Protein AF-A0A067KU99-F1 (afdb_monomer_lite)

Organism: Jatropha curcas (NCBI:txid180498)

Structure (mmCIF, N/CA/C/O backbone):
data_AF-A0A067KU99-F1
#
_entry.id   AF-A0A067KU99-F1
#
loop_
_atom_site.group_PDB
_atom_site.id
_atom_site.type_symbol
_atom_site.label_atom_id
_atom_site.label_alt_id
_atom_site.label_comp_id
_atom_site.label_asym_id
_atom_site.label_entity_id
_atom_site.label_seq_id
_atom_site.pdbx_PDB_ins_code
_atom_site.Cartn_x
_atom_site.Cartn_y
_atom_site.Cartn_z
_atom_site.occupancy
_atom_site.B_iso_or_equiv
_atom_site.auth_seq_id
_atom_site.auth_comp_id
_atom_site.auth_asym_id
_atom_site.auth_atom_id
_atom_site.pdbx_PDB_model_num
ATOM 1 N N . MET A 1 1 ? -14.019 39.727 14.936 1.00 37.59 1 MET A N 1
ATOM 2 C CA . MET A 1 1 ? -12.999 40.799 14.826 1.00 37.59 1 MET A CA 1
ATOM 3 C C . MET A 1 1 ? -11.986 40.506 13.723 1.00 37.59 1 MET A C 1
ATOM 5 O O . MET A 1 1 ? -11.650 41.447 13.025 1.00 37.59 1 MET A O 1
ATOM 9 N N . ALA A 1 2 ? -11.639 39.234 13.491 1.00 37.50 2 ALA A N 1
ATOM 10 C CA . ALA A 1 2 ? -10.774 38.729 12.417 1.00 37.50 2 ALA A CA 1
ATOM 11 C C . ALA A 1 2 ? -10.932 39.348 11.027 1.00 37.50 2 ALA A C 1
ATOM 13 O O . ALA A 1 2 ? -10.098 40.110 10.541 1.00 37.50 2 ALA A O 1
ATOM 14 N N . LEU A 1 3 ? -12.098 39.089 10.439 1.00 48.38 3 LEU A N 1
ATOM 15 C CA . LEU A 1 3 ? -12.489 39.644 9.155 1.00 48.38 3 LEU A CA 1
ATOM 16 C C . LEU A 1 3 ? -12.404 41.169 9.153 1.00 48.38 3 LEU A C 1
ATOM 18 O O . LEU A 1 3 ? -12.126 41.726 8.115 1.00 48.38 3 LEU A O 1
ATOM 22 N N . ARG A 1 4 ? -12.553 41.865 10.293 1.00 53.72 4 ARG A N 1
ATOM 23 C CA . ARG A 1 4 ? -12.485 43.334 10.332 1.00 53.72 4 ARG A CA 1
ATOM 24 C C . ARG A 1 4 ? -11.062 43.888 10.230 1.00 53.72 4 ARG A C 1
ATOM 26 O O . ARG A 1 4 ? -10.947 45.004 9.748 1.00 53.72 4 ARG A O 1
ATOM 33 N N . LYS A 1 5 ? -10.005 43.189 10.681 1.00 61.31 5 LYS A N 1
ATOM 34 C CA . LYS A 1 5 ? -8.609 43.667 10.532 1.00 61.31 5 LYS A CA 1
ATOM 35 C C . LYS A 1 5 ? -8.127 43.452 9.099 1.00 61.31 5 LYS A C 1
ATOM 37 O O . LYS A 1 5 ? -7.652 44.404 8.489 1.00 61.31 5 LYS A O 1
ATOM 42 N N . LEU A 1 6 ? -8.338 42.252 8.555 1.00 66.38 6 LEU A N 1
ATOM 43 C CA . LEU A 1 6 ? -8.047 41.925 7.155 1.00 66.38 6 LEU A CA 1
ATOM 44 C C . LEU A 1 6 ? -8.903 42.756 6.189 1.00 66.38 6 LEU A C 1
ATOM 46 O O . LEU A 1 6 ? -8.349 43.332 5.266 1.00 66.38 6 LEU A O 1
ATOM 50 N N . GLU A 1 7 ? -10.208 42.933 6.440 1.00 69.50 7 GLU A N 1
ATOM 51 C CA . GLU A 1 7 ? -11.054 43.849 5.648 1.00 69.50 7 GLU A CA 1
ATOM 52 C C . GLU A 1 7 ? -10.626 45.307 5.797 1.00 69.50 7 GLU A C 1
ATOM 54 O O . GLU A 1 7 ? -10.743 46.079 4.852 1.00 69.50 7 GLU A O 1
ATOM 59 N N . ARG A 1 8 ? -10.109 45.719 6.962 1.00 75.00 8 ARG A N 1
ATOM 60 C CA . ARG A 1 8 ? -9.574 47.074 7.132 1.00 75.00 8 ARG A CA 1
ATOM 61 C C . ARG A 1 8 ? -8.285 47.260 6.342 1.00 75.00 8 ARG A C 1
ATOM 63 O O . ARG A 1 8 ? -8.208 48.230 5.610 1.00 75.00 8 ARG A O 1
ATOM 70 N N . GLN A 1 9 ? -7.336 46.326 6.415 1.00 78.94 9 GLN A N 1
ATOM 71 C CA . GLN A 1 9 ? -6.122 46.359 5.592 1.00 78.94 9 GLN A CA 1
ATOM 72 C C . GLN A 1 9 ? -6.451 46.294 4.099 1.00 78.94 9 GLN A C 1
ATOM 74 O O . GLN A 1 9 ? -5.946 47.103 3.334 1.00 78.94 9 GLN A O 1
ATOM 79 N N . LYS A 1 10 ? -7.352 45.399 3.686 1.00 83.56 10 LYS A N 1
ATOM 80 C CA . LYS A 1 10 ? -7.888 45.329 2.322 1.00 83.56 10 LYS A CA 1
ATOM 81 C C . LYS A 1 10 ? -8.491 46.668 1.905 1.00 83.56 10 LYS A C 1
ATOM 83 O O . LYS A 1 10 ? -8.169 47.167 0.834 1.00 83.56 10 LYS A O 1
ATOM 88 N N . LYS A 1 11 ? -9.314 47.290 2.754 1.00 83.62 11 LYS A N 1
ATOM 89 C CA . LYS A 1 11 ? -9.891 48.615 2.505 1.00 83.62 11 LYS A CA 1
ATOM 90 C C . LYS A 1 11 ? -8.816 49.696 2.402 1.00 83.62 11 LYS A C 1
ATOM 92 O O . LYS A 1 11 ? -8.895 50.504 1.489 1.00 83.62 11 LYS A O 1
ATOM 97 N N . ASP A 1 12 ? -7.821 49.699 3.282 1.00 82.94 12 ASP A N 1
ATOM 98 C CA . ASP A 1 12 ? -6.718 50.662 3.266 1.00 82.94 12 ASP A CA 1
ATOM 99 C C . ASP A 1 12 ? -5.884 50.510 1.980 1.00 82.94 12 ASP A C 1
ATOM 101 O O . ASP A 1 12 ? -5.575 51.505 1.327 1.00 82.94 12 ASP A O 1
ATOM 105 N N . ILE A 1 13 ? -5.609 49.273 1.549 1.00 85.50 13 ILE A N 1
ATOM 106 C CA . ILE A 1 13 ? -4.936 48.972 0.278 1.00 85.50 13 ILE A CA 1
ATOM 107 C C . ILE A 1 13 ? -5.799 49.403 -0.916 1.00 85.50 13 ILE A C 1
ATOM 109 O O . ILE A 1 13 ? -5.286 50.003 -1.856 1.00 85.50 13 ILE A O 1
ATOM 113 N N . LEU A 1 14 ? -7.113 49.158 -0.885 1.00 83.88 14 LEU A N 1
ATOM 114 C CA . LEU A 1 14 ? -8.044 49.599 -1.930 1.00 83.88 14 LEU A CA 1
ATOM 115 C C . LEU A 1 14 ? -8.158 51.130 -2.001 1.00 83.88 14 LEU A C 1
ATOM 117 O O . LEU A 1 14 ? -8.254 51.676 -3.095 1.00 83.88 14 LEU A O 1
ATOM 121 N N . GLU A 1 15 ? -8.139 51.836 -0.868 1.00 83.81 15 GLU A N 1
ATOM 122 C CA . GLU A 1 15 ? -8.086 53.304 -0.832 1.00 83.81 15 GLU A CA 1
ATOM 123 C C . GLU A 1 15 ? -6.749 53.827 -1.372 1.00 83.81 15 GLU A C 1
ATOM 125 O O . GLU A 1 15 ? -6.722 54.799 -2.127 1.00 83.81 15 GLU A O 1
ATOM 130 N N . GLU A 1 16 ? -5.638 53.153 -1.072 1.00 83.31 16 GLU A N 1
ATOM 131 C CA . GLU A 1 16 ? -4.333 53.473 -1.650 1.00 83.31 16 GLU A CA 1
ATOM 132 C C . GLU A 1 16 ? -4.329 53.265 -3.173 1.00 83.31 16 GLU A C 1
ATOM 134 O O . GLU A 1 16 ? -3.886 54.136 -3.925 1.00 83.31 16 GLU A O 1
ATOM 139 N N . LEU A 1 17 ? -4.942 52.177 -3.652 1.00 81.06 17 LEU A N 1
ATOM 140 C CA . LEU A 1 17 ? -5.175 51.923 -5.074 1.00 81.06 17 LEU A CA 1
ATOM 141 C C . LEU A 1 17 ? -6.095 52.960 -5.733 1.00 81.06 17 LEU A C 1
ATOM 143 O O . LEU A 1 17 ? -6.085 53.042 -6.953 1.00 81.06 17 LEU A O 1
ATOM 147 N N . LYS A 1 18 ? -6.839 53.800 -5.007 1.00 79.62 18 LYS A N 1
ATOM 148 C CA . LYS A 1 18 ? -7.606 54.907 -5.614 1.00 79.62 18 LYS A CA 1
ATOM 149 C C . LYS A 1 18 ? -6.786 56.185 -5.802 1.00 79.62 18 LYS A C 1
ATOM 151 O O . LYS A 1 18 ? -7.180 57.036 -6.593 1.00 79.62 18 LYS A O 1
ATOM 156 N N . LYS A 1 19 ? -5.654 56.344 -5.107 1.00 79.81 19 LYS A N 1
ATOM 157 C CA . LYS A 1 19 ? -4.825 57.556 -5.205 1.00 79.81 19 LYS A CA 1
ATOM 158 C C . LYS A 1 19 ? -4.101 57.622 -6.552 1.00 79.81 19 LYS A C 1
ATOM 160 O O . LYS A 1 19 ? -3.527 56.627 -6.996 1.00 79.81 19 LYS A O 1
ATOM 165 N N . GLU A 1 20 ? -4.063 58.804 -7.167 1.00 66.12 20 GLU A N 1
ATOM 166 C CA . GLU A 1 20 ? -3.407 59.027 -8.470 1.00 66.12 20 GLU A CA 1
ATOM 167 C C . GLU A 1 20 ? -1.884 58.795 -8.424 1.00 66.12 20 GLU A C 1
ATOM 169 O O . GLU A 1 20 ? -1.313 58.281 -9.378 1.00 66.12 20 GLU A O 1
ATOM 174 N N . ASN A 1 21 ? -1.230 59.075 -7.290 1.00 65.19 21 ASN A N 1
ATOM 175 C CA . ASN A 1 21 ? 0.227 58.935 -7.140 1.00 65.19 21 ASN A CA 1
ATOM 176 C C . ASN A 1 21 ? 0.691 57.517 -6.746 1.00 65.19 21 ASN A C 1
ATOM 178 O O . ASN A 1 21 ? 1.894 57.258 -6.712 1.00 65.19 21 ASN A O 1
ATOM 182 N N . SER A 1 22 ? -0.228 56.600 -6.413 1.00 63.28 22 SER A N 1
ATOM 183 C CA . SER A 1 22 ? 0.131 55.242 -5.982 1.00 63.28 22 SER A CA 1
ATOM 184 C C . SER A 1 22 ? 0.160 54.284 -7.173 1.00 63.28 22 SER A C 1
ATOM 186 O O . SER A 1 22 ? -0.878 53.776 -7.608 1.00 63.28 22 SER A O 1
ATOM 188 N N . ILE A 1 23 ? 1.365 54.077 -7.708 1.00 72.44 23 ILE A N 1
ATOM 189 C CA . ILE A 1 23 ? 1.638 53.228 -8.881 1.00 72.44 23 ILE A CA 1
ATOM 190 C C . ILE A 1 23 ? 2.008 51.796 -8.454 1.00 72.44 23 ILE A C 1
ATOM 192 O O . ILE A 1 23 ? 1.768 50.842 -9.193 1.00 72.44 23 ILE A O 1
ATOM 196 N N . LYS A 1 24 ? 2.571 51.629 -7.250 1.00 85.56 24 LYS A N 1
ATOM 197 C CA . LYS A 1 24 ? 3.152 50.366 -6.785 1.00 85.56 24 LYS A CA 1
ATOM 198 C C . LYS A 1 24 ? 2.831 50.091 -5.317 1.00 85.56 24 LYS A C 1
ATOM 200 O O . LYS A 1 24 ? 3.099 50.926 -4.452 1.00 85.56 24 LYS A O 1
ATOM 205 N N . ILE A 1 25 ? 2.313 48.894 -5.057 1.00 87.38 25 ILE A N 1
ATOM 206 C CA . ILE A 1 25 ? 2.001 48.368 -3.727 1.00 87.38 25 ILE A CA 1
ATOM 207 C C . ILE A 1 25 ? 2.762 47.061 -3.526 1.00 87.38 25 ILE A C 1
ATOM 209 O O . ILE A 1 25 ? 2.746 46.188 -4.392 1.00 87.38 25 ILE A O 1
ATOM 213 N N . ILE A 1 26 ? 3.423 46.916 -2.381 1.00 86.88 26 ILE A N 1
ATOM 214 C CA . ILE A 1 26 ? 4.140 45.693 -2.014 1.00 86.88 26 ILE A CA 1
ATOM 215 C C . ILE A 1 26 ? 3.435 45.058 -0.818 1.00 86.88 26 ILE A C 1
ATOM 217 O O . ILE A 1 26 ? 3.313 45.683 0.230 1.00 86.88 26 ILE A O 1
ATOM 221 N N . LEU A 1 27 ? 2.994 43.813 -0.973 1.00 88.31 27 LEU A N 1
ATOM 222 C CA . LEU A 1 27 ? 2.516 42.947 0.097 1.00 88.31 27 LEU A CA 1
ATOM 223 C C . LEU A 1 27 ? 3.689 42.098 0.582 1.00 88.31 27 LEU A C 1
ATOM 225 O O . LEU A 1 27 ? 4.187 41.220 -0.127 1.00 88.31 27 LEU A O 1
ATOM 229 N N . GLU A 1 28 ? 4.141 42.363 1.795 1.00 87.38 28 GLU A N 1
ATOM 230 C CA . GLU A 1 28 ? 5.355 41.774 2.349 1.00 87.38 28 GLU A CA 1
ATOM 231 C C . GLU A 1 28 ? 5.034 40.988 3.629 1.00 87.38 28 GLU A C 1
ATOM 233 O O . GLU A 1 28 ? 4.138 41.352 4.381 1.00 87.38 28 GLU A O 1
ATOM 238 N N . GLY A 1 29 ? 5.705 39.861 3.866 1.00 80.44 29 GLY A N 1
ATOM 239 C CA . GLY A 1 29 ? 5.442 39.023 5.040 1.00 80.44 29 GLY A CA 1
ATOM 240 C C . GLY A 1 29 ? 6.018 37.615 4.929 1.00 80.44 29 GLY A C 1
ATOM 241 O O . GLY A 1 29 ? 6.509 37.205 3.870 1.00 80.44 29 GLY A O 1
ATOM 242 N N . GLU A 1 30 ? 5.945 36.846 6.014 1.00 76.44 30 GLU A N 1
ATOM 243 C CA . GLU A 1 30 ? 6.471 35.475 6.078 1.00 76.44 30 GLU A CA 1
ATOM 244 C C . GLU A 1 30 ? 5.749 34.512 5.114 1.00 76.44 30 GLU A C 1
ATOM 246 O O . GLU A 1 30 ? 4.691 34.811 4.547 1.00 76.44 30 GLU A O 1
ATOM 251 N N . ALA A 1 31 ? 6.334 33.341 4.859 1.00 77.00 31 ALA A N 1
ATOM 252 C CA . ALA A 1 31 ? 5.671 32.310 4.062 1.00 77.00 31 ALA A CA 1
ATOM 253 C C . ALA A 1 31 ? 4.384 31.835 4.768 1.00 77.00 31 ALA A C 1
ATOM 255 O O . ALA A 1 31 ? 4.364 31.661 5.980 1.00 77.00 31 ALA A O 1
ATOM 256 N N . GLY A 1 32 ? 3.296 31.649 4.015 1.00 74.62 32 GLY A N 1
ATOM 257 C CA . GLY A 1 32 ? 2.033 31.132 4.559 1.00 74.62 32 GLY A CA 1
ATOM 258 C C . GLY A 1 32 ? 1.111 32.146 5.259 1.00 74.62 32 GLY A C 1
ATOM 259 O O . GLY A 1 32 ? -0.002 31.767 5.619 1.00 74.62 32 GLY A O 1
ATOM 260 N N . VAL A 1 33 ? 1.496 33.427 5.389 1.00 82.69 33 VAL A N 1
ATOM 261 C CA . VAL A 1 33 ? 0.680 34.486 6.047 1.00 82.69 33 VAL A CA 1
ATOM 262 C C . VAL A 1 33 ? -0.554 34.946 5.251 1.00 82.69 33 VAL A C 1
ATOM 264 O O . VAL A 1 33 ? -1.358 35.714 5.759 1.00 82.69 33 VAL A O 1
ATOM 267 N N . GLY A 1 34 ? -0.729 34.491 4.004 1.00 78.62 34 GLY A N 1
ATOM 268 C CA . GLY A 1 34 ? -1.909 34.826 3.189 1.00 78.62 34 GLY A CA 1
ATOM 269 C C . GLY A 1 34 ? -1.743 36.002 2.217 1.00 78.62 34 GLY A C 1
ATOM 270 O O . GLY A 1 34 ? -2.737 36.590 1.806 1.00 78.62 34 GLY A O 1
ATOM 271 N N . LYS A 1 35 ? -0.514 36.333 1.795 1.00 85.00 35 LYS A N 1
ATOM 272 C CA . LYS A 1 35 ? -0.255 37.404 0.807 1.00 85.00 35 LYS A CA 1
ATOM 273 C C . LYS A 1 35 ? -0.972 37.184 -0.532 1.00 85.00 35 LYS A C 1
ATOM 275 O O . LYS A 1 35 ? -1.669 38.078 -0.996 1.00 85.00 35 LYS A O 1
ATOM 280 N N . THR A 1 36 ? -0.843 35.988 -1.112 1.00 80.19 36 THR A N 1
ATOM 281 C CA . THR A 1 36 ? -1.530 35.578 -2.350 1.00 80.19 36 THR A CA 1
ATOM 282 C C . THR A 1 36 ? -3.047 35.707 -2.212 1.00 80.19 36 THR A C 1
ATOM 284 O O . THR A 1 36 ? -3.716 36.234 -3.093 1.00 80.19 36 THR A O 1
ATOM 287 N N . TRP A 1 37 ? -3.597 35.293 -1.067 1.00 81.19 37 TRP A N 1
ATOM 288 C CA . TRP A 1 37 ? -5.024 35.442 -0.786 1.00 81.19 37 TRP A CA 1
ATOM 289 C C . TRP A 1 37 ? -5.441 36.921 -0.721 1.00 81.19 37 TRP A C 1
ATOM 291 O O . TRP A 1 37 ? -6.399 37.313 -1.379 1.00 81.19 37 TRP A O 1
ATOM 301 N N . MET A 1 38 ? -4.680 37.763 -0.011 1.00 83.69 38 MET A N 1
ATOM 302 C CA . MET A 1 38 ? -4.938 39.206 0.074 1.00 83.69 38 MET A CA 1
ATOM 303 C C . MET A 1 38 ? -4.895 39.874 -1.308 1.00 83.69 38 MET A C 1
ATOM 305 O O . MET A 1 38 ? -5.779 40.660 -1.637 1.00 83.69 38 MET A O 1
ATOM 309 N N . ALA A 1 39 ? -3.901 39.541 -2.136 1.00 85.06 39 ALA A N 1
ATOM 310 C CA . ALA A 1 39 ? -3.783 40.055 -3.499 1.00 85.06 39 ALA A CA 1
ATOM 311 C C . ALA A 1 39 ? -5.016 39.700 -4.354 1.00 85.06 39 ALA A C 1
ATOM 313 O O . ALA A 1 39 ? -5.545 40.561 -5.059 1.00 85.06 39 ALA A O 1
ATOM 314 N N . ARG A 1 40 ? -5.535 38.473 -4.222 1.00 81.88 40 ARG A N 1
ATOM 315 C CA . ARG A 1 40 ? -6.761 38.023 -4.897 1.00 81.88 40 ARG A CA 1
ATOM 316 C C . ARG A 1 40 ? -7.997 38.790 -4.445 1.00 81.88 40 ARG A C 1
ATOM 318 O O . ARG A 1 40 ? -8.722 39.321 -5.280 1.00 81.88 40 ARG A O 1
ATOM 325 N N . GLU A 1 41 ? -8.188 38.929 -3.140 1.00 82.25 41 GLU A N 1
ATOM 326 C CA . GLU A 1 41 ? -9.305 39.685 -2.563 1.00 82.25 41 GLU A CA 1
ATOM 327 C C . GLU A 1 41 ? -9.308 41.160 -2.978 1.00 82.25 41 GLU A C 1
ATOM 329 O O . GLU A 1 41 ? -10.367 41.738 -3.246 1.00 82.25 41 GLU A O 1
ATOM 334 N N . ILE A 1 42 ? -8.122 41.777 -3.043 1.00 84.38 42 ILE A N 1
ATOM 335 C CA . ILE A 1 42 ? -7.942 43.136 -3.562 1.00 84.38 42 ILE A CA 1
ATOM 336 C C . ILE A 1 42 ? -8.397 43.199 -5.019 1.00 84.38 42 ILE A C 1
ATOM 338 O O . ILE A 1 42 ? -9.117 44.124 -5.384 1.00 84.38 42 ILE A O 1
ATOM 342 N N . CYS A 1 43 ? -8.017 42.221 -5.839 1.00 82.75 43 CYS A N 1
ATOM 343 C CA . CYS A 1 43 ? -8.375 42.178 -7.251 1.00 82.75 43 CYS A CA 1
ATOM 344 C C . CYS A 1 43 ? -9.877 42.026 -7.482 1.00 82.75 43 CYS A C 1
ATOM 346 O O . CYS A 1 43 ? -10.476 42.844 -8.184 1.00 82.75 43 CYS A O 1
ATOM 348 N N . GLU A 1 44 ? -10.495 41.033 -6.844 1.00 81.12 44 GLU A N 1
ATOM 349 C CA . GLU A 1 44 ? -11.937 40.792 -6.939 1.00 81.12 44 GLU A CA 1
ATOM 350 C C . GLU A 1 44 ? -12.723 42.036 -6.485 1.00 81.12 44 GLU A C 1
ATOM 352 O O . GLU A 1 44 ? -13.642 42.484 -7.175 1.00 81.12 44 GLU A O 1
ATOM 357 N N . SER A 1 45 ? -12.287 42.674 -5.391 1.00 83.12 45 SER A N 1
ATOM 358 C CA . SER A 1 45 ? -12.931 43.878 -4.846 1.00 83.12 45 SER A CA 1
ATOM 359 C C . SER A 1 45 ? -12.669 45.145 -5.661 1.00 83.12 45 SER A C 1
ATOM 361 O O . SER A 1 45 ? -13.525 46.029 -5.718 1.00 83.12 45 SER A O 1
ATOM 363 N N . ALA A 1 46 ? -11.504 45.263 -6.300 1.00 84.38 46 ALA A N 1
ATOM 364 C CA . ALA A 1 46 ? -11.187 46.380 -7.182 1.00 84.38 46 ALA A CA 1
ATOM 365 C C . ALA A 1 46 ? -12.012 46.325 -8.474 1.00 84.38 46 ALA A C 1
ATOM 367 O O . ALA A 1 46 ? -12.476 47.373 -8.934 1.00 84.38 46 ALA A O 1
ATOM 368 N N . ILE A 1 47 ? -12.256 45.125 -9.015 1.00 81.50 47 ILE A N 1
ATOM 369 C CA . ILE A 1 47 ? -13.145 44.918 -10.165 1.00 81.50 47 ILE A CA 1
ATOM 370 C C . ILE A 1 47 ? -14.594 45.209 -9.764 1.00 81.50 47 ILE A C 1
ATOM 372 O O . ILE A 1 47 ? -15.252 46.040 -10.394 1.00 81.50 47 ILE A O 1
ATOM 376 N N . SER A 1 48 ? -15.098 44.576 -8.697 1.00 81.50 48 SER A N 1
ATOM 377 C CA . SER A 1 48 ? -16.497 44.737 -8.271 1.00 81.50 48 SER A CA 1
ATOM 378 C C . SER A 1 48 ? -16.810 46.155 -7.784 1.00 81.50 48 SER A C 1
ATOM 380 O O . SER A 1 48 ? -17.916 46.651 -7.977 1.00 81.50 48 SER A O 1
ATOM 382 N N . GLY A 1 49 ? -15.832 46.819 -7.163 1.00 78.44 49 GLY A N 1
ATOM 383 C CA . GLY A 1 49 ? -15.908 48.203 -6.694 1.00 78.44 49 GLY A CA 1
ATOM 384 C C . GLY A 1 49 ? -15.644 49.251 -7.777 1.00 78.44 49 GLY A C 1
ATOM 385 O O . GLY A 1 49 ? -15.670 50.442 -7.475 1.00 78.44 49 GLY A O 1
ATOM 386 N N . GLY A 1 50 ? -15.376 48.833 -9.020 1.00 77.69 50 GLY A N 1
ATOM 387 C CA . GLY A 1 50 ? -15.178 49.725 -10.161 1.00 77.69 50 GLY A CA 1
ATOM 388 C C . GLY A 1 50 ? -13.896 50.564 -10.121 1.00 77.69 50 GLY A C 1
ATOM 389 O O . GLY A 1 50 ? -13.838 51.570 -10.818 1.00 77.69 50 GLY A O 1
ATOM 390 N N . ILE A 1 51 ? -12.887 50.171 -9.336 1.00 82.19 51 ILE A N 1
ATOM 391 C CA . ILE A 1 51 ? -11.569 50.831 -9.248 1.00 82.19 51 ILE A CA 1
ATOM 392 C C . ILE A 1 51 ? -10.734 50.530 -10.499 1.00 82.19 51 ILE A C 1
ATOM 394 O O . ILE A 1 51 ? -10.037 51.404 -11.024 1.00 82.19 51 ILE A O 1
ATOM 398 N N . CYS A 1 52 ? -10.816 49.295 -10.992 1.00 83.75 52 CYS A N 1
ATOM 399 C CA . CYS A 1 52 ? -10.159 48.862 -12.217 1.00 83.75 52 CYS A CA 1
ATOM 400 C C . CYS A 1 52 ? -11.171 48.328 -13.235 1.00 83.75 52 CYS A C 1
ATOM 402 O O . CYS A 1 52 ? -12.282 47.927 -12.887 1.00 83.75 52 CYS A O 1
ATOM 404 N N . TYR A 1 53 ? -10.802 48.361 -14.515 1.00 84.00 53 TYR A N 1
ATOM 405 C CA . TYR A 1 53 ? -11.612 47.766 -15.586 1.00 84.00 53 TYR A CA 1
ATOM 406 C C . TYR A 1 53 ? -11.200 46.321 -15.902 1.00 84.00 53 TYR A C 1
ATOM 408 O O . TYR A 1 53 ? -11.958 45.592 -16.541 1.00 84.00 53 TYR A O 1
ATOM 416 N N . ALA A 1 54 ? -9.995 45.925 -15.486 1.00 84.62 54 ALA A N 1
ATOM 417 C CA . ALA A 1 54 ? -9.446 44.584 -15.607 1.00 84.62 54 ALA A CA 1
ATOM 418 C C . ALA A 1 54 ? -8.313 44.394 -14.587 1.00 84.62 54 ALA A C 1
ATOM 420 O O . ALA A 1 54 ? -7.682 45.365 -14.148 1.00 84.62 54 ALA A O 1
ATOM 421 N N . SER A 1 55 ? -8.022 43.138 -14.263 1.00 87.12 55 SER A N 1
ATOM 422 C CA . SER A 1 55 ? -6.796 42.748 -13.577 1.00 87.12 55 SER A CA 1
ATOM 423 C C . SER A 1 55 ? -6.090 41.617 -14.308 1.00 87.12 55 SER A C 1
ATOM 425 O O . SER A 1 55 ? -6.740 40.803 -14.960 1.00 87.12 55 SER A O 1
ATOM 427 N N . LEU A 1 56 ? -4.766 41.583 -14.189 1.00 86.38 56 LEU A N 1
ATOM 428 C CA . LEU A 1 56 ? -3.899 40.538 -14.723 1.00 86.38 56 LEU A CA 1
ATOM 429 C C . LEU A 1 56 ? -3.049 39.961 -13.594 1.00 86.38 56 LEU A C 1
ATOM 431 O O . LEU A 1 56 ? -2.562 40.718 -12.755 1.00 86.38 56 LEU A O 1
ATOM 435 N N . TRP A 1 57 ? -2.839 38.651 -13.597 1.00 85.56 57 TRP A N 1
ATOM 436 C CA . TRP A 1 57 ? -2.112 37.922 -12.563 1.00 85.56 57 TRP A CA 1
ATOM 437 C C . TRP A 1 57 ? -0.920 37.167 -13.147 1.00 85.56 57 TRP A C 1
ATOM 439 O O . TRP A 1 57 ? -1.064 36.435 -14.119 1.00 85.56 57 TRP A O 1
ATOM 449 N N . LEU A 1 58 ? 0.267 37.294 -12.558 1.00 82.00 58 LEU A N 1
ATOM 450 C CA . LEU A 1 58 ? 1.457 36.544 -12.963 1.00 82.00 58 LEU A CA 1
ATOM 451 C C . LEU A 1 58 ? 2.167 35.966 -11.736 1.00 82.00 58 LEU A C 1
ATOM 453 O O . LEU A 1 58 ? 2.533 36.701 -10.822 1.00 82.00 58 LEU A O 1
ATOM 457 N N . SER A 1 59 ? 2.405 34.652 -11.739 1.00 78.12 59 SER A N 1
ATOM 458 C CA . SER A 1 59 ? 3.181 33.964 -10.697 1.00 78.12 59 SER A CA 1
ATOM 459 C C . SER A 1 59 ? 4.677 34.011 -11.020 1.00 78.12 59 SER A C 1
ATOM 461 O O . SER A 1 59 ? 5.140 33.384 -11.974 1.00 78.12 59 SER A O 1
ATOM 463 N N . LEU A 1 60 ? 5.456 34.747 -10.225 1.00 75.25 60 LEU A N 1
ATOM 464 C CA . LEU A 1 60 ? 6.895 34.962 -10.432 1.00 75.25 60 LEU A CA 1
ATOM 465 C C . LEU A 1 60 ? 7.777 33.789 -9.985 1.00 75.25 60 LEU A C 1
ATOM 467 O O . LEU A 1 60 ? 8.989 33.781 -10.220 1.00 75.25 60 LEU A O 1
ATOM 471 N N . ASN A 1 61 ? 7.166 32.753 -9.414 1.00 65.44 61 ASN A N 1
ATOM 472 C CA . ASN A 1 61 ? 7.819 31.469 -9.183 1.00 65.44 61 ASN A CA 1
ATOM 473 C C . ASN A 1 61 ? 8.065 30.667 -10.473 1.00 65.44 61 ASN A C 1
ATOM 475 O O . ASN A 1 61 ? 8.844 29.708 -10.447 1.00 65.44 61 ASN A O 1
ATOM 479 N N . MET A 1 62 ? 7.439 31.055 -11.590 1.00 62.16 62 MET A N 1
ATOM 480 C CA . MET A 1 62 ? 7.639 30.464 -12.916 1.00 62.16 62 MET A CA 1
ATOM 481 C C . MET A 1 62 ? 8.594 31.311 -13.770 1.00 62.16 62 MET A C 1
ATOM 483 O O . MET A 1 62 ? 8.669 32.531 -13.634 1.00 62.16 62 MET A O 1
ATOM 487 N N . LYS A 1 63 ? 9.330 30.665 -14.682 1.00 66.50 63 LYS A N 1
ATOM 488 C CA . LYS A 1 63 ? 10.179 31.352 -15.668 1.00 66.50 63 LYS A CA 1
ATOM 489 C C . LYS A 1 63 ? 9.359 31.607 -16.936 1.00 66.50 63 LYS A C 1
ATOM 491 O O . LYS A 1 63 ? 8.904 30.653 -17.557 1.00 66.50 63 LYS A O 1
ATOM 496 N N . PHE A 1 64 ? 9.199 32.871 -17.326 1.00 67.44 64 PHE A N 1
ATOM 497 C CA . PHE A 1 64 ? 8.490 33.251 -18.554 1.00 67.44 64 PHE A CA 1
ATOM 498 C C . PHE A 1 64 ? 9.468 33.533 -19.698 1.00 67.44 64 PHE A C 1
ATOM 500 O O . PHE A 1 64 ? 10.390 34.340 -19.545 1.00 67.44 64 PHE A O 1
ATOM 507 N N . ASP A 1 65 ? 9.234 32.919 -20.858 1.00 68.62 65 ASP A N 1
ATOM 508 C CA . ASP A 1 65 ? 9.722 33.450 -22.130 1.00 68.62 65 ASP A CA 1
ATOM 509 C C . ASP A 1 65 ? 8.715 34.456 -22.718 1.00 68.62 65 ASP A C 1
ATOM 511 O O . ASP A 1 65 ? 7.648 34.705 -22.147 1.00 68.62 65 ASP A O 1
ATOM 515 N N . ASP A 1 66 ? 9.078 35.093 -23.835 1.00 71.12 66 ASP A N 1
ATOM 516 C CA . ASP A 1 66 ? 8.241 36.133 -24.436 1.00 71.12 66 ASP A CA 1
ATOM 517 C C . ASP A 1 66 ? 6.861 35.607 -24.835 1.00 71.12 66 ASP A C 1
ATOM 519 O O . ASP A 1 66 ? 5.886 36.332 -24.691 1.00 71.12 66 ASP A O 1
ATOM 523 N N . TRP A 1 67 ? 6.745 34.364 -25.301 1.00 70.81 67 TRP A N 1
ATOM 524 C CA . TRP A 1 67 ? 5.457 33.808 -25.709 1.00 70.81 67 TRP A CA 1
ATOM 525 C C . TRP A 1 67 ? 4.575 33.475 -24.500 1.00 70.81 67 TRP A C 1
ATOM 527 O O . TRP A 1 67 ? 3.444 33.959 -24.426 1.00 70.81 67 TRP A O 1
ATOM 537 N N . LEU A 1 68 ? 5.102 32.716 -23.532 1.00 69.12 68 LEU A N 1
ATOM 538 C CA . LEU A 1 68 ? 4.373 32.275 -22.335 1.00 69.12 68 LEU A CA 1
ATOM 539 C C . LEU A 1 68 ? 3.817 33.455 -21.531 1.00 69.12 68 LEU A C 1
ATOM 541 O O . LEU A 1 68 ? 2.712 33.374 -20.992 1.00 69.12 68 LEU A O 1
ATOM 545 N N . LEU A 1 69 ? 4.559 34.567 -21.485 1.00 78.56 69 LEU A N 1
ATOM 546 C CA . LEU A 1 69 ? 4.116 35.792 -20.824 1.00 78.56 69 LEU A CA 1
ATOM 547 C C . LEU A 1 69 ? 2.826 36.342 -21.449 1.00 78.56 69 LEU A C 1
ATOM 549 O O . LEU A 1 69 ? 1.851 36.603 -20.745 1.00 78.56 69 LEU A O 1
ATOM 553 N N . TYR A 1 70 ? 2.807 36.528 -22.771 1.00 82.75 70 TYR A N 1
ATOM 554 C CA . TYR A 1 70 ? 1.638 37.091 -23.449 1.00 82.75 70 TYR A CA 1
ATOM 555 C C . TYR A 1 70 ? 0.504 36.072 -23.596 1.00 82.75 70 TYR A C 1
ATOM 557 O O . TYR A 1 70 ? -0.657 36.472 -23.595 1.00 82.75 70 TYR A O 1
ATOM 565 N N . GLU A 1 71 ? 0.796 34.772 -23.679 1.00 74.19 71 GLU A N 1
ATOM 566 C CA . GLU A 1 71 ? -0.230 33.724 -23.685 1.00 74.19 71 GLU A CA 1
ATOM 567 C C . GLU A 1 71 ? -0.994 33.667 -22.355 1.00 74.19 71 GLU A C 1
ATOM 569 O O . GLU A 1 71 ? -2.227 33.615 -22.369 1.00 74.19 71 GLU A O 1
ATOM 574 N N . SER A 1 72 ? -0.293 33.746 -21.216 1.00 73.38 72 SER A N 1
ATOM 575 C CA . SER A 1 72 ? -0.920 33.817 -19.886 1.00 73.38 72 SER A CA 1
ATOM 576 C C . SER A 1 72 ? -1.899 34.997 -19.803 1.00 73.38 72 SER A C 1
ATOM 578 O O . SER A 1 72 ? -3.066 34.829 -19.447 1.00 73.38 72 SER A O 1
ATOM 580 N N . ILE A 1 73 ? -1.485 36.167 -20.291 1.00 81.25 73 ILE A N 1
ATOM 581 C CA . ILE A 1 73 ? -2.333 37.366 -20.344 1.00 81.25 73 ILE A CA 1
ATOM 582 C C . ILE A 1 73 ? -3.510 37.195 -21.306 1.00 81.25 73 ILE A C 1
ATOM 584 O O . ILE A 1 73 ? -4.640 37.567 -20.989 1.00 81.25 73 ILE A O 1
ATOM 588 N N . ALA A 1 74 ? -3.274 36.632 -22.491 1.00 76.44 74 ALA A N 1
ATOM 589 C CA . ALA A 1 74 ? -4.323 36.397 -23.476 1.00 76.44 74 ALA A CA 1
ATOM 590 C C . ALA A 1 74 ? -5.414 35.461 -22.934 1.00 76.44 74 ALA A C 1
ATOM 592 O O . ALA A 1 74 ? -6.599 35.718 -23.169 1.00 76.44 74 ALA A O 1
ATOM 593 N N . ARG A 1 75 ? -5.035 34.419 -22.178 1.00 70.12 75 ARG A N 1
ATOM 594 C CA . ARG A 1 75 ? -5.974 33.509 -21.503 1.00 70.12 75 ARG A CA 1
ATOM 595 C C . ARG A 1 75 ? -6.839 34.235 -20.485 1.00 70.12 75 ARG A C 1
ATOM 597 O O . ARG A 1 75 ? -8.060 34.119 -20.562 1.00 70.12 75 ARG A O 1
ATOM 604 N N . GLN A 1 76 ? -6.232 35.018 -19.596 1.00 79.06 76 GLN A N 1
ATOM 605 C CA . GLN A 1 76 ? -6.968 35.783 -18.583 1.00 79.06 76 GLN A CA 1
ATOM 606 C C . GLN A 1 76 ? -7.953 36.770 -19.221 1.00 79.06 76 GLN A C 1
ATOM 608 O O . GLN A 1 76 ? -9.080 36.932 -18.762 1.00 79.06 76 GLN A O 1
ATOM 613 N N . LEU A 1 77 ? -7.580 37.359 -20.359 1.00 79.31 77 LEU A N 1
ATOM 614 C CA . LEU A 1 77 ? -8.444 38.256 -21.131 1.00 79.31 77 LEU A CA 1
ATOM 615 C C . LEU A 1 77 ? -9.452 37.532 -22.038 1.00 79.31 77 LEU A C 1
ATOM 617 O O . LEU A 1 77 ? -10.184 38.188 -22.789 1.00 79.31 77 LEU A O 1
ATOM 621 N N . SER A 1 78 ? -9.500 36.196 -21.997 1.00 74.62 78 SER A N 1
ATOM 622 C CA . SER A 1 78 ? -10.347 35.364 -22.857 1.00 74.62 78 SER A CA 1
ATOM 623 C C . SER A 1 78 ? -10.194 35.704 -24.344 1.00 74.62 78 SER A C 1
ATOM 625 O O . SER A 1 78 ? -11.158 35.691 -25.114 1.00 74.62 78 SER A O 1
ATOM 627 N N . VAL A 1 79 ? -8.977 36.029 -24.776 1.00 74.75 79 VAL A N 1
ATOM 628 C CA . VAL A 1 79 ? -8.643 36.218 -26.188 1.00 74.75 79 VAL A CA 1
ATOM 629 C C . VAL A 1 79 ? -8.524 34.821 -26.804 1.00 74.75 79 VAL A C 1
ATOM 631 O O . VAL A 1 79 ? -7.456 34.220 -26.820 1.00 74.75 79 VAL A O 1
ATOM 634 N N . HIS A 1 80 ? -9.663 34.267 -27.236 1.00 51.72 80 HIS A N 1
ATOM 635 C CA . HIS A 1 80 ? -9.766 32.895 -27.741 1.00 51.72 80 HIS A CA 1
ATOM 636 C C . HIS A 1 80 ? -8.994 32.729 -29.050 1.00 51.72 80 HIS A C 1
ATOM 638 O O . HIS A 1 80 ? -9.157 33.524 -29.974 1.00 51.72 80 HIS A O 1
ATOM 644 N N . PHE A 1 81 ? -8.245 31.640 -29.184 1.00 52.34 81 PHE A N 1
ATOM 645 C CA . PHE A 1 81 ? -8.008 31.058 -30.502 1.00 52.34 81 PHE A CA 1
ATOM 646 C C . PHE A 1 81 ? -9.294 30.308 -30.881 1.00 52.34 81 PHE A C 1
ATOM 648 O O . PHE A 1 81 ? -9.714 29.431 -30.128 1.00 52.34 81 PHE A O 1
ATOM 655 N N . THR A 1 82 ? -9.977 30.678 -31.965 1.00 37.72 82 THR A N 1
ATOM 656 C CA . THR A 1 82 ? -11.163 29.934 -32.423 1.00 37.72 82 THR A CA 1
ATOM 657 C C . THR A 1 82 ? -10.712 28.556 -32.899 1.00 37.72 82 THR A C 1
ATOM 659 O O . THR A 1 82 ? -9.721 28.451 -33.610 1.00 37.72 82 THR A O 1
ATOM 662 N N . SER A 1 83 ? -11.397 27.483 -32.500 1.00 35.84 83 SER A N 1
ATOM 663 C CA . SER A 1 83 ? -11.058 26.108 -32.908 1.00 35.84 83 SER A CA 1
ATOM 664 C C . SER A 1 83 ? -11.136 25.901 -34.427 1.00 35.84 83 SER A C 1
ATOM 666 O O . SER A 1 83 ? -10.393 25.097 -34.973 1.00 35.84 83 SER A O 1
ATOM 668 N N . GLU A 1 84 ? -11.968 26.676 -35.126 1.00 34.31 84 GLU A N 1
ATOM 669 C CA . GLU A 1 84 ? -12.104 26.650 -36.592 1.00 34.31 84 GLU A CA 1
ATOM 670 C C . GLU A 1 84 ? -10.933 27.332 -37.325 1.00 34.31 84 GLU A C 1
ATOM 672 O O . GLU A 1 84 ? -10.664 27.035 -38.486 1.00 34.31 84 GLU A O 1
ATOM 677 N N . GLU A 1 85 ? -10.146 28.172 -36.643 1.00 38.25 85 GLU A N 1
ATOM 678 C CA . GLU A 1 85 ? -8.894 28.699 -37.194 1.00 38.25 85 GLU A CA 1
ATOM 679 C C . GLU A 1 85 ? -7.767 27.661 -37.166 1.00 38.25 85 GLU A C 1
ATOM 681 O O . GLU A 1 85 ? -6.679 27.991 -37.616 1.00 38.25 85 GLU A O 1
ATOM 686 N N . TRP A 1 86 ? -7.980 26.422 -36.687 1.00 38.62 86 TRP A N 1
ATOM 687 C CA . TRP A 1 86 ? -6.955 25.367 -36.571 1.00 38.62 86 TRP A CA 1
ATOM 688 C C . TRP A 1 86 ? -6.949 24.362 -37.733 1.00 38.62 86 TRP A C 1
ATOM 690 O O . TRP A 1 86 ? -6.038 23.542 -37.801 1.00 38.62 86 TRP A O 1
ATOM 700 N N . GLU A 1 87 ? -7.845 24.500 -38.718 1.00 33.66 87 GLU A N 1
ATOM 701 C CA . GLU A 1 87 ? -7.956 23.525 -39.822 1.00 33.66 87 GLU A CA 1
ATOM 702 C C . GLU A 1 87 ? -7.767 24.093 -41.238 1.00 33.66 87 GLU A C 1
ATOM 704 O O . GLU A 1 87 ? -7.563 23.316 -42.164 1.00 33.66 87 GLU A O 1
ATOM 709 N N . HIS A 1 88 ? -7.697 25.420 -41.426 1.00 34.06 88 HIS A N 1
ATOM 710 C CA . HIS A 1 88 ? -7.437 25.993 -42.757 1.00 34.06 88 HIS A CA 1
ATOM 711 C C . HIS A 1 88 ? -6.210 26.917 -42.851 1.00 34.06 88 HIS A C 1
ATOM 713 O O . HIS A 1 88 ? -5.922 27.693 -41.940 1.00 34.06 88 HIS A O 1
ATOM 719 N N . ASP A 1 89 ? -5.505 26.754 -43.971 1.00 33.72 89 ASP A N 1
ATOM 720 C CA . ASP A 1 89 ? -4.326 27.445 -44.505 1.00 33.72 89 ASP A CA 1
ATOM 721 C C . ASP A 1 89 ? -2.939 27.119 -43.918 1.00 33.72 89 ASP A C 1
ATOM 723 O O . ASP A 1 89 ? -2.417 27.756 -43.003 1.00 33.72 89 ASP A O 1
ATOM 727 N N . GLU A 1 90 ? -2.305 26.127 -44.555 1.00 39.62 90 GLU A N 1
ATOM 728 C CA . GLU A 1 90 ? -0.858 25.930 -44.620 1.00 39.62 90 GLU A CA 1
ATOM 729 C C . GLU A 1 90 ? -0.249 26.968 -45.577 1.00 39.62 90 GLU A C 1
ATOM 731 O O . GLU A 1 90 ? -0.595 26.972 -46.757 1.00 39.62 90 GLU A O 1
ATOM 736 N N . ASN A 1 91 ? 0.632 27.849 -45.080 1.00 40.41 91 ASN A N 1
ATOM 737 C CA . ASN A 1 91 ? 1.892 28.283 -45.719 1.00 40.41 91 ASN A CA 1
ATOM 738 C C . ASN A 1 91 ? 2.450 29.565 -45.053 1.00 40.41 91 ASN A C 1
ATOM 740 O O . ASN A 1 91 ? 1.857 30.634 -45.138 1.00 40.41 91 ASN A O 1
ATOM 744 N N . ASN A 1 92 ? 3.645 29.456 -44.454 1.00 44.78 92 ASN A N 1
ATOM 745 C CA . ASN A 1 92 ? 4.552 30.552 -44.059 1.00 44.78 92 ASN A CA 1
ATOM 746 C C . ASN A 1 92 ? 3.975 31.707 -43.205 1.00 44.78 92 ASN A C 1
ATOM 748 O O . ASN A 1 92 ? 3.791 32.819 -43.698 1.00 44.78 92 ASN A O 1
ATOM 752 N N . MET A 1 93 ? 3.851 31.515 -41.885 1.00 43.72 93 MET A N 1
ATOM 753 C CA . MET A 1 93 ? 3.731 32.641 -40.940 1.00 43.72 93 MET A CA 1
ATOM 754 C C . MET A 1 93 ? 4.959 32.768 -40.022 1.00 43.72 93 MET A C 1
ATOM 756 O O . MET A 1 93 ? 5.369 31.821 -39.356 1.00 43.72 93 MET A O 1
ATOM 760 N N . ASN A 1 94 ? 5.547 33.969 -39.986 1.00 55.25 94 ASN A N 1
ATOM 761 C CA . ASN A 1 94 ? 6.733 34.326 -39.198 1.00 55.25 94 ASN A CA 1
ATOM 762 C C . ASN A 1 94 ? 6.403 34.399 -37.679 1.00 55.25 94 ASN A C 1
ATOM 764 O O . ASN A 1 94 ? 5.368 34.953 -37.290 1.00 55.25 94 ASN A O 1
ATOM 768 N N . TYR A 1 95 ? 7.284 33.868 -36.808 1.00 47.41 95 TYR A N 1
ATOM 769 C CA . TYR A 1 95 ? 7.174 33.916 -35.332 1.00 47.41 95 TYR A CA 1
ATOM 770 C C . TYR A 1 95 ? 6.919 35.342 -34.833 1.00 47.41 95 TYR A C 1
ATOM 772 O O . TYR A 1 95 ? 5.998 35.561 -34.046 1.00 47.41 95 TYR A O 1
ATOM 780 N N . GLU A 1 96 ? 7.683 36.312 -35.337 1.00 56.00 96 GLU A N 1
ATOM 781 C CA . GLU A 1 96 ? 7.560 37.714 -34.930 1.00 56.00 96 GLU A CA 1
ATOM 782 C C . GLU A 1 96 ? 6.192 38.286 -35.307 1.00 56.00 96 GLU A C 1
ATOM 784 O O . GLU A 1 96 ? 5.555 38.949 -34.496 1.00 56.00 96 GLU A O 1
ATOM 789 N N . GLN A 1 97 ? 5.671 37.954 -36.491 1.00 57.75 97 GLN A N 1
ATOM 790 C CA . GLN A 1 97 ? 4.354 38.422 -36.935 1.00 57.75 97 GLN A CA 1
ATOM 791 C C . GLN A 1 97 ? 3.207 37.831 -36.102 1.00 57.75 97 GLN A C 1
ATOM 793 O O . GLN A 1 97 ? 2.211 38.518 -35.867 1.00 57.75 97 GLN A O 1
ATOM 798 N N . THR A 1 98 ? 3.350 36.588 -35.632 1.00 63.62 98 THR A N 1
ATOM 799 C CA . THR A 1 98 ? 2.340 35.892 -34.813 1.00 63.62 98 THR A CA 1
ATOM 800 C C . THR A 1 98 ? 2.339 36.406 -33.378 1.00 63.62 98 THR A C 1
ATOM 802 O O . THR A 1 98 ? 1.276 36.697 -32.830 1.00 63.62 98 THR A O 1
ATOM 805 N N . LEU A 1 99 ? 3.525 36.593 -32.791 1.00 70.12 99 LEU A N 1
ATOM 806 C CA . LEU A 1 99 ? 3.678 37.223 -31.484 1.00 70.12 99 LEU A CA 1
ATOM 807 C C . LEU A 1 99 ? 3.140 38.660 -31.515 1.00 70.12 99 LEU A C 1
ATOM 809 O O . LEU A 1 99 ? 2.332 39.026 -30.669 1.00 70.12 99 LEU A O 1
ATOM 813 N N . GLU A 1 100 ? 3.487 39.450 -32.536 1.00 78.75 100 GLU A N 1
ATOM 814 C CA . GLU A 1 100 ? 2.941 40.800 -32.728 1.00 78.75 100 GLU A CA 1
ATOM 815 C C . GLU A 1 100 ? 1.431 40.804 -33.006 1.00 78.75 100 GLU A C 1
ATOM 817 O O . GLU A 1 100 ? 0.730 41.753 -32.653 1.00 78.75 100 GLU A O 1
ATOM 822 N N . SER A 1 101 ? 0.891 39.751 -33.623 1.00 75.31 101 SER A N 1
ATOM 823 C CA . SER A 1 101 ? -0.558 39.563 -33.762 1.00 75.31 101 SER A CA 1
ATOM 824 C C . SER A 1 101 ? -1.219 39.316 -32.404 1.00 75.31 101 SER A C 1
ATOM 826 O O . SER A 1 101 ? -2.191 39.991 -32.067 1.00 75.31 101 SER A O 1
ATOM 828 N N . LEU A 1 102 ? -0.664 38.423 -31.577 1.00 76.25 102 LEU A N 1
ATOM 829 C CA . LEU A 1 102 ? -1.156 38.150 -30.225 1.00 76.25 102 LEU A CA 1
ATOM 830 C C . LEU A 1 102 ? -1.095 39.406 -29.346 1.00 76.25 102 LEU A C 1
ATOM 832 O O . LEU A 1 102 ? -2.104 39.783 -28.751 1.00 76.25 102 LEU A O 1
ATOM 836 N N . LYS A 1 103 ? 0.041 40.113 -29.351 1.00 85.06 103 LYS A N 1
ATOM 837 C CA . LYS A 1 103 ? 0.213 41.415 -28.690 1.00 85.06 103 LYS A CA 1
ATOM 838 C C . LYS A 1 103 ? -0.849 42.422 -29.136 1.00 85.06 103 LYS A C 1
ATOM 840 O O . LYS A 1 103 ? -1.494 43.046 -28.296 1.00 85.06 103 LYS A O 1
ATOM 845 N N . ARG A 1 104 ? -1.106 42.541 -30.447 1.00 81.75 104 ARG A N 1
ATOM 846 C CA . ARG A 1 104 ? -2.171 43.407 -30.990 1.00 81.75 104 ARG A CA 1
ATOM 847 C C . ARG A 1 104 ? -3.565 42.990 -30.533 1.00 81.75 104 ARG A C 1
ATOM 849 O O . ARG A 1 104 ? -4.388 43.861 -30.253 1.00 81.75 104 ARG A O 1
ATOM 856 N N . ARG A 1 105 ? -3.857 41.691 -30.448 1.00 80.94 105 ARG A N 1
ATOM 857 C CA . ARG A 1 105 ? -5.155 41.179 -29.976 1.00 80.94 105 ARG A CA 1
ATOM 858 C C . ARG A 1 105 ? -5.361 41.448 -28.488 1.00 80.94 105 ARG A C 1
ATOM 860 O O . ARG A 1 105 ? -6.437 41.914 -28.121 1.00 80.94 105 ARG A O 1
ATOM 867 N N . ILE A 1 106 ? -4.331 41.239 -27.665 1.00 85.50 106 ILE A N 1
ATOM 868 C CA . ILE A 1 106 ? -4.309 41.617 -26.242 1.00 85.50 106 ILE A CA 1
ATOM 869 C C . ILE A 1 106 ? -4.579 43.116 -26.103 1.00 85.50 106 ILE A C 1
ATOM 871 O O . ILE A 1 106 ? -5.532 43.509 -25.431 1.00 85.50 106 ILE A O 1
ATOM 875 N N . LEU A 1 107 ? -3.819 43.945 -26.824 1.00 86.81 107 LEU A N 1
ATOM 876 C CA . LEU A 1 107 ? -3.982 45.397 -26.832 1.00 86.81 107 LEU A CA 1
ATOM 877 C C . LEU A 1 107 ? -5.404 45.811 -27.246 1.00 86.81 107 LEU A C 1
ATOM 879 O O . LEU A 1 107 ? -6.009 46.681 -26.624 1.00 86.81 107 LEU A O 1
ATOM 883 N N . THR A 1 108 ? -5.961 45.180 -28.283 1.00 84.38 108 THR A N 1
ATOM 884 C CA . THR A 1 108 ? -7.323 45.453 -28.771 1.00 84.38 108 THR A CA 1
ATOM 885 C C . THR A 1 108 ? -8.373 45.061 -27.736 1.00 84.38 108 THR A C 1
ATOM 887 O O . THR A 1 108 ? -9.307 45.824 -27.497 1.00 84.38 108 THR A O 1
ATOM 890 N N . LYS A 1 109 ? -8.213 43.906 -27.082 1.00 86.19 109 LYS A N 1
ATOM 891 C CA . LYS A 1 109 ? -9.128 43.441 -26.036 1.00 86.19 109 LYS A CA 1
ATOM 892 C C . LYS A 1 109 ? -9.089 44.354 -24.813 1.00 86.19 109 LYS A C 1
ATOM 894 O O . LYS A 1 109 ? -10.151 44.718 -24.321 1.00 86.19 109 LYS A O 1
ATOM 899 N N . LEU A 1 110 ? -7.904 44.782 -24.376 1.00 85.88 110 LEU A N 1
ATOM 900 C CA . LEU A 1 110 ? -7.748 45.754 -23.288 1.00 85.88 110 LEU A CA 1
ATOM 901 C C . LEU A 1 110 ? -8.398 47.101 -23.640 1.00 85.88 110 LEU A C 1
ATOM 903 O O . LEU A 1 110 ? -9.172 47.626 -22.842 1.00 85.88 110 LEU A O 1
ATOM 907 N N . LYS A 1 111 ? -8.191 47.614 -24.864 1.00 84.25 111 LYS A N 1
ATOM 908 C CA . LYS A 1 111 ? -8.885 48.821 -25.357 1.00 84.25 111 LYS A CA 1
ATOM 909 C C . LYS A 1 111 ? -10.407 48.653 -25.360 1.00 84.25 111 LYS A C 1
ATOM 911 O O . LYS A 1 111 ? -11.115 49.565 -24.942 1.00 84.25 111 LYS A O 1
ATOM 916 N N . ALA A 1 112 ? -10.910 47.495 -25.793 1.00 82.94 112 ALA A N 1
ATOM 917 C CA . ALA A 1 112 ? -12.340 47.198 -25.805 1.00 82.94 112 ALA A CA 1
ATOM 918 C C . ALA A 1 112 ? -12.925 47.157 -24.382 1.00 82.94 112 ALA A C 1
ATOM 920 O O . ALA A 1 112 ? -13.928 47.820 -24.122 1.00 82.94 112 ALA A O 1
ATOM 921 N N . LEU A 1 113 ? -12.269 46.454 -23.449 1.00 82.38 113 LEU A N 1
ATOM 922 C CA . LEU A 1 113 ? -12.662 46.386 -22.035 1.00 82.38 113 LEU A CA 1
ATOM 923 C C . LEU A 1 113 ? -12.674 47.768 -21.373 1.00 82.38 113 LEU A C 1
ATOM 925 O O . LEU A 1 113 ? -13.582 48.073 -20.597 1.00 82.38 113 LEU A O 1
ATOM 929 N N . ARG A 1 114 ? -11.713 48.627 -21.728 1.00 78.94 114 ARG A N 1
ATOM 930 C CA . ARG A 1 114 ? -11.688 50.022 -21.290 1.00 78.94 114 ARG A CA 1
ATOM 931 C C . ARG A 1 114 ? -12.849 50.821 -21.878 1.00 78.94 114 ARG A C 1
ATOM 933 O O . ARG A 1 114 ? -13.553 51.480 -21.132 1.00 78.94 114 ARG A O 1
ATOM 940 N N . SER A 1 115 ? -13.097 50.727 -23.185 1.00 77.88 115 SER A N 1
ATOM 941 C CA . SER A 1 115 ? -14.187 51.466 -23.849 1.00 77.88 115 SER A CA 1
ATOM 942 C C . SER A 1 115 ? -15.591 51.046 -23.395 1.00 77.88 115 SER A C 1
ATOM 944 O O . SER A 1 115 ? -16.504 51.867 -23.381 1.00 77.88 115 SER A O 1
ATOM 946 N N . ALA A 1 116 ? -15.764 49.783 -22.990 1.00 75.12 116 ALA A N 1
ATOM 947 C CA . ALA A 1 116 ? -17.010 49.274 -22.419 1.00 75.12 116 ALA A CA 1
ATOM 948 C C . ALA A 1 116 ? -17.278 49.821 -21.004 1.00 75.12 116 ALA A C 1
ATOM 950 O O . ALA A 1 116 ? -18.419 49.828 -20.545 1.00 75.12 116 ALA A O 1
ATOM 951 N N . ASN A 1 117 ? -16.241 50.309 -20.319 1.00 68.19 117 ASN A N 1
ATOM 952 C CA . ASN A 1 117 ? -16.352 50.995 -19.043 1.00 68.19 117 ASN A CA 1
ATOM 953 C C . ASN A 1 117 ? -16.449 52.509 -19.294 1.00 68.19 117 ASN A C 1
ATOM 955 O O . ASN A 1 117 ? -15.451 53.171 -19.550 1.00 68.19 117 ASN A O 1
ATOM 959 N N . GLN A 1 118 ? -17.660 53.068 -19.204 1.00 56.94 118 GLN A N 1
ATOM 960 C CA . GLN A 1 118 ? -17.976 54.478 -19.516 1.00 56.94 118 GLN A CA 1
ATOM 961 C C . GLN A 1 118 ? -17.326 55.522 -18.578 1.00 56.94 118 GLN A C 1
ATOM 963 O O . GLN A 1 118 ? -17.588 56.714 -18.716 1.00 56.94 118 GLN A O 1
ATOM 968 N N . ASP A 1 119 ? -16.480 55.090 -17.641 1.00 60.47 119 ASP A N 1
ATOM 969 C CA . ASP A 1 119 ? -15.893 55.913 -16.586 1.00 60.47 119 ASP A CA 1
ATOM 970 C C . ASP A 1 119 ? -14.372 56.014 -16.796 1.00 60.47 119 ASP A C 1
ATOM 972 O O . ASP A 1 119 ? -13.634 55.040 -16.624 1.00 60.47 119 ASP A O 1
ATOM 976 N N . GLY A 1 120 ? -13.895 57.186 -17.225 1.00 58.84 120 GLY A N 1
ATOM 977 C CA . GLY A 1 120 ? -12.522 57.402 -17.711 1.00 58.84 120 GLY A CA 1
ATOM 978 C C . GLY A 1 120 ? -11.409 57.280 -16.661 1.00 58.84 120 GLY A C 1
ATOM 979 O O . GLY A 1 120 ? -10.237 57.371 -17.024 1.00 58.84 120 GLY A O 1
ATOM 980 N N . ASN A 1 121 ? -11.761 57.053 -15.391 1.00 67.06 121 ASN A N 1
ATOM 981 C CA . ASN A 1 121 ? -10.848 57.051 -14.242 1.00 67.06 121 ASN A CA 1
ATOM 982 C C . ASN A 1 121 ? -10.439 55.652 -13.736 1.00 67.06 121 ASN A C 1
ATOM 984 O O . ASN A 1 121 ? -9.734 55.553 -12.733 1.00 67.06 121 ASN A O 1
ATOM 988 N N . LYS A 1 122 ? -10.864 54.562 -14.393 1.00 78.75 122 LYS A N 1
ATOM 989 C CA . LYS A 1 122 ? -10.539 53.188 -13.963 1.00 78.75 122 LYS A CA 1
ATOM 990 C C . LYS A 1 122 ? -9.151 52.743 -14.434 1.00 78.75 122 LYS A C 1
ATOM 992 O O . LYS A 1 122 ? -8.801 52.926 -15.598 1.00 78.75 122 LYS A O 1
ATOM 997 N N . CYS A 1 123 ? -8.391 52.102 -13.548 1.00 82.31 123 CYS A N 1
ATOM 998 C CA . CYS A 1 123 ? -7.033 51.612 -13.819 1.00 82.31 123 CYS A CA 1
ATOM 999 C C . CYS A 1 123 ? -6.990 50.157 -14.335 1.00 82.31 123 CYS A C 1
ATOM 1001 O O . CYS A 1 123 ? -7.991 49.441 -14.299 1.00 82.31 123 CYS A O 1
ATOM 1003 N N . LEU A 1 124 ? -5.818 49.714 -14.799 1.00 85.81 124 LEU A N 1
ATOM 1004 C CA . LEU A 1 124 ? -5.471 48.297 -14.976 1.00 85.81 124 LEU A CA 1
ATOM 1005 C C . LEU A 1 124 ? -4.619 47.871 -13.775 1.00 85.81 124 LEU A C 1
ATOM 1007 O O . LEU A 1 124 ? -3.665 48.576 -13.439 1.00 85.81 124 LEU A O 1
ATOM 1011 N N . ILE A 1 125 ? -4.942 46.744 -13.140 1.00 88.00 125 ILE A N 1
ATOM 1012 C CA . ILE A 1 125 ? -4.143 46.202 -12.028 1.00 88.00 125 ILE A CA 1
ATOM 1013 C C . ILE A 1 125 ? -3.334 44.999 -12.514 1.00 88.00 125 ILE A C 1
ATOM 1015 O O . ILE A 1 125 ? -3.884 44.096 -13.139 1.00 88.00 125 ILE A O 1
ATOM 1019 N N . LEU A 1 126 ? -2.038 44.978 -12.211 1.00 88.00 126 LEU A N 1
ATOM 1020 C CA . LEU A 1 126 ? -1.143 43.851 -12.459 1.00 88.00 126 LEU A CA 1
ATOM 1021 C C . LEU A 1 126 ? -0.657 43.273 -11.130 1.00 88.00 126 LEU A C 1
ATOM 1023 O O . LEU A 1 126 ? -0.016 43.978 -10.351 1.00 88.00 126 LEU A O 1
ATOM 1027 N N . ILE A 1 127 ? -0.922 41.992 -10.900 1.00 87.62 127 ILE A N 1
ATOM 1028 C CA . ILE A 1 127 ? -0.437 41.249 -9.742 1.00 87.62 127 ILE A CA 1
ATOM 1029 C C . ILE A 1 127 ? 0.788 40.437 -10.135 1.00 87.62 127 ILE A C 1
ATOM 1031 O O . ILE A 1 127 ? 0.743 39.637 -11.067 1.00 87.62 127 ILE A O 1
ATOM 1035 N N . LEU A 1 128 ? 1.871 40.639 -9.392 1.00 87.06 128 LEU A N 1
ATOM 1036 C CA . LEU A 1 128 ? 3.106 39.872 -9.474 1.00 87.06 128 LEU A CA 1
ATOM 1037 C C . LEU A 1 128 ? 3.265 39.069 -8.174 1.00 87.06 128 LEU A C 1
ATOM 1039 O O . LEU A 1 128 ? 3.677 39.612 -7.149 1.00 87.06 128 LEU A O 1
ATOM 1043 N N . ASP A 1 129 ? 2.876 37.796 -8.195 1.00 84.06 129 ASP A N 1
ATOM 1044 C CA . ASP A 1 129 ? 2.778 36.950 -6.997 1.00 84.06 129 ASP A CA 1
ATOM 1045 C C . ASP A 1 129 ? 4.047 36.112 -6.743 1.00 84.06 129 ASP A C 1
ATOM 1047 O O . ASP A 1 129 ? 4.614 35.544 -7.675 1.00 84.06 129 ASP A O 1
ATOM 1051 N N . ASP A 1 130 ? 4.464 36.024 -5.474 1.00 76.19 130 ASP A N 1
ATOM 1052 C CA . ASP A 1 130 ? 5.672 35.361 -4.944 1.00 76.19 130 ASP A CA 1
ATOM 1053 C C . ASP A 1 130 ? 6.960 35.764 -5.688 1.00 76.19 130 ASP A C 1
ATOM 1055 O O . ASP A 1 130 ? 7.682 34.940 -6.251 1.00 76.19 130 ASP A O 1
ATOM 1059 N N . GLU A 1 131 ? 7.257 37.068 -5.692 1.00 77.56 131 GLU A N 1
ATOM 1060 C CA . GLU A 1 131 ? 8.526 37.606 -6.183 1.00 77.56 131 GLU A CA 1
ATOM 1061 C C . GLU A 1 131 ? 9.702 37.006 -5.394 1.00 77.56 131 GLU A C 1
ATOM 1063 O O . GLU A 1 131 ? 9.800 37.145 -4.170 1.00 77.56 131 GLU A O 1
ATOM 1068 N N . GLY A 1 132 ? 10.614 36.341 -6.110 1.00 68.81 132 GLY A N 1
ATOM 1069 C CA . GLY A 1 132 ? 11.703 35.568 -5.517 1.00 68.81 132 GLY A CA 1
ATOM 1070 C C . GLY A 1 132 ? 12.989 35.580 -6.347 1.00 68.81 132 GLY A C 1
ATOM 1071 O O . GLY A 1 132 ? 13.276 36.506 -7.102 1.00 68.81 132 GLY A O 1
ATOM 1072 N N . LYS A 1 133 ? 13.812 34.530 -6.210 1.00 59.78 133 LYS A N 1
ATOM 1073 C CA . LYS A 1 133 ? 15.116 34.435 -6.902 1.00 59.78 133 LYS A CA 1
ATOM 1074 C C . LYS A 1 133 ? 15.011 34.146 -8.408 1.00 59.78 133 LYS A C 1
ATOM 1076 O O . LYS A 1 133 ? 16.001 34.332 -9.109 1.00 59.78 133 LYS A O 1
ATOM 1081 N N . LYS A 1 134 ? 13.860 33.658 -8.893 1.00 64.19 134 LYS A N 1
ATOM 1082 C CA . LYS A 1 134 ? 13.681 33.167 -10.274 1.00 64.19 134 LYS A CA 1
ATOM 1083 C C . LYS A 1 134 ? 13.358 34.276 -11.275 1.00 64.19 134 LYS A C 1
ATOM 1085 O O . LYS A 1 134 ? 14.062 34.404 -12.271 1.00 64.19 134 LYS A O 1
ATOM 1090 N N . MET A 1 135 ? 12.313 35.059 -11.013 1.00 69.62 135 MET A N 1
ATOM 1091 C CA . MET A 1 135 ? 11.906 36.215 -11.815 1.00 69.62 135 MET A CA 1
ATOM 1092 C C . MET A 1 135 ? 11.644 37.405 -10.891 1.00 69.62 135 MET A C 1
ATOM 1094 O O . MET A 1 135 ? 11.171 37.232 -9.769 1.00 69.62 135 MET A O 1
ATOM 1098 N N . LYS A 1 136 ? 11.957 38.607 -11.380 1.00 78.94 136 LYS A N 1
ATOM 1099 C CA . LYS A 1 136 ? 11.728 39.886 -10.696 1.00 78.94 136 LYS A CA 1
ATOM 1100 C C . LYS A 1 136 ? 10.907 40.810 -11.584 1.00 78.94 136 LYS A C 1
ATOM 1102 O O . LYS A 1 136 ? 10.961 40.679 -12.810 1.00 78.94 136 LYS A O 1
ATOM 1107 N N . GLU A 1 137 ? 10.215 41.767 -10.976 1.00 82.88 137 GLU A N 1
ATOM 1108 C CA . GLU A 1 137 ? 9.438 42.794 -11.679 1.00 82.88 137 GLU A CA 1
ATOM 1109 C C . GLU A 1 137 ? 10.215 43.454 -12.831 1.00 82.88 137 GLU A C 1
ATOM 1111 O O . GLU A 1 137 ? 9.687 43.557 -13.942 1.00 82.88 137 GLU A O 1
ATOM 1116 N N . ASP A 1 138 ? 11.477 43.834 -12.596 1.00 79.75 138 ASP A N 1
ATOM 1117 C CA . ASP A 1 138 ? 12.316 44.576 -13.552 1.00 79.75 138 ASP A CA 1
ATOM 1118 C C . ASP A 1 138 ? 12.480 43.865 -14.909 1.00 79.75 138 ASP A C 1
ATOM 1120 O O . ASP A 1 138 ? 12.689 44.512 -15.935 1.00 79.75 138 ASP A O 1
ATOM 1124 N N . LEU A 1 139 ? 12.360 42.532 -14.939 1.00 78.94 139 LEU A N 1
ATOM 1125 C CA . LEU A 1 139 ? 12.486 41.725 -16.158 1.00 78.94 139 LEU A CA 1
ATOM 1126 C C . LEU A 1 139 ? 11.174 41.615 -16.952 1.00 78.94 139 LEU A C 1
ATOM 1128 O O . LEU A 1 139 ? 11.203 41.343 -18.155 1.00 78.94 139 LEU A O 1
ATOM 1132 N N . ILE A 1 140 ? 10.026 41.794 -16.293 1.00 80.88 140 ILE A N 1
ATOM 1133 C CA . ILE A 1 140 ? 8.693 41.541 -16.861 1.00 80.88 140 ILE A CA 1
ATOM 1134 C C . ILE A 1 140 ? 7.995 42.848 -17.225 1.00 80.88 140 ILE A C 1
ATOM 1136 O O . ILE A 1 140 ? 7.427 42.966 -18.313 1.00 80.88 140 ILE A O 1
ATOM 1140 N N . LEU A 1 141 ? 8.057 43.849 -16.346 1.00 82.06 141 LEU A N 1
ATOM 1141 C CA . LEU A 1 141 ? 7.316 45.096 -16.506 1.00 82.06 141 LEU A CA 1
ATOM 1142 C C . LEU A 1 141 ? 7.630 45.829 -17.830 1.00 82.06 141 LEU A C 1
ATOM 1144 O O . LEU A 1 141 ? 6.682 46.281 -18.479 1.00 82.06 141 LEU A O 1
ATOM 1148 N N . PRO A 1 142 ? 8.894 45.907 -18.309 1.00 84.50 142 PRO A N 1
ATOM 1149 C CA . PRO A 1 142 ? 9.196 46.509 -19.610 1.00 84.50 142 PRO A CA 1
ATOM 1150 C C . PRO A 1 142 ? 8.515 45.790 -20.779 1.00 84.50 142 PRO A C 1
ATOM 1152 O O . PRO A 1 142 ? 8.025 46.445 -21.696 1.00 84.50 142 PRO A O 1
ATOM 1155 N N . LYS A 1 143 ? 8.434 44.453 -20.733 1.00 84.25 143 LYS A N 1
ATOM 1156 C CA . LYS A 1 143 ? 7.782 43.643 -21.771 1.00 84.25 143 LYS A CA 1
ATOM 1157 C C . LYS A 1 143 ? 6.274 43.896 -21.782 1.00 84.25 143 LYS A C 1
ATOM 1159 O O . LYS A 1 143 ? 5.699 44.168 -22.832 1.00 84.25 143 LYS A O 1
ATOM 1164 N N . LEU A 1 144 ? 5.639 43.924 -20.611 1.00 81.50 144 LEU A N 1
ATOM 1165 C CA . LEU A 1 144 ? 4.197 44.159 -20.483 1.00 81.50 144 LEU A CA 1
ATOM 1166 C C . LEU A 1 144 ? 3.751 45.542 -20.939 1.00 81.50 144 LEU A C 1
ATOM 1168 O O . LEU A 1 144 ? 2.703 45.669 -21.572 1.00 81.50 144 LEU A O 1
ATOM 1172 N N . LYS A 1 145 ? 4.555 46.578 -20.684 1.00 82.19 145 LYS A N 1
ATOM 1173 C CA . LYS A 1 145 ? 4.243 47.934 -21.155 1.00 82.19 145 LYS A CA 1
ATOM 1174 C C . LYS A 1 145 ? 4.047 47.988 -22.675 1.00 82.19 145 LYS A C 1
ATOM 1176 O O . LYS A 1 145 ? 3.240 48.784 -23.134 1.00 82.19 145 LYS A O 1
ATOM 1181 N N . THR A 1 146 ? 4.673 47.095 -23.448 1.00 80.56 146 THR A N 1
ATOM 1182 C CA . THR A 1 146 ? 4.504 47.044 -24.914 1.00 80.56 146 THR A CA 1
ATOM 1183 C C . THR A 1 146 ? 3.105 46.618 -25.383 1.00 80.56 146 THR A C 1
ATOM 1185 O O . THR A 1 146 ? 2.731 46.928 -26.511 1.00 80.56 146 THR A O 1
ATOM 1188 N N . VAL A 1 147 ? 2.314 45.937 -24.542 1.00 79.88 147 VAL A N 1
ATOM 1189 C CA . VAL A 1 147 ? 0.965 45.433 -24.888 1.00 79.88 147 VAL A CA 1
ATOM 1190 C C . VAL A 1 147 ? -0.170 46.139 -24.151 1.00 79.88 147 VAL A C 1
ATOM 1192 O O . VAL A 1 147 ? -1.344 45.873 -24.414 1.00 79.88 147 VAL A O 1
ATOM 1195 N N . ILE A 1 148 ? 0.172 47.052 -23.244 1.00 82.25 148 ILE A N 1
ATOM 1196 C CA . ILE A 1 148 ? -0.775 47.890 -22.510 1.00 82.25 148 ILE A CA 1
ATOM 1197 C C . ILE A 1 148 ? -0.960 49.201 -23.293 1.00 82.25 148 ILE A C 1
ATOM 1199 O O . ILE A 1 148 ? 0.035 49.772 -23.750 1.00 82.25 148 ILE A O 1
ATOM 1203 N N . PRO A 1 149 ? -2.199 49.709 -23.463 1.00 77.81 149 PRO A N 1
ATOM 1204 C CA . PRO A 1 149 ? -2.429 50.979 -24.151 1.00 77.81 149 PRO A CA 1
ATOM 1205 C C . PRO A 1 149 ? -1.594 52.116 -23.547 1.00 77.81 149 PRO A C 1
ATOM 1207 O O . PRO A 1 149 ? -1.526 52.241 -22.329 1.00 77.81 149 PRO A O 1
ATOM 1210 N N . GLU A 1 150 ? -0.989 52.980 -24.368 1.00 74.81 150 GLU A N 1
ATOM 1211 C CA . GLU A 1 150 ? -0.157 54.102 -23.881 1.00 74.81 150 GLU A CA 1
ATOM 1212 C C . GLU A 1 150 ? -0.907 55.008 -22.891 1.00 74.81 150 GLU A C 1
ATOM 1214 O O . GLU A 1 150 ? -0.352 55.452 -21.890 1.00 74.81 150 GLU A O 1
ATOM 1219 N N . SER A 1 151 ? -2.211 55.194 -23.106 1.00 66.69 151 SER A N 1
ATOM 1220 C CA . SER A 1 151 ? -3.112 55.928 -22.216 1.00 66.69 151 SER A CA 1
ATOM 1221 C C . SER A 1 151 ? -3.437 55.203 -20.900 1.00 66.69 151 SER A C 1
ATOM 1223 O O . SER A 1 151 ? -4.146 55.758 -20.064 1.00 66.69 151 SER A O 1
ATOM 1225 N N . ASP A 1 152 ? -3.027 53.943 -20.740 1.00 69.44 152 ASP A N 1
ATOM 1226 C CA . ASP A 1 152 ? -3.136 53.128 -19.518 1.00 69.44 152 ASP A CA 1
ATOM 1227 C C . ASP A 1 152 ? -1.788 52.916 -18.826 1.00 69.44 152 ASP A C 1
ATOM 1229 O O . ASP A 1 152 ? -1.767 52.601 -17.643 1.00 69.44 152 ASP A O 1
ATOM 1233 N N . GLN A 1 153 ? -0.655 53.117 -19.509 1.00 70.50 153 GLN A N 1
ATOM 1234 C CA . GLN A 1 153 ? 0.671 52.907 -18.912 1.00 70.50 153 GLN A CA 1
ATOM 1235 C C . GLN A 1 153 ? 0.937 53.829 -17.711 1.00 70.50 153 GLN A C 1
ATOM 1237 O O . GLN A 1 153 ? 1.604 53.414 -16.767 1.00 70.50 153 GLN A O 1
ATOM 1242 N N . ASN A 1 154 ? 0.372 55.042 -17.719 1.00 67.00 154 ASN A N 1
ATOM 1243 C CA . ASN A 1 154 ? 0.444 55.987 -16.597 1.00 67.00 154 ASN A CA 1
ATOM 1244 C C . ASN A 1 154 ? -0.596 55.705 -15.495 1.00 67.00 154 ASN A C 1
ATOM 1246 O O . ASN A 1 154 ? -0.497 56.270 -14.413 1.00 67.00 154 ASN A O 1
ATOM 1250 N N . MET A 1 155 ? -1.581 54.841 -15.768 1.00 72.31 155 MET A N 1
ATOM 1251 C CA . MET A 1 155 ? -2.657 54.444 -14.848 1.00 72.31 155 MET A CA 1
ATOM 1252 C C . MET A 1 155 ? -2.506 52.988 -14.373 1.00 72.31 155 MET A C 1
ATOM 1254 O O . MET A 1 155 ? -3.363 52.496 -13.644 1.00 72.31 155 MET A O 1
ATOM 1258 N N . LEU A 1 156 ? -1.454 52.279 -14.795 1.00 83.06 156 LEU A N 1
ATOM 1259 C CA . LEU A 1 156 ? -1.167 50.904 -14.393 1.00 83.06 156 LEU A CA 1
ATOM 1260 C C . LEU A 1 156 ? -0.786 50.870 -12.913 1.00 83.06 156 LEU A C 1
ATOM 1262 O O . LEU A 1 156 ? 0.160 51.539 -12.501 1.00 83.06 156 LEU A O 1
ATOM 1266 N N . LYS A 1 157 ? -1.480 50.042 -12.136 1.00 86.38 157 LYS A N 1
ATOM 1267 C CA . LYS A 1 157 ? -1.151 49.792 -10.731 1.00 86.38 157 LYS A CA 1
ATOM 1268 C C . LYS A 1 157 ? -0.575 48.396 -10.578 1.00 86.38 157 LYS A C 1
ATOM 1270 O O . LYS A 1 157 ? -1.176 47.429 -11.038 1.00 86.38 157 LYS A O 1
ATOM 1275 N N . VAL A 1 158 ? 0.585 48.293 -9.941 1.00 87.31 158 VAL A N 1
ATOM 1276 C CA . VAL A 1 158 ? 1.288 47.022 -9.732 1.00 87.31 158 VAL A CA 1
ATOM 1277 C C . VAL A 1 158 ? 1.189 46.623 -8.263 1.00 87.31 158 VAL A C 1
ATOM 1279 O O . VAL A 1 158 ? 1.548 47.407 -7.384 1.00 87.31 158 VAL A O 1
ATOM 1282 N N . VAL A 1 159 ? 0.714 45.408 -7.997 1.00 88.06 159 VAL A N 1
ATOM 1283 C CA . VAL A 1 159 ? 0.689 44.794 -6.665 1.00 88.06 159 VAL A CA 1
ATOM 1284 C C . VAL A 1 159 ? 1.670 43.630 -6.664 1.00 88.06 159 VAL A C 1
ATOM 1286 O O . VAL A 1 159 ? 1.536 42.710 -7.465 1.00 88.06 159 VAL A O 1
ATOM 1289 N N . ILE A 1 160 ? 2.660 43.661 -5.777 1.00 87.44 160 ILE A N 1
ATOM 1290 C CA . ILE A 1 160 ? 3.717 42.643 -5.707 1.00 87.44 160 ILE A CA 1
ATOM 1291 C C . ILE A 1 160 ? 3.621 41.914 -4.380 1.00 87.44 160 ILE A C 1
ATOM 1293 O O . ILE A 1 160 ? 3.573 42.567 -3.343 1.00 87.44 160 ILE A O 1
ATOM 1297 N N . SER A 1 161 ? 3.632 40.584 -4.391 1.00 87.31 161 SER A N 1
ATOM 1298 C CA . SER A 1 161 ? 3.733 39.783 -3.170 1.00 87.31 161 SER A CA 1
ATOM 1299 C C . SER A 1 161 ? 5.157 39.229 -3.030 1.00 87.31 161 SER A C 1
ATOM 1301 O O . SER A 1 161 ? 5.699 38.682 -3.986 1.00 87.31 161 SER A O 1
ATOM 1303 N N . ARG A 1 162 ? 5.806 39.404 -1.867 1.00 85.00 162 ARG A N 1
ATOM 1304 C CA . ARG A 1 162 ? 7.196 38.944 -1.633 1.00 85.00 162 ARG A CA 1
ATOM 1305 C C . ARG A 1 162 ? 7.457 38.490 -0.195 1.00 85.00 162 ARG A C 1
ATOM 1307 O O . ARG A 1 162 ? 6.654 38.744 0.707 1.00 85.00 162 ARG A O 1
ATOM 1314 N N . ARG A 1 163 ? 8.579 37.800 0.031 1.00 80.88 163 ARG A N 1
ATOM 1315 C CA . ARG A 1 163 ? 8.992 37.282 1.352 1.00 80.88 163 ARG A CA 1
ATOM 1316 C C . ARG A 1 163 ? 9.894 38.267 2.106 1.00 80.88 163 ARG A C 1
ATOM 1318 O O . ARG A 1 163 ? 10.689 38.969 1.489 1.00 80.88 163 ARG A O 1
ATOM 1325 N N . ASN A 1 164 ? 9.799 38.257 3.439 1.00 68.06 164 ASN A N 1
ATOM 1326 C CA . ASN A 1 164 ? 10.739 38.933 4.343 1.00 68.06 164 ASN A CA 1
ATOM 1327 C C . ASN A 1 164 ? 12.091 38.203 4.353 1.00 68.06 164 ASN A C 1
ATOM 1329 O O . ASN A 1 164 ? 12.373 37.430 5.267 1.00 68.06 164 ASN A O 1
ATOM 1333 N N . ASP A 1 165 ? 12.935 38.404 3.346 1.00 55.06 165 ASP A N 1
ATOM 1334 C CA . ASP A 1 165 ? 14.299 37.878 3.395 1.00 55.06 165 ASP A CA 1
ATOM 1335 C C . ASP A 1 165 ? 15.173 38.822 4.239 1.00 55.06 165 ASP A C 1
ATOM 1337 O O . ASP A 1 165 ? 15.469 39.952 3.844 1.00 55.06 165 ASP A O 1
ATOM 1341 N N . ASN A 1 166 ? 15.601 38.357 5.418 1.00 41.69 166 ASN A N 1
ATOM 1342 C CA . ASN A 1 166 ? 16.582 39.049 6.256 1.00 41.69 166 ASN A CA 1
ATOM 1343 C C . ASN A 1 166 ? 17.898 39.248 5.473 1.00 41.69 166 ASN A C 1
ATOM 1345 O O . ASN A 1 166 ? 18.736 38.349 5.426 1.00 41.69 166 ASN A O 1
ATOM 1349 N N . GLY A 1 167 ? 18.096 40.437 4.889 1.00 41.19 167 GLY A N 1
ATOM 1350 C CA . GLY A 1 167 ? 19.407 40.909 4.427 1.00 41.19 167 GLY A CA 1
ATOM 1351 C C . GLY A 1 167 ? 19.660 40.964 2.915 1.00 41.19 167 GLY A C 1
ATOM 1352 O O . GLY A 1 167 ? 20.796 40.758 2.492 1.00 41.19 167 GLY A O 1
ATOM 1353 N N . GLY A 1 168 ? 18.669 41.289 2.084 1.00 33.94 168 GLY A N 1
ATOM 1354 C CA . GLY A 1 168 ? 18.950 41.763 0.724 1.00 33.94 168 GLY A CA 1
ATOM 1355 C C . GLY A 1 168 ? 19.395 43.228 0.742 1.00 33.94 168 GLY A C 1
ATOM 1356 O O . GLY A 1 168 ? 18.556 44.107 0.915 1.00 33.94 168 GLY A O 1
ATOM 1357 N N . GLN A 1 169 ? 20.693 43.510 0.566 1.00 34.69 169 GLN A N 1
ATOM 1358 C CA . GLN A 1 169 ? 21.154 44.864 0.234 1.00 34.69 169 GLN A CA 1
ATOM 1359 C C . GLN A 1 169 ? 20.349 45.371 -0.968 1.00 34.69 169 GLN A C 1
ATOM 1361 O O . GLN A 1 169 ? 20.363 44.754 -2.035 1.00 34.69 169 GLN A O 1
ATOM 1366 N N . ILE A 1 170 ? 19.651 46.493 -0.792 1.00 36.31 170 ILE A N 1
ATOM 1367 C CA . ILE A 1 170 ? 19.128 47.276 -1.907 1.00 36.31 170 ILE A CA 1
ATOM 1368 C C . ILE A 1 170 ? 20.361 47.676 -2.719 1.00 36.31 170 ILE A C 1
ATOM 1370 O O . ILE A 1 170 ? 21.187 48.449 -2.240 1.00 36.31 170 ILE A O 1
ATOM 1374 N N . SER A 1 171 ? 20.538 47.098 -3.907 1.00 33.62 171 SER A N 1
ATOM 1375 C CA . SER A 1 171 ? 21.591 47.524 -4.820 1.00 33.62 171 SER A CA 1
ATOM 1376 C C . SER A 1 171 ? 21.280 48.955 -5.255 1.00 33.62 171 SER A C 1
ATOM 1378 O O . SER A 1 171 ? 20.392 49.191 -6.078 1.00 33.62 171 SER A O 1
ATOM 1380 N N . GLU A 1 172 ? 21.980 49.916 -4.664 1.00 36.50 172 GLU A N 1
ATOM 1381 C CA . GLU A 1 172 ? 22.133 51.246 -5.231 1.00 36.50 172 GLU A CA 1
ATOM 1382 C C . GLU A 1 172 ? 23.024 51.120 -6.462 1.00 36.50 172 GLU A C 1
ATOM 1384 O O . GLU A 1 172 ? 24.243 51.186 -6.352 1.00 36.50 172 GLU A O 1
ATOM 1389 N N . ASP A 1 173 ? 22.426 50.919 -7.638 1.00 31.34 173 ASP A N 1
ATOM 1390 C CA . ASP A 1 173 ? 23.063 51.438 -8.840 1.00 31.34 173 ASP A CA 1
ATOM 1391 C C . ASP A 1 173 ? 22.093 51.770 -9.982 1.00 31.34 173 ASP A C 1
ATOM 1393 O O . ASP A 1 173 ? 21.150 51.037 -10.278 1.00 31.34 173 ASP A O 1
ATOM 1397 N N . ALA A 1 174 ? 22.420 52.902 -10.610 1.00 30.30 174 ALA A N 1
ATOM 1398 C CA . ALA A 1 174 ? 21.979 53.478 -11.881 1.00 30.30 174 ALA A CA 1
ATOM 1399 C C . ALA A 1 174 ? 20.536 54.015 -12.063 1.00 30.30 174 ALA A C 1
ATOM 1401 O O . ALA A 1 174 ? 19.565 53.285 -12.244 1.00 30.30 174 ALA A O 1
ATOM 1402 N N . GLY A 1 175 ? 20.464 55.344 -12.237 1.00 31.05 175 GLY A N 1
ATOM 1403 C CA . GLY A 1 175 ? 19.508 56.007 -13.133 1.00 31.05 175 GLY A CA 1
ATOM 1404 C C . GLY A 1 175 ? 18.546 56.976 -12.451 1.00 31.05 175 GLY A C 1
ATOM 1405 O O . GLY A 1 175 ? 17.597 56.561 -11.797 1.00 31.05 175 GLY A O 1
ATOM 1406 N N . ALA A 1 176 ? 18.763 58.280 -12.646 1.00 38.34 176 ALA A N 1
ATOM 1407 C CA . ALA A 1 176 ? 17.860 59.343 -12.215 1.00 38.34 176 ALA A CA 1
ATOM 1408 C C . ALA A 1 176 ? 16.492 59.230 -12.917 1.00 38.34 176 ALA A C 1
ATOM 1410 O O . ALA A 1 176 ? 16.268 59.793 -13.985 1.00 38.34 176 ALA A O 1
ATOM 1411 N N . VAL A 1 177 ? 15.573 58.501 -12.294 1.00 39.03 177 VAL A N 1
ATOM 1412 C CA . VAL A 1 177 ? 14.131 58.545 -12.538 1.00 39.03 177 VAL A CA 1
ATOM 1413 C C . VAL A 1 177 ? 13.492 58.683 -11.162 1.00 39.03 177 VAL A C 1
ATOM 1415 O O . VAL A 1 177 ? 13.940 58.046 -10.211 1.00 39.03 177 VAL A O 1
ATOM 1418 N N . ILE A 1 178 ? 12.505 59.568 -11.036 1.00 37.03 178 ILE A N 1
ATOM 1419 C CA . ILE A 1 178 ? 11.794 59.881 -9.790 1.00 37.03 178 ILE A CA 1
ATOM 1420 C C . ILE A 1 178 ? 11.342 58.565 -9.126 1.00 37.03 178 ILE A C 1
ATOM 1422 O O . ILE A 1 178 ? 10.376 57.945 -9.567 1.00 37.03 178 ILE A O 1
ATOM 1426 N N . LYS A 1 179 ? 12.065 58.103 -8.095 1.00 40.50 179 LYS A N 1
ATOM 1427 C CA . LYS A 1 179 ? 11.691 56.930 -7.297 1.00 40.50 179 LYS A CA 1
ATOM 1428 C C . LYS A 1 179 ? 10.542 57.346 -6.386 1.00 40.50 179 LYS A C 1
ATOM 1430 O O . LYS A 1 179 ? 10.762 57.976 -5.358 1.00 40.50 179 LYS A O 1
ATOM 1435 N N . VAL A 1 180 ? 9.317 57.018 -6.783 1.00 52.41 180 VAL A N 1
ATOM 1436 C CA . VAL A 1 180 ? 8.190 56.970 -5.847 1.00 52.41 180 VAL A CA 1
ATOM 1437 C C . VAL A 1 180 ? 8.495 55.831 -4.872 1.00 52.41 180 VAL A C 1
ATOM 1439 O O . VAL A 1 180 ? 8.686 54.694 -5.309 1.00 52.41 180 VAL A O 1
ATOM 1442 N N . GLU A 1 181 ? 8.619 56.129 -3.577 1.00 50.66 181 GLU A N 1
ATOM 1443 C CA . GLU A 1 181 ? 8.748 55.084 -2.556 1.00 50.66 181 GLU A CA 1
ATOM 1444 C C . GLU A 1 181 ? 7.511 54.172 -2.625 1.00 50.66 181 GLU A C 1
ATOM 1446 O O . GLU A 1 181 ? 6.384 54.675 -2.611 1.00 50.66 181 GLU A O 1
ATOM 1451 N N . PRO A 1 182 ? 7.680 52.846 -2.770 1.00 63.31 182 PRO A N 1
ATOM 1452 C CA . PRO A 1 182 ? 6.545 51.943 -2.861 1.00 63.31 182 PRO A CA 1
ATOM 1453 C C . PRO A 1 182 ? 5.820 51.879 -1.516 1.00 63.31 182 PRO A C 1
ATOM 1455 O O . PRO A 1 182 ? 6.454 51.781 -0.466 1.00 63.31 182 PRO A O 1
ATOM 1458 N N . ASN A 1 183 ? 4.488 51.862 -1.546 1.00 79.19 183 ASN A N 1
ATOM 1459 C CA . ASN A 1 183 ? 3.706 51.632 -0.337 1.00 79.19 183 ASN A CA 1
ATOM 1460 C C . ASN A 1 183 ? 3.816 50.155 0.050 1.00 79.19 183 ASN A C 1
ATOM 1462 O O . ASN A 1 183 ? 3.284 49.282 -0.643 1.00 79.19 183 ASN A O 1
ATOM 1466 N N . VAL A 1 184 ? 4.525 49.877 1.140 1.00 82.12 184 VAL A N 1
ATOM 1467 C CA . VAL A 1 184 ? 4.706 48.522 1.666 1.00 82.12 184 VAL A CA 1
ATOM 1468 C C . VAL A 1 184 ? 3.650 48.248 2.733 1.00 82.12 184 VAL A C 1
ATOM 1470 O O . VAL A 1 184 ? 3.551 48.969 3.723 1.00 82.12 184 VAL A O 1
ATOM 1473 N N . PHE A 1 185 ? 2.872 47.190 2.533 1.00 83.56 185 PHE A N 1
ATOM 1474 C CA . PHE A 1 185 ? 1.913 46.667 3.496 1.00 83.56 185 PHE A CA 1
ATOM 1475 C C . PHE A 1 185 ? 2.416 45.325 4.016 1.00 83.56 185 PHE A C 1
ATOM 1477 O O . PHE A 1 185 ? 2.464 44.333 3.284 1.00 83.56 185 PHE A O 1
ATOM 1484 N N . THR A 1 186 ? 2.766 45.290 5.299 1.00 83.25 186 THR A N 1
ATOM 1485 C CA . THR A 1 186 ? 3.158 44.050 5.964 1.00 83.25 186 THR A CA 1
ATOM 1486 C C . THR A 1 186 ? 1.915 43.229 6.300 1.00 83.25 186 THR A C 1
ATOM 1488 O O . THR A 1 186 ? 1.065 43.653 7.088 1.00 83.25 186 THR A O 1
ATOM 1491 N N . ILE A 1 187 ? 1.803 42.049 5.694 1.00 82.75 187 ILE A N 1
ATOM 1492 C CA . ILE A 1 187 ? 0.789 41.049 6.019 1.00 82.75 187 ILE A CA 1
ATOM 1493 C C . ILE A 1 187 ? 1.313 40.225 7.191 1.00 82.75 187 ILE A C 1
ATOM 1495 O O . ILE A 1 187 ? 2.270 39.457 7.069 1.00 82.75 187 ILE A O 1
ATOM 1499 N N . GLU A 1 188 ? 0.694 40.436 8.345 1.00 81.56 188 GLU A N 1
ATOM 1500 C CA . GLU A 1 188 ? 1.025 39.759 9.594 1.00 81.56 188 GLU A CA 1
ATOM 1501 C C . GLU A 1 188 ? 0.325 38.397 9.686 1.00 81.56 188 GLU A C 1
ATOM 1503 O O . GLU A 1 188 ? -0.650 38.127 8.981 1.00 81.56 188 GLU A O 1
ATOM 1508 N N . SER A 1 189 ? 0.808 37.544 10.589 1.00 81.38 189 SER A N 1
ATOM 1509 C CA . SER A 1 189 ? 0.083 36.341 10.989 1.00 81.38 189 SER A CA 1
ATOM 1510 C C . SER A 1 189 ? -1.260 36.691 11.644 1.00 81.38 189 SER A C 1
ATOM 1512 O O . SER A 1 189 ? -1.495 37.814 12.105 1.00 81.38 189 SER A O 1
ATOM 1514 N N . LEU A 1 190 ? -2.164 35.713 11.662 1.00 82.06 190 LEU A N 1
ATOM 1515 C CA . LEU A 1 190 ? -3.484 35.865 12.260 1.00 82.06 190 LEU A CA 1
ATOM 1516 C C . LEU A 1 190 ? -3.379 36.098 13.773 1.00 82.06 190 LEU A C 1
ATOM 1518 O O . LEU A 1 190 ? -2.462 35.621 14.438 1.00 82.06 190 LEU A O 1
ATOM 1522 N N . SER A 1 191 ? -4.360 36.785 14.355 1.00 83.50 191 SER A N 1
ATOM 1523 C CA . SER A 1 191 ? -4.522 36.754 15.814 1.00 83.50 191 SER A CA 1
ATOM 1524 C C . SER A 1 191 ? -5.002 35.367 16.275 1.00 83.50 191 SER A C 1
ATOM 1526 O O . SER A 1 191 ? -5.476 34.551 15.476 1.00 83.50 191 SER A O 1
ATOM 1528 N N . GLU A 1 192 ? -4.892 35.075 17.571 1.00 82.75 192 GLU A N 1
ATOM 1529 C CA . GLU A 1 192 ? -5.358 33.811 18.156 1.00 82.75 192 GLU A CA 1
ATOM 1530 C C . GLU A 1 192 ? -6.853 33.559 17.878 1.00 82.75 192 GLU A C 1
ATOM 1532 O O . GLU A 1 192 ? -7.218 32.482 17.403 1.00 82.75 192 GLU A O 1
ATOM 1537 N N . ASP A 1 193 ? -7.701 34.581 18.044 1.00 81.62 193 ASP A N 1
ATOM 1538 C CA . ASP A 1 193 ? -9.142 34.506 17.759 1.00 81.62 193 ASP A CA 1
ATOM 1539 C C . ASP A 1 193 ? -9.435 34.253 16.272 1.00 81.62 193 ASP A C 1
ATOM 1541 O O . ASP A 1 193 ? -10.384 33.551 15.916 1.00 81.62 193 ASP A O 1
ATOM 1545 N N . GLU A 1 194 ? -8.635 34.847 15.384 1.00 82.38 194 GLU A N 1
ATOM 1546 C CA . GLU A 1 194 ? -8.785 34.707 13.931 1.00 82.38 194 GLU A CA 1
ATOM 1547 C C . GLU A 1 194 ? -8.343 33.314 13.473 1.00 82.38 194 GLU A C 1
ATOM 1549 O O . GLU A 1 194 ? -9.021 32.679 12.666 1.00 82.38 194 GLU A O 1
ATOM 1554 N N . SER A 1 195 ? -7.253 32.814 14.056 1.00 85.19 195 SER A N 1
ATOM 1555 C CA . SER A 1 195 ? -6.724 31.471 13.821 1.00 85.19 195 SER A CA 1
ATOM 1556 C C . SER A 1 195 ? -7.728 30.397 14.240 1.00 85.19 195 SER A C 1
ATOM 1558 O O . SER A 1 195 ? -7.981 29.446 13.502 1.00 85.19 195 SER A O 1
ATOM 1560 N N . LEU A 1 196 ? -8.348 30.578 15.410 1.00 87.00 196 LEU A N 1
ATOM 1561 C CA . LEU A 1 196 ? -9.405 29.712 15.925 1.00 87.00 196 LEU A CA 1
ATOM 1562 C C . LEU A 1 196 ? -10.647 29.718 15.036 1.00 87.00 196 LEU A C 1
ATOM 1564 O O . LEU A 1 196 ? -11.208 28.658 14.755 1.00 87.00 196 LEU A O 1
ATOM 1568 N N . ALA A 1 197 ? -11.081 30.899 14.592 1.00 85.69 197 ALA A N 1
ATOM 1569 C CA . ALA A 1 197 ? -12.221 31.025 13.691 1.00 85.69 197 ALA A CA 1
ATOM 1570 C C . ALA A 1 197 ? -11.959 30.312 12.355 1.00 85.69 197 ALA A C 1
ATOM 1572 O O . ALA A 1 197 ? -12.832 29.587 11.878 1.00 85.69 197 ALA A O 1
ATOM 1573 N N . LEU A 1 198 ? -10.754 30.463 11.792 1.00 84.62 198 LEU A N 1
ATOM 1574 C CA . LEU A 1 198 ? -10.358 29.790 10.557 1.00 84.62 198 LEU A CA 1
ATOM 1575 C C . LEU A 1 198 ? -10.308 28.267 10.728 1.00 84.62 198 LEU A C 1
ATOM 1577 O O . LEU A 1 198 ? -10.867 27.553 9.899 1.00 84.62 198 LEU A O 1
ATOM 1581 N N . LEU A 1 199 ? -9.706 27.768 11.814 1.00 88.50 199 LEU A N 1
ATOM 1582 C CA . LEU A 1 199 ? -9.652 26.333 12.107 1.00 88.50 199 LEU A CA 1
ATOM 1583 C C . LEU A 1 199 ? -11.063 25.742 12.232 1.00 88.50 199 LEU A C 1
ATOM 1585 O O . LEU A 1 199 ? -11.370 24.758 11.572 1.00 88.50 199 LEU A O 1
ATOM 1589 N N . ARG A 1 200 ? -11.949 26.381 13.009 1.00 88.69 200 ARG A N 1
ATOM 1590 C CA . ARG A 1 200 ? -13.347 25.942 13.189 1.00 88.69 200 ARG A CA 1
ATOM 1591 C C . ARG A 1 200 ? -14.154 25.950 11.897 1.00 88.69 200 ARG A C 1
ATOM 1593 O O . ARG A 1 200 ? -15.040 25.121 11.741 1.00 88.69 200 ARG A O 1
ATOM 1600 N N . HIS A 1 201 ? -13.879 26.897 11.005 1.00 87.94 201 HIS A N 1
ATOM 1601 C CA . HIS A 1 201 ? -14.547 26.975 9.710 1.00 87.94 201 HIS A CA 1
ATOM 1602 C C . HIS A 1 201 ? -14.022 25.935 8.711 1.00 87.94 201 HIS A C 1
ATOM 1604 O O . HIS A 1 201 ? -14.760 25.525 7.823 1.00 87.94 201 HIS A O 1
ATOM 1610 N N . SER A 1 202 ? -12.760 25.522 8.857 1.00 86.69 202 SER A N 1
ATOM 1611 C CA . SER A 1 202 ? -12.079 24.633 7.909 1.00 86.69 202 SER A CA 1
ATOM 1612 C C . SER A 1 202 ? -12.208 23.148 8.258 1.00 86.69 202 SER A C 1
ATOM 1614 O O . SER A 1 202 ? -11.900 22.308 7.416 1.00 86.69 202 SER A O 1
ATOM 1616 N N . VAL A 1 203 ? -12.625 22.803 9.481 1.00 90.75 203 VAL A N 1
ATOM 1617 C CA . VAL A 1 203 ? -12.831 21.405 9.881 1.00 90.75 203 VAL A CA 1
ATOM 1618 C C . VAL A 1 203 ? -14.248 20.906 9.576 1.00 90.75 203 VAL A C 1
ATOM 1620 O O . VAL A 1 203 ? -15.227 21.643 9.699 1.00 90.75 203 VAL A O 1
ATOM 1623 N N . ASP A 1 204 ? -14.363 19.628 9.224 1.00 89.06 204 ASP A N 1
ATOM 1624 C CA . ASP A 1 204 ? -15.627 18.929 9.014 1.00 89.06 204 ASP A CA 1
ATOM 1625 C C . ASP A 1 204 ? -16.446 18.862 10.312 1.00 89.06 204 ASP A C 1
ATOM 1627 O O . ASP A 1 204 ? -15.907 18.798 11.421 1.00 89.06 204 ASP A O 1
ATOM 1631 N N . LYS A 1 205 ? -17.773 18.742 10.169 1.00 85.81 205 LYS A N 1
ATOM 1632 C CA . LYS A 1 205 ? -18.712 18.596 11.296 1.00 85.81 205 LYS A CA 1
ATOM 1633 C C . LYS A 1 205 ? -18.297 17.490 12.280 1.00 85.81 205 LYS A C 1
ATOM 1635 O O . LYS A 1 205 ? -18.361 17.699 13.483 1.00 85.81 205 LYS A O 1
ATOM 1640 N N . ARG A 1 206 ? -17.795 16.360 11.769 1.00 83.50 206 ARG A N 1
ATOM 1641 C CA . ARG A 1 206 ? -17.303 15.226 12.576 1.00 83.50 206 ARG A CA 1
ATOM 1642 C C . ARG A 1 206 ? -16.157 15.606 13.510 1.00 83.50 206 ARG A C 1
ATOM 1644 O O . ARG A 1 206 ? -16.155 15.190 14.657 1.00 83.50 206 ARG A O 1
ATOM 1651 N N . VAL A 1 207 ? -15.202 16.398 13.025 1.00 86.31 207 VAL A N 1
ATOM 1652 C CA . VAL A 1 207 ? -14.046 16.853 13.813 1.00 86.31 207 VAL A CA 1
ATOM 1653 C C . VAL A 1 207 ? -14.489 17.912 14.824 1.00 86.31 207 VAL A C 1
ATOM 1655 O O . VAL A 1 207 ? -14.050 17.900 15.970 1.00 86.31 207 VAL A O 1
ATOM 1658 N N . ALA A 1 208 ? -15.397 18.804 14.417 1.00 86.19 208 ALA A N 1
ATOM 1659 C CA . ALA A 1 208 ? -15.926 19.859 15.277 1.00 86.19 208 ALA A CA 1
ATOM 1660 C C . ALA A 1 208 ? -16.783 19.336 16.447 1.00 86.19 208 ALA A C 1
ATOM 1662 O O . ALA A 1 208 ? -16.862 20.001 17.479 1.00 86.19 208 ALA A O 1
ATOM 1663 N N . GLU A 1 209 ? -17.426 18.175 16.287 1.00 83.88 209 GLU A N 1
ATOM 1664 C CA . GLU A 1 209 ? -18.277 17.537 17.304 1.00 83.88 209 GLU A CA 1
ATOM 1665 C C . GLU A 1 209 ? -17.495 16.694 18.330 1.00 83.88 209 GLU A C 1
ATOM 1667 O O . GLU A 1 209 ? -18.080 16.251 19.319 1.00 83.88 209 GLU A O 1
ATOM 1672 N N . VAL A 1 210 ? -16.179 16.508 18.153 1.00 81.44 210 VAL A N 1
ATOM 1673 C CA . VAL A 1 210 ? -15.320 15.827 19.139 1.00 81.44 210 VAL A CA 1
ATOM 1674 C C . VAL A 1 210 ? -15.255 16.653 20.427 1.00 81.44 210 VAL A C 1
ATOM 1676 O O . VAL A 1 210 ? -14.975 17.854 20.387 1.00 81.44 210 VAL A O 1
ATOM 1679 N N . SER A 1 211 ? -15.471 16.016 21.585 1.00 75.81 211 SER A N 1
ATOM 1680 C CA . SER A 1 211 ? -15.628 16.697 22.884 1.00 75.81 211 SER A CA 1
ATOM 1681 C C . SER A 1 211 ? -14.479 17.651 23.227 1.00 75.81 211 SER A C 1
ATOM 1683 O O . SER A 1 211 ? -14.709 18.744 23.747 1.00 75.81 211 SER A O 1
ATOM 1685 N N . ASP A 1 212 ? -13.250 17.267 22.882 1.00 79.88 212 ASP A N 1
ATOM 1686 C CA . ASP A 1 212 ? -12.032 17.975 23.287 1.00 79.88 212 ASP A CA 1
ATOM 1687 C C . ASP A 1 212 ? -11.591 19.029 22.257 1.00 79.88 212 ASP A C 1
ATOM 1689 O O . ASP A 1 212 ? -10.678 19.822 22.512 1.00 79.88 212 ASP A O 1
ATOM 1693 N N . PHE A 1 213 ? -12.267 19.107 21.103 1.00 86.69 213 PHE A N 1
ATOM 1694 C CA . PHE A 1 213 ? -11.931 20.040 20.028 1.00 86.69 213 PHE A CA 1
ATOM 1695 C C . PHE A 1 213 ? -11.943 21.499 20.504 1.00 86.69 213 PHE A C 1
ATOM 1697 O O . PHE A 1 213 ? -11.057 22.286 20.160 1.00 86.69 213 PHE A O 1
ATOM 1704 N N . GLY A 1 214 ? -12.905 21.866 21.356 1.00 83.50 214 GLY A N 1
ATOM 1705 C CA . GLY A 1 214 ? -13.011 23.216 21.913 1.00 83.50 214 GLY A CA 1
ATOM 1706 C C . GLY A 1 214 ? -11.750 23.666 22.661 1.00 83.50 214 GLY A C 1
ATOM 1707 O O . GLY A 1 214 ? -11.327 24.808 22.487 1.00 83.50 214 GLY A O 1
ATOM 1708 N N . GLN A 1 215 ? -11.127 22.769 23.432 1.00 84.38 215 GLN A N 1
ATOM 1709 C CA . GLN A 1 215 ? -9.903 23.042 24.193 1.00 84.38 215 GLN A CA 1
ATOM 1710 C C . GLN A 1 215 ? -8.646 22.911 23.320 1.00 84.38 215 GLN A C 1
ATOM 1712 O O . GLN A 1 215 ? -7.766 23.772 23.368 1.00 84.38 215 GLN A O 1
ATOM 1717 N N . LEU A 1 216 ? -8.560 21.852 22.509 1.00 87.25 216 LEU A N 1
ATOM 1718 C CA . LEU A 1 216 ? -7.373 21.544 21.706 1.00 87.25 216 LEU A CA 1
ATOM 1719 C C . LEU A 1 216 ? -7.195 22.503 20.524 1.00 87.25 216 LEU A C 1
ATOM 1721 O O . LEU A 1 216 ? -6.062 22.833 20.177 1.00 87.25 216 LEU A O 1
ATOM 1725 N N . SER A 1 217 ? -8.285 23.033 19.958 1.00 88.06 217 SER A N 1
ATOM 1726 C CA . SER A 1 217 ? -8.238 23.991 18.840 1.00 88.06 217 SER A CA 1
ATOM 1727 C C . SER A 1 217 ? -7.384 25.232 19.132 1.00 88.06 217 SER A C 1
ATOM 1729 O O . SER A 1 217 ? -6.709 25.727 18.231 1.00 88.06 217 SER A O 1
ATOM 1731 N N . VAL A 1 218 ? -7.334 25.693 20.389 1.00 87.50 218 VAL A N 1
ATOM 1732 C CA . VAL A 1 218 ? -6.489 26.824 20.823 1.00 87.50 218 VAL A CA 1
ATOM 1733 C C . VAL A 1 218 ? -5.005 26.483 20.693 1.00 87.50 218 VAL A C 1
ATOM 1735 O O . VAL A 1 218 ? -4.223 27.240 20.114 1.00 87.50 218 VAL A O 1
ATOM 1738 N N . ALA A 1 219 ? -4.613 25.307 21.181 1.00 88.12 219 ALA A N 1
ATOM 1739 C CA . ALA A 1 219 ? -3.237 24.835 21.088 1.00 88.12 219 ALA A CA 1
ATOM 1740 C C . ALA A 1 219 ? -2.825 24.579 19.629 1.00 88.12 219 ALA A C 1
ATOM 1742 O O . ALA A 1 219 ? -1.734 24.982 19.228 1.00 88.12 219 ALA A O 1
ATOM 1743 N N . ILE A 1 220 ? -3.717 23.996 18.821 1.00 89.19 220 ILE A N 1
ATOM 1744 C CA . ILE A 1 220 ? -3.494 23.749 17.388 1.00 89.19 220 ILE A CA 1
ATOM 1745 C C . ILE A 1 220 ? -3.258 25.064 16.631 1.00 89.19 220 ILE A C 1
ATOM 1747 O O . ILE A 1 220 ? -2.300 25.184 15.861 1.00 89.19 220 ILE A O 1
ATOM 1751 N N . ALA A 1 221 ? -4.091 26.079 16.881 1.00 87.38 221 ALA A N 1
ATOM 1752 C CA . ALA A 1 221 ? -3.944 27.404 16.283 1.00 87.38 221 ALA A CA 1
ATOM 1753 C C . ALA A 1 221 ? -2.572 28.024 16.602 1.00 87.38 221 ALA A C 1
ATOM 1755 O O . ALA A 1 221 ? -1.897 28.546 15.712 1.00 87.38 221 ALA A O 1
ATOM 1756 N N . LYS A 1 222 ? -2.118 27.895 17.855 1.00 86.25 222 LYS A N 1
ATOM 1757 C CA . LYS A 1 222 ? -0.797 28.362 18.296 1.00 86.25 222 LYS A CA 1
ATOM 1758 C C . LYS A 1 222 ? 0.355 27.585 17.651 1.00 86.25 222 LYS A C 1
ATOM 1760 O O . LYS A 1 222 ? 1.346 28.188 17.245 1.00 86.25 222 LYS A O 1
ATOM 1765 N N . LYS A 1 223 ? 0.241 26.257 17.533 1.00 87.00 223 LYS A N 1
ATOM 1766 C CA . LYS A 1 223 ? 1.255 25.394 16.892 1.00 87.00 223 LYS A CA 1
ATOM 1767 C C . LYS A 1 223 ? 1.379 25.616 15.393 1.00 87.00 223 LYS A C 1
ATOM 1769 O O . LYS A 1 223 ? 2.453 25.422 14.838 1.00 87.00 223 LYS A O 1
ATOM 1774 N N . SER A 1 224 ? 0.317 26.110 14.769 1.00 83.88 224 SER A N 1
ATOM 1775 C CA . SER A 1 224 ? 0.309 26.552 13.374 1.00 83.88 224 SER A CA 1
ATOM 1776 C C . SER A 1 224 ? 0.997 27.905 13.159 1.00 83.88 224 SER A C 1
ATOM 1778 O O . SER A 1 224 ? 0.881 28.472 12.076 1.00 83.88 224 SER A O 1
ATOM 1780 N N . PHE A 1 225 ? 1.678 28.451 14.179 1.00 83.81 225 PHE A N 1
ATOM 1781 C CA . PHE A 1 225 ? 2.306 29.780 14.176 1.00 83.81 225 PHE A CA 1
ATOM 1782 C C . PHE A 1 225 ? 1.345 30.903 13.754 1.00 83.81 225 PHE A C 1
ATOM 1784 O O . PHE A 1 225 ? 1.766 31.938 13.245 1.00 83.81 225 PHE A O 1
ATOM 1791 N N . HIS A 1 226 ? 0.039 30.683 13.945 1.00 83.50 226 HIS A N 1
ATOM 1792 C CA . HIS A 1 226 ? -1.024 31.559 13.461 1.00 83.50 226 HIS A CA 1
ATOM 1793 C C . HIS A 1 226 ? -0.968 31.848 11.944 1.00 83.50 226 HIS A C 1
ATOM 1795 O O . HIS A 1 226 ? -1.435 32.886 11.472 1.00 83.50 226 HIS A O 1
ATOM 1801 N N . LEU A 1 227 ? -0.395 30.930 11.159 1.00 83.44 227 LEU A N 1
ATOM 1802 C CA . LEU A 1 227 ? -0.322 31.033 9.704 1.00 83.44 227 LEU A CA 1
ATOM 1803 C C . LEU A 1 227 ? -1.581 30.413 9.075 1.00 83.44 227 LEU A C 1
ATOM 1805 O O . LEU A 1 227 ? -1.819 29.218 9.273 1.00 83.44 227 LEU A O 1
ATOM 1809 N N . PRO A 1 228 ? -2.366 31.159 8.269 1.00 82.38 228 PRO A N 1
ATOM 1810 C CA . PRO A 1 228 ? -3.544 30.621 7.585 1.00 82.38 228 PRO A CA 1
ATOM 1811 C C . PRO A 1 228 ? -3.248 29.344 6.796 1.00 82.38 228 PRO A C 1
ATOM 1813 O O . PRO A 1 228 ? -4.011 28.383 6.835 1.00 82.38 228 PRO A O 1
ATOM 1816 N N . ALA A 1 229 ? -2.109 29.317 6.102 1.00 77.62 229 ALA A N 1
ATOM 1817 C CA . ALA A 1 229 ? -1.733 28.202 5.248 1.00 77.62 229 ALA A CA 1
ATOM 1818 C C . ALA A 1 229 ? -1.431 26.913 6.036 1.00 77.62 229 ALA A C 1
ATOM 1820 O O . ALA A 1 229 ? -1.781 25.831 5.560 1.00 77.62 229 ALA A O 1
ATOM 1821 N N . ALA A 1 230 ? -0.858 27.045 7.240 1.00 82.75 230 ALA A N 1
ATOM 1822 C CA . ALA A 1 230 ? -0.623 25.945 8.171 1.00 82.75 230 ALA A CA 1
ATOM 1823 C C . ALA A 1 230 ? -1.929 25.474 8.826 1.00 82.75 230 ALA A C 1
ATOM 1825 O O . ALA A 1 230 ? -2.160 24.275 8.929 1.00 82.75 230 ALA A O 1
ATOM 1826 N N . ILE A 1 231 ? -2.818 26.403 9.196 1.00 86.19 231 ILE A N 1
ATOM 1827 C CA . ILE A 1 231 ? -4.129 26.080 9.779 1.00 86.19 231 ILE A CA 1
ATOM 1828 C C . ILE A 1 231 ? -4.985 25.280 8.792 1.00 86.19 231 ILE A C 1
ATOM 1830 O O . ILE A 1 231 ? -5.564 24.271 9.180 1.00 86.19 231 ILE A O 1
ATOM 1834 N N . ILE A 1 232 ? -5.039 25.693 7.521 1.00 84.00 232 ILE A N 1
ATOM 1835 C CA . ILE A 1 232 ? -5.785 24.976 6.472 1.00 84.00 232 ILE A CA 1
ATOM 1836 C C . ILE A 1 232 ? -5.197 23.580 6.243 1.00 84.00 232 ILE A C 1
ATOM 1838 O O . ILE A 1 232 ? -5.950 22.620 6.118 1.00 84.00 232 ILE A O 1
ATOM 1842 N N . LEU A 1 233 ? -3.865 23.452 6.229 1.00 84.62 233 LEU A N 1
ATOM 1843 C CA . LEU A 1 233 ? -3.191 22.158 6.097 1.00 84.62 233 LEU A CA 1
ATOM 1844 C C . LEU A 1 233 ? -3.543 21.222 7.266 1.00 84.62 233 LEU A C 1
ATOM 1846 O O . LEU A 1 233 ? -3.892 20.066 7.052 1.00 84.62 233 LEU A O 1
ATOM 1850 N N . VAL A 1 234 ? -3.489 21.725 8.502 1.00 87.75 234 VAL A N 1
ATOM 1851 C CA . VAL A 1 234 ? -3.832 20.945 9.699 1.00 87.75 234 VAL A CA 1
ATOM 1852 C C . VAL A 1 234 ? -5.318 20.585 9.722 1.00 87.75 234 VAL A C 1
ATOM 1854 O O . VAL A 1 234 ? -5.660 19.453 10.049 1.00 87.75 234 VAL A O 1
ATOM 1857 N N . ALA A 1 235 ? -6.204 21.505 9.337 1.00 88.75 235 ALA A N 1
ATOM 1858 C CA . ALA A 1 235 ? -7.632 21.227 9.216 1.00 88.75 235 ALA A CA 1
ATOM 1859 C C . ALA A 1 235 ? -7.912 20.143 8.161 1.00 88.75 235 ALA A C 1
ATOM 1861 O O . ALA A 1 235 ? -8.649 19.205 8.445 1.00 88.75 235 ALA A O 1
ATOM 1862 N N . GLY A 1 236 ? -7.272 20.226 6.989 1.00 86.69 236 GLY A N 1
ATOM 1863 C CA . GLY A 1 236 ? -7.359 19.207 5.939 1.00 86.69 236 GLY A CA 1
ATOM 1864 C C . GLY A 1 236 ? -6.879 17.835 6.415 1.00 86.69 236 GLY A C 1
ATOM 1865 O O . GLY A 1 236 ? -7.577 16.841 6.221 1.00 86.69 236 GLY A O 1
ATOM 1866 N N . ALA A 1 237 ? -5.751 17.786 7.127 1.00 85.88 237 ALA A N 1
ATOM 1867 C CA . ALA A 1 237 ? -5.232 16.563 7.737 1.00 85.88 237 ALA A CA 1
ATOM 1868 C C . ALA A 1 237 ? -6.210 15.950 8.758 1.00 85.88 237 ALA A C 1
ATOM 1870 O O . ALA A 1 237 ? -6.505 14.757 8.704 1.00 85.88 237 ALA A O 1
ATOM 1871 N N . LEU A 1 238 ? -6.772 16.767 9.654 1.00 86.94 238 LEU A N 1
ATOM 1872 C CA . LEU A 1 238 ? -7.766 16.322 10.636 1.00 86.94 238 LEU A CA 1
ATOM 1873 C C . LEU A 1 238 ? -9.056 15.826 9.972 1.00 86.94 238 LEU A C 1
ATOM 1875 O O . LEU A 1 238 ? -9.607 14.814 10.396 1.00 86.94 238 LEU A O 1
ATOM 1879 N N . ASN A 1 239 ? -9.522 16.501 8.919 1.00 87.31 239 ASN A N 1
ATOM 1880 C CA . ASN A 1 239 ? -10.700 16.083 8.158 1.00 87.31 239 ASN A CA 1
ATOM 1881 C C . ASN A 1 239 ? -10.469 14.744 7.462 1.00 87.31 239 ASN A C 1
ATOM 1883 O O . ASN A 1 239 ? -11.353 13.890 7.488 1.00 87.31 239 ASN A O 1
ATOM 1887 N N . TYR A 1 240 ? -9.282 14.552 6.882 1.00 82.62 240 TYR A N 1
ATOM 1888 C CA . TYR A 1 240 ? -8.902 13.300 6.239 1.00 82.62 240 TYR A CA 1
ATOM 1889 C C . TYR A 1 240 ? -8.893 12.142 7.238 1.00 82.62 240 TYR A C 1
ATOM 1891 O O . TYR A 1 240 ? -9.533 11.118 7.004 1.00 82.62 240 TYR A O 1
ATOM 1899 N N . ILE A 1 241 ? -8.257 12.331 8.399 1.00 78.56 241 ILE A N 1
ATOM 1900 C CA . ILE A 1 241 ? -8.284 11.343 9.484 1.00 78.56 241 ILE A CA 1
ATOM 1901 C C . ILE A 1 241 ? -9.747 11.077 9.891 1.00 78.56 241 ILE A C 1
ATOM 1903 O O . ILE A 1 241 ? -10.161 9.921 9.938 1.00 78.56 241 ILE A O 1
ATOM 1907 N N . GLY A 1 242 ? -10.563 12.131 10.042 1.00 77.75 242 GLY A N 1
ATOM 1908 C CA . GLY A 1 242 ? -12.014 12.092 10.310 1.00 77.75 242 GLY A CA 1
ATOM 1909 C C . GLY A 1 242 ? -12.861 11.299 9.322 1.00 77.75 242 GLY A C 1
ATOM 1910 O O . GLY A 1 242 ? -13.924 10.788 9.677 1.00 77.75 242 GLY A O 1
ATOM 1911 N N . GLN A 1 243 ? -12.416 11.215 8.074 1.00 76.12 243 GLN A N 1
ATOM 1912 C CA . GLN A 1 243 ? -13.089 10.489 7.002 1.00 76.12 243 GLN A CA 1
ATOM 1913 C C . GLN A 1 243 ? -12.667 9.024 6.938 1.00 76.12 243 GLN A C 1
ATOM 1915 O O . GLN A 1 243 ? -13.476 8.177 6.564 1.00 76.12 243 GLN A O 1
ATOM 1920 N N . HIS A 1 244 ? -11.428 8.733 7.328 1.00 67.38 244 HIS A N 1
ATOM 1921 C CA . HIS A 1 244 ? -10.785 7.436 7.166 1.00 67.38 244 HIS A CA 1
ATOM 1922 C C . HIS A 1 244 ? -10.489 6.765 8.509 1.00 67.38 244 HIS A C 1
ATOM 1924 O O . HIS A 1 244 ? -9.400 6.218 8.686 1.00 67.38 244 HIS A O 1
ATOM 1930 N N . ASP A 1 245 ? -11.455 6.803 9.437 1.00 56.34 245 ASP A N 1
ATOM 1931 C CA . ASP A 1 245 ? -11.349 6.211 10.775 1.00 56.34 245 ASP A CA 1
ATOM 1932 C C . ASP A 1 245 ? -10.830 4.767 10.691 1.00 56.34 245 ASP A C 1
ATOM 1934 O O . ASP A 1 245 ? -11.529 3.818 10.328 1.00 56.34 245 ASP A O 1
ATOM 1938 N N . SER A 1 246 ? -9.533 4.623 10.949 1.00 49.94 246 SER A N 1
ATOM 1939 C CA . SER A 1 246 ? -8.785 3.402 10.667 1.00 49.94 246 SER A CA 1
ATOM 1940 C C . SER A 1 246 ? -8.852 2.417 11.830 1.00 49.94 246 SER A C 1
ATOM 1942 O O . SER A 1 246 ? -8.153 1.403 11.802 1.00 49.94 246 SER A O 1
ATOM 1944 N N . LYS A 1 247 ? -9.623 2.730 12.888 1.00 47.84 247 LYS A N 1
ATOM 1945 C CA . LYS A 1 247 ? -9.600 2.055 14.202 1.00 47.84 247 LYS A CA 1
ATOM 1946 C C . LYS A 1 247 ? -8.209 2.026 14.866 1.00 47.84 247 LYS A C 1
ATOM 1948 O O . LYS A 1 247 ? -8.026 1.392 15.901 1.00 47.84 247 LYS A O 1
ATOM 1953 N N . ILE A 1 248 ? -7.206 2.665 14.252 1.00 43.59 248 ILE A N 1
ATOM 1954 C CA . ILE A 1 248 ? -5.804 2.720 14.688 1.00 43.59 248 ILE A CA 1
ATOM 1955 C C . ILE A 1 248 ? -5.480 4.090 15.299 1.00 43.59 248 ILE A C 1
ATOM 1957 O O . ILE A 1 248 ? -4.598 4.162 16.147 1.00 43.59 248 ILE A O 1
ATOM 1961 N N . TRP A 1 249 ? -6.177 5.149 14.880 1.00 51.25 249 TRP A N 1
ATOM 1962 C CA . TRP A 1 249 ? -6.139 6.483 15.478 1.00 51.25 249 TRP A CA 1
ATOM 1963 C C . TRP A 1 249 ? -7.566 6.972 15.662 1.00 51.25 249 TRP A C 1
ATOM 1965 O O . TRP A 1 249 ? -8.304 7.056 14.684 1.00 51.25 249 TRP A O 1
ATOM 1975 N N . THR A 1 250 ? -7.932 7.354 16.881 1.00 64.94 250 THR A N 1
ATOM 1976 C CA . THR A 1 250 ? -9.170 8.109 17.090 1.00 64.94 250 THR A CA 1
ATOM 1977 C C . THR A 1 250 ? -8.954 9.595 16.833 1.00 64.94 250 THR A C 1
ATOM 1979 O O . THR A 1 250 ? -7.823 10.096 16.902 1.00 64.94 250 THR A O 1
ATOM 1982 N N . MET A 1 251 ? -10.039 10.322 16.554 1.00 76.06 251 MET A N 1
ATOM 1983 C CA . MET A 1 251 ? -9.974 11.768 16.310 1.00 76.06 251 MET A CA 1
ATOM 1984 C C . MET A 1 251 ? -9.392 12.542 17.487 1.00 76.06 251 MET A C 1
ATOM 1986 O O . MET A 1 251 ? -8.648 13.499 17.282 1.00 76.06 251 MET A O 1
ATOM 1990 N N . GLU A 1 252 ? -9.676 12.117 18.716 1.00 74.62 252 GLU A N 1
ATOM 1991 C CA . GLU A 1 252 ? -9.117 12.714 19.930 1.00 74.62 252 GLU A CA 1
ATOM 1992 C C . GLU A 1 252 ? -7.587 12.649 19.903 1.00 74.62 252 GLU A C 1
ATOM 1994 O O . GLU A 1 252 ? -6.894 13.621 20.201 1.00 74.62 252 GLU A O 1
ATOM 1999 N N . SER A 1 253 ? -7.051 11.515 19.454 1.00 72.62 253 SER A N 1
ATOM 2000 C CA . SER A 1 253 ? -5.615 11.289 19.354 1.00 72.62 253 SER A CA 1
ATOM 2001 C C . SER A 1 253 ? -4.964 12.158 18.270 1.00 72.62 253 SER A C 1
ATOM 2003 O O . SER A 1 253 ? -3.869 12.687 18.479 1.00 72.62 253 SER A O 1
ATOM 2005 N N . ALA A 1 254 ? -5.654 12.360 17.140 1.00 77.81 254 ALA A N 1
ATOM 2006 C CA . ALA A 1 254 ? -5.248 13.265 16.058 1.00 77.81 254 ALA A CA 1
ATOM 2007 C C . ALA A 1 254 ? -5.197 14.729 16.516 1.00 77.81 254 ALA A C 1
ATOM 2009 O O . ALA A 1 254 ? -4.188 15.412 16.325 1.00 77.81 254 ALA A O 1
ATOM 2010 N N . LEU A 1 255 ? -6.251 15.198 17.184 1.00 82.25 255 LEU A N 1
ATOM 2011 C CA . LEU A 1 255 ? -6.348 16.568 17.687 1.00 82.25 255 LEU A CA 1
ATOM 2012 C C . LEU A 1 255 ? -5.264 16.897 18.712 1.00 82.25 255 LEU A C 1
ATOM 2014 O O . LEU A 1 255 ? -4.714 17.998 18.719 1.00 82.25 255 LEU A O 1
ATOM 2018 N N . GLU A 1 256 ? -4.918 15.945 19.568 1.00 76.88 256 GLU A N 1
ATOM 2019 C CA . GLU A 1 256 ? -3.846 16.152 20.531 1.00 76.88 256 GLU A CA 1
ATOM 2020 C C . GLU A 1 256 ? -2.458 16.159 19.918 1.00 76.88 256 GLU A C 1
ATOM 2022 O O . GLU A 1 256 ? -1.591 16.897 20.390 1.00 76.88 256 GLU A O 1
ATOM 2027 N N . GLU A 1 257 ? -2.221 15.336 18.899 1.00 77.62 257 GLU A N 1
ATOM 2028 C CA . GLU A 1 257 ? -0.955 15.382 18.181 1.00 77.62 257 GLU A CA 1
ATOM 2029 C C . GLU A 1 257 ? -0.795 16.762 17.548 1.00 77.62 257 GLU A C 1
ATOM 2031 O O . GLU A 1 257 ? 0.183 17.446 17.831 1.00 77.62 257 GLU A O 1
ATOM 2036 N N . ALA A 1 258 ? -1.830 17.237 16.849 1.00 82.75 258 ALA A N 1
ATOM 2037 C CA . ALA A 1 258 ? -1.886 18.580 16.280 1.00 82.75 258 ALA A CA 1
ATOM 2038 C C . ALA A 1 258 ? -1.633 19.688 17.328 1.00 82.75 258 ALA A C 1
ATOM 2040 O O . ALA A 1 258 ? -0.979 20.693 17.044 1.00 82.75 258 ALA A O 1
ATOM 2041 N N . ALA A 1 259 ? -2.130 19.516 18.556 1.00 82.25 259 ALA A N 1
ATOM 2042 C CA . ALA A 1 259 ? -1.917 20.455 19.658 1.00 82.25 259 ALA A CA 1
ATOM 2043 C C . ALA A 1 259 ? -0.483 20.425 20.229 1.00 82.25 259 ALA A C 1
ATOM 2045 O O . ALA A 1 259 ? -0.032 21.412 20.821 1.00 82.25 259 ALA A O 1
ATOM 2046 N N . ASN A 1 260 ? 0.242 19.314 20.068 1.00 79.38 260 ASN A N 1
ATOM 2047 C CA . ASN A 1 260 ? 1.595 19.124 20.590 1.00 79.38 260 ASN A CA 1
ATOM 2048 C C . ASN A 1 260 ? 2.676 19.439 19.546 1.00 79.38 260 ASN A C 1
ATOM 2050 O O . ASN A 1 260 ? 3.574 20.242 19.826 1.00 79.38 260 ASN A O 1
ATOM 2054 N N . ASP A 1 261 ? 2.589 18.840 18.362 1.00 76.75 261 ASP A N 1
ATOM 2055 C CA . ASP A 1 261 ? 3.513 19.011 17.242 1.00 76.75 261 ASP A CA 1
ATOM 2056 C C . ASP A 1 261 ? 2.803 18.702 15.911 1.00 76.75 261 ASP A C 1
ATOM 2058 O O . ASP A 1 261 ? 2.121 17.691 15.758 1.00 76.75 261 ASP A O 1
ATOM 2062 N N . LEU A 1 262 ? 2.979 19.577 14.921 1.00 81.31 262 LEU A N 1
ATOM 2063 C CA . LEU A 1 262 ? 2.356 19.411 13.611 1.00 81.31 262 LEU A CA 1
ATOM 2064 C C . LEU A 1 262 ? 3.043 18.333 12.775 1.00 81.31 262 LEU A C 1
ATOM 2066 O O . LEU A 1 262 ? 2.374 17.663 11.994 1.00 81.31 262 LEU A O 1
ATOM 2070 N N . ILE A 1 263 ? 4.358 18.143 12.924 1.00 78.44 263 ILE A N 1
ATOM 2071 C CA . ILE A 1 263 ? 5.110 17.218 12.065 1.00 78.44 263 ILE A CA 1
ATOM 2072 C C . ILE A 1 263 ? 4.629 15.770 12.228 1.00 78.44 263 ILE A C 1
ATOM 2074 O O . ILE A 1 263 ? 4.382 15.131 11.205 1.00 78.44 263 ILE A O 1
ATOM 2078 N N . PRO A 1 264 ? 4.415 15.233 13.443 1.00 73.25 264 PRO A N 1
ATOM 2079 C CA . PRO A 1 264 ? 3.915 13.873 13.583 1.00 73.25 264 PRO A CA 1
ATOM 2080 C C . PRO A 1 264 ? 2.459 13.679 13.143 1.00 73.25 264 PRO A C 1
ATOM 2082 O O . PRO A 1 264 ? 2.144 12.602 12.640 1.00 73.25 264 PRO A O 1
ATOM 2085 N N . LEU A 1 265 ? 1.584 14.685 13.297 1.00 81.12 265 LEU A N 1
ATOM 2086 C CA . LEU A 1 265 ? 0.226 14.649 12.730 1.00 81.12 265 LEU A CA 1
ATOM 2087 C C . LEU A 1 265 ? 0.302 14.520 11.209 1.00 81.12 265 LEU A C 1
ATOM 2089 O O . LEU A 1 265 ? -0.354 13.668 10.612 1.00 81.12 265 LEU A O 1
ATOM 2093 N N . LEU A 1 266 ? 1.111 15.382 10.598 1.00 80.31 266 LEU A N 1
ATOM 2094 C CA . LEU A 1 266 ? 1.326 15.410 9.164 1.00 80.31 266 LEU A CA 1
ATOM 2095 C C . LEU A 1 266 ? 1.881 14.062 8.705 1.00 80.31 266 LEU A C 1
ATOM 2097 O O . LEU A 1 266 ? 1.227 13.403 7.908 1.00 80.31 266 LEU A O 1
ATOM 2101 N N . GLN A 1 267 ? 2.987 13.590 9.291 1.00 75.38 267 GLN A N 1
ATOM 2102 C CA . GLN A 1 267 ? 3.578 12.274 9.012 1.00 75.38 267 GLN A CA 1
ATOM 2103 C C . GLN A 1 267 ? 2.543 11.141 9.091 1.00 75.38 267 GLN A C 1
ATOM 2105 O O . GLN A 1 267 ? 2.462 10.334 8.172 1.00 75.38 267 GLN A O 1
ATOM 2110 N N . CYS A 1 268 ? 1.708 11.125 10.134 1.00 72.31 268 CYS A N 1
ATOM 2111 C CA . CYS A 1 268 ? 0.632 10.146 10.294 1.00 72.31 268 CYS A CA 1
ATOM 2112 C C . CYS A 1 268 ? -0.403 10.230 9.163 1.00 72.31 268 CYS A C 1
ATOM 2114 O O . CYS A 1 268 ? -0.757 9.216 8.571 1.00 72.31 268 CYS A O 1
ATOM 2116 N N . THR A 1 269 ? -0.843 11.443 8.822 1.00 76.56 269 THR A N 1
ATOM 2117 C CA . THR A 1 269 ? -1.790 11.679 7.722 1.00 76.56 269 THR A CA 1
ATOM 2118 C C . THR A 1 269 ? -1.246 11.111 6.410 1.00 76.56 269 THR A C 1
ATOM 2120 O O . THR A 1 269 ? -1.992 10.480 5.668 1.00 76.56 269 THR A O 1
ATOM 2123 N N . TYR A 1 270 ? 0.060 11.260 6.152 1.00 74.06 270 TYR A N 1
ATOM 2124 C CA . TYR A 1 270 ? 0.719 10.676 4.978 1.00 74.06 270 TYR A CA 1
ATOM 2125 C C . TYR A 1 270 ? 0.833 9.157 5.042 1.00 74.06 270 TYR A C 1
ATOM 2127 O O . TYR A 1 270 ? 0.586 8.496 4.039 1.00 74.06 270 TYR A O 1
ATOM 2135 N N . ASP A 1 271 ? 1.179 8.599 6.201 1.00 68.94 271 ASP A N 1
ATOM 2136 C CA . ASP A 1 271 ? 1.262 7.149 6.390 1.00 68.94 271 ASP A CA 1
ATOM 2137 C C . ASP A 1 271 ? -0.122 6.470 6.247 1.00 68.94 271 ASP A C 1
ATOM 2139 O O . ASP A 1 271 ? -0.194 5.273 5.969 1.00 68.94 271 ASP A O 1
ATOM 2143 N N . MET A 1 272 ? -1.219 7.229 6.407 1.00 70.62 272 MET A N 1
ATOM 2144 C CA . MET A 1 272 ? -2.600 6.791 6.157 1.00 70.62 272 MET A CA 1
ATOM 2145 C C . MET A 1 272 ? -3.034 6.887 4.688 1.00 70.62 272 MET A C 1
ATOM 2147 O O . MET A 1 272 ? -4.055 6.293 4.331 1.00 70.62 272 MET A O 1
ATOM 2151 N N . LEU A 1 273 ? -2.299 7.608 3.832 1.00 74.25 273 LEU A N 1
ATOM 2152 C CA . LEU A 1 273 ? -2.652 7.714 2.416 1.00 74.25 273 LEU A CA 1
ATOM 2153 C C . LEU A 1 273 ? -2.543 6.334 1.742 1.00 74.25 273 LEU A C 1
ATOM 2155 O O . LEU A 1 273 ? -1.563 5.613 1.950 1.00 74.25 273 LEU A O 1
ATOM 2159 N N . PRO A 1 274 ? -3.502 5.952 0.879 1.00 74.38 274 PRO A N 1
ATOM 2160 C CA . PRO A 1 274 ? -3.355 4.775 0.043 1.00 74.38 274 PRO A CA 1
ATOM 2161 C C . PRO A 1 274 ? -2.075 4.851 -0.794 1.00 74.38 274 PRO A C 1
ATOM 2163 O O . PRO A 1 274 ? -1.687 5.916 -1.273 1.00 74.38 274 PRO A O 1
ATOM 2166 N N . ARG A 1 275 ? -1.485 3.682 -1.059 1.00 72.25 275 ARG A N 1
ATOM 2167 C CA . ARG A 1 275 ? -0.167 3.493 -1.695 1.00 72.25 275 ARG A CA 1
ATOM 2168 C C . ARG A 1 275 ? 0.055 4.162 -3.076 1.00 72.25 275 ARG A C 1
ATOM 2170 O O . ARG A 1 275 ? 1.139 4.090 -3.640 1.00 72.25 275 ARG A O 1
ATOM 2177 N N . ARG A 1 276 ? -0.968 4.726 -3.713 1.00 73.12 276 ARG A N 1
ATOM 2178 C CA . ARG A 1 276 ? -0.786 5.485 -4.967 1.00 73.12 276 ARG A CA 1
ATOM 2179 C C . ARG A 1 276 ? -0.714 6.988 -4.716 1.00 73.12 276 ARG A C 1
ATOM 2181 O O . ARG A 1 276 ? 0.041 7.682 -5.390 1.00 73.12 276 ARG A O 1
ATOM 2188 N N . LEU A 1 277 ? -1.470 7.481 -3.735 1.00 81.12 277 LEU A N 1
ATOM 2189 C CA . LEU A 1 277 ? -1.474 8.890 -3.355 1.00 81.12 277 LEU A CA 1
ATOM 2190 C C . LEU A 1 277 ? -0.148 9.266 -2.697 1.00 81.12 277 LEU A C 1
ATOM 2192 O O . LEU A 1 277 ? 0.378 10.340 -2.977 1.00 81.12 277 LEU A O 1
ATOM 2196 N N . ASP A 1 278 ? 0.403 8.390 -1.851 1.00 77.25 278 ASP A N 1
ATOM 2197 C CA . ASP A 1 278 ? 1.692 8.628 -1.196 1.00 77.25 278 ASP A CA 1
ATOM 2198 C C . ASP A 1 278 ? 2.822 8.762 -2.233 1.00 77.25 278 ASP A C 1
ATOM 2200 O O . ASP A 1 278 ? 3.585 9.724 -2.195 1.00 77.25 278 ASP A O 1
ATOM 2204 N N . ASP A 1 279 ? 2.899 7.867 -3.213 1.00 79.44 279 ASP A N 1
ATOM 2205 C CA . ASP A 1 279 ? 3.892 7.905 -4.283 1.00 79.44 279 ASP A CA 1
ATOM 2206 C C . ASP A 1 279 ? 3.790 9.193 -5.127 1.00 79.44 279 ASP A C 1
ATOM 2208 O O . ASP A 1 279 ? 4.798 9.879 -5.330 1.00 79.44 279 ASP A O 1
ATOM 2212 N N . CYS A 1 280 ? 2.579 9.593 -5.538 1.00 85.50 280 CYS A N 1
ATOM 2213 C CA . CYS A 1 280 ? 2.349 10.866 -6.231 1.00 85.50 280 CYS A CA 1
ATOM 2214 C C . CYS A 1 280 ? 2.705 12.085 -5.364 1.00 85.50 280 CYS A C 1
ATOM 2216 O O . CYS A 1 280 ? 3.284 13.049 -5.877 1.00 85.50 280 CYS A O 1
ATOM 2218 N N . PHE A 1 281 ? 2.410 12.054 -4.062 1.00 83.75 281 PHE A N 1
ATOM 2219 C CA . PHE A 1 281 ? 2.750 13.117 -3.112 1.00 83.75 281 PHE A CA 1
ATOM 2220 C C . PHE A 1 281 ? 4.264 13.307 -2.996 1.00 83.75 281 PHE A C 1
ATOM 2222 O O . PHE A 1 281 ? 4.778 14.412 -3.190 1.00 83.75 281 PHE A O 1
ATOM 2229 N N . TRP A 1 282 ? 4.992 12.230 -2.715 1.00 78.69 282 TRP A N 1
ATOM 2230 C CA . TRP A 1 282 ? 6.424 12.314 -2.473 1.00 78.69 282 TRP A CA 1
ATOM 2231 C C . TRP A 1 282 ? 7.204 12.685 -3.746 1.00 78.69 282 TRP A C 1
ATOM 2233 O O . TRP A 1 282 ? 8.159 13.460 -3.666 1.00 78.69 282 TRP A O 1
ATOM 2243 N N . HIS A 1 283 ? 6.747 12.251 -4.928 1.00 78.75 283 HIS A N 1
ATOM 2244 C CA . HIS A 1 283 ? 7.278 12.742 -6.208 1.00 78.75 283 HIS A CA 1
ATOM 2245 C C . HIS A 1 283 ? 7.059 14.242 -6.398 1.00 78.75 283 HIS A C 1
ATOM 2247 O O . HIS A 1 283 ? 7.973 14.996 -6.742 1.00 78.75 283 HIS A O 1
ATOM 2253 N N . SER A 1 284 ? 5.824 14.679 -6.151 1.00 78.69 284 SER A N 1
ATOM 2254 C CA . SER A 1 284 ? 5.422 16.078 -6.269 1.00 78.69 284 SER A CA 1
ATOM 2255 C C . SER A 1 284 ? 6.316 16.984 -5.436 1.00 78.69 284 SER A C 1
ATOM 2257 O O . SER A 1 284 ? 6.715 18.047 -5.901 1.00 78.69 284 SER A O 1
ATOM 2259 N N . MET A 1 285 ? 6.712 16.538 -4.244 1.00 78.56 285 MET A N 1
ATOM 2260 C CA . MET A 1 285 ? 7.593 17.294 -3.362 1.00 78.56 285 MET A CA 1
ATOM 2261 C C . MET A 1 285 ? 8.927 17.663 -4.029 1.00 78.56 285 MET A C 1
ATOM 2263 O O . MET A 1 285 ? 9.375 18.807 -3.931 1.00 78.56 285 MET A O 1
ATOM 2267 N N . GLN A 1 286 ? 9.545 16.739 -4.771 1.00 72.06 286 GLN A N 1
ATOM 2268 C CA . GLN A 1 286 ? 10.787 17.019 -5.491 1.00 72.06 286 GLN A CA 1
ATOM 2269 C C . GLN A 1 286 ? 10.556 17.944 -6.688 1.00 72.06 286 GLN A C 1
ATOM 2271 O O . GLN A 1 286 ? 11.331 18.883 -6.890 1.00 72.06 286 GLN A O 1
ATOM 2276 N N . LEU A 1 287 ? 9.488 17.710 -7.453 1.00 76.69 287 LEU A N 1
ATOM 2277 C CA . LEU A 1 287 ? 9.119 18.557 -8.584 1.00 76.69 287 LEU A CA 1
ATOM 2278 C C . LEU A 1 287 ? 8.893 20.005 -8.116 1.00 76.69 287 LEU A C 1
ATOM 2280 O O . LEU A 1 287 ? 9.510 20.933 -8.636 1.00 76.69 287 LEU A O 1
ATOM 2284 N N . PHE A 1 288 ? 8.102 20.206 -7.062 1.00 76.88 288 PHE A N 1
ATOM 2285 C CA . PHE A 1 288 ? 7.823 21.527 -6.502 1.00 76.88 288 PHE A CA 1
ATOM 2286 C C . PHE A 1 288 ? 9.042 22.170 -5.841 1.00 76.88 288 PHE A C 1
ATOM 2288 O O . PHE A 1 288 ? 9.233 23.374 -5.998 1.00 76.88 288 PHE A O 1
ATOM 2295 N N . SER A 1 289 ? 9.925 21.397 -5.195 1.00 69.69 289 SER A N 1
ATOM 2296 C CA . SER A 1 289 ? 11.183 21.939 -4.653 1.00 69.69 289 SER A CA 1
ATOM 2297 C C . SER A 1 289 ? 12.060 22.605 -5.726 1.00 69.69 289 SER A C 1
ATOM 2299 O O . SER A 1 289 ? 12.807 23.536 -5.426 1.00 69.69 289 SER A O 1
ATOM 2301 N N . ARG A 1 290 ? 11.943 22.162 -6.988 1.00 66.38 290 ARG A N 1
ATOM 2302 C CA . ARG A 1 290 ? 12.702 22.686 -8.133 1.00 66.38 290 ARG A CA 1
ATOM 2303 C C . ARG A 1 290 ? 11.926 23.744 -8.909 1.00 66.38 290 ARG A C 1
ATOM 2305 O O . ARG A 1 290 ? 12.431 24.841 -9.154 1.00 66.38 290 ARG A O 1
ATOM 2312 N N . TYR A 1 291 ? 10.680 23.454 -9.275 1.00 66.12 291 TYR A N 1
ATOM 2313 C CA . TYR A 1 291 ? 9.889 24.288 -10.183 1.00 66.12 291 TYR A CA 1
ATOM 2314 C C . TYR A 1 291 ? 8.982 25.295 -9.462 1.00 66.12 291 TYR A C 1
ATOM 2316 O O . TYR A 1 291 ? 8.642 26.316 -10.048 1.00 66.12 291 TYR A O 1
ATOM 2324 N N . GLY A 1 292 ? 8.713 25.128 -8.165 1.00 66.81 292 GLY A N 1
ATOM 2325 C CA . GLY A 1 292 ? 7.851 26.008 -7.362 1.00 66.81 292 GLY A CA 1
ATOM 2326 C C . GLY A 1 292 ? 6.359 25.734 -7.572 1.00 66.81 292 GLY A C 1
ATOM 2327 O O . GLY A 1 292 ? 5.647 25.494 -6.603 1.00 66.81 292 GLY A O 1
ATOM 2328 N N . GLY A 1 293 ? 5.911 25.690 -8.830 1.00 75.19 293 GLY A N 1
ATOM 2329 C CA . GLY A 1 293 ? 4.549 25.330 -9.232 1.00 75.19 293 GLY A CA 1
ATOM 2330 C C . GLY A 1 293 ? 4.499 24.802 -10.666 1.00 75.19 293 GLY A C 1
ATOM 2331 O O . GLY A 1 293 ? 5.391 25.101 -11.459 1.00 75.19 293 GLY A O 1
ATOM 2332 N N . VAL A 1 294 ? 3.481 24.001 -10.990 1.00 76.56 294 VAL A N 1
ATOM 2333 C CA . VAL A 1 294 ? 3.260 23.434 -12.337 1.00 76.56 294 VAL A CA 1
ATOM 2334 C C . VAL A 1 294 ? 1.770 23.383 -12.671 1.00 76.56 294 VAL A C 1
ATOM 2336 O O . VAL A 1 294 ? 0.941 23.248 -11.773 1.00 76.56 294 VAL A O 1
ATOM 2339 N N . HIS A 1 295 ? 1.406 23.466 -13.951 1.00 79.69 295 HIS A N 1
ATOM 2340 C CA . HIS A 1 295 ? 0.009 23.294 -14.365 1.00 79.69 295 HIS A CA 1
ATOM 2341 C C . HIS A 1 295 ? -0.451 21.851 -14.093 1.00 79.69 295 HIS A C 1
ATOM 2343 O O . HIS A 1 295 ? 0.301 20.907 -14.339 1.00 79.69 295 HIS A O 1
ATOM 2349 N N . TYR A 1 296 ? -1.689 21.632 -13.635 1.00 85.19 296 TYR A N 1
ATOM 2350 C CA . TYR A 1 296 ? -2.103 20.279 -13.225 1.00 85.19 296 TYR A CA 1
ATOM 2351 C C . TYR A 1 296 ? -2.038 19.230 -14.347 1.00 85.19 296 TYR A C 1
ATOM 2353 O O . TYR A 1 296 ? -1.630 18.100 -14.095 1.00 85.19 296 TYR A O 1
ATOM 2361 N N . ASN A 1 297 ? -2.377 19.596 -15.592 1.00 82.38 297 ASN A N 1
ATOM 2362 C CA . ASN A 1 297 ? -2.228 18.683 -16.736 1.00 82.38 297 ASN A CA 1
ATOM 2363 C C . ASN A 1 297 ? -0.779 18.207 -16.918 1.00 82.38 297 ASN A C 1
ATOM 2365 O O . ASN A 1 297 ? -0.534 17.052 -17.262 1.00 82.38 297 ASN A O 1
ATOM 2369 N N . GLU A 1 298 ? 0.185 19.100 -16.694 1.00 83.12 298 GLU A N 1
ATOM 2370 C CA . GLU A 1 298 ? 1.605 18.774 -16.766 1.00 83.12 298 GLU A CA 1
ATOM 2371 C C . GLU A 1 298 ? 2.011 17.880 -15.594 1.00 83.12 298 GLU A C 1
ATOM 2373 O O . GLU A 1 298 ? 2.715 16.901 -15.813 1.00 83.12 298 GLU A O 1
ATOM 2378 N N . LEU A 1 299 ? 1.505 18.139 -14.384 1.00 87.06 299 LEU A N 1
ATOM 2379 C CA . LEU A 1 299 ? 1.743 17.287 -13.217 1.00 87.06 299 LEU A CA 1
ATOM 2380 C C . LEU A 1 299 ? 1.232 15.854 -13.431 1.00 87.06 299 LEU A C 1
ATOM 2382 O O . LEU A 1 299 ? 1.984 14.905 -13.220 1.00 87.06 299 LEU A O 1
ATOM 2386 N N . ILE A 1 300 ? -0.010 15.692 -13.904 1.00 89.50 300 ILE A N 1
ATOM 2387 C CA . ILE A 1 300 ? -0.605 14.376 -14.192 1.00 89.50 300 ILE A CA 1
ATOM 2388 C C . ILE A 1 300 ? 0.183 13.667 -15.294 1.00 89.50 300 ILE A C 1
ATOM 2390 O O . ILE A 1 300 ? 0.535 12.495 -15.151 1.00 89.50 300 ILE A O 1
ATOM 2394 N N . THR A 1 301 ? 0.518 14.380 -16.374 1.00 88.25 301 THR A N 1
ATOM 2395 C CA . THR A 1 301 ? 1.325 13.813 -17.461 1.00 88.25 301 THR A CA 1
ATOM 2396 C C . THR A 1 301 ? 2.711 13.416 -16.952 1.00 88.25 301 THR A C 1
ATOM 2398 O O . THR A 1 301 ? 3.203 12.347 -17.293 1.00 88.25 301 THR A O 1
ATOM 2401 N N . HIS A 1 302 ? 3.326 14.199 -16.067 1.00 88.12 302 HIS A N 1
ATOM 2402 C CA . HIS A 1 302 ? 4.599 13.853 -15.442 1.00 88.12 302 HIS A CA 1
ATOM 2403 C C . HIS A 1 302 ? 4.478 12.617 -14.538 1.00 88.12 302 HIS A C 1
ATOM 2405 O O . HIS A 1 302 ? 5.365 11.765 -14.564 1.00 88.12 302 HIS A O 1
ATOM 2411 N N . TRP A 1 303 ? 3.396 12.467 -13.763 1.00 90.38 303 TRP A N 1
ATOM 2412 C CA . TRP A 1 303 ? 3.153 11.248 -12.981 1.00 90.38 303 TRP A CA 1
ATOM 2413 C C . TRP A 1 303 ? 3.018 10.015 -13.874 1.00 90.38 303 TRP A C 1
ATOM 2415 O O . TRP A 1 303 ? 3.567 8.953 -13.572 1.00 90.38 303 TRP A O 1
ATOM 2425 N N . LEU A 1 304 ? 2.330 10.180 -15.001 1.00 90.12 304 LEU A N 1
ATOM 2426 C CA . LEU A 1 304 ? 2.129 9.146 -16.001 1.00 90.12 304 LEU A CA 1
ATOM 2427 C C . LEU A 1 304 ? 3.450 8.749 -16.677 1.00 90.12 304 LEU A C 1
ATOM 2429 O O . LEU A 1 304 ? 3.778 7.564 -16.725 1.00 90.12 304 LEU A O 1
ATOM 2433 N N . ILE A 1 305 ? 4.256 9.719 -17.121 1.00 89.31 305 ILE A N 1
ATOM 2434 C CA . ILE A 1 305 ? 5.575 9.468 -17.723 1.00 89.31 305 ILE A CA 1
ATOM 2435 C C . ILE A 1 305 ? 6.566 8.917 -16.697 1.00 89.31 305 ILE A C 1
ATOM 2437 O O . ILE A 1 305 ? 7.445 8.173 -17.084 1.00 89.31 305 ILE A O 1
ATOM 2441 N N . GLU A 1 306 ? 6.438 9.175 -15.400 1.00 88.31 306 GLU A N 1
ATOM 2442 C CA . GLU A 1 306 ? 7.308 8.560 -14.382 1.00 88.31 306 GLU A CA 1
ATOM 2443 C C . GLU A 1 306 ? 6.848 7.164 -13.939 1.00 88.31 306 GLU A C 1
ATOM 2445 O O . GLU A 1 306 ? 7.636 6.418 -13.358 1.00 88.31 306 GLU A O 1
ATOM 2450 N N . GLY A 1 307 ? 5.605 6.779 -14.246 1.00 87.38 307 GLY A N 1
ATOM 2451 C CA . GLY A 1 307 ? 5.051 5.459 -13.921 1.00 87.38 307 GLY A CA 1
ATOM 2452 C C . GLY A 1 307 ? 4.323 5.374 -12.573 1.00 87.38 307 GLY A C 1
ATOM 2453 O O . GLY A 1 307 ? 3.962 4.276 -12.154 1.00 87.38 307 GLY A O 1
ATOM 2454 N N . TYR A 1 308 ? 4.046 6.504 -11.914 1.00 86.50 308 TYR A N 1
ATOM 2455 C CA . TYR A 1 308 ? 3.366 6.539 -10.609 1.00 86.50 308 TYR A CA 1
ATOM 2456 C C . TYR A 1 308 ? 1.907 6.069 -10.656 1.00 86.50 308 TYR A C 1
ATOM 2458 O O . TYR A 1 308 ? 1.385 5.558 -9.669 1.00 86.50 308 TYR A O 1
ATOM 2466 N N . LEU A 1 309 ? 1.254 6.188 -11.816 1.00 84.50 309 LEU A N 1
ATOM 2467 C CA . LEU A 1 309 ? -0.146 5.788 -12.004 1.00 84.50 309 LEU A CA 1
ATOM 2468 C C . LEU A 1 309 ? -0.319 4.276 -12.255 1.00 84.50 309 LEU A C 1
ATOM 2470 O O . LEU A 1 309 ? -1.440 3.793 -12.393 1.00 84.50 309 LEU A O 1
ATOM 2474 N N . GLY A 1 310 ? 0.779 3.512 -12.263 1.00 77.62 310 GLY A N 1
ATOM 2475 C CA . GLY A 1 310 ? 0.763 2.063 -12.451 1.00 77.62 310 GLY A CA 1
ATOM 2476 C C . GLY A 1 310 ? 0.453 1.624 -13.884 1.00 77.62 310 GLY A C 1
ATOM 2477 O O . GLY A 1 310 ? 0.620 2.375 -14.843 1.00 77.62 310 GLY A O 1
ATOM 2478 N N . SER A 1 311 ? 0.043 0.362 -14.027 1.00 74.62 311 SER A N 1
ATOM 2479 C CA . SER A 1 311 ? -0.398 -0.226 -15.294 1.00 74.62 311 SER A CA 1
ATOM 2480 C C . SER A 1 311 ? -1.857 0.120 -15.580 1.00 74.62 311 SER A C 1
ATOM 2482 O O . SER A 1 311 ? -2.702 -0.020 -14.697 1.00 74.62 311 SER A O 1
ATOM 2484 N N . PHE A 1 312 ? -2.157 0.476 -16.823 1.00 77.19 312 PHE A N 1
ATOM 2485 C CA . PHE A 1 312 ? -3.500 0.814 -17.291 1.00 77.19 312 PHE A CA 1
ATOM 2486 C C . PHE A 1 312 ? -3.730 0.267 -18.702 1.00 77.19 312 PHE A C 1
ATOM 2488 O O . PHE A 1 312 ? -2.774 0.044 -19.452 1.00 77.19 312 PHE A O 1
ATOM 2495 N N . ASN A 1 313 ? -4.999 0.055 -19.057 1.00 66.81 313 ASN A N 1
ATOM 2496 C CA . ASN A 1 313 ? -5.384 -0.419 -20.389 1.00 66.81 313 ASN A CA 1
ATOM 2497 C C . ASN A 1 313 ? -5.526 0.731 -21.389 1.00 66.81 313 ASN A C 1
ATOM 2499 O O . ASN A 1 313 ? -5.215 0.545 -22.563 1.00 66.81 313 ASN A O 1
ATOM 2503 N N . HIS A 1 314 ? -5.979 1.898 -20.917 1.00 74.88 314 HIS A N 1
ATOM 2504 C CA . HIS A 1 314 ? -6.243 3.080 -21.735 1.00 74.88 314 HIS A CA 1
ATOM 2505 C C . HIS A 1 314 ? -5.623 4.336 -21.121 1.00 74.88 314 HIS A C 1
ATOM 2507 O O . HIS A 1 314 ? -5.640 4.524 -19.905 1.00 74.88 314 HIS A O 1
ATOM 2513 N N . LEU A 1 315 ? -5.090 5.217 -21.972 1.00 81.81 315 LEU A N 1
ATOM 2514 C CA . LEU A 1 315 ? -4.450 6.463 -21.533 1.00 81.81 315 LEU A CA 1
ATOM 2515 C C . LEU A 1 315 ? -5.429 7.407 -20.811 1.00 81.81 315 LEU A C 1
ATOM 2517 O O . LEU A 1 315 ? -5.037 8.095 -19.875 1.00 81.81 315 LEU A O 1
ATOM 2521 N N . GLU A 1 316 ? -6.692 7.424 -21.236 1.00 79.31 316 GLU A N 1
ATOM 2522 C CA . GLU A 1 316 ? -7.747 8.264 -20.652 1.00 79.31 316 GLU A CA 1
ATOM 2523 C C . GLU A 1 316 ? -8.067 7.841 -19.217 1.00 79.31 316 GLU A C 1
ATOM 2525 O O . GLU A 1 316 ? -8.076 8.678 -18.324 1.00 79.31 316 GLU A O 1
ATOM 2530 N N . GLU A 1 317 ? -8.188 6.532 -18.976 1.00 81.94 317 GLU A N 1
ATOM 2531 C CA . GLU A 1 317 ? -8.385 5.961 -17.640 1.00 81.94 317 GLU A CA 1
ATOM 2532 C C . GLU A 1 317 ? -7.240 6.345 -16.692 1.00 81.94 317 GLU A C 1
ATOM 2534 O O . GLU A 1 317 ? -7.469 6.749 -15.552 1.00 81.94 317 GLU A O 1
ATOM 2539 N N . ALA A 1 318 ? -5.996 6.264 -17.173 1.00 85.31 318 ALA A N 1
ATOM 2540 C CA . ALA A 1 318 ? -4.831 6.665 -16.392 1.00 85.31 318 ALA A CA 1
ATOM 2541 C C . ALA A 1 318 ? -4.865 8.156 -16.045 1.00 85.31 318 ALA A C 1
ATOM 2543 O O . ALA A 1 318 ? -4.558 8.537 -14.917 1.00 85.31 318 ALA A O 1
ATOM 2544 N N . TYR A 1 319 ? -5.247 8.997 -17.005 1.00 84.81 319 TYR A N 1
ATOM 2545 C CA . TYR A 1 319 ? -5.333 10.438 -16.812 1.00 84.81 319 TYR A CA 1
ATOM 2546 C C . TYR A 1 319 ? -6.440 10.823 -15.824 1.00 84.81 319 TYR A C 1
ATOM 2548 O O . TYR A 1 319 ? -6.190 11.601 -14.903 1.00 84.81 319 TYR A O 1
ATOM 2556 N N . ASP A 1 320 ? -7.627 10.229 -15.964 1.00 82.94 320 ASP A N 1
ATOM 2557 C CA . ASP A 1 320 ? -8.762 10.425 -15.059 1.00 82.94 320 ASP A CA 1
ATOM 2558 C C . ASP A 1 320 ? -8.408 9.989 -13.635 1.00 82.94 320 ASP A C 1
ATOM 2560 O O . ASP A 1 320 ? -8.689 10.699 -12.667 1.00 82.94 320 ASP A O 1
ATOM 2564 N N . HIS A 1 321 ? -7.710 8.860 -13.497 1.00 85.88 321 HIS A N 1
ATOM 2565 C CA . HIS A 1 321 ? -7.209 8.407 -12.205 1.00 85.88 321 HIS A CA 1
ATOM 2566 C C . HIS A 1 321 ? -6.169 9.373 -11.617 1.00 85.88 321 HIS A C 1
ATOM 2568 O O . HIS A 1 321 ? -6.222 9.704 -10.433 1.00 85.88 321 HIS A O 1
ATOM 2574 N N . GLY A 1 322 ? -5.252 9.890 -12.440 1.00 89.75 322 GLY A N 1
ATOM 2575 C CA . GLY A 1 322 ? -4.313 10.932 -12.024 1.00 89.75 322 GLY A CA 1
ATOM 2576 C C . GLY A 1 322 ? -5.020 12.213 -11.567 1.00 89.75 322 GLY A C 1
ATOM 2577 O O . GLY A 1 322 ? -4.609 12.825 -10.582 1.00 89.75 322 GLY A O 1
ATOM 2578 N N . HIS A 1 323 ? -6.118 12.595 -12.221 1.00 88.94 323 HIS A N 1
ATOM 2579 C CA . HIS A 1 323 ? -6.943 13.724 -11.796 1.00 88.94 323 HIS A CA 1
ATOM 2580 C C . HIS A 1 323 ? -7.631 13.464 -10.448 1.00 88.94 323 HIS A C 1
ATOM 2582 O O . HIS A 1 323 ? -7.638 14.347 -9.595 1.00 88.94 323 HIS A O 1
ATOM 2588 N N . GLN A 1 324 ? -8.147 12.255 -10.208 1.00 87.69 324 GLN A N 1
ATOM 2589 C CA . GLN A 1 324 ? -8.707 11.876 -8.903 1.00 87.69 324 GLN A CA 1
ATOM 2590 C C . GLN A 1 324 ? -7.665 12.004 -7.783 1.00 87.69 324 GLN A C 1
ATOM 2592 O O . GLN A 1 324 ? -7.936 12.663 -6.781 1.00 87.69 324 GLN A O 1
ATOM 2597 N N . ILE A 1 325 ? -6.454 11.473 -7.993 1.00 89.62 325 ILE A N 1
ATOM 2598 C CA . ILE A 1 325 ? -5.345 11.578 -7.028 1.00 89.62 325 ILE A CA 1
ATOM 2599 C C . ILE A 1 325 ? -5.005 13.044 -6.744 1.00 89.62 325 ILE A C 1
ATOM 2601 O O . ILE A 1 325 ? -4.832 13.433 -5.589 1.00 89.62 325 ILE A O 1
ATOM 2605 N N . LEU A 1 326 ? -4.929 13.881 -7.782 1.00 90.00 326 LEU A N 1
ATOM 2606 C CA . LEU A 1 326 ? -4.705 15.316 -7.617 1.00 90.00 326 LEU A CA 1
ATOM 2607 C C . LEU A 1 326 ? -5.769 15.950 -6.713 1.00 90.00 326 LEU A C 1
ATOM 2609 O O . LEU A 1 326 ? -5.420 16.702 -5.803 1.00 90.00 326 LEU A O 1
ATOM 2613 N N . MET A 1 327 ? -7.047 15.657 -6.962 1.00 88.12 327 MET A N 1
ATOM 2614 C CA . MET A 1 327 ? -8.150 16.223 -6.185 1.00 88.12 327 MET A CA 1
ATOM 2615 C C . MET A 1 327 ? -8.126 15.740 -4.734 1.00 88.12 327 MET A C 1
ATOM 2617 O O . MET A 1 327 ? -8.356 16.538 -3.831 1.00 88.12 327 MET A O 1
ATOM 2621 N N . GLU A 1 328 ? -7.770 14.482 -4.482 1.00 84.38 328 GLU A N 1
ATOM 2622 C CA . GLU A 1 328 ? -7.591 13.962 -3.122 1.00 84.38 328 GLU A CA 1
ATOM 2623 C C . GLU A 1 328 ? -6.441 14.664 -2.387 1.00 84.38 328 GLU A C 1
ATOM 2625 O O . GLU A 1 328 ? -6.620 15.122 -1.260 1.00 84.38 328 GLU A O 1
ATOM 2630 N N . LEU A 1 329 ? -5.287 14.854 -3.036 1.00 85.31 329 LEU A N 1
ATOM 2631 C CA . LEU A 1 329 ? -4.166 15.595 -2.447 1.00 85.31 329 LEU A CA 1
ATOM 2632 C C . LEU A 1 329 ? -4.515 17.072 -2.174 1.00 85.31 329 LEU A C 1
ATOM 2634 O O . LEU A 1 329 ? -4.039 17.647 -1.192 1.00 85.31 329 LEU A O 1
ATOM 2638 N N . ILE A 1 330 ? -5.357 17.692 -3.006 1.00 83.06 330 ILE A N 1
ATOM 2639 C CA . ILE A 1 330 ? -5.884 19.043 -2.757 1.00 83.06 330 ILE A CA 1
ATOM 2640 C C . ILE A 1 330 ? -6.839 19.042 -1.558 1.00 83.06 330 ILE A C 1
ATOM 2642 O O . ILE A 1 330 ? -6.716 19.894 -0.679 1.00 83.06 330 ILE A O 1
ATOM 2646 N N . ASN A 1 331 ? -7.750 18.068 -1.480 1.00 78.00 331 ASN A N 1
ATOM 2647 C CA . ASN A 1 331 ? -8.717 17.948 -0.386 1.00 78.00 331 ASN A CA 1
ATOM 2648 C C . ASN A 1 331 ? -8.035 17.739 0.976 1.00 78.00 331 ASN A C 1
ATOM 2650 O O . ASN A 1 331 ? -8.499 18.274 1.981 1.00 78.00 331 ASN A O 1
ATOM 2654 N N . CYS A 1 332 ? -6.898 17.039 1.013 1.00 73.62 332 CYS A N 1
ATOM 2655 C CA . CYS A 1 332 ? -6.084 16.876 2.222 1.00 73.62 332 CYS A CA 1
ATOM 2656 C C . CYS A 1 332 ? -5.278 18.135 2.605 1.00 73.62 332 CYS A C 1
ATOM 2658 O O . CYS A 1 332 ? -4.582 18.134 3.618 1.00 73.62 332 CYS A O 1
ATOM 2660 N N . GLY A 1 333 ? -5.321 19.204 1.799 1.00 74.06 333 GLY A N 1
ATOM 2661 C CA . GLY A 1 333 ? -4.566 20.444 2.020 1.00 74.06 333 GLY A CA 1
ATOM 2662 C C . GLY A 1 333 ? -3.074 20.356 1.676 1.00 74.06 333 GLY A C 1
ATOM 2663 O O . GLY A 1 333 ? -2.333 21.307 1.936 1.00 74.06 333 GLY A O 1
ATOM 2664 N N . ILE A 1 334 ? -2.639 19.234 1.088 1.00 78.31 334 ILE A N 1
ATOM 2665 C CA . ILE A 1 334 ? -1.249 18.937 0.710 1.00 78.31 334 ILE A CA 1
ATOM 2666 C C . ILE A 1 334 ? -0.835 19.787 -0.495 1.00 78.31 334 ILE A C 1
ATOM 2668 O O . ILE A 1 334 ? 0.225 20.423 -0.503 1.00 78.31 334 ILE A O 1
ATOM 2672 N N . LEU A 1 335 ? -1.693 19.783 -1.516 1.00 83.75 335 LEU A N 1
ATOM 2673 C CA . LEU A 1 335 ? -1.558 20.581 -2.728 1.00 83.75 335 LEU A CA 1
ATOM 2674 C C . LEU A 1 335 ? -2.562 21.731 -2.711 1.00 83.75 335 LEU A C 1
ATOM 2676 O O . LEU A 1 335 ? -3.645 21.629 -2.140 1.00 83.75 335 LEU A O 1
ATOM 2680 N N . LYS A 1 336 ? -2.204 22.841 -3.353 1.00 78.50 336 LYS A N 1
ATOM 2681 C CA . LYS A 1 336 ? -3.046 24.037 -3.447 1.00 78.50 336 LYS A CA 1
ATOM 2682 C C . LYS A 1 336 ? -3.111 24.515 -4.889 1.00 78.50 336 LYS A C 1
ATOM 2684 O O . LYS A 1 336 ? -2.094 24.534 -5.579 1.00 78.50 336 LYS A O 1
ATOM 2689 N N . ILE A 1 337 ? -4.304 24.913 -5.322 1.00 77.50 337 ILE A N 1
ATOM 2690 C CA . ILE A 1 337 ? -4.532 25.514 -6.639 1.00 77.50 337 ILE A CA 1
ATOM 2691 C C . ILE A 1 337 ? -4.324 27.032 -6.525 1.00 77.50 337 ILE A C 1
ATOM 2693 O O . ILE A 1 337 ? -4.977 27.693 -5.716 1.00 77.50 337 ILE A O 1
ATOM 2697 N N . GLN A 1 338 ? -3.412 27.574 -7.326 1.00 72.56 338 GLN A N 1
ATOM 2698 C CA . GLN A 1 338 ? -3.258 29.004 -7.608 1.00 72.56 338 GLN A CA 1
ATOM 2699 C C . GLN A 1 338 ? -4.053 29.387 -8.876 1.00 72.56 338 GLN A C 1
ATOM 2701 O O . GLN A 1 338 ? -4.705 28.541 -9.490 1.00 72.56 338 GLN A O 1
ATOM 2706 N N . GLU A 1 339 ? -4.040 30.663 -9.277 1.00 68.88 339 GLU A N 1
ATOM 2707 C CA . GLU A 1 339 ? -4.681 31.083 -10.533 1.00 68.88 339 GLU A CA 1
ATOM 2708 C C . GLU A 1 339 ? -4.097 30.362 -11.765 1.00 68.88 339 GLU A C 1
ATOM 2710 O O . GLU A 1 339 ? -2.989 29.825 -11.732 1.00 68.88 339 GLU A O 1
ATOM 2715 N N . ASP A 1 340 ? -4.876 30.312 -12.852 1.00 66.75 340 ASP A N 1
ATOM 2716 C CA . ASP A 1 340 ? -4.523 29.626 -14.104 1.00 66.75 340 ASP A CA 1
ATOM 2717 C C . ASP A 1 340 ? -4.192 28.128 -13.952 1.00 66.75 340 ASP A C 1
ATOM 2719 O O . ASP A 1 340 ? -3.410 27.575 -14.727 1.00 66.75 340 ASP A O 1
ATOM 2723 N N . ASN A 1 341 ? -4.842 27.439 -13.001 1.00 72.62 341 ASN A N 1
ATOM 2724 C CA . ASN A 1 341 ? -4.731 25.985 -12.823 1.00 72.62 341 ASN A CA 1
ATOM 2725 C C . ASN A 1 341 ? -3.308 25.505 -12.453 1.00 72.62 341 ASN A C 1
ATOM 2727 O O . ASN A 1 341 ? -2.951 24.339 -12.673 1.00 72.62 341 ASN A O 1
ATOM 2731 N N . ILE A 1 342 ? -2.500 26.403 -11.883 1.00 77.56 342 ILE A N 1
ATOM 2732 C CA . ILE A 1 342 ? -1.174 26.100 -11.348 1.00 77.56 342 ILE A CA 1
ATOM 2733 C C . ILE A 1 342 ? -1.318 25.462 -9.967 1.00 77.56 342 ILE A C 1
ATOM 2735 O O . ILE A 1 342 ? -2.005 25.981 -9.094 1.00 77.56 342 ILE A O 1
ATOM 2739 N N . ILE A 1 343 ? -0.655 24.332 -9.761 1.00 83.69 343 ILE A N 1
ATOM 2740 C CA . ILE A 1 343 ? -0.603 23.617 -8.490 1.00 83.69 343 ILE A CA 1
ATOM 2741 C C . ILE A 1 343 ? 0.703 23.964 -7.780 1.00 83.69 343 ILE A C 1
ATOM 2743 O O . ILE A 1 343 ? 1.752 24.047 -8.419 1.00 83.69 343 ILE A O 1
ATOM 2747 N N . VAL A 1 344 ? 0.641 24.144 -6.463 1.00 80.00 344 VAL A N 1
ATOM 2748 C CA . VAL A 1 344 ? 1.797 24.336 -5.575 1.00 80.00 344 VAL A CA 1
ATOM 2749 C C . VAL A 1 344 ? 1.670 23.452 -4.333 1.00 80.00 344 VAL A C 1
ATOM 2751 O O . VAL A 1 344 ? 0.574 23.003 -3.992 1.00 80.00 344 VAL A O 1
ATOM 2754 N N . MET A 1 345 ? 2.783 23.215 -3.637 1.00 80.19 345 MET A N 1
ATOM 2755 C CA . MET A 1 345 ? 2.821 22.457 -2.380 1.00 80.19 345 MET A CA 1
ATOM 2756 C C . MET A 1 345 ? 3.103 23.374 -1.186 1.00 80.19 345 MET A C 1
ATOM 2758 O O . MET A 1 345 ? 3.875 24.328 -1.292 1.00 80.19 345 MET A O 1
ATOM 2762 N N . GLU A 1 346 ? 2.497 23.072 -0.037 1.00 76.75 346 GLU A N 1
ATOM 2763 C CA . GLU A 1 346 ? 2.702 23.853 1.183 1.00 76.75 346 GLU A CA 1
ATOM 2764 C C . GLU A 1 346 ? 4.111 23.662 1.773 1.00 76.75 346 GLU A C 1
ATOM 2766 O O . GLU A 1 346 ? 4.582 22.541 1.968 1.00 76.75 346 GLU A O 1
ATOM 2771 N N . GLY A 1 347 ? 4.786 24.768 2.111 1.00 69.25 347 GLY A N 1
ATOM 2772 C CA . GLY A 1 347 ? 6.210 24.765 2.473 1.00 69.25 347 GLY A CA 1
ATOM 2773 C C . GLY A 1 347 ? 6.572 23.968 3.731 1.00 69.25 347 GLY A C 1
ATOM 2774 O O . GLY A 1 347 ? 7.684 23.449 3.812 1.00 69.25 347 GLY A O 1
ATOM 2775 N N . LEU A 1 348 ? 5.646 23.812 4.687 1.00 68.94 348 LEU A N 1
ATOM 2776 C CA . LEU A 1 348 ? 5.861 22.986 5.886 1.00 68.94 348 LEU A CA 1
ATOM 2777 C C . LEU A 1 348 ? 6.103 21.504 5.548 1.00 68.94 348 LEU A C 1
ATOM 2779 O O . LEU A 1 348 ? 6.775 20.809 6.307 1.00 68.94 348 LEU A O 1
ATOM 2783 N N . LEU A 1 349 ? 5.604 21.037 4.399 1.00 72.94 349 LEU A N 1
ATOM 2784 C CA . LEU A 1 349 ? 5.718 19.646 3.954 1.00 72.94 349 LEU A CA 1
ATOM 2785 C C . LEU A 1 349 ? 7.085 19.311 3.366 1.00 72.94 349 LEU A C 1
ATOM 2787 O O . LEU A 1 349 ? 7.511 18.163 3.439 1.00 72.94 349 LEU A O 1
ATOM 2791 N N . LEU A 1 350 ? 7.812 20.312 2.859 1.00 70.19 350 LEU A N 1
ATOM 2792 C CA . LEU A 1 350 ? 9.143 20.130 2.270 1.00 70.19 350 LEU A CA 1
ATOM 2793 C C . LEU A 1 350 ? 10.190 19.630 3.285 1.00 70.19 350 LEU A C 1
ATOM 2795 O O . LEU A 1 350 ? 11.255 19.167 2.880 1.00 70.19 350 LEU A O 1
ATOM 2799 N N . ASN A 1 351 ? 9.891 19.712 4.587 1.00 68.62 351 ASN A N 1
ATOM 2800 C CA . ASN A 1 351 ? 10.764 19.270 5.676 1.00 68.62 351 ASN A CA 1
ATOM 2801 C C . ASN A 1 351 ? 10.449 17.851 6.186 1.00 68.62 351 ASN A C 1
ATOM 2803 O O . ASN A 1 351 ? 11.112 17.384 7.115 1.00 68.62 351 ASN A O 1
ATOM 2807 N N . LEU A 1 352 ? 9.444 17.168 5.628 1.00 75.44 352 LEU A N 1
ATOM 2808 C CA . LEU A 1 352 ? 9.097 15.810 6.045 1.00 75.44 352 LEU A CA 1
ATOM 2809 C C . LEU A 1 352 ? 10.164 14.801 5.613 1.00 75.44 352 LEU A C 1
ATOM 2811 O O . LEU A 1 352 ? 10.763 14.895 4.540 1.00 75.44 352 LEU A O 1
ATOM 2815 N N . VAL A 1 353 ? 10.389 13.803 6.467 1.00 69.50 353 VAL A N 1
ATOM 2816 C CA . VAL A 1 353 ? 11.359 12.735 6.218 1.00 69.50 353 VAL A CA 1
ATOM 2817 C C . VAL A 1 353 ? 10.611 11.506 5.722 1.00 69.50 353 VAL A C 1
ATOM 2819 O O . VAL A 1 353 ? 9.813 10.926 6.451 1.00 69.50 353 VAL A O 1
ATOM 2822 N N . ASP A 1 354 ? 10.893 11.066 4.497 1.00 75.06 354 ASP A N 1
ATOM 2823 C CA . ASP A 1 354 ? 10.302 9.837 3.966 1.00 75.06 354 ASP A CA 1
ATOM 2824 C C . ASP A 1 354 ? 10.919 8.599 4.636 1.00 75.06 354 ASP A C 1
ATOM 2826 O O . ASP A 1 354 ? 12.032 8.176 4.302 1.00 75.06 354 ASP A O 1
ATOM 2830 N N . ARG A 1 355 ? 10.175 8.009 5.579 1.00 71.75 355 ARG A N 1
ATOM 2831 C CA . ARG A 1 355 ? 10.534 6.778 6.305 1.00 71.75 355 ARG A CA 1
ATOM 2832 C C . ARG A 1 355 ? 10.151 5.495 5.556 1.00 71.75 355 ARG A C 1
ATOM 2834 O O . ARG A 1 355 ? 10.438 4.395 6.027 1.00 71.75 355 ARG A O 1
ATOM 2841 N N . ARG A 1 356 ? 9.515 5.587 4.384 1.00 72.19 356 ARG A N 1
ATOM 2842 C CA . ARG A 1 356 ? 9.100 4.412 3.605 1.00 72.19 356 ARG A CA 1
ATOM 2843 C C . ARG A 1 356 ? 10.326 3.747 3.002 1.00 72.19 356 ARG A C 1
ATOM 2845 O O . ARG A 1 356 ? 11.257 4.419 2.572 1.00 72.19 356 ARG A O 1
ATOM 2852 N N . HIS A 1 357 ? 10.297 2.425 2.864 1.00 66.75 357 HIS A N 1
ATOM 2853 C CA . HIS A 1 357 ? 11.438 1.654 2.353 1.00 66.75 357 HIS A CA 1
ATOM 2854 C C . HIS A 1 357 ? 11.756 1.999 0.890 1.00 66.75 357 HIS A C 1
ATOM 2856 O O . HIS A 1 357 ? 12.917 2.044 0.500 1.00 66.75 357 HIS A O 1
ATOM 2862 N N . ARG A 1 358 ? 10.736 2.351 0.099 1.00 64.00 358 ARG A N 1
ATOM 2863 C CA . ARG A 1 358 ? 10.881 2.668 -1.330 1.00 64.00 358 ARG A CA 1
ATOM 2864 C C . ARG A 1 358 ? 11.261 4.129 -1.611 1.00 64.00 358 ARG A C 1
ATOM 2866 O O . ARG A 1 358 ? 11.947 4.402 -2.588 1.00 64.00 358 ARG A O 1
ATOM 2873 N N . GLY A 1 359 ? 10.883 5.050 -0.726 1.00 63.22 359 GLY A N 1
ATOM 2874 C CA . GLY A 1 359 ? 11.275 6.459 -0.794 1.00 63.22 359 GLY A CA 1
ATOM 2875 C C . GLY A 1 359 ? 10.527 7.297 -1.815 1.00 63.22 359 GLY A C 1
ATOM 2876 O O . GLY A 1 359 ? 9.665 6.788 -2.524 1.00 63.22 359 GLY A O 1
ATOM 2877 N N . PHE A 1 360 ? 10.936 8.562 -1.946 1.00 61.50 360 PHE A N 1
ATOM 2878 C CA . PHE A 1 360 ? 10.377 9.532 -2.895 1.00 61.50 360 PHE A CA 1
ATOM 2879 C C . PHE A 1 360 ? 10.475 9.104 -4.371 1.00 61.50 360 PHE A C 1
ATOM 2881 O O . PHE A 1 360 ? 9.909 9.758 -5.234 1.00 61.50 360 PHE A O 1
ATOM 2888 N N . PHE A 1 361 ? 11.189 8.009 -4.651 1.00 62.19 361 PHE A N 1
ATOM 2889 C CA . PHE A 1 361 ? 11.438 7.451 -5.979 1.00 62.19 361 PHE A CA 1
ATOM 2890 C C . PHE A 1 361 ? 10.890 6.024 -6.140 1.00 62.19 361 PHE A C 1
ATOM 2892 O O . PHE A 1 361 ? 11.213 5.341 -7.105 1.00 62.19 361 PHE A O 1
ATOM 2899 N N . GLY A 1 362 ? 10.102 5.531 -5.178 1.00 59.25 362 GLY A N 1
ATOM 2900 C CA . GLY A 1 362 ? 9.816 4.103 -5.003 1.00 59.25 362 GLY A CA 1
ATOM 2901 C C . GLY A 1 362 ? 9.139 3.375 -6.169 1.00 59.25 362 GLY A C 1
ATOM 2902 O O . GLY A 1 362 ? 9.257 2.147 -6.306 1.00 59.25 362 GLY A O 1
ATOM 2903 N N . THR A 1 363 ? 8.430 4.136 -6.992 1.00 61.34 363 THR A N 1
ATOM 2904 C CA . THR A 1 363 ? 7.777 3.724 -8.241 1.00 61.34 363 THR A CA 1
ATOM 2905 C C . THR A 1 363 ? 8.256 4.536 -9.442 1.00 61.34 363 THR A C 1
ATOM 2907 O O . THR A 1 363 ? 7.890 4.210 -10.569 1.00 61.34 363 THR A O 1
ATOM 2910 N N . ALA A 1 364 ? 9.123 5.528 -9.219 1.00 72.25 364 ALA A N 1
ATOM 2911 C CA . ALA A 1 364 ? 9.730 6.316 -10.275 1.00 72.25 364 ALA A CA 1
ATOM 2912 C C . ALA A 1 364 ? 10.583 5.413 -11.161 1.00 72.25 364 ALA A C 1
ATOM 2914 O O . ALA A 1 364 ? 11.461 4.678 -10.703 1.00 72.25 364 ALA A O 1
ATOM 2915 N N . SER A 1 365 ? 10.331 5.483 -12.453 1.00 78.06 365 SER A N 1
ATOM 2916 C CA . SER A 1 365 ? 11.019 4.660 -13.441 1.00 78.06 365 SER A CA 1
ATOM 2917 C C . SER A 1 365 ? 12.204 5.391 -14.069 1.00 78.06 365 SER A C 1
ATOM 2919 O O . SER A 1 365 ? 13.162 4.729 -14.470 1.00 78.06 365 SER A O 1
ATOM 2921 N N . VAL A 1 366 ? 12.170 6.726 -14.143 1.00 87.38 366 VAL A N 1
ATOM 2922 C CA . VAL A 1 366 ? 13.104 7.500 -14.975 1.00 87.38 366 VAL A CA 1
ATOM 2923 C C . VAL A 1 366 ? 13.732 8.702 -14.269 1.00 87.38 366 VAL A C 1
ATOM 2925 O O . VAL A 1 366 ? 14.829 9.097 -14.666 1.00 87.38 366 VAL A O 1
ATOM 2928 N N . GLY A 1 367 ? 13.109 9.263 -13.229 1.00 84.88 367 GLY A N 1
ATOM 2929 C CA . GLY A 1 367 ? 13.705 10.343 -12.438 1.00 84.88 367 GLY A CA 1
ATOM 2930 C C . GLY A 1 367 ? 13.861 11.645 -13.223 1.00 84.88 367 GLY A C 1
ATOM 2931 O O . GLY A 1 367 ? 14.856 12.352 -13.069 1.00 84.88 367 GLY A O 1
ATOM 2932 N N . LEU A 1 368 ? 12.895 11.977 -14.082 1.00 85.69 368 LEU A N 1
ATOM 2933 C CA . LEU A 1 368 ? 12.883 13.182 -14.918 1.00 85.69 368 LEU A CA 1
ATOM 2934 C C . LEU A 1 368 ? 13.161 14.439 -14.098 1.00 85.69 368 LEU A C 1
ATOM 2936 O O . LEU A 1 368 ? 14.001 15.250 -14.490 1.00 85.69 368 LEU A O 1
ATOM 2940 N N . ALA A 1 369 ? 12.521 14.556 -12.930 1.00 77.25 369 ALA A N 1
ATOM 2941 C CA . ALA A 1 369 ? 12.680 15.707 -12.050 1.00 77.25 369 ALA A CA 1
ATOM 2942 C C . ALA A 1 369 ? 14.135 15.901 -11.587 1.00 77.25 369 ALA A C 1
ATOM 2944 O O . ALA A 1 369 ? 14.539 17.043 -11.378 1.00 77.25 369 ALA A O 1
ATOM 2945 N N . SER A 1 370 ? 14.930 14.826 -11.438 1.00 77.75 370 SER A N 1
ATOM 2946 C CA . SER A 1 370 ? 16.352 14.899 -11.056 1.00 77.75 370 SER A CA 1
ATOM 2947 C C . SER A 1 370 ? 17.317 14.981 -12.241 1.00 77.75 370 SER A C 1
ATOM 2949 O O . SER A 1 370 ? 18.411 15.542 -12.121 1.00 77.75 370 SER A O 1
ATOM 2951 N N . VAL A 1 371 ? 16.930 14.415 -13.382 1.00 84.06 371 VAL A N 1
ATOM 2952 C CA . VAL A 1 371 ? 17.803 14.195 -14.539 1.00 84.06 371 VAL A CA 1
ATOM 2953 C C . VAL A 1 371 ? 17.766 15.351 -15.550 1.00 84.06 371 VAL A C 1
ATOM 2955 O O . VAL A 1 371 ? 18.805 15.680 -16.139 1.00 84.06 371 VAL A O 1
ATOM 2958 N N . LEU A 1 372 ? 16.610 16.000 -15.719 1.00 77.38 372 LEU A N 1
ATOM 2959 C CA . LEU A 1 372 ? 16.370 17.046 -16.725 1.00 77.38 372 LEU A CA 1
ATOM 2960 C C . LEU A 1 372 ? 16.596 18.484 -16.209 1.00 77.38 372 LEU A C 1
ATOM 2962 O O . LEU A 1 372 ? 16.062 19.436 -16.760 1.00 77.38 372 LEU A O 1
ATOM 2966 N N . ASP A 1 373 ? 17.429 18.660 -15.183 1.00 64.81 373 ASP A N 1
ATOM 2967 C CA . ASP A 1 373 ? 17.731 19.941 -14.505 1.00 64.81 373 ASP A CA 1
ATOM 2968 C C . ASP A 1 373 ? 18.613 20.922 -15.319 1.00 64.81 373 ASP A C 1
ATOM 2970 O O . ASP A 1 373 ? 19.388 21.695 -14.763 1.00 64.81 373 ASP A O 1
ATOM 2974 N N . ASP A 1 374 ? 18.585 20.831 -16.649 1.00 59.66 374 ASP A N 1
ATOM 2975 C CA . ASP A 1 374 ? 19.421 21.623 -17.561 1.00 59.66 374 ASP A CA 1
ATOM 2976 C C . ASP A 1 374 ? 18.601 22.760 -18.192 1.00 59.66 374 ASP A C 1
ATOM 2978 O O . ASP A 1 374 ? 17.387 22.626 -18.348 1.00 59.66 374 ASP A O 1
ATOM 2982 N N . GLU A 1 375 ? 19.240 23.844 -18.652 1.00 51.97 375 GLU A N 1
ATOM 2983 C CA . GLU A 1 375 ? 18.556 25.008 -19.266 1.00 51.97 375 GLU A CA 1
ATOM 2984 C C . GLU A 1 375 ? 17.711 24.657 -20.513 1.00 51.97 375 GLU A C 1
ATOM 2986 O O . GLU A 1 375 ? 16.966 25.494 -21.030 1.00 51.97 375 GLU A O 1
ATOM 2991 N N . LYS A 1 376 ? 17.824 23.417 -21.003 1.00 53.31 376 LYS A N 1
ATOM 2992 C CA . LYS A 1 376 ? 17.134 22.884 -22.180 1.00 53.31 376 LYS A CA 1
ATOM 2993 C C . LYS A 1 376 ? 15.718 22.365 -21.902 1.00 53.31 376 LYS A C 1
ATOM 2995 O O . LYS A 1 376 ? 14.885 22.483 -22.793 1.00 53.31 376 LYS A O 1
ATOM 3000 N N . TRP A 1 377 ? 15.420 21.812 -20.719 1.00 64.38 377 TRP A N 1
ATOM 3001 C CA . TRP A 1 377 ? 14.073 21.295 -20.421 1.00 64.38 377 TRP A CA 1
ATOM 3002 C C . TRP A 1 377 ? 13.155 22.434 -19.977 1.00 64.38 377 TRP A C 1
ATOM 3004 O O . TRP A 1 377 ? 13.314 22.992 -18.892 1.00 64.38 377 TRP A O 1
ATOM 3014 N N . ARG A 1 378 ? 12.183 22.787 -20.823 1.00 60.44 378 ARG A N 1
ATOM 3015 C CA . ARG A 1 378 ? 11.248 23.904 -20.588 1.00 60.44 378 ARG A CA 1
ATOM 3016 C C . ARG A 1 378 ? 9.926 23.475 -19.935 1.00 60.44 378 ARG A C 1
ATOM 3018 O O . ARG A 1 378 ? 9.038 24.309 -19.789 1.00 60.44 378 ARG A O 1
ATOM 3025 N N . GLY A 1 379 ? 9.811 22.207 -19.532 1.00 66.88 379 GLY A N 1
ATOM 3026 C CA . GLY A 1 379 ? 8.546 21.577 -19.144 1.00 66.88 379 GLY A CA 1
ATOM 3027 C C . GLY A 1 379 ? 7.830 20.935 -20.336 1.00 66.88 379 GLY A C 1
ATOM 3028 O O . GLY A 1 379 ? 8.276 21.049 -21.477 1.00 66.88 379 GLY A O 1
ATOM 3029 N N . LEU A 1 380 ? 6.714 20.252 -20.074 1.00 70.44 380 LEU A N 1
ATOM 3030 C CA . LEU A 1 380 ? 5.913 19.597 -21.120 1.00 70.44 380 LEU A CA 1
ATOM 3031 C C . LEU A 1 380 ? 5.129 20.604 -21.974 1.00 70.44 380 LEU A C 1
ATOM 3033 O O . LEU A 1 380 ? 4.693 20.261 -23.071 1.00 70.44 380 LEU A O 1
ATOM 3037 N N . GLY A 1 381 ? 4.955 21.841 -21.506 1.00 62.03 381 GLY A N 1
ATOM 3038 C CA . GLY A 1 381 ? 4.181 22.865 -22.203 1.00 62.03 381 GLY A CA 1
ATOM 3039 C C . GLY A 1 381 ? 2.681 22.557 -22.214 1.00 62.03 381 GLY A C 1
ATOM 3040 O O . GLY A 1 381 ? 2.144 21.894 -21.324 1.00 62.03 381 GLY A O 1
ATOM 3041 N N . ARG A 1 382 ? 1.962 23.059 -23.226 1.00 63.78 382 ARG A N 1
ATOM 3042 C CA . ARG A 1 382 ? 0.503 22.906 -23.300 1.00 63.78 382 ARG A CA 1
ATOM 3043 C C . ARG A 1 382 ? 0.113 21.475 -23.670 1.00 63.78 382 ARG A C 1
ATOM 3045 O O . ARG A 1 382 ? 0.239 21.060 -24.820 1.00 63.78 382 ARG A O 1
ATOM 3052 N N . VAL A 1 383 ? -0.438 20.763 -22.694 1.00 71.81 383 VAL A N 1
ATOM 3053 C CA . VAL A 1 383 ? -0.959 19.400 -22.836 1.00 71.81 383 VAL A CA 1
ATOM 3054 C C . VAL A 1 383 ? -2.334 19.415 -23.504 1.00 71.81 383 VAL A C 1
ATOM 3056 O O . VAL A 1 383 ? -3.259 20.060 -23.008 1.00 71.81 383 VAL A O 1
ATOM 3059 N N . THR A 1 384 ? -2.471 18.700 -24.623 1.00 67.38 384 THR A N 1
ATOM 3060 C CA . THR A 1 384 ? -3.753 18.453 -25.300 1.00 67.38 384 THR A CA 1
ATOM 3061 C C . THR A 1 384 ? -4.012 16.955 -25.364 1.00 67.38 384 THR A C 1
ATOM 3063 O O . THR A 1 384 ? -3.172 16.207 -25.864 1.00 67.38 384 THR A O 1
ATOM 3066 N N . GLN A 1 385 ? -5.180 16.528 -24.894 1.00 63.44 385 GLN A N 1
ATOM 3067 C CA . GLN A 1 385 ? -5.628 15.140 -24.951 1.00 63.44 385 GLN A CA 1
ATOM 3068 C C . GLN A 1 385 ? -6.593 14.951 -26.126 1.00 63.44 385 GLN A C 1
ATOM 3070 O O . GLN A 1 385 ? -7.492 15.766 -26.332 1.00 63.44 385 GLN A O 1
ATOM 3075 N N . ILE A 1 386 ? -6.375 13.905 -26.920 1.00 63.06 386 ILE A N 1
ATOM 3076 C CA . ILE A 1 386 ? -7.192 13.516 -28.076 1.00 63.06 386 ILE A CA 1
ATOM 3077 C C . ILE A 1 386 ? -7.201 11.985 -28.130 1.00 63.06 386 ILE A C 1
ATOM 3079 O O . ILE A 1 386 ? -6.117 11.423 -28.181 1.00 63.06 386 ILE A O 1
ATOM 3083 N N . ASP A 1 387 ? -8.373 11.337 -28.137 1.00 63.78 387 ASP A N 1
ATOM 3084 C CA . ASP A 1 387 ? -8.609 9.871 -28.232 1.00 63.78 387 ASP A CA 1
ATOM 3085 C C . ASP A 1 387 ? -7.336 8.989 -28.273 1.00 63.78 387 ASP A C 1
ATOM 3087 O O . ASP A 1 387 ? -6.762 8.713 -29.337 1.00 63.78 387 ASP A O 1
ATOM 3091 N N . GLY A 1 388 ? -6.873 8.574 -27.087 1.00 62.88 388 GLY A N 1
ATOM 3092 C CA . GLY A 1 388 ? -5.714 7.685 -26.912 1.00 62.88 388 GLY A CA 1
ATOM 3093 C C . GLY A 1 388 ? -4.321 8.312 -27.106 1.00 62.88 388 GLY A C 1
ATOM 3094 O O . GLY A 1 388 ? -3.325 7.583 -27.114 1.00 62.88 388 GLY A O 1
ATOM 3095 N N . ILE A 1 389 ? -4.228 9.637 -27.264 1.00 75.50 389 ILE A N 1
ATOM 3096 C CA . ILE A 1 389 ? -2.992 10.414 -27.437 1.00 75.50 389 ILE A CA 1
ATOM 3097 C C . ILE A 1 389 ? -3.015 11.659 -26.541 1.00 75.50 389 ILE A C 1
ATOM 3099 O O . ILE A 1 389 ? -3.967 12.437 -26.525 1.00 75.50 389 ILE A O 1
ATOM 3103 N N . ILE A 1 390 ? -1.907 11.914 -25.856 1.00 78.56 390 ILE A N 1
ATOM 3104 C CA . ILE A 1 390 ? -1.578 13.225 -25.305 1.00 78.56 390 ILE A CA 1
ATOM 3105 C C . ILE A 1 390 ? -0.460 13.811 -26.162 1.00 78.56 390 ILE A C 1
ATOM 3107 O O . ILE A 1 390 ? 0.574 13.176 -26.374 1.00 78.56 390 ILE A O 1
ATOM 3111 N N . LYS A 1 391 ? -0.661 15.028 -26.663 1.00 78.50 391 LYS A N 1
ATOM 3112 C CA . LYS A 1 391 ? 0.353 15.765 -27.422 1.00 78.50 391 LYS A CA 1
ATOM 3113 C C . LYS A 1 391 ? 0.618 17.125 -26.800 1.00 78.50 391 LYS A C 1
ATOM 3115 O O . LYS A 1 391 ? -0.312 17.770 -26.306 1.00 78.50 391 LYS A O 1
ATOM 3120 N N . THR A 1 392 ? 1.866 17.575 -26.866 1.00 69.56 392 THR A N 1
ATOM 3121 C CA . THR A 1 392 ? 2.241 18.935 -26.471 1.00 69.56 392 THR A CA 1
ATOM 3122 C C . THR A 1 392 ? 2.978 19.676 -27.581 1.00 69.56 392 THR A C 1
ATOM 3124 O O . THR A 1 392 ? 3.568 19.074 -28.483 1.00 69.56 392 THR A O 1
ATOM 3127 N N . LEU A 1 393 ? 2.871 21.004 -27.542 1.00 63.88 393 LEU A N 1
ATOM 3128 C CA . LEU A 1 393 ? 3.464 21.920 -28.513 1.00 63.88 393 LEU A CA 1
ATOM 3129 C C . LEU A 1 393 ? 4.523 22.779 -27.817 1.00 63.88 393 LEU A C 1
ATOM 3131 O O . LEU A 1 393 ? 4.278 23.270 -26.714 1.00 63.88 393 LEU A O 1
ATOM 3135 N N . LEU A 1 394 ? 5.654 23.008 -28.489 1.00 52.75 394 LEU A N 1
ATOM 3136 C CA . LEU A 1 394 ? 6.774 23.814 -27.982 1.00 52.75 394 LEU A CA 1
ATOM 3137 C C . LEU A 1 394 ? 6.398 25.277 -27.702 1.00 52.75 394 LEU A C 1
ATOM 3139 O O . LEU A 1 394 ? 6.846 25.831 -26.703 1.00 52.75 394 LEU A O 1
ATOM 3143 N N . THR A 1 395 ? 5.598 25.910 -28.568 1.00 50.12 395 THR A N 1
ATOM 3144 C CA . THR A 1 395 ? 5.245 27.339 -28.445 1.00 50.12 395 THR A CA 1
ATOM 3145 C C . THR A 1 395 ? 3.768 27.640 -28.717 1.00 50.12 395 THR A C 1
ATOM 3147 O O . THR A 1 395 ? 3.407 28.780 -28.980 1.00 50.12 395 THR A O 1
ATOM 3150 N N . GLY A 1 396 ? 2.892 26.630 -28.654 1.00 48.84 396 GLY A N 1
ATOM 3151 C CA . GLY A 1 396 ? 1.437 26.815 -28.733 1.00 48.84 396 GLY A CA 1
ATOM 3152 C C . GLY A 1 396 ? 0.883 27.352 -30.064 1.00 48.84 396 GLY A C 1
ATOM 3153 O O . GLY A 1 396 ? -0.293 27.719 -30.106 1.00 48.84 396 GLY A O 1
ATOM 3154 N N . LYS A 1 397 ? 1.667 27.404 -31.152 1.00 42.91 397 LYS A N 1
ATOM 3155 C CA . LYS A 1 397 ? 1.197 27.895 -32.457 1.00 42.91 397 LYS A CA 1
ATOM 3156 C C . LYS A 1 397 ? 0.552 26.797 -33.296 1.00 42.91 397 LYS A C 1
ATOM 3158 O O . LYS A 1 397 ? 0.864 25.613 -33.185 1.00 42.91 397 LYS A O 1
ATOM 3163 N N . LYS A 1 398 ? -0.296 27.216 -34.231 1.00 37.41 398 LYS A N 1
ATOM 3164 C CA . LYS A 1 398 ? -0.803 26.358 -35.301 1.00 37.41 398 LYS A CA 1
ATOM 3165 C C . LYS A 1 398 ? 0.329 26.043 -36.294 1.00 37.41 398 LYS A C 1
ATOM 3167 O O . LYS A 1 398 ? 0.918 26.965 -36.851 1.00 37.41 398 LYS A O 1
ATOM 3172 N N . GLY A 1 399 ? 0.625 24.757 -36.492 1.00 45.97 399 GLY A N 1
ATOM 3173 C CA . GLY A 1 399 ? 1.757 24.293 -37.308 1.00 45.97 399 GLY A CA 1
ATOM 3174 C C . GLY A 1 399 ? 3.085 24.161 -36.551 1.00 45.97 399 GLY A C 1
ATOM 3175 O O . GLY A 1 399 ? 4.099 23.871 -37.179 1.00 45.97 399 GLY A O 1
ATOM 3176 N N . ASP A 1 400 ? 3.098 24.354 -35.224 1.00 52.56 400 ASP A N 1
ATOM 3177 C CA . ASP A 1 400 ? 4.273 24.025 -34.414 1.00 52.56 400 ASP A CA 1
ATOM 3178 C C . ASP A 1 400 ? 4.533 22.520 -34.448 1.00 52.56 400 ASP A C 1
ATOM 3180 O O . ASP A 1 400 ? 3.614 21.700 -34.348 1.00 52.56 400 ASP A O 1
ATOM 3184 N N . ASN A 1 401 ? 5.810 22.164 -34.550 1.00 61.91 401 ASN A N 1
ATOM 3185 C CA . ASN A 1 401 ? 6.204 20.772 -34.495 1.00 61.91 401 ASN A CA 1
ATOM 3186 C C . ASN A 1 401 ? 5.872 20.203 -33.111 1.00 61.91 401 ASN A C 1
ATOM 3188 O O . ASN A 1 401 ? 6.166 20.808 -32.076 1.00 61.91 401 ASN A O 1
ATOM 3192 N N . ILE A 1 402 ? 5.216 19.044 -33.111 1.00 73.69 402 ILE A N 1
ATOM 3193 C CA . ILE A 1 402 ? 4.845 18.336 -31.890 1.00 73.69 402 ILE A CA 1
ATOM 3194 C C . ILE A 1 402 ? 6.130 17.986 -31.140 1.00 73.69 402 ILE A C 1
ATOM 3196 O O . ILE A 1 402 ? 7.012 17.349 -31.713 1.00 73.69 402 ILE A O 1
ATOM 3200 N N . SER A 1 403 ? 6.226 18.399 -29.876 1.00 78.75 403 SER A N 1
ATOM 3201 C CA . SER A 1 403 ? 7.425 18.192 -29.059 1.00 78.75 403 SER A CA 1
ATOM 3202 C C . SER A 1 403 ? 7.295 16.991 -28.141 1.00 78.75 403 SER A C 1
ATOM 3204 O O . SER A 1 403 ? 8.236 16.213 -28.029 1.00 78.75 403 SER A O 1
ATOM 3206 N N . THR A 1 404 ? 6.119 16.777 -27.550 1.00 85.50 404 THR A N 1
ATOM 3207 C CA . THR A 1 404 ? 5.829 15.567 -26.776 1.00 85.50 404 THR A CA 1
ATOM 3208 C C . THR A 1 404 ? 4.663 14.805 -27.369 1.00 85.50 404 THR A C 1
ATOM 3210 O O . THR A 1 404 ? 3.611 15.385 -27.644 1.00 85.50 404 THR A O 1
ATOM 3213 N N . ILE A 1 405 ? 4.826 13.491 -27.499 1.00 87.62 405 ILE A N 1
ATOM 3214 C CA . ILE A 1 405 ? 3.742 12.548 -27.768 1.00 87.62 405 ILE A CA 1
ATOM 3215 C C . ILE A 1 405 ? 3.767 11.458 -26.716 1.00 87.62 405 ILE A C 1
ATOM 3217 O O . ILE A 1 405 ? 4.774 10.781 -26.519 1.00 87.62 405 ILE A O 1
ATOM 3221 N N . VAL A 1 406 ? 2.613 11.251 -26.100 1.00 88.69 406 VAL A N 1
ATOM 3222 C CA . VAL A 1 406 ? 2.313 10.108 -25.255 1.00 88.69 406 VAL A CA 1
ATOM 3223 C C . VAL A 1 406 ? 1.139 9.376 -25.887 1.00 88.69 406 VAL A C 1
ATOM 3225 O O . VAL A 1 406 ? 0.093 9.977 -26.117 1.00 88.69 406 VAL A O 1
ATOM 3228 N N . ILE A 1 407 ? 1.299 8.098 -26.206 1.00 83.88 407 ILE A N 1
ATOM 3229 C CA . ILE A 1 407 ? 0.304 7.346 -26.977 1.00 83.88 407 ILE A CA 1
ATOM 3230 C C . ILE A 1 407 ? 0.083 5.954 -26.391 1.00 83.88 407 ILE A C 1
ATOM 3232 O O . ILE A 1 407 ? 1.017 5.256 -25.984 1.00 83.88 407 ILE A O 1
ATOM 3236 N N . ASP A 1 408 ? -1.184 5.549 -26.385 1.00 80.06 408 ASP A N 1
ATOM 3237 C CA . ASP A 1 408 ? -1.596 4.174 -26.137 1.00 80.06 408 ASP A CA 1
ATOM 3238 C C . ASP A 1 408 ? -1.284 3.300 -27.367 1.00 80.06 408 ASP A C 1
ATOM 3240 O O . ASP A 1 408 ? -1.662 3.595 -28.503 1.00 80.06 408 ASP A O 1
ATOM 3244 N N . GLY A 1 409 ? -0.608 2.179 -27.152 1.00 70.19 409 GLY A N 1
ATOM 3245 C CA . GLY A 1 409 ? -0.277 1.186 -28.164 1.00 70.19 409 GLY A CA 1
ATOM 3246 C C . GLY A 1 409 ? -1.503 0.618 -28.877 1.00 70.19 409 GLY A C 1
ATOM 3247 O O . GLY A 1 409 ? -1.414 0.265 -30.056 1.00 70.19 409 GLY A O 1
ATOM 3248 N N . SER A 1 410 ? -2.667 0.590 -28.219 1.00 69.19 410 SER A N 1
ATOM 3249 C CA . SER A 1 410 ? -3.942 0.251 -28.853 1.00 69.19 410 SER A CA 1
ATOM 3250 C C . SER A 1 410 ? -4.320 1.265 -29.944 1.00 69.19 410 SER A C 1
ATOM 3252 O O . SER A 1 410 ? -4.753 0.867 -31.029 1.00 69.19 410 SER A O 1
ATOM 3254 N N . ARG A 1 411 ? -4.055 2.560 -29.730 1.00 67.19 411 ARG A N 1
ATOM 3255 C CA . ARG A 1 411 ? -4.256 3.622 -30.725 1.00 67.19 411 ARG A CA 1
ATOM 3256 C C . ARG A 1 411 ? -3.232 3.539 -31.851 1.00 67.19 411 ARG A C 1
ATOM 3258 O O . ARG A 1 411 ? -3.625 3.684 -33.008 1.00 67.19 411 ARG A O 1
ATOM 3265 N N . LEU A 1 412 ? -1.967 3.243 -31.533 1.00 67.19 412 LEU A N 1
ATOM 3266 C CA . LEU A 1 412 ? -0.904 3.052 -32.530 1.00 67.19 412 LEU A CA 1
ATOM 3267 C C . LEU A 1 412 ? -1.198 1.870 -33.468 1.00 67.19 412 LEU A C 1
ATOM 3269 O O . LEU A 1 412 ? -0.838 1.918 -34.638 1.00 67.19 412 LEU A O 1
ATOM 3273 N N . SER A 1 413 ? -1.903 0.837 -32.992 1.00 66.25 413 SER A N 1
ATOM 3274 C CA . SER A 1 413 ? -2.314 -0.301 -33.831 1.00 66.25 413 SER A CA 1
ATOM 3275 C C . SER A 1 413 ? -3.356 0.043 -34.905 1.00 66.25 413 SER A C 1
ATOM 3277 O O . SER A 1 413 ? -3.541 -0.731 -35.842 1.00 66.25 413 SER A O 1
ATOM 3279 N N . ARG A 1 414 ? -4.027 1.198 -34.784 1.00 61.91 414 ARG A N 1
ATOM 3280 C CA . ARG A 1 414 ? -4.953 1.732 -35.799 1.00 61.91 414 ARG A CA 1
ATOM 3281 C C . ARG A 1 414 ? -4.237 2.565 -36.867 1.00 61.91 414 ARG A C 1
ATOM 3283 O O . ARG A 1 414 ? -4.850 2.924 -37.865 1.00 61.91 414 ARG A O 1
ATOM 3290 N N . GLU A 1 415 ? -2.971 2.892 -36.638 1.00 62.16 415 GLU A N 1
ATOM 3291 C CA . GLU A 1 415 ? -2.128 3.672 -37.538 1.00 62.16 415 GLU A CA 1
ATOM 3292 C C . GLU A 1 415 ? -1.177 2.749 -38.306 1.00 62.16 415 GLU A C 1
ATOM 3294 O O . GLU A 1 415 ? -1.010 1.577 -37.971 1.00 62.16 415 GLU A O 1
ATOM 3299 N N . VAL A 1 416 ? -0.503 3.284 -39.324 1.00 68.81 416 VAL A N 1
ATOM 3300 C CA . VAL A 1 416 ? 0.656 2.626 -39.939 1.00 68.81 416 VAL A CA 1
ATOM 3301 C C . VAL A 1 416 ? 1.907 3.173 -39.240 1.00 68.81 416 VAL A C 1
ATOM 3303 O O . VAL A 1 416 ? 2.332 4.286 -39.564 1.00 68.81 416 VAL A O 1
ATOM 3306 N N . PRO A 1 417 ? 2.533 2.443 -38.288 1.00 67.50 417 PRO A N 1
ATOM 3307 C CA . PRO A 1 417 ? 3.573 3.009 -37.417 1.00 67.50 417 PRO A CA 1
ATOM 3308 C C . PRO A 1 417 ? 4.769 3.571 -38.192 1.00 67.50 417 PRO A C 1
ATOM 3310 O O . PRO A 1 417 ? 5.395 4.542 -37.777 1.00 67.50 417 PRO A O 1
ATOM 3313 N N . GLN A 1 418 ? 5.059 2.983 -39.355 1.00 67.38 418 GLN A N 1
ATOM 3314 C CA . GLN A 1 418 ? 6.142 3.411 -40.229 1.00 67.38 418 GLN A CA 1
ATOM 3315 C C . GLN A 1 418 ? 5.959 4.851 -40.738 1.00 67.38 418 GLN A C 1
ATOM 3317 O O . GLN A 1 418 ? 6.924 5.617 -40.745 1.00 67.38 418 GLN A O 1
ATOM 3322 N N . THR A 1 419 ? 4.741 5.225 -41.140 1.00 72.94 419 THR A N 1
ATOM 3323 C CA . THR A 1 419 ? 4.418 6.555 -41.682 1.00 72.94 419 THR A CA 1
ATOM 3324 C C . THR A 1 419 ? 3.927 7.520 -40.610 1.00 72.94 419 THR A C 1
ATOM 3326 O O . THR A 1 419 ? 4.101 8.722 -40.769 1.00 72.94 419 THR A O 1
ATOM 3329 N N . PHE A 1 420 ? 3.372 7.021 -39.501 1.00 75.50 420 PHE A N 1
ATOM 3330 C CA . PHE A 1 420 ? 2.837 7.846 -38.413 1.00 75.50 420 PHE A CA 1
ATOM 3331 C C . PHE A 1 420 ? 3.872 8.847 -37.871 1.00 75.50 420 PHE A C 1
ATOM 3333 O O . PHE A 1 420 ? 3.620 10.047 -37.809 1.00 75.50 420 PHE A O 1
ATOM 3340 N N . PHE A 1 421 ? 5.082 8.369 -37.575 1.00 77.75 421 PHE A N 1
ATOM 3341 C CA . PHE A 1 421 ? 6.171 9.194 -37.040 1.00 77.75 421 PHE A CA 1
ATOM 3342 C C . PHE A 1 421 ? 6.924 10.011 -38.102 1.00 77.75 421 PHE A C 1
ATOM 3344 O O . PHE A 1 421 ? 7.747 10.858 -37.763 1.00 77.75 421 PHE A O 1
ATOM 3351 N N . GLN A 1 422 ? 6.672 9.774 -39.394 1.00 74.00 422 GLN A N 1
ATOM 3352 C CA . GLN A 1 422 ? 7.423 10.407 -40.484 1.00 74.00 422 GLN A CA 1
ATOM 3353 C C . GLN A 1 422 ? 7.196 11.924 -40.565 1.00 74.00 422 GLN A C 1
ATOM 3355 O O . GLN A 1 422 ? 8.069 12.644 -41.044 1.00 74.00 422 GLN A O 1
ATOM 3360 N N . TYR A 1 423 ? 6.050 12.402 -40.082 1.00 72.88 423 TYR A N 1
ATOM 3361 C CA . TYR A 1 423 ? 5.652 13.810 -40.127 1.00 72.88 423 TYR A CA 1
ATOM 3362 C C . TYR A 1 423 ? 6.023 14.590 -38.851 1.00 72.88 423 TYR A C 1
ATOM 3364 O O . TYR A 1 423 ? 5.565 15.713 -38.673 1.00 72.88 423 TYR A O 1
ATOM 3372 N N . MET A 1 424 ? 6.832 14.009 -37.952 1.00 77.50 424 MET A N 1
ATOM 3373 C CA . MET A 1 424 ? 7.178 14.592 -36.642 1.00 77.50 424 MET A CA 1
ATOM 3374 C C . MET A 1 424 ? 8.704 14.616 -36.395 1.00 77.50 424 MET A C 1
ATOM 3376 O O . MET A 1 424 ? 9.179 14.021 -35.427 1.00 77.50 424 MET A O 1
ATOM 3380 N N . PRO A 1 425 ? 9.509 15.256 -37.266 1.00 74.44 425 PRO A N 1
ATOM 3381 C CA . PRO A 1 425 ? 10.973 15.206 -37.169 1.00 74.44 425 PRO A CA 1
ATOM 3382 C C . PRO A 1 425 ? 11.546 15.933 -35.941 1.00 74.44 425 PRO A C 1
ATOM 3384 O O . PRO A 1 425 ? 12.608 15.546 -35.457 1.00 74.44 425 PRO A O 1
ATOM 3387 N N . GLU A 1 426 ? 10.847 16.940 -35.409 1.00 78.25 426 GLU A N 1
ATOM 3388 C CA . GLU A 1 426 ? 11.316 17.720 -34.253 1.00 78.25 426 GLU A CA 1
ATOM 3389 C C . GLU A 1 426 ? 10.873 17.153 -32.894 1.00 78.25 426 GLU A C 1
ATOM 3391 O O . GLU A 1 426 ? 10.960 17.854 -31.889 1.00 78.25 426 GLU A O 1
ATOM 3396 N N . LEU A 1 427 ? 10.365 15.917 -32.847 1.00 86.75 427 LEU A N 1
ATOM 3397 C CA . LEU A 1 427 ? 9.873 15.329 -31.605 1.00 86.75 427 LEU A CA 1
ATOM 3398 C C . LEU A 1 427 ? 10.995 15.230 -30.558 1.00 86.75 427 LEU A C 1
ATOM 3400 O O . LEU A 1 427 ? 12.083 14.730 -30.838 1.00 86.75 427 LEU A O 1
ATOM 3404 N N . GLU A 1 428 ? 10.698 15.684 -29.344 1.00 88.19 428 GLU A N 1
ATOM 3405 C CA . GLU A 1 428 ? 11.622 15.790 -28.212 1.00 88.19 428 GLU A CA 1
ATOM 3406 C C . GLU A 1 428 ? 11.380 14.688 -27.166 1.00 88.19 428 GLU A C 1
ATOM 3408 O O . GLU A 1 428 ? 12.327 14.101 -26.632 1.00 88.19 428 GLU A O 1
ATOM 3413 N N . VAL A 1 429 ? 10.106 14.360 -26.927 1.00 90.50 429 VAL A N 1
ATOM 3414 C CA . VAL A 1 429 ? 9.639 13.350 -25.974 1.00 90.50 429 VAL A CA 1
ATOM 3415 C C . VAL A 1 429 ? 8.668 12.397 -26.666 1.00 90.50 429 VAL A C 1
ATOM 3417 O O . VAL A 1 429 ? 7.627 12.809 -27.179 1.00 90.50 429 VAL A O 1
ATOM 3420 N N . LEU A 1 430 ? 8.973 11.103 -26.634 1.00 92.50 430 LEU A N 1
ATOM 3421 C CA . LEU A 1 430 ? 8.089 10.051 -27.125 1.00 92.50 430 LEU A CA 1
ATOM 3422 C C . LEU A 1 430 ? 7.847 9.011 -26.037 1.00 92.50 430 LEU A C 1
ATOM 3424 O O . LEU A 1 430 ? 8.790 8.405 -25.534 1.00 92.50 430 LEU A O 1
ATOM 3428 N N . VAL A 1 431 ? 6.579 8.764 -25.724 1.00 92.56 431 VAL A N 1
ATOM 3429 C CA . VAL A 1 431 ? 6.151 7.761 -24.749 1.00 92.56 431 VAL A CA 1
ATOM 3430 C C . VAL A 1 431 ? 5.125 6.832 -25.391 1.00 92.56 431 VAL A C 1
ATOM 3432 O O . VAL A 1 431 ? 4.051 7.272 -25.798 1.00 92.56 431 VAL A O 1
ATOM 3435 N N . LEU A 1 432 ? 5.454 5.544 -25.482 1.00 90.31 432 LEU A N 1
ATOM 3436 C CA . LEU A 1 432 ? 4.583 4.489 -26.002 1.00 90.31 432 LEU A CA 1
ATOM 3437 C C . LEU A 1 432 ? 4.206 3.527 -24.869 1.00 90.31 432 LEU A C 1
ATOM 3439 O O . LEU A 1 432 ? 5.088 2.904 -24.273 1.00 90.31 432 LEU A O 1
ATOM 3443 N N . PHE A 1 433 ? 2.908 3.363 -24.609 1.00 88.25 433 PHE A N 1
ATOM 3444 C CA . PHE A 1 433 ? 2.392 2.386 -23.645 1.00 88.25 433 PHE A CA 1
ATOM 3445 C C . PHE A 1 433 ? 1.842 1.150 -24.340 1.00 88.25 433 PHE A C 1
ATOM 3447 O O . PHE A 1 433 ? 1.049 1.266 -25.261 1.00 88.25 433 PHE A O 1
ATOM 3454 N N . ASN A 1 434 ? 2.220 -0.039 -23.886 1.00 84.44 434 ASN A N 1
ATOM 3455 C CA . ASN A 1 434 ? 1.727 -1.329 -24.365 1.00 84.44 434 ASN A CA 1
ATOM 3456 C C . ASN A 1 434 ? 1.699 -1.478 -25.909 1.00 84.44 434 ASN A C 1
ATOM 3458 O O . ASN A 1 434 ? 0.688 -1.935 -26.463 1.00 84.44 434 ASN A O 1
ATOM 3462 N N . PRO A 1 435 ? 2.755 -1.077 -26.656 1.00 79.25 435 PRO A N 1
ATOM 3463 C CA . PRO A 1 435 ? 2.745 -1.196 -28.107 1.00 79.25 435 PRO A CA 1
ATOM 3464 C C . PRO A 1 435 ? 2.759 -2.673 -28.515 1.00 79.25 435 PRO A C 1
ATOM 3466 O O . PRO A 1 435 ? 3.644 -3.441 -28.141 1.00 79.25 435 PRO A O 1
ATOM 3469 N N . ARG A 1 436 ? 1.804 -3.079 -29.358 1.00 78.44 436 ARG A N 1
ATOM 3470 C CA . ARG A 1 436 ? 1.746 -4.436 -29.933 1.00 78.44 436 ARG A CA 1
ATOM 3471 C C . ARG A 1 436 ? 2.688 -4.580 -31.134 1.00 78.44 436 ARG A C 1
ATOM 3473 O O . ARG A 1 436 ? 2.266 -4.991 -32.212 1.00 78.44 436 ARG A O 1
ATOM 3480 N N . LEU A 1 437 ? 3.944 -4.176 -30.960 1.00 77.19 437 LEU A N 1
ATOM 3481 C CA . LEU A 1 437 ? 4.961 -4.146 -32.007 1.00 77.19 437 LEU A CA 1
ATOM 3482 C C . LEU A 1 437 ? 6.076 -5.145 -31.700 1.00 77.19 437 LEU A C 1
ATOM 3484 O O . LEU A 1 437 ? 6.674 -5.093 -30.629 1.00 77.19 437 LEU A O 1
ATOM 3488 N N . ASN A 1 438 ? 6.399 -6.001 -32.671 1.00 82.44 438 ASN A N 1
ATOM 3489 C CA . ASN A 1 438 ? 7.580 -6.866 -32.582 1.00 82.44 438 ASN A CA 1
ATOM 3490 C C . ASN A 1 438 ? 8.869 -6.104 -32.931 1.00 82.44 438 ASN A C 1
ATOM 3492 O O . ASN A 1 438 ? 9.945 -6.441 -32.441 1.00 82.44 438 ASN A O 1
ATOM 3496 N N . LEU A 1 439 ? 8.744 -5.077 -33.781 1.00 83.81 439 LEU A N 1
ATOM 3497 C CA . LEU A 1 439 ? 9.818 -4.207 -34.251 1.00 83.81 439 LEU A CA 1
ATOM 3498 C C . LEU A 1 439 ? 9.373 -2.748 -34.149 1.00 83.81 439 LEU A C 1
ATOM 3500 O O . LEU A 1 439 ? 8.241 -2.406 -34.500 1.00 83.81 439 LEU A O 1
ATOM 3504 N N . LEU A 1 440 ? 10.283 -1.885 -33.713 1.00 86.69 440 LEU A N 1
ATOM 3505 C CA . LEU A 1 440 ? 10.084 -0.440 -33.731 1.00 86.69 440 LEU A CA 1
ATOM 3506 C C . LEU A 1 440 ? 10.179 0.111 -35.174 1.00 86.69 440 LEU A C 1
ATOM 3508 O O . LEU A 1 440 ? 10.986 -0.379 -35.969 1.00 86.69 440 LEU A O 1
ATOM 3512 N N . PRO A 1 441 ? 9.374 1.126 -35.542 1.00 83.38 441 PRO A N 1
ATOM 3513 C CA . PRO A 1 441 ? 9.368 1.672 -36.897 1.00 83.38 441 PRO A CA 1
ATOM 3514 C C . PRO A 1 441 ? 10.679 2.395 -37.216 1.00 83.38 441 PRO A C 1
ATOM 3516 O O . PRO A 1 441 ? 11.193 3.176 -36.412 1.00 83.38 441 PRO A O 1
ATOM 3519 N N . SER A 1 442 ? 11.212 2.189 -38.425 1.00 83.50 442 SER A N 1
ATOM 3520 C CA . SER A 1 442 ? 12.516 2.760 -38.800 1.00 83.50 442 SER A CA 1
ATOM 3521 C C . SER A 1 442 ? 12.491 4.279 -38.985 1.00 83.50 442 SER A C 1
ATOM 3523 O O . SER A 1 442 ? 13.542 4.906 -39.033 1.00 83.50 442 SER A O 1
ATOM 3525 N N . SER A 1 443 ? 11.311 4.902 -39.037 1.00 83.06 443 SER A N 1
ATOM 3526 C CA . SER A 1 443 ? 11.170 6.359 -38.973 1.00 83.06 443 SER A CA 1
ATOM 3527 C C . SER A 1 443 ? 11.669 6.954 -37.650 1.00 83.06 443 SER A C 1
ATOM 3529 O O . SER A 1 443 ? 12.128 8.094 -37.671 1.00 83.06 443 SER A O 1
ATOM 3531 N N . LEU A 1 444 ? 11.695 6.193 -36.544 1.00 85.50 444 LEU A N 1
ATOM 3532 C CA . LEU A 1 444 ? 12.256 6.661 -35.267 1.00 85.50 444 LEU A CA 1
ATOM 3533 C C . LEU A 1 444 ? 13.731 7.040 -35.387 1.00 85.50 444 LEU A C 1
ATOM 3535 O O . LEU A 1 444 ? 14.151 8.016 -34.781 1.00 85.50 444 LEU A O 1
ATOM 3539 N N . SER A 1 445 ? 14.512 6.344 -36.220 1.00 84.00 445 SER A N 1
ATOM 3540 C CA . SER A 1 445 ? 15.942 6.640 -36.392 1.00 84.00 445 SER A CA 1
ATOM 3541 C C . SER A 1 445 ? 16.204 8.021 -37.011 1.00 84.00 445 SER A C 1
ATOM 3543 O O . SER A 1 445 ? 17.344 8.477 -37.035 1.00 84.00 445 SER A O 1
ATOM 3545 N N . LYS A 1 446 ? 15.167 8.676 -37.552 1.00 82.19 446 LYS A N 1
ATOM 3546 C CA . LYS A 1 446 ? 15.244 10.007 -38.167 1.00 82.19 446 LYS A CA 1
ATOM 3547 C C . LYS A 1 446 ? 14.946 11.145 -37.180 1.00 82.19 446 LYS A C 1
ATOM 3549 O O . LYS A 1 446 ? 15.144 12.298 -37.546 1.00 82.19 446 LYS A O 1
ATOM 3554 N N . MET A 1 447 ? 14.489 10.847 -35.960 1.00 86.19 447 MET A N 1
ATOM 3555 C CA . MET A 1 447 ? 14.125 11.841 -34.938 1.00 86.19 447 MET A CA 1
ATOM 3556 C C . MET A 1 447 ? 15.359 12.348 -34.186 1.00 86.19 447 MET A C 1
ATOM 3558 O O . MET A 1 447 ? 15.619 11.967 -33.047 1.00 86.19 447 MET A O 1
ATOM 3562 N N . SER A 1 448 ? 16.156 13.206 -34.821 1.00 83.25 448 SER A N 1
ATOM 3563 C CA . SER A 1 448 ? 17.423 13.670 -34.241 1.00 83.25 448 SER A CA 1
ATOM 3564 C C . SER A 1 448 ? 17.268 14.520 -32.977 1.00 83.25 448 SER A C 1
ATOM 3566 O O . SER A 1 448 ? 18.228 14.616 -32.218 1.00 83.25 448 SER A O 1
ATOM 3568 N N . ASN A 1 449 ? 16.101 15.119 -32.726 1.00 86.44 449 ASN A N 1
ATOM 3569 C CA . ASN A 1 449 ? 15.864 15.976 -31.556 1.00 86.44 449 ASN A CA 1
ATOM 3570 C C . ASN A 1 449 ? 15.371 15.212 -30.320 1.00 86.44 449 ASN A C 1
ATOM 3572 O O . ASN A 1 449 ? 15.281 15.798 -29.242 1.00 86.44 449 ASN A O 1
ATOM 3576 N N . LEU A 1 450 ? 15.091 13.913 -30.456 1.00 90.75 450 LEU A N 1
ATOM 3577 C CA . LEU A 1 450 ? 14.518 13.121 -29.378 1.00 90.75 450 LEU A CA 1
ATOM 3578 C C . LEU A 1 450 ? 15.512 13.002 -28.218 1.00 90.75 450 LEU A C 1
ATOM 3580 O O . LEU A 1 450 ? 16.610 12.462 -28.388 1.00 90.75 450 LEU A O 1
ATOM 3584 N N . PHE A 1 451 ? 15.118 13.479 -27.035 1.00 90.50 451 PHE A N 1
ATOM 3585 C CA . PHE A 1 451 ? 15.914 13.347 -25.814 1.00 90.50 451 PHE A CA 1
ATOM 3586 C C . PHE A 1 451 ? 15.235 12.521 -24.713 1.00 90.50 451 PHE A C 1
ATOM 3588 O O . PHE A 1 451 ? 15.946 12.032 -23.832 1.00 90.50 451 PHE A O 1
ATOM 3595 N N . VAL A 1 452 ? 13.916 12.293 -24.771 1.00 93.00 452 VAL A N 1
ATOM 3596 C CA . VAL A 1 452 ? 13.212 11.304 -23.933 1.00 93.00 452 VAL A CA 1
ATOM 3597 C C . VAL A 1 452 ? 12.515 10.275 -24.818 1.00 93.00 452 VAL A C 1
ATOM 3599 O O . VAL A 1 452 ? 11.646 10.619 -25.616 1.00 93.00 452 VAL A O 1
ATOM 3602 N N . LEU A 1 453 ? 12.853 9.000 -24.633 1.00 95.31 453 LEU A N 1
ATOM 3603 C CA . LEU A 1 453 ? 12.151 7.874 -25.242 1.00 95.31 453 LEU A CA 1
ATOM 3604 C C . LEU A 1 453 ? 11.725 6.888 -24.155 1.00 95.31 453 LEU A C 1
ATOM 3606 O O . LEU A 1 453 ? 12.575 6.315 -23.479 1.00 95.31 453 LEU A O 1
ATOM 3610 N N . VAL A 1 454 ? 10.421 6.674 -24.007 1.00 94.94 454 VAL A N 1
ATOM 3611 C CA . VAL A 1 454 ? 9.843 5.728 -23.047 1.00 94.94 454 VAL A CA 1
ATOM 3612 C C . VAL A 1 454 ? 9.001 4.698 -23.788 1.00 94.94 454 VAL A C 1
ATOM 3614 O O . VAL A 1 454 ? 8.027 5.033 -24.456 1.00 94.94 454 VAL A O 1
ATOM 3617 N N . LEU A 1 455 ? 9.374 3.432 -23.653 1.00 93.25 455 LEU A N 1
ATOM 3618 C CA . LEU A 1 455 ? 8.710 2.281 -24.250 1.00 93.25 455 LEU A CA 1
ATOM 3619 C C . LEU A 1 455 ? 8.298 1.323 -23.126 1.00 93.25 455 LEU A C 1
ATOM 3621 O O . LEU A 1 455 ? 9.138 0.601 -22.592 1.00 93.25 455 LEU A O 1
ATOM 3625 N N . ARG A 1 456 ? 7.016 1.322 -22.748 1.00 90.94 456 ARG A N 1
ATOM 3626 C CA . ARG A 1 456 ? 6.486 0.532 -21.621 1.00 90.94 456 ARG A CA 1
ATOM 3627 C C . ARG A 1 456 ? 5.573 -0.581 -22.081 1.00 90.94 456 ARG A C 1
ATOM 3629 O O . ARG A 1 456 ? 4.769 -0.362 -22.978 1.00 90.94 456 ARG A O 1
ATOM 3636 N N . GLY A 1 457 ? 5.644 -1.743 -21.436 1.00 86.88 457 GLY A N 1
ATOM 3637 C CA . GLY A 1 457 ? 4.755 -2.871 -21.755 1.00 86.88 457 GLY A CA 1
ATOM 3638 C C . GLY A 1 457 ? 5.013 -3.433 -23.152 1.00 86.88 457 GLY A C 1
ATOM 3639 O O . GLY A 1 457 ? 4.089 -3.767 -23.890 1.00 86.88 457 GLY A O 1
ATOM 3640 N N . CYS A 1 458 ? 6.280 -3.466 -23.560 1.00 83.31 458 CYS A N 1
ATOM 3641 C CA . CYS A 1 458 ? 6.698 -3.884 -24.894 1.00 83.31 458 CYS A CA 1
ATOM 3642 C C . CYS A 1 458 ? 6.875 -5.409 -24.988 1.00 83.31 458 CYS A C 1
ATOM 3644 O O . CYS A 1 458 ? 7.888 -5.883 -25.500 1.00 83.31 458 CYS A O 1
ATOM 3646 N N . ASP A 1 459 ? 5.906 -6.192 -24.506 1.00 83.00 459 ASP A N 1
ATOM 3647 C CA . ASP A 1 459 ? 6.058 -7.640 -24.284 1.00 83.00 459 ASP A CA 1
ATOM 3648 C C . ASP A 1 459 ? 6.452 -8.423 -25.546 1.00 83.00 459 ASP A C 1
ATOM 3650 O O . ASP A 1 459 ? 7.106 -9.463 -25.454 1.00 83.00 459 ASP A O 1
ATOM 3654 N N . LEU A 1 460 ? 6.060 -7.929 -26.725 1.00 84.38 460 LEU A N 1
ATOM 3655 C CA . LEU A 1 460 ? 6.326 -8.537 -28.032 1.00 84.38 460 LEU A CA 1
ATOM 3656 C C . LEU A 1 460 ? 7.615 -8.042 -28.700 1.00 84.38 460 LEU A C 1
ATOM 3658 O O . LEU A 1 460 ? 8.009 -8.604 -29.717 1.00 84.38 460 LEU A O 1
ATOM 3662 N N . LEU A 1 461 ? 8.256 -7.000 -28.167 1.00 88.00 461 LEU A N 1
ATOM 3663 C CA . LEU A 1 461 ? 9.402 -6.354 -28.797 1.00 88.00 461 LEU A CA 1
ATOM 3664 C C . LEU A 1 461 ? 10.627 -7.273 -28.758 1.00 88.00 461 LEU A C 1
ATOM 3666 O O . LEU A 1 461 ? 11.092 -7.660 -27.686 1.00 88.00 461 LEU A O 1
ATOM 3670 N N . GLU A 1 462 ? 11.156 -7.610 -29.934 1.00 89.81 462 GLU A N 1
ATOM 3671 C CA . GLU A 1 462 ? 12.292 -8.529 -30.085 1.00 89.81 462 GLU A CA 1
ATOM 3672 C C . GLU A 1 462 ? 13.599 -7.812 -30.454 1.00 89.81 462 GLU A C 1
ATOM 3674 O O . GLU A 1 462 ? 14.677 -8.341 -30.179 1.00 89.81 462 GLU A O 1
ATOM 3679 N N . ASP A 1 463 ? 13.521 -6.615 -31.049 1.00 89.25 463 ASP A N 1
ATOM 3680 C CA . ASP A 1 463 ? 14.681 -5.849 -31.515 1.00 89.25 463 ASP A CA 1
ATOM 3681 C C . ASP A 1 463 ? 14.510 -4.332 -31.317 1.00 89.25 463 ASP A C 1
ATOM 3683 O O . ASP A 1 463 ? 13.457 -3.754 -31.581 1.00 89.25 463 ASP A O 1
ATOM 3687 N N . VAL A 1 464 ? 15.594 -3.684 -30.889 1.00 93.06 464 VAL A N 1
ATOM 3688 C CA . VAL A 1 464 ? 15.710 -2.238 -30.632 1.00 93.06 464 VAL A CA 1
ATOM 3689 C C . VAL A 1 464 ? 16.837 -1.592 -31.449 1.00 93.06 464 VAL A C 1
ATOM 3691 O O . VAL A 1 464 ? 17.205 -0.444 -31.228 1.00 93.06 464 VAL A O 1
ATOM 3694 N N . SER A 1 465 ? 17.405 -2.303 -32.425 1.00 90.56 465 SER A N 1
ATOM 3695 C CA . SER A 1 465 ? 18.543 -1.836 -33.230 1.00 90.56 465 SER A CA 1
ATOM 3696 C C . SER A 1 465 ? 18.287 -0.521 -33.973 1.00 90.56 465 SER A C 1
ATOM 3698 O O . SER A 1 465 ? 19.229 0.213 -34.268 1.00 90.56 465 SER A O 1
ATOM 3700 N N . CYS A 1 466 ? 17.030 -0.201 -34.291 1.00 88.94 466 CYS A N 1
ATOM 3701 C CA . CYS A 1 466 ? 16.679 0.989 -35.066 1.00 88.94 466 CYS A CA 1
ATOM 3702 C C . CYS A 1 466 ? 16.909 2.311 -34.316 1.00 88.94 466 CYS A C 1
ATOM 3704 O O . CYS A 1 466 ? 17.039 3.343 -34.966 1.00 88.94 466 CYS A O 1
ATOM 3706 N N . ILE A 1 467 ? 16.976 2.304 -32.978 1.00 92.44 467 ILE A N 1
ATOM 3707 C CA . ILE A 1 467 ? 17.184 3.532 -32.194 1.00 92.44 467 ILE A CA 1
ATOM 3708 C C . ILE A 1 467 ? 18.668 3.875 -31.989 1.00 92.44 467 ILE A C 1
ATOM 3710 O O . ILE A 1 467 ? 18.967 4.911 -31.410 1.00 92.44 467 ILE A O 1
ATOM 3714 N N . LYS A 1 468 ? 19.607 3.059 -32.496 1.00 90.94 468 LYS A N 1
ATOM 3715 C CA . LYS A 1 468 ? 21.066 3.237 -32.316 1.00 90.94 468 LYS A CA 1
ATOM 3716 C C . LYS A 1 468 ? 21.613 4.610 -32.749 1.00 90.94 468 LYS A C 1
ATOM 3718 O O . LYS A 1 468 ? 22.650 5.036 -32.253 1.00 90.94 468 LYS A O 1
ATOM 3723 N N . ASP A 1 469 ? 20.932 5.281 -33.680 1.00 88.56 469 ASP A N 1
ATOM 3724 C CA . ASP A 1 469 ? 21.367 6.553 -34.274 1.00 88.56 469 ASP A CA 1
ATOM 3725 C C . ASP A 1 469 ? 20.809 7.791 -33.524 1.00 88.56 469 ASP A C 1
ATOM 3727 O O . ASP A 1 469 ? 21.078 8.929 -33.915 1.00 88.56 469 ASP A O 1
ATOM 3731 N N . LEU A 1 470 ? 20.058 7.597 -32.427 1.00 91.62 470 LEU A N 1
ATOM 3732 C CA . LEU A 1 470 ? 19.467 8.667 -31.609 1.00 91.62 470 LEU A CA 1
ATOM 3733 C C . LEU A 1 470 ? 20.479 9.297 -30.631 1.00 91.62 470 LEU A C 1
ATOM 3735 O O . LEU A 1 470 ? 20.515 8.994 -29.440 1.00 91.62 470 LEU A O 1
ATOM 3739 N N . LYS A 1 471 ? 21.309 10.210 -31.142 1.00 90.38 471 LYS A N 1
ATOM 3740 C CA . LYS A 1 471 ? 22.461 10.803 -30.426 1.00 90.38 471 LYS A CA 1
ATOM 3741 C C . LYS A 1 471 ? 22.111 11.723 -29.249 1.00 90.38 471 LYS A C 1
ATOM 3743 O O . LYS A 1 471 ? 22.927 11.881 -28.344 1.00 90.38 471 LYS A O 1
ATOM 3748 N N . ASN A 1 472 ? 20.928 12.337 -29.267 1.00 89.88 472 ASN A N 1
ATOM 3749 C CA . ASN A 1 472 ? 20.517 13.348 -28.285 1.00 89.88 472 ASN A CA 1
ATOM 3750 C C . ASN A 1 472 ? 19.749 12.767 -27.082 1.00 89.88 472 ASN A C 1
ATOM 3752 O O . ASN A 1 472 ? 19.357 13.521 -26.188 1.00 89.88 472 ASN A O 1
ATOM 3756 N N . LEU A 1 473 ? 19.572 11.439 -27.019 1.00 93.25 473 LEU A N 1
ATOM 3757 C CA . LEU A 1 473 ? 18.877 10.783 -25.912 1.00 93.25 473 LEU A CA 1
ATOM 3758 C C . LEU A 1 473 ? 19.541 11.072 -24.564 1.00 93.25 473 LEU A C 1
ATOM 3760 O O . LEU A 1 473 ? 20.720 10.798 -24.347 1.00 93.25 473 LEU A O 1
ATOM 3764 N N . THR A 1 474 ? 18.727 11.596 -23.650 1.00 94.00 474 THR A N 1
ATOM 3765 C CA . THR A 1 474 ? 19.061 11.854 -22.246 1.00 94.00 474 THR A CA 1
ATOM 3766 C C . THR A 1 474 ? 18.347 10.863 -21.324 1.00 94.00 474 THR A C 1
ATOM 3768 O O . THR A 1 474 ? 18.912 10.435 -20.316 1.00 94.00 474 THR A O 1
ATOM 3771 N N . VAL A 1 475 ? 17.125 10.462 -21.677 1.00 95.56 475 VAL A N 1
ATOM 3772 C CA . VAL A 1 475 ? 16.315 9.480 -20.949 1.00 95.56 475 VAL A CA 1
ATOM 3773 C C . VAL A 1 475 ? 15.878 8.393 -21.920 1.00 95.56 475 VAL A C 1
ATOM 3775 O O . VAL A 1 475 ? 15.258 8.684 -22.943 1.00 95.56 475 VAL A O 1
ATOM 3778 N N . LEU A 1 476 ? 16.191 7.144 -21.586 1.00 96.75 476 LEU A N 1
ATOM 3779 C CA . LEU A 1 476 ? 15.739 5.972 -22.321 1.00 96.75 476 LEU A CA 1
ATOM 3780 C C . LEU A 1 476 ? 15.119 4.970 -21.352 1.00 96.75 476 LEU A C 1
ATOM 3782 O O . LEU A 1 476 ? 15.803 4.447 -20.472 1.00 96.75 476 LEU A O 1
ATOM 3786 N N . GLU A 1 477 ? 13.844 4.665 -21.558 1.00 96.38 477 GLU A N 1
ATOM 3787 C CA . GLU A 1 477 ? 13.165 3.543 -20.928 1.00 96.38 477 GLU A CA 1
ATOM 3788 C C . GLU A 1 477 ? 12.721 2.526 -21.977 1.00 96.38 477 GLU A C 1
ATOM 3790 O O . GLU A 1 477 ? 12.036 2.865 -22.941 1.00 96.38 477 GLU A O 1
ATOM 3795 N N . ILE A 1 478 ? 13.084 1.266 -21.749 1.00 94.88 478 ILE A N 1
ATOM 3796 C CA . ILE A 1 478 ? 12.544 0.098 -22.440 1.00 94.88 478 ILE A CA 1
ATOM 3797 C C . ILE A 1 478 ? 12.184 -0.912 -21.359 1.00 94.88 478 ILE A C 1
ATOM 3799 O O . ILE A 1 478 ? 13.052 -1.647 -20.886 1.00 94.88 478 ILE A O 1
ATOM 3803 N N . SER A 1 479 ? 10.921 -0.918 -20.939 1.00 92.69 479 SER A N 1
ATOM 3804 C CA . SER A 1 479 ? 10.470 -1.727 -19.813 1.00 92.69 479 SER A CA 1
ATOM 3805 C C . SER A 1 479 ? 9.396 -2.742 -20.182 1.00 92.69 479 SER A C 1
ATOM 3807 O O . SER A 1 479 ? 8.593 -2.550 -21.103 1.00 92.69 479 SER A O 1
ATOM 3809 N N . ASN A 1 480 ? 9.408 -3.858 -19.448 1.00 90.94 480 ASN A N 1
ATOM 3810 C CA . ASN A 1 480 ? 8.540 -5.013 -19.678 1.00 90.94 480 ASN A CA 1
ATOM 3811 C C . ASN A 1 480 ? 8.621 -5.506 -21.134 1.00 90.94 480 ASN A C 1
ATOM 3813 O O . ASN A 1 480 ? 7.614 -5.786 -21.768 1.00 90.94 480 ASN A O 1
ATOM 3817 N N . ALA A 1 481 ? 9.828 -5.570 -21.707 1.00 91.50 481 ALA A N 1
ATOM 3818 C CA . ALA A 1 481 ? 10.053 -6.181 -23.017 1.00 91.50 481 ALA A CA 1
ATOM 3819 C C . ALA A 1 481 ? 10.585 -7.608 -22.845 1.00 91.50 481 ALA A C 1
ATOM 3821 O O . ALA A 1 481 ? 11.749 -7.910 -23.114 1.00 91.50 481 ALA A O 1
ATOM 3822 N N . PHE A 1 482 ? 9.730 -8.508 -22.352 1.00 88.44 482 PHE A N 1
ATOM 3823 C CA . PHE A 1 482 ? 10.136 -9.873 -21.994 1.00 88.44 482 PHE A CA 1
ATOM 3824 C C . PHE A 1 482 ? 10.641 -10.700 -23.187 1.00 88.44 482 PHE A C 1
ATOM 3826 O O . PHE A 1 482 ? 11.441 -11.622 -22.983 1.00 88.44 482 PHE A O 1
ATOM 3833 N N . SER A 1 483 ? 10.217 -10.369 -24.414 1.00 90.25 483 SER A N 1
ATOM 3834 C CA . SER A 1 483 ? 10.701 -10.997 -25.654 1.00 90.25 483 SER A CA 1
ATOM 3835 C C . SER A 1 483 ? 12.094 -10.514 -26.081 1.00 90.25 483 SER A C 1
ATOM 3837 O O . SER A 1 483 ? 12.793 -11.239 -26.796 1.00 90.25 483 SER A O 1
ATOM 3839 N N . LEU A 1 484 ? 12.559 -9.362 -25.581 1.00 90.75 484 LEU A N 1
ATOM 3840 C CA . LEU A 1 484 ? 13.886 -8.817 -25.862 1.00 90.75 484 LEU A CA 1
ATOM 3841 C C . LEU A 1 484 ? 14.950 -9.580 -25.056 1.00 90.75 484 LEU A C 1
ATOM 3843 O O . LEU A 1 484 ? 15.252 -9.282 -23.899 1.00 90.75 484 LEU A O 1
ATOM 3847 N N . LYS A 1 485 ? 15.528 -10.614 -25.677 1.00 86.62 485 LYS A N 1
ATOM 3848 C CA . LYS A 1 485 ? 16.497 -11.522 -25.029 1.00 86.62 485 LYS A CA 1
ATOM 3849 C C . LYS A 1 485 ? 17.923 -10.969 -24.963 1.00 86.62 485 LYS A C 1
ATOM 3851 O O . LYS A 1 485 ? 18.705 -11.410 -24.120 1.00 86.62 485 LYS A O 1
ATOM 3856 N N . LYS A 1 486 ? 18.289 -10.052 -25.861 1.00 89.88 486 LYS A N 1
ATOM 3857 C CA . LYS A 1 486 ? 19.614 -9.420 -25.921 1.00 89.88 486 LYS A CA 1
ATOM 3858 C C . LYS A 1 486 ? 19.467 -7.974 -26.394 1.00 89.88 486 LYS A C 1
ATOM 3860 O O . LYS A 1 486 ? 18.648 -7.693 -27.258 1.00 89.88 486 LYS A O 1
ATOM 3865 N N . ILE A 1 487 ? 20.300 -7.086 -25.857 1.00 93.38 487 ILE A N 1
ATOM 3866 C CA . ILE A 1 487 ? 20.469 -5.719 -26.359 1.00 93.38 487 ILE A CA 1
ATOM 3867 C C . ILE A 1 487 ? 21.660 -5.708 -27.338 1.00 93.38 487 ILE A C 1
ATOM 3869 O O . ILE A 1 487 ? 22.693 -6.298 -27.005 1.00 93.38 487 ILE A O 1
ATOM 3873 N N . PRO A 1 488 ? 21.551 -5.081 -28.525 1.00 92.19 488 PRO A N 1
ATOM 3874 C CA . PRO A 1 488 ? 22.657 -4.981 -29.479 1.00 92.19 488 PRO A CA 1
ATOM 3875 C C . PRO A 1 488 ? 23.918 -4.361 -28.861 1.00 92.19 488 PRO A C 1
ATOM 3877 O O . PRO A 1 488 ? 23.840 -3.371 -28.133 1.00 92.19 488 PRO A O 1
ATOM 3880 N N . ASP A 1 489 ? 25.090 -4.926 -29.173 1.00 90.81 489 ASP A N 1
ATOM 3881 C CA . ASP A 1 489 ? 26.354 -4.557 -28.513 1.00 90.81 489 ASP A CA 1
ATOM 3882 C C . ASP A 1 489 ? 26.778 -3.104 -28.807 1.00 90.81 489 ASP A C 1
ATOM 3884 O O . ASP A 1 489 ? 27.403 -2.465 -27.963 1.00 90.81 489 ASP A O 1
ATOM 3888 N N . ASN A 1 490 ? 26.385 -2.567 -29.965 1.00 91.62 490 ASN A N 1
ATOM 3889 C CA . ASN A 1 490 ? 26.681 -1.206 -30.412 1.00 91.62 490 ASN A CA 1
ATOM 3890 C C . ASN A 1 490 ? 25.555 -0.191 -30.134 1.00 91.62 490 ASN A C 1
ATOM 3892 O O . ASN A 1 490 ? 25.653 0.952 -30.579 1.00 91.62 490 ASN A O 1
ATOM 3896 N N . LEU A 1 491 ? 24.482 -0.578 -29.428 1.00 93.31 491 LEU A N 1
ATOM 3897 C CA . LEU A 1 491 ? 23.292 0.269 -29.268 1.00 93.31 491 LEU A CA 1
ATOM 3898 C C . LEU A 1 491 ? 23.620 1.631 -28.640 1.00 93.31 491 LEU A C 1
ATOM 3900 O O . LEU A 1 491 ? 23.121 2.660 -29.085 1.00 93.31 491 LEU A O 1
ATOM 3904 N N . PHE A 1 492 ? 24.465 1.626 -27.610 1.00 93.38 492 PHE A N 1
ATOM 3905 C CA . PHE A 1 492 ? 24.742 2.811 -26.803 1.00 93.38 492 PHE A CA 1
ATOM 3906 C C . PHE A 1 492 ? 25.929 3.636 -27.299 1.00 93.38 492 PHE A C 1
ATOM 3908 O O . PHE A 1 492 ? 26.157 4.709 -26.752 1.00 93.38 492 PHE A O 1
ATOM 3915 N N . GLU A 1 493 ? 26.682 3.193 -28.316 1.00 90.62 493 GLU A N 1
ATOM 3916 C CA . GLU A 1 493 ? 27.965 3.802 -28.719 1.00 90.62 493 GLU A CA 1
ATOM 3917 C C . GLU A 1 493 ? 27.871 5.312 -28.997 1.00 90.62 493 GLU A C 1
ATOM 3919 O O . GLU A 1 493 ? 28.794 6.056 -28.659 1.00 90.62 493 GLU A O 1
ATOM 3924 N N . GLN A 1 494 ? 26.746 5.771 -29.556 1.00 88.62 494 GLN A N 1
ATOM 3925 C CA . GLN A 1 494 ? 26.530 7.169 -29.942 1.00 88.62 494 GLN A CA 1
ATOM 3926 C C . GLN A 1 494 ? 25.660 7.977 -28.957 1.00 88.62 494 GLN A C 1
ATOM 3928 O O . GLN A 1 494 ? 25.456 9.168 -29.178 1.00 88.62 494 GLN A O 1
ATOM 3933 N N . MET A 1 495 ? 25.167 7.371 -27.870 1.00 91.56 495 MET A N 1
ATOM 3934 C CA . MET A 1 495 ? 24.212 7.984 -26.930 1.00 91.56 495 MET A CA 1
ATOM 3935 C C . MET A 1 495 ? 24.898 8.541 -25.668 1.00 91.56 495 MET A C 1
ATOM 3937 O O . MET A 1 495 ? 24.532 8.213 -24.542 1.00 91.56 495 MET A O 1
ATOM 3941 N N . SER A 1 496 ? 25.935 9.369 -25.822 1.00 90.56 496 SER A N 1
ATOM 3942 C CA . SER A 1 496 ? 26.788 9.801 -24.695 1.00 90.56 496 SER A CA 1
ATOM 3943 C C . SER A 1 496 ? 26.099 10.685 -23.646 1.00 90.56 496 SER A C 1
ATOM 3945 O O . SER A 1 496 ? 26.643 10.846 -22.553 1.00 90.56 496 SER A O 1
ATOM 3947 N N . HIS A 1 497 ? 24.931 11.249 -23.965 1.00 92.25 497 HIS A N 1
ATOM 3948 C CA . HIS A 1 497 ? 24.177 12.155 -23.094 1.00 92.25 497 HIS A CA 1
ATOM 3949 C C . HIS A 1 497 ? 23.143 11.453 -22.205 1.00 92.25 497 HIS A C 1
ATOM 3951 O O . HIS A 1 497 ? 22.457 12.127 -21.437 1.00 92.25 497 HIS A O 1
ATOM 3957 N N . ILE A 1 498 ? 23.035 10.118 -22.258 1.00 94.94 498 ILE A N 1
ATOM 3958 C CA . ILE A 1 498 ? 22.107 9.383 -21.394 1.00 94.94 498 ILE A CA 1
ATOM 3959 C C . ILE A 1 498 ? 22.449 9.645 -19.925 1.00 94.94 498 ILE A C 1
ATOM 3961 O O . ILE A 1 498 ? 23.542 9.344 -19.441 1.00 94.94 498 ILE A O 1
ATOM 3965 N N . ARG A 1 499 ? 21.455 10.164 -19.211 1.00 95.44 499 ARG A N 1
ATOM 3966 C CA . ARG A 1 499 ? 21.446 10.402 -17.769 1.00 95.44 499 ARG A CA 1
ATOM 3967 C C . ARG A 1 499 ? 20.497 9.448 -17.044 1.00 95.44 499 ARG A C 1
ATOM 3969 O O . ARG A 1 499 ? 20.739 9.157 -15.877 1.00 95.44 499 ARG A O 1
ATOM 3976 N N . SER A 1 500 ? 19.467 8.933 -17.714 1.00 95.81 500 SER A N 1
ATOM 3977 C CA . SER A 1 500 ? 18.569 7.911 -17.167 1.00 95.81 500 SER A CA 1
ATOM 3978 C C . SER A 1 500 ? 18.402 6.751 -18.136 1.00 95.81 500 SER A C 1
ATOM 3980 O O . SER A 1 500 ? 18.002 6.952 -19.284 1.00 95.81 500 SER A O 1
ATOM 3982 N N . LEU A 1 501 ? 18.733 5.548 -17.671 1.00 97.00 501 LEU A N 1
ATOM 3983 C CA . LEU A 1 501 ? 18.582 4.303 -18.411 1.00 97.00 501 LEU A CA 1
ATOM 3984 C C . LEU A 1 501 ? 17.731 3.329 -17.596 1.00 97.00 501 LEU A C 1
ATOM 3986 O O . LEU A 1 501 ? 18.193 2.771 -16.597 1.00 97.00 501 LEU A O 1
ATOM 3990 N N . ASN A 1 502 ? 16.503 3.102 -18.049 1.00 96.12 502 ASN A N 1
ATOM 3991 C CA . ASN A 1 502 ? 15.606 2.101 -17.494 1.00 96.12 502 ASN A CA 1
ATOM 3992 C C . ASN A 1 502 ? 15.419 0.958 -18.490 1.00 96.12 502 ASN A C 1
ATOM 3994 O O . ASN A 1 502 ? 14.933 1.133 -19.601 1.00 96.12 502 ASN A O 1
ATOM 3998 N N . LEU A 1 503 ? 15.821 -0.229 -18.066 1.00 95.75 503 LEU A N 1
ATOM 3999 C CA . LEU A 1 503 ? 15.733 -1.472 -18.814 1.00 95.75 503 LEU A CA 1
ATOM 4000 C C . LEU A 1 503 ? 15.074 -2.542 -17.934 1.00 95.75 503 LEU A C 1
ATOM 4002 O O . LEU A 1 503 ? 15.544 -3.675 -17.876 1.00 95.75 503 LEU A O 1
ATOM 4006 N N . SER A 1 504 ? 14.058 -2.154 -17.160 1.00 93.75 504 SER A N 1
ATOM 4007 C CA . SER A 1 504 ? 13.361 -3.029 -16.212 1.00 93.75 504 SER A CA 1
ATOM 4008 C C . SER A 1 504 ? 12.470 -4.064 -16.908 1.00 93.75 504 SER A C 1
ATOM 4010 O O . SER A 1 504 ? 11.970 -3.855 -18.008 1.00 93.75 504 SER A O 1
ATOM 4012 N N . GLY A 1 505 ? 12.269 -5.225 -16.287 1.00 92.69 505 GLY A N 1
ATOM 4013 C CA . GLY A 1 505 ? 11.411 -6.277 -16.840 1.00 92.69 505 GLY A CA 1
ATOM 4014 C C . GLY A 1 505 ? 11.928 -6.861 -18.163 1.00 92.69 505 GLY A C 1
ATOM 4015 O O . GLY A 1 505 ? 11.137 -7.300 -18.994 1.00 92.69 505 GLY A O 1
ATOM 4016 N N . LEU A 1 506 ? 13.246 -6.855 -18.393 1.00 94.44 506 LEU A N 1
ATOM 4017 C CA . LEU A 1 506 ? 13.860 -7.499 -19.557 1.00 94.44 506 LEU A CA 1
ATOM 4018 C C . LEU A 1 506 ? 14.341 -8.922 -19.246 1.00 94.44 506 LEU A C 1
ATOM 4020 O O . LEU A 1 506 ? 14.803 -9.234 -18.147 1.00 94.44 506 LEU A O 1
ATOM 4024 N N . SER A 1 507 ? 14.339 -9.783 -20.264 1.00 91.88 507 SER A N 1
ATOM 4025 C CA . SER A 1 507 ? 14.832 -11.169 -20.174 1.00 91.88 507 SER A CA 1
ATOM 4026 C C . SER A 1 507 ? 16.331 -11.313 -20.493 1.00 91.88 507 SER A C 1
ATOM 4028 O O . SER A 1 507 ? 16.772 -12.383 -20.931 1.00 91.88 507 SER A O 1
ATOM 4030 N N . ILE A 1 508 ? 17.119 -10.251 -20.296 1.00 93.75 508 ILE A N 1
ATOM 4031 C CA . ILE A 1 508 ? 18.550 -10.202 -20.633 1.00 93.75 508 ILE A CA 1
ATOM 4032 C C . ILE A 1 508 ? 19.421 -10.899 -19.582 1.00 93.75 508 ILE A C 1
ATOM 4034 O O . ILE A 1 508 ? 19.131 -10.857 -18.388 1.00 93.75 508 ILE A O 1
ATOM 4038 N N . LYS A 1 509 ? 20.524 -11.514 -20.027 1.00 94.06 509 LYS A N 1
ATOM 4039 C CA . LYS A 1 509 ? 21.532 -12.119 -19.132 1.00 94.06 509 LYS A CA 1
ATOM 4040 C C . LYS A 1 509 ? 22.609 -11.141 -18.668 1.00 94.06 509 LYS A C 1
ATOM 4042 O O . LYS A 1 509 ? 23.136 -11.278 -17.569 1.00 94.06 509 LYS A O 1
ATOM 4047 N N . SER A 1 510 ? 22.937 -10.165 -19.506 1.00 93.69 510 SER A N 1
ATOM 4048 C CA . SER A 1 510 ? 23.962 -9.152 -19.256 1.00 93.69 510 SER A CA 1
ATOM 4049 C C . SER A 1 510 ? 23.659 -7.897 -20.069 1.00 93.69 510 SER A C 1
ATOM 4051 O O . SER A 1 510 ? 23.016 -7.980 -21.120 1.00 93.69 510 SER A O 1
ATOM 4053 N N . LEU A 1 511 ? 24.165 -6.749 -19.620 1.00 92.88 511 LEU A N 1
ATOM 4054 C CA . LEU A 1 511 ? 24.163 -5.520 -20.416 1.00 92.88 511 LEU A CA 1
ATOM 4055 C C . LEU A 1 511 ? 25.333 -5.487 -21.418 1.00 92.88 511 LEU A C 1
ATOM 4057 O O . LEU A 1 511 ? 26.396 -6.042 -21.121 1.00 92.88 511 LEU A O 1
ATOM 4061 N N . PRO A 1 512 ? 25.173 -4.814 -22.574 1.00 91.19 512 PRO A N 1
ATOM 4062 C CA . PRO A 1 512 ? 26.286 -4.479 -23.460 1.00 91.19 512 PRO A CA 1
ATOM 4063 C C . PRO A 1 512 ? 27.194 -3.411 -22.820 1.00 91.19 512 PRO A C 1
ATOM 4065 O O . PRO A 1 512 ? 26.944 -2.928 -21.711 1.00 91.19 512 PRO A O 1
ATOM 4068 N N . SER A 1 513 ? 28.274 -3.030 -23.507 1.00 87.00 513 SER A N 1
ATOM 4069 C CA . SER A 1 513 ? 29.174 -1.987 -23.003 1.00 87.00 513 SER A CA 1
ATOM 4070 C C . SER A 1 513 ? 28.464 -0.630 -22.949 1.00 87.00 513 SER A C 1
ATOM 4072 O O . SER A 1 513 ? 28.147 -0.053 -23.982 1.00 87.00 513 SER A O 1
ATOM 4074 N N . ILE A 1 514 ? 28.296 -0.097 -21.738 1.00 92.25 514 ILE A N 1
ATOM 4075 C CA . ILE A 1 514 ? 27.744 1.244 -21.468 1.00 92.25 514 ILE A CA 1
ATOM 4076 C C . ILE A 1 514 ? 28.805 2.224 -20.937 1.00 92.25 514 ILE A C 1
ATOM 4078 O O . ILE A 1 514 ? 28.489 3.250 -20.349 1.00 92.25 514 ILE A O 1
ATOM 4082 N N . SER A 1 515 ? 30.093 1.914 -21.111 1.00 86.25 515 SER A N 1
ATOM 4083 C CA . SER A 1 515 ? 31.216 2.677 -20.533 1.00 86.25 515 SER A CA 1
ATOM 4084 C C . SER A 1 515 ? 31.327 4.131 -21.017 1.00 86.25 515 SER A C 1
ATOM 4086 O O . SER A 1 515 ? 31.980 4.953 -20.371 1.00 86.25 515 SER A O 1
ATOM 4088 N N . ASN A 1 516 ? 30.692 4.465 -22.139 1.00 88.44 516 ASN A N 1
ATOM 4089 C CA . ASN A 1 516 ? 30.625 5.815 -22.689 1.00 88.44 516 ASN A CA 1
ATOM 4090 C C . ASN A 1 516 ? 29.559 6.704 -22.018 1.00 88.44 516 ASN A C 1
ATOM 4092 O O . ASN A 1 516 ? 29.641 7.924 -22.163 1.00 88.44 516 ASN A O 1
ATOM 4096 N N . LEU A 1 517 ? 28.613 6.137 -21.255 1.00 93.88 517 LEU A N 1
ATOM 4097 C CA . LEU A 1 517 ? 27.509 6.859 -20.603 1.00 93.88 517 LEU A CA 1
ATOM 4098 C C . LEU A 1 517 ? 27.968 7.613 -19.337 1.00 93.88 517 LEU A C 1
ATOM 4100 O O . LEU A 1 517 ? 27.519 7.352 -18.226 1.00 93.88 517 LEU A O 1
ATOM 4104 N N . LYS A 1 518 ? 28.912 8.550 -19.471 1.00 91.56 518 LYS A N 1
ATOM 4105 C CA . LYS A 1 518 ? 29.542 9.257 -18.333 1.00 91.56 518 LYS A CA 1
ATOM 4106 C C . LYS A 1 518 ? 28.597 10.208 -17.583 1.00 91.56 518 LYS A C 1
ATOM 4108 O O . LYS A 1 518 ? 28.875 10.585 -16.442 1.00 91.56 518 LYS A O 1
ATOM 4113 N N . GLU A 1 519 ? 27.498 10.610 -18.216 1.00 94.00 519 GLU A N 1
ATOM 4114 C CA . GLU A 1 519 ? 26.459 11.447 -17.609 1.00 94.00 519 GLU A CA 1
ATOM 4115 C C . GLU A 1 519 ? 25.404 10.634 -16.836 1.00 94.00 519 GLU A C 1
ATOM 4117 O O . GLU A 1 519 ? 24.555 11.238 -16.182 1.00 94.00 519 GLU A O 1
ATOM 4122 N N . LEU A 1 520 ? 25.477 9.293 -16.853 1.00 95.69 520 LEU A N 1
ATOM 4123 C CA . LEU A 1 520 ? 24.484 8.411 -16.242 1.00 95.69 520 LEU A CA 1
ATOM 4124 C C . LEU A 1 520 ? 24.294 8.716 -14.749 1.00 95.69 520 LEU A C 1
ATOM 4126 O O . LEU A 1 520 ? 25.235 8.645 -13.957 1.00 95.69 520 LEU A O 1
ATOM 4130 N N . ARG A 1 521 ? 23.052 9.037 -14.383 1.00 94.75 521 ARG A N 1
ATOM 4131 C CA . ARG A 1 521 ? 22.580 9.288 -13.016 1.00 94.75 521 ARG A CA 1
ATOM 4132 C C . ARG A 1 521 ? 21.656 8.177 -12.532 1.00 94.75 521 ARG A C 1
ATOM 4134 O O . ARG A 1 521 ? 21.667 7.858 -11.352 1.00 94.75 521 ARG A O 1
ATOM 4141 N N . TRP A 1 522 ? 20.864 7.587 -13.417 1.00 94.25 522 TRP A N 1
ATOM 4142 C CA . TRP A 1 522 ? 19.871 6.574 -13.071 1.00 94.25 522 TRP A CA 1
ATOM 4143 C C . TRP A 1 522 ? 20.079 5.318 -13.905 1.00 94.25 522 TRP A C 1
ATOM 4145 O O . TRP A 1 522 ? 20.076 5.383 -15.133 1.00 94.25 522 TRP A O 1
ATOM 4155 N N . LEU A 1 523 ? 20.248 4.180 -13.233 1.00 95.69 523 LEU A N 1
ATOM 4156 C CA . LEU A 1 523 ? 20.289 2.863 -13.858 1.00 95.69 523 LEU A CA 1
ATOM 4157 C C . LEU A 1 523 ? 19.257 1.953 -13.189 1.00 95.69 523 LEU A C 1
ATOM 4159 O O . LEU A 1 523 ? 19.456 1.509 -12.057 1.00 95.69 523 LEU A O 1
ATOM 4163 N N . ASN A 1 524 ? 18.167 1.674 -13.901 1.00 95.06 524 ASN A N 1
ATOM 4164 C CA . ASN A 1 524 ? 17.082 0.823 -13.427 1.00 95.06 524 ASN A CA 1
ATOM 4165 C C . ASN A 1 524 ? 17.031 -0.480 -14.235 1.00 95.06 524 ASN A C 1
ATOM 4167 O O . ASN A 1 524 ? 16.828 -0.478 -15.446 1.00 95.06 524 ASN A O 1
ATOM 4171 N N . LEU A 1 525 ? 17.234 -1.596 -13.543 1.00 95.50 525 LEU A N 1
ATOM 4172 C CA . LEU A 1 525 ? 17.245 -2.965 -14.058 1.00 95.50 525 LEU A CA 1
ATOM 4173 C C . LEU A 1 525 ? 16.334 -3.866 -13.214 1.00 95.50 525 LEU A C 1
ATOM 4175 O O . LEU A 1 525 ? 16.551 -5.078 -13.101 1.00 95.50 525 LEU A O 1
ATOM 4179 N N . ARG A 1 526 ? 15.320 -3.261 -12.592 1.00 92.75 526 ARG A N 1
ATOM 4180 C CA . ARG A 1 526 ? 14.320 -3.944 -11.780 1.00 92.75 526 ARG A CA 1
ATOM 4181 C C . ARG A 1 526 ? 13.664 -5.078 -12.564 1.00 92.75 526 ARG A C 1
ATOM 4183 O O . ARG A 1 526 ? 13.424 -4.955 -13.757 1.00 92.75 526 ARG A O 1
ATOM 4190 N N . GLN A 1 527 ? 13.350 -6.186 -11.898 1.00 92.81 527 GLN A N 1
ATOM 4191 C CA . GLN A 1 527 ? 12.664 -7.349 -12.483 1.00 92.81 527 GLN A CA 1
ATOM 4192 C C . GLN A 1 527 ? 13.375 -7.995 -13.690 1.00 92.81 527 GLN A C 1
ATOM 4194 O O . GLN A 1 527 ? 12.794 -8.850 -14.361 1.00 92.81 527 GLN A O 1
ATOM 4199 N N . CYS A 1 528 ? 14.654 -7.690 -13.935 1.00 95.06 528 CYS A N 1
ATOM 4200 C CA . CYS A 1 528 ? 15.484 -8.429 -14.886 1.00 95.06 528 CYS A CA 1
ATOM 4201 C C . CYS A 1 528 ? 15.899 -9.783 -14.293 1.00 95.06 528 CYS A C 1
ATOM 4203 O O . CYS A 1 528 ? 17.042 -10.004 -13.896 1.00 95.06 528 CYS A O 1
ATOM 4205 N N . SER A 1 529 ? 14.943 -10.708 -14.198 1.00 94.00 529 SER A N 1
ATOM 4206 C CA . SER A 1 529 ? 15.066 -11.972 -13.453 1.00 94.00 529 SER A CA 1
ATOM 4207 C C . SER A 1 529 ? 16.200 -12.888 -13.933 1.00 94.00 529 SER A C 1
ATOM 4209 O O . SER A 1 529 ? 16.706 -13.700 -13.151 1.00 94.00 529 SER A O 1
ATOM 4211 N N . ARG A 1 530 ? 16.629 -12.744 -15.196 1.00 95.56 530 ARG A N 1
ATOM 4212 C CA . ARG A 1 530 ? 17.725 -13.497 -15.837 1.00 95.56 530 ARG A CA 1
ATOM 4213 C C . ARG A 1 530 ? 19.079 -12.787 -15.812 1.00 95.56 530 ARG A C 1
ATOM 4215 O O . ARG A 1 530 ? 20.048 -13.378 -16.276 1.00 95.56 530 ARG A O 1
ATOM 4222 N N . LEU A 1 531 ? 19.159 -11.565 -15.287 1.00 96.44 531 LEU A N 1
ATOM 4223 C CA . LEU A 1 531 ? 20.399 -10.795 -15.244 1.00 96.44 531 LEU A CA 1
ATOM 4224 C C . LEU A 1 531 ? 21.403 -11.472 -14.305 1.00 96.44 531 LEU A C 1
ATOM 4226 O O . LEU A 1 531 ? 21.148 -11.609 -13.110 1.00 96.44 531 LEU A O 1
ATOM 4230 N N . GLU A 1 532 ? 22.539 -11.902 -14.846 1.00 95.06 532 GLU A N 1
ATOM 4231 C CA . GLU A 1 532 ? 23.592 -12.607 -14.108 1.00 95.06 532 GLU A CA 1
ATOM 4232 C C . GLU A 1 532 ? 24.777 -11.683 -13.787 1.00 95.06 532 GLU A C 1
ATOM 4234 O O . GLU A 1 532 ? 25.321 -11.762 -12.683 1.00 95.06 532 GLU A O 1
ATOM 4239 N N . ASP A 1 533 ? 25.130 -10.774 -14.706 1.00 90.94 533 ASP A N 1
ATOM 4240 C CA . ASP A 1 533 ? 26.314 -9.911 -14.617 1.00 90.94 533 ASP A CA 1
ATOM 4241 C C . ASP A 1 533 ? 26.045 -8.467 -15.092 1.00 90.94 533 ASP A C 1
ATOM 4243 O O . ASP A 1 533 ? 25.180 -8.206 -15.931 1.00 90.94 533 ASP A O 1
ATOM 4247 N N . LEU A 1 534 ? 26.861 -7.529 -14.591 1.00 93.38 534 LEU A N 1
ATOM 4248 C CA . LEU A 1 534 ? 26.893 -6.116 -14.989 1.00 93.38 534 LEU A CA 1
ATOM 4249 C C . LEU A 1 534 ? 28.299 -5.679 -15.425 1.00 93.38 534 LEU A C 1
ATOM 4251 O O . LEU A 1 534 ? 29.283 -6.208 -14.897 1.00 93.38 534 LEU A O 1
ATOM 4255 N N . PRO A 1 535 ? 28.419 -4.693 -16.337 1.00 90.94 535 PRO A N 1
ATOM 4256 C CA . PRO A 1 535 ? 29.694 -4.047 -16.627 1.00 90.94 535 PRO A CA 1
ATOM 4257 C C . PRO A 1 535 ? 30.211 -3.280 -15.401 1.00 90.94 535 PRO A C 1
ATOM 4259 O O . PRO A 1 535 ? 29.471 -3.016 -14.454 1.00 90.94 535 PRO A O 1
ATOM 4262 N N . LYS A 1 536 ? 31.492 -2.896 -15.424 1.00 91.88 536 LYS A N 1
ATOM 4263 C CA . LYS A 1 536 ? 32.077 -2.053 -14.372 1.00 91.88 536 LYS A CA 1
ATOM 4264 C C . LYS A 1 536 ? 31.367 -0.701 -14.306 1.00 91.88 536 LYS A C 1
ATOM 4266 O O . LYS A 1 536 ? 31.340 0.032 -15.292 1.00 91.88 536 LYS A O 1
ATOM 4271 N N . LEU A 1 537 ? 30.848 -0.369 -13.133 1.00 92.50 537 LEU A N 1
ATOM 4272 C CA . LEU A 1 537 ? 30.087 0.835 -12.833 1.00 92.50 537 LEU A CA 1
ATOM 4273 C C . LEU A 1 537 ? 30.949 1.965 -12.256 1.00 92.50 537 LEU A C 1
ATOM 4275 O O . LEU A 1 537 ? 30.506 3.106 -12.252 1.00 92.50 537 LEU A O 1
ATOM 4279 N N . GLN A 1 538 ? 32.187 1.694 -11.815 1.00 86.31 538 GLN A N 1
ATOM 4280 C CA . GLN A 1 538 ? 33.088 2.699 -11.214 1.00 86.31 538 GLN A CA 1
ATOM 4281 C C . GLN A 1 538 ? 33.324 3.954 -12.076 1.00 86.31 538 GLN A C 1
ATOM 4283 O O . GLN A 1 538 ? 33.707 4.993 -11.543 1.00 86.31 538 GLN A O 1
ATOM 4288 N N . ALA A 1 539 ? 33.114 3.865 -13.393 1.00 86.62 539 ALA A N 1
ATOM 4289 C CA . ALA A 1 539 ? 33.242 4.993 -14.313 1.00 86.62 539 ALA A CA 1
ATOM 4290 C C . ALA A 1 539 ? 32.069 5.996 -14.231 1.00 86.62 539 ALA A C 1
ATOM 4292 O O . ALA A 1 539 ? 32.226 7.140 -14.655 1.00 86.62 539 ALA A O 1
ATOM 4293 N N . PHE A 1 540 ? 30.917 5.604 -13.678 1.00 93.19 540 PHE A N 1
ATOM 4294 C CA . PHE A 1 540 ? 29.698 6.418 -13.608 1.00 93.19 540 PHE A CA 1
ATOM 4295 C C . PHE A 1 540 ? 29.657 7.260 -12.327 1.00 93.19 540 PHE A C 1
ATOM 4297 O O . PHE A 1 540 ? 28.802 7.084 -11.466 1.00 93.19 540 PHE A O 1
ATOM 4304 N N . THR A 1 541 ? 30.587 8.202 -12.173 1.00 92.38 541 THR A N 1
ATOM 4305 C CA . THR A 1 541 ? 30.704 9.032 -10.953 1.00 92.38 541 THR A CA 1
ATOM 4306 C C . THR A 1 541 ? 29.501 9.952 -10.697 1.00 92.38 541 THR A C 1
ATOM 4308 O O . THR A 1 541 ? 29.360 10.487 -9.595 1.00 92.38 541 THR A O 1
ATOM 4311 N N . ASN A 1 542 ? 28.624 10.122 -11.694 1.00 94.69 542 ASN A N 1
ATOM 4312 C CA . ASN A 1 542 ? 27.367 10.860 -11.587 1.00 94.69 542 ASN A CA 1
ATOM 4313 C C . ASN A 1 542 ? 26.168 10.008 -11.139 1.00 94.69 542 ASN A C 1
ATOM 4315 O O . ASN A 1 542 ? 25.096 10.577 -10.950 1.00 94.69 542 ASN A O 1
ATOM 4319 N N . LEU A 1 543 ? 26.336 8.692 -10.965 1.00 95.25 543 LEU A N 1
ATOM 4320 C CA . LEU A 1 543 ? 25.246 7.777 -10.630 1.00 95.25 543 LEU A CA 1
ATOM 4321 C C . LEU A 1 543 ? 24.624 8.142 -9.273 1.00 95.25 543 LEU A C 1
ATOM 4323 O O . LEU A 1 543 ? 25.326 8.201 -8.268 1.00 95.25 543 LEU A O 1
ATOM 4327 N N . GLU A 1 544 ? 23.315 8.375 -9.265 1.00 93.81 544 GLU A N 1
ATOM 4328 C CA . GLU A 1 544 ? 22.459 8.710 -8.122 1.00 93.81 544 GLU A CA 1
ATOM 4329 C C . GLU A 1 544 ? 21.585 7.518 -7.704 1.00 93.81 544 GLU A C 1
ATOM 4331 O O . GLU A 1 544 ? 21.379 7.300 -6.511 1.00 93.81 544 GLU A O 1
ATOM 4336 N N . VAL A 1 545 ? 21.094 6.720 -8.656 1.00 93.88 545 VAL A N 1
ATOM 4337 C CA . VAL A 1 545 ? 20.210 5.575 -8.389 1.00 93.88 545 VAL A CA 1
ATOM 4338 C C . VAL A 1 545 ? 20.686 4.344 -9.151 1.00 93.88 545 VAL A C 1
ATOM 4340 O O . VAL A 1 545 ? 20.879 4.391 -10.368 1.00 93.88 545 VAL A O 1
ATOM 4343 N N . LEU A 1 546 ? 20.838 3.236 -8.423 1.00 95.44 546 LEU A N 1
ATOM 4344 C CA . LEU A 1 546 ? 21.009 1.896 -8.975 1.00 95.44 546 LEU A CA 1
ATOM 4345 C C . LEU A 1 546 ? 19.922 0.977 -8.408 1.00 95.44 546 LEU A C 1
ATOM 4347 O O . LEU A 1 546 ? 19.961 0.643 -7.223 1.00 95.44 546 LEU A O 1
ATOM 4351 N N . ASP A 1 547 ? 18.982 0.567 -9.259 1.00 94.69 547 ASP A N 1
ATOM 4352 C CA . ASP A 1 547 ? 17.880 -0.335 -8.903 1.00 94.69 547 ASP A CA 1
ATOM 4353 C C . ASP A 1 547 ? 18.031 -1.676 -9.636 1.00 94.69 547 ASP A C 1
ATOM 4355 O O . ASP A 1 547 ? 17.971 -1.752 -10.863 1.00 94.69 547 ASP A O 1
ATOM 4359 N N . LEU A 1 548 ? 18.254 -2.740 -8.867 1.00 96.06 548 LEU A N 1
ATOM 4360 C CA . LEU A 1 548 ? 18.311 -4.140 -9.294 1.00 96.06 548 LEU A CA 1
ATOM 4361 C C . LEU A 1 548 ? 17.255 -4.980 -8.563 1.00 96.06 548 LEU A C 1
ATOM 4363 O O . LEU A 1 548 ? 17.375 -6.207 -8.491 1.00 96.06 548 LEU A O 1
ATOM 4367 N N . CYS A 1 549 ? 16.228 -4.339 -8.001 1.00 94.06 549 CYS A N 1
ATOM 4368 C CA . CYS A 1 549 ? 15.173 -4.997 -7.253 1.00 94.06 549 CYS A CA 1
ATOM 4369 C C . CYS A 1 549 ? 14.576 -6.142 -8.085 1.00 94.06 549 CYS A C 1
ATOM 4371 O O . CYS A 1 549 ? 14.168 -5.962 -9.230 1.00 94.06 549 CYS A O 1
ATOM 4373 N N . SER A 1 550 ? 14.490 -7.343 -7.519 1.00 94.88 550 SER A N 1
ATOM 4374 C CA . SER A 1 550 ? 13.993 -8.549 -8.199 1.00 94.88 550 SER A CA 1
ATOM 4375 C C . SER A 1 550 ? 14.822 -9.014 -9.412 1.00 94.88 550 SER A C 1
ATOM 4377 O O . SER A 1 550 ? 14.331 -9.799 -10.225 1.00 94.88 550 SER A O 1
ATOM 4379 N N . ALA A 1 551 ? 16.094 -8.615 -9.535 1.00 96.44 551 ALA A N 1
ATOM 4380 C CA . ALA A 1 551 ? 17.053 -9.269 -10.430 1.00 96.44 551 ALA A CA 1
ATOM 4381 C C . ALA A 1 551 ? 17.524 -10.604 -9.815 1.00 96.44 551 ALA A C 1
ATOM 4383 O O . ALA A 1 551 ? 18.651 -10.763 -9.342 1.00 96.44 551 ALA A O 1
ATOM 4384 N N . THR A 1 552 ? 16.626 -11.591 -9.789 1.00 96.31 552 THR A N 1
ATOM 4385 C CA . THR A 1 552 ? 16.748 -12.837 -9.005 1.00 96.31 552 THR A CA 1
ATOM 4386 C C . THR A 1 552 ? 17.932 -13.742 -9.369 1.00 96.31 552 THR A C 1
ATOM 4388 O O . THR A 1 552 ? 18.231 -14.686 -8.632 1.00 96.31 552 THR A O 1
ATOM 4391 N N . SER A 1 553 ? 18.601 -13.504 -10.501 1.00 96.88 553 SER A N 1
ATOM 4392 C CA . SER A 1 553 ? 19.799 -14.247 -10.925 1.00 96.88 553 SER A CA 1
ATOM 4393 C C . SER A 1 553 ? 21.113 -13.521 -10.620 1.00 96.88 553 SER A C 1
ATOM 4395 O O . SER A 1 553 ? 22.172 -14.146 -10.711 1.00 96.88 553 SER A O 1
ATOM 4397 N N . PHE A 1 554 ? 21.060 -12.253 -10.199 1.00 97.44 554 PHE A N 1
ATOM 4398 C CA . PHE A 1 554 ? 22.239 -11.420 -9.987 1.00 97.44 554 PHE A CA 1
ATOM 4399 C C . PHE A 1 554 ? 22.961 -11.809 -8.693 1.00 97.44 554 PHE A C 1
ATOM 4401 O O . PHE A 1 554 ? 22.349 -11.866 -7.624 1.00 97.44 554 PHE A O 1
ATOM 4408 N N . LYS A 1 555 ? 24.267 -12.099 -8.784 1.00 95.75 555 LYS A N 1
ATOM 4409 C CA . LYS A 1 555 ? 25.047 -12.699 -7.677 1.00 95.75 555 LYS A CA 1
ATOM 4410 C C . LYS A 1 555 ? 26.189 -11.840 -7.147 1.00 95.75 555 LYS A C 1
ATOM 4412 O O . LYS A 1 555 ? 26.593 -12.025 -5.996 1.00 95.75 555 LYS A O 1
ATOM 4417 N N . ARG A 1 556 ? 26.776 -10.976 -7.979 1.00 95.06 556 ARG A N 1
ATOM 4418 C CA . ARG A 1 556 ? 27.973 -10.193 -7.634 1.00 95.06 556 ARG A CA 1
ATOM 4419 C C . ARG A 1 556 ? 28.191 -9.022 -8.584 1.00 95.06 556 ARG A C 1
ATOM 4421 O O . ARG A 1 556 ? 27.891 -9.115 -9.768 1.00 95.06 556 ARG A O 1
ATOM 4428 N N . PHE A 1 557 ? 28.834 -7.978 -8.074 1.00 95.12 557 PHE A N 1
ATOM 4429 C CA . PHE A 1 557 ? 29.426 -6.923 -8.893 1.00 95.12 557 PHE A CA 1
ATOM 4430 C C . PHE A 1 557 ? 30.830 -7.305 -9.370 1.00 95.12 557 PHE A C 1
ATOM 4432 O O . PHE A 1 557 ? 31.567 -8.012 -8.677 1.00 95.12 557 PHE A O 1
ATOM 4439 N N . GLN A 1 558 ? 31.219 -6.799 -10.543 1.00 92.88 558 GLN A N 1
ATOM 4440 C CA . GLN A 1 558 ? 32.611 -6.860 -11.002 1.00 92.88 558 GLN A CA 1
ATOM 4441 C C . GLN A 1 558 ? 33.495 -5.847 -10.261 1.00 92.88 558 GLN A C 1
ATOM 4443 O O . GLN A 1 558 ? 34.668 -6.121 -9.987 1.00 92.88 558 GLN A O 1
ATOM 4448 N N . ASP A 1 559 ? 32.940 -4.683 -9.921 1.00 92.75 559 ASP A N 1
ATOM 4449 C CA . ASP A 1 559 ? 33.627 -3.682 -9.115 1.00 92.75 559 ASP A CA 1
ATOM 4450 C C . ASP A 1 559 ? 33.752 -4.145 -7.670 1.00 92.75 559 ASP A C 1
ATOM 4452 O O . ASP A 1 559 ? 32.782 -4.515 -7.010 1.00 92.75 559 ASP A O 1
ATOM 4456 N N . LYS A 1 560 ? 34.972 -4.064 -7.147 1.00 92.44 560 LYS A N 1
ATOM 4457 C CA . LYS A 1 560 ? 35.250 -4.382 -5.742 1.00 92.44 560 LYS A CA 1
ATOM 4458 C C . LYS A 1 560 ? 35.011 -3.192 -4.807 1.00 92.44 560 LYS A C 1
ATOM 4460 O O . LYS A 1 560 ? 34.980 -3.380 -3.594 1.00 92.44 560 LYS A O 1
ATOM 4465 N N . ASN A 1 561 ? 34.887 -1.982 -5.356 1.00 92.38 561 ASN A N 1
ATOM 4466 C CA . ASN A 1 561 ? 34.798 -0.738 -4.595 1.00 92.38 561 ASN A CA 1
ATOM 4467 C C . ASN A 1 561 ? 33.833 0.255 -5.266 1.00 92.38 561 ASN A C 1
ATOM 4469 O O . ASN A 1 561 ? 33.997 0.553 -6.445 1.00 92.38 561 ASN A O 1
ATOM 4473 N N . PHE A 1 562 ? 32.861 0.770 -4.521 1.00 94.81 562 PHE A N 1
ATOM 4474 C CA . PHE A 1 562 ? 31.898 1.793 -4.936 1.00 94.81 562 PHE A CA 1
ATOM 4475 C C . PHE A 1 562 ? 32.229 3.190 -4.393 1.00 94.81 562 PHE A C 1
ATOM 4477 O O . PHE A 1 562 ? 31.490 4.133 -4.656 1.00 94.81 562 PHE A O 1
ATOM 4484 N N . ALA A 1 563 ? 33.361 3.368 -3.705 1.00 92.69 563 ALA A N 1
ATOM 4485 C CA . ALA A 1 563 ? 33.801 4.673 -3.215 1.00 92.69 563 ALA A CA 1
ATOM 4486 C C . ALA A 1 563 ? 33.857 5.785 -4.291 1.00 92.69 563 ALA A C 1
ATOM 4488 O O . ALA A 1 563 ? 33.545 6.920 -3.949 1.00 92.69 563 ALA A O 1
ATOM 4489 N N . PRO A 1 564 ? 34.169 5.530 -5.580 1.00 93.31 564 PRO A N 1
ATOM 4490 C CA . PRO A 1 564 ? 34.099 6.575 -6.610 1.00 93.31 564 PRO A CA 1
ATOM 4491 C C . PRO A 1 564 ? 32.687 7.122 -6.902 1.00 93.31 564 PRO A C 1
ATOM 4493 O O . PRO A 1 564 ? 32.567 8.212 -7.459 1.00 93.31 564 PRO A O 1
ATOM 4496 N N . LEU A 1 565 ? 31.615 6.404 -6.541 1.00 94.38 565 LEU A N 1
ATOM 4497 C CA . LEU A 1 565 ? 30.222 6.753 -6.860 1.00 94.38 565 LEU A CA 1
ATOM 4498 C C . LEU A 1 565 ? 29.649 7.801 -5.892 1.00 94.38 565 LEU A C 1
ATOM 4500 O O . LEU A 1 565 ? 28.604 7.609 -5.281 1.00 94.38 565 LEU A O 1
ATOM 4504 N N . GLN A 1 566 ? 30.346 8.925 -5.732 1.00 93.44 566 GLN A N 1
ATOM 4505 C CA . GLN A 1 566 ? 30.093 9.923 -4.686 1.00 93.44 566 GLN A CA 1
ATOM 4506 C C . GLN A 1 566 ? 28.692 10.556 -4.709 1.00 93.44 566 GLN A C 1
ATOM 4508 O O . GLN A 1 566 ? 28.273 11.112 -3.695 1.00 93.44 566 GLN A O 1
ATOM 4513 N N . LYS A 1 567 ? 27.960 10.478 -5.827 1.00 94.88 567 LYS A N 1
ATOM 4514 C CA . LYS A 1 567 ? 26.582 10.981 -5.953 1.00 94.88 567 LYS A CA 1
ATOM 4515 C C . LYS A 1 567 ? 25.501 9.937 -5.668 1.00 94.88 567 LYS A C 1
ATOM 4517 O O . LYS A 1 567 ? 24.335 10.316 -5.635 1.00 94.88 567 LYS A O 1
ATOM 4522 N N . LEU A 1 568 ? 25.866 8.674 -5.430 1.00 94.62 568 LEU A N 1
ATOM 4523 C CA . LEU A 1 568 ? 24.908 7.586 -5.247 1.00 94.62 568 LEU A CA 1
ATOM 4524 C C . LEU A 1 568 ? 24.039 7.861 -4.020 1.00 94.62 568 LEU A C 1
ATOM 4526 O O . LEU A 1 568 ? 24.570 8.075 -2.936 1.00 94.62 568 LEU A O 1
ATOM 4530 N N . GLN A 1 569 ? 22.721 7.854 -4.208 1.00 92.31 569 GLN A N 1
ATOM 4531 C CA . GLN A 1 569 ? 21.697 8.117 -3.196 1.00 92.31 569 GLN A CA 1
ATOM 4532 C C . GLN A 1 569 ? 20.913 6.863 -2.827 1.00 92.31 569 GLN A C 1
ATOM 4534 O O . GLN A 1 569 ? 20.589 6.677 -1.650 1.00 92.31 569 GLN A O 1
ATOM 4539 N N . ILE A 1 570 ? 20.638 6.004 -3.813 1.00 92.56 570 ILE A N 1
ATOM 4540 C CA . ILE A 1 570 ? 19.876 4.766 -3.640 1.00 92.56 570 ILE A CA 1
ATOM 4541 C C . ILE A 1 570 ? 20.626 3.604 -4.276 1.00 92.56 570 ILE A C 1
ATOM 4543 O O . ILE A 1 570 ? 20.996 3.652 -5.451 1.00 92.56 570 ILE A O 1
ATOM 4547 N N . LEU A 1 571 ? 20.802 2.549 -3.486 1.00 95.25 571 LEU A N 1
ATOM 4548 C CA . LEU A 1 571 ? 21.220 1.234 -3.947 1.00 95.25 571 LEU A CA 1
ATOM 4549 C C . LEU A 1 571 ? 20.159 0.213 -3.525 1.00 95.25 571 LEU A C 1
ATOM 4551 O O . LEU A 1 571 ? 20.099 -0.151 -2.348 1.00 95.25 571 LEU A O 1
ATOM 4555 N N . ASP A 1 572 ? 19.335 -0.225 -4.476 1.00 95.31 572 ASP A N 1
ATOM 4556 C CA . ASP A 1 572 ? 18.324 -1.266 -4.269 1.00 95.31 572 ASP A CA 1
ATOM 4557 C C . ASP A 1 572 ? 18.782 -2.574 -4.920 1.00 95.31 572 ASP A C 1
ATOM 4559 O O . ASP A 1 572 ? 18.938 -2.674 -6.137 1.00 95.31 572 ASP A O 1
ATOM 4563 N N . LEU A 1 573 ? 19.037 -3.577 -4.084 1.00 96.75 573 LEU A N 1
ATOM 4564 C CA . LEU A 1 573 ? 19.397 -4.940 -4.473 1.00 96.75 573 LEU A CA 1
ATOM 4565 C C . LEU A 1 573 ? 18.383 -5.949 -3.926 1.00 96.75 573 LEU A C 1
ATOM 4567 O O . LEU A 1 573 ? 18.697 -7.139 -3.825 1.00 96.75 573 LEU A O 1
ATOM 4571 N N . SER A 1 574 ? 17.193 -5.497 -3.531 1.00 95.81 574 SER A N 1
ATOM 4572 C CA . SER A 1 574 ? 16.191 -6.349 -2.912 1.00 95.81 574 SER A CA 1
ATOM 4573 C C . SER A 1 574 ? 15.828 -7.531 -3.811 1.00 95.81 574 SER A C 1
ATOM 4575 O O . SER A 1 574 ? 15.726 -7.407 -5.029 1.00 95.81 574 SER A O 1
ATOM 4577 N N . HIS A 1 575 ? 15.635 -8.706 -3.218 1.00 96.75 575 HIS A N 1
ATOM 4578 C CA . HIS A 1 575 ? 15.317 -9.963 -3.899 1.00 96.75 575 HIS A CA 1
ATOM 4579 C C . HIS A 1 575 ? 16.351 -10.391 -4.963 1.00 96.75 575 HIS A C 1
ATOM 4581 O O . HIS A 1 575 ? 16.018 -11.100 -5.916 1.00 96.75 575 HIS A O 1
ATOM 4587 N N . THR A 1 576 ? 17.617 -9.989 -4.807 1.00 97.69 576 THR A N 1
ATOM 4588 C CA . THR A 1 576 ? 18.744 -10.525 -5.587 1.00 97.69 576 THR A CA 1
ATOM 4589 C C . THR A 1 576 ? 19.423 -11.692 -4.859 1.00 97.69 576 THR A C 1
ATOM 4591 O O . THR A 1 576 ? 19.189 -11.947 -3.677 1.00 97.69 576 THR A O 1
ATOM 4594 N N . LYS A 1 577 ? 20.317 -12.408 -5.551 1.00 96.56 577 LYS A N 1
ATOM 4595 C CA . LYS A 1 577 ? 21.173 -13.456 -4.962 1.00 96.56 577 LYS A CA 1
ATOM 4596 C C . LYS A 1 577 ? 22.567 -12.927 -4.623 1.00 96.56 577 LYS A C 1
ATOM 4598 O O . LYS A 1 577 ? 23.542 -13.685 -4.650 1.00 96.56 577 LYS A O 1
ATOM 4603 N N . ILE A 1 578 ? 22.679 -11.629 -4.333 1.00 96.44 578 ILE A N 1
ATOM 4604 C CA . ILE A 1 578 ? 23.950 -10.985 -4.010 1.00 96.44 578 ILE A CA 1
ATOM 4605 C C . ILE A 1 578 ? 24.588 -11.652 -2.787 1.00 96.44 578 ILE A C 1
ATOM 4607 O O . ILE A 1 578 ? 23.972 -11.790 -1.734 1.00 96.44 578 ILE A O 1
ATOM 4611 N N . GLN A 1 579 ? 25.836 -12.098 -2.934 1.00 94.12 579 GLN A N 1
ATOM 4612 C CA . GLN A 1 579 ? 26.546 -12.787 -1.847 1.00 94.12 579 GLN A CA 1
ATOM 4613 C C . GLN A 1 579 ? 27.384 -11.836 -0.991 1.00 94.12 579 GLN A C 1
ATOM 4615 O O . GLN A 1 579 ? 27.598 -12.080 0.198 1.00 94.12 579 GLN A O 1
ATOM 4620 N N . ARG A 1 580 ? 27.917 -10.779 -1.615 1.00 92.75 580 ARG A N 1
ATOM 4621 C CA . ARG A 1 580 ? 28.792 -9.773 -1.001 1.00 92.75 580 ARG A CA 1
ATOM 4622 C C . ARG A 1 580 ? 28.600 -8.430 -1.692 1.00 92.75 580 ARG A C 1
ATOM 4624 O O . ARG A 1 580 ? 28.516 -8.386 -2.918 1.00 92.75 580 ARG A O 1
ATOM 4631 N N . LEU A 1 581 ? 28.607 -7.355 -0.911 1.00 95.12 581 LEU A N 1
ATOM 4632 C CA . LEU A 1 581 ? 28.584 -5.989 -1.432 1.00 95.12 581 LEU A CA 1
ATOM 4633 C C . LEU A 1 581 ? 30.003 -5.472 -1.734 1.00 95.12 581 LEU A C 1
ATOM 4635 O O . LEU A 1 581 ? 30.964 -5.928 -1.101 1.00 95.12 581 LEU A O 1
ATOM 4639 N N . PRO A 1 582 ? 30.150 -4.513 -2.666 1.00 94.00 582 PRO A N 1
ATOM 4640 C CA . PRO A 1 582 ? 31.392 -3.768 -2.860 1.00 94.00 582 PRO A CA 1
ATOM 4641 C C . PRO A 1 582 ? 31.780 -2.974 -1.607 1.00 94.00 582 PRO A C 1
ATOM 4643 O O . PRO A 1 582 ? 30.932 -2.592 -0.806 1.00 94.00 582 PRO A O 1
ATOM 4646 N N . ILE A 1 583 ? 33.072 -2.688 -1.448 1.00 93.19 583 ILE A N 1
ATOM 4647 C CA . ILE A 1 583 ? 33.562 -1.794 -0.389 1.00 93.19 583 ILE A CA 1
ATOM 4648 C C . ILE A 1 583 ? 33.111 -0.355 -0.695 1.00 93.19 583 ILE A C 1
ATOM 4650 O O . ILE A 1 583 ? 33.038 0.022 -1.860 1.00 93.19 583 ILE A O 1
ATOM 4654 N N . PHE A 1 584 ? 32.834 0.459 0.327 1.00 92.75 584 PHE A N 1
ATOM 4655 C CA . PHE A 1 584 ? 32.360 1.846 0.164 1.00 92.75 584 PHE A CA 1
ATOM 4656 C C . PHE A 1 584 ? 33.395 2.923 0.523 1.00 92.75 584 PHE A C 1
ATOM 4658 O O . PHE A 1 584 ? 33.057 4.098 0.624 1.00 92.75 584 PHE A O 1
ATOM 4665 N N . GLN A 1 585 ? 34.654 2.534 0.729 1.00 86.75 585 GLN A N 1
ATOM 4666 C CA . GLN A 1 585 ? 35.746 3.444 1.073 1.00 86.75 585 GLN A CA 1
ATOM 4667 C C . GLN A 1 585 ? 36.966 3.256 0.183 1.00 86.75 585 GLN A C 1
ATOM 4669 O O . GLN A 1 585 ? 37.360 2.141 -0.159 1.00 86.75 585 GLN A O 1
ATOM 4674 N N . ASP A 1 586 ? 37.620 4.374 -0.097 1.00 85.62 586 ASP A N 1
ATOM 4675 C CA . ASP A 1 586 ? 39.033 4.435 -0.431 1.00 85.62 586 ASP A CA 1
ATOM 4676 C C . ASP A 1 586 ? 39.653 5.481 0.494 1.00 85.62 586 ASP A C 1
ATOM 4678 O O . ASP A 1 586 ? 39.490 6.680 0.281 1.00 85.62 586 ASP A O 1
ATOM 4682 N N . ALA A 1 587 ? 40.336 5.033 1.550 1.00 79.69 587 ALA A N 1
ATOM 4683 C CA . ALA A 1 587 ? 40.811 5.916 2.615 1.00 79.69 587 ALA A CA 1
ATOM 4684 C C . ALA A 1 587 ? 41.739 7.044 2.125 1.00 79.69 587 ALA A C 1
ATOM 4686 O O . ALA A 1 587 ? 41.911 8.031 2.835 1.00 79.69 587 ALA A O 1
ATOM 4687 N N . LYS A 1 588 ? 42.337 6.917 0.930 1.00 82.81 588 LYS A N 1
ATOM 4688 C CA . LYS A 1 588 ? 43.233 7.934 0.365 1.00 82.81 588 LYS A CA 1
ATOM 4689 C C . LYS A 1 588 ? 42.508 8.990 -0.469 1.00 82.81 588 LYS A C 1
ATOM 4691 O O . LYS A 1 588 ? 43.004 10.107 -0.556 1.00 82.81 588 LYS A O 1
ATOM 4696 N N . VAL A 1 589 ? 41.382 8.642 -1.097 1.00 86.12 589 VAL A N 1
ATOM 4697 C CA . VAL A 1 589 ? 40.738 9.481 -2.130 1.00 86.12 589 VAL A CA 1
ATOM 4698 C C . VAL A 1 589 ? 39.270 9.772 -1.812 1.00 86.12 589 VAL A C 1
ATOM 4700 O O . VAL A 1 589 ? 38.811 10.899 -1.971 1.00 86.12 589 VAL A O 1
ATOM 4703 N N . PHE A 1 590 ? 38.541 8.773 -1.321 1.00 83.69 590 PHE A N 1
ATOM 4704 C CA . PHE A 1 590 ? 37.098 8.808 -1.094 1.00 83.69 590 PHE A CA 1
ATOM 4705 C C . PHE A 1 590 ? 36.779 8.221 0.292 1.00 83.69 590 PHE A C 1
ATOM 4707 O O . PHE A 1 590 ? 36.357 7.064 0.404 1.00 83.69 590 PHE A O 1
ATOM 4714 N N . PRO A 1 591 ? 37.025 8.982 1.374 1.00 77.94 591 PRO A N 1
ATOM 4715 C CA . PRO A 1 591 ? 36.887 8.470 2.736 1.00 77.94 591 PRO A CA 1
ATOM 4716 C C . PRO A 1 591 ? 35.428 8.276 3.180 1.00 77.94 591 PRO A C 1
ATOM 4718 O O . PRO A 1 591 ? 35.183 7.516 4.112 1.00 77.94 591 PRO A O 1
ATOM 4721 N N . TYR A 1 592 ? 34.465 8.942 2.533 1.00 85.00 592 TYR A N 1
ATOM 4722 C CA . TYR A 1 592 ? 33.036 8.859 2.855 1.00 85.00 592 TYR A CA 1
ATOM 4723 C C . TYR A 1 592 ? 32.186 8.832 1.578 1.00 85.00 592 TYR A C 1
ATOM 4725 O O . TYR A 1 592 ? 32.596 9.375 0.555 1.00 85.00 592 TYR A O 1
ATOM 4733 N N . LEU A 1 593 ? 30.989 8.247 1.661 1.00 89.12 593 LEU A N 1
ATOM 4734 C CA . LEU A 1 593 ? 29.959 8.231 0.617 1.00 89.12 593 LEU A CA 1
ATOM 4735 C C . LEU A 1 593 ? 28.683 8.896 1.164 1.00 89.12 593 LEU A C 1
ATOM 4737 O O . LEU A 1 593 ? 27.693 8.235 1.474 1.00 89.12 593 LEU A O 1
ATOM 4741 N N . ARG A 1 594 ? 28.738 10.218 1.368 1.00 88.44 594 ARG A N 1
ATOM 4742 C CA . ARG A 1 594 ? 27.734 10.960 2.160 1.00 88.44 594 ARG A CA 1
ATOM 4743 C C . ARG A 1 594 ? 26.348 11.030 1.525 1.00 88.44 594 ARG A C 1
ATOM 4745 O O . ARG A 1 594 ? 25.380 11.237 2.239 1.00 88.44 594 ARG A O 1
ATOM 4752 N N . ASN A 1 595 ? 26.258 10.887 0.207 1.00 92.25 595 ASN A N 1
ATOM 4753 C CA . ASN A 1 595 ? 24.987 11.027 -0.496 1.00 92.25 595 ASN A CA 1
ATOM 4754 C C . ASN A 1 595 ? 24.121 9.768 -0.432 1.00 92.25 595 ASN A C 1
ATOM 4756 O O . ASN A 1 595 ? 22.928 9.885 -0.696 1.00 92.25 595 ASN A O 1
ATOM 4760 N N . LEU A 1 596 ? 24.678 8.602 -0.065 1.00 93.50 596 LEU A N 1
ATOM 4761 C CA . LEU A 1 596 ? 23.921 7.351 -0.037 1.00 93.50 596 LEU A CA 1
ATOM 4762 C C . LEU A 1 596 ? 22.958 7.363 1.145 1.00 93.50 596 LEU A C 1
ATOM 4764 O O . LEU A 1 596 ? 23.359 7.114 2.279 1.00 93.50 596 LEU A O 1
ATOM 4768 N N . LYS A 1 597 ? 21.684 7.628 0.852 1.00 91.44 597 LYS A N 1
ATOM 4769 C CA . LYS A 1 597 ? 20.596 7.708 1.830 1.00 91.44 597 LYS A CA 1
ATOM 4770 C C . LYS A 1 597 ? 19.942 6.356 2.072 1.00 91.44 597 LYS A C 1
ATOM 4772 O O . LYS A 1 597 ? 19.421 6.128 3.159 1.00 91.44 597 LYS A O 1
ATOM 4777 N N . ARG A 1 598 ? 19.929 5.466 1.076 1.00 92.25 598 ARG A N 1
ATOM 4778 C CA . ARG A 1 598 ? 19.154 4.217 1.127 1.00 92.25 598 ARG A CA 1
ATOM 4779 C C . ARG A 1 598 ? 19.969 3.044 0.615 1.00 92.25 598 ARG A C 1
ATOM 4781 O O . ARG A 1 598 ? 20.443 3.060 -0.521 1.00 92.25 598 ARG A O 1
ATOM 4788 N N . LEU A 1 599 ? 20.083 2.024 1.456 1.00 95.25 599 LEU A N 1
ATOM 4789 C CA . LEU A 1 599 ? 20.652 0.732 1.107 1.00 95.25 599 LEU A CA 1
ATOM 4790 C C . LEU A 1 599 ? 19.590 -0.339 1.361 1.00 95.25 599 LEU A C 1
ATOM 4792 O O . LEU A 1 599 ? 19.309 -0.670 2.514 1.00 95.25 599 LEU A O 1
ATOM 4796 N N . LEU A 1 600 ? 18.987 -0.835 0.280 1.00 95.44 600 LEU A N 1
ATOM 4797 C CA . LEU A 1 600 ? 17.876 -1.783 0.324 1.00 95.44 600 LEU A CA 1
ATOM 4798 C C . LEU A 1 600 ? 18.361 -3.162 -0.122 1.00 95.44 600 LEU A C 1
ATOM 4800 O O . LEU A 1 600 ? 18.839 -3.354 -1.239 1.00 95.44 600 LEU A O 1
ATOM 4804 N N . LEU A 1 601 ? 18.287 -4.114 0.798 1.00 96.44 601 LEU A N 1
ATOM 4805 C CA . LEU A 1 601 ? 18.792 -5.480 0.680 1.00 96.44 601 LEU A CA 1
ATOM 4806 C C . LEU A 1 601 ? 17.725 -6.501 1.107 1.00 96.44 601 LEU A C 1
ATOM 4808 O O . LEU A 1 601 ? 18.052 -7.670 1.322 1.00 96.44 601 LEU A O 1
ATOM 4812 N N . ASN A 1 602 ? 16.455 -6.084 1.193 1.00 95.25 602 ASN A N 1
ATOM 4813 C CA . ASN A 1 602 ? 15.337 -6.964 1.533 1.00 95.25 602 ASN A CA 1
ATOM 4814 C C . ASN A 1 602 ? 15.336 -8.235 0.670 1.00 95.25 602 ASN A C 1
ATOM 4816 O O . ASN A 1 602 ? 15.431 -8.149 -0.550 1.00 95.25 602 ASN A O 1
ATOM 4820 N N . GLY A 1 603 ? 15.236 -9.418 1.266 1.00 96.12 603 GLY A N 1
ATOM 4821 C CA . GLY A 1 603 ? 15.142 -10.689 0.561 1.00 96.12 6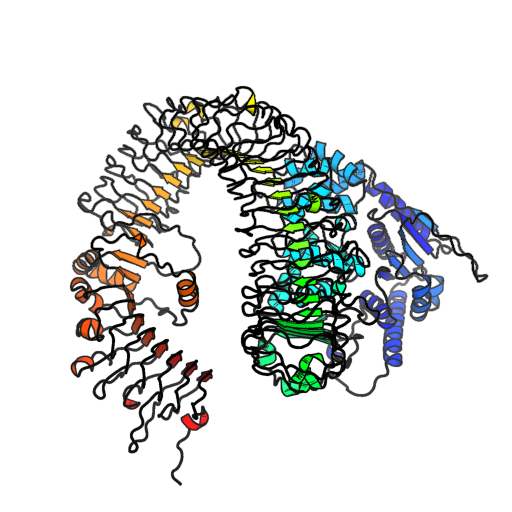03 GLY A CA 1
ATOM 4822 C C . GLY A 1 603 ? 16.442 -11.134 -0.110 1.00 96.12 603 GLY A C 1
ATOM 4823 O O . GLY A 1 603 ? 16.408 -12.059 -0.924 1.00 96.12 603 GLY A O 1
ATOM 4824 N N . CYS A 1 604 ? 17.588 -10.520 0.214 1.00 96.94 604 CYS A N 1
ATOM 4825 C CA . CYS A 1 604 ? 18.909 -10.989 -0.215 1.00 96.94 604 CYS A CA 1
ATOM 4826 C C . CYS A 1 604 ? 19.321 -12.254 0.555 1.00 96.94 604 CYS A C 1
ATOM 4828 O O . CYS A 1 604 ? 20.225 -12.242 1.390 1.00 96.94 604 CYS A O 1
ATOM 4830 N N . ASN A 1 605 ? 18.672 -13.379 0.265 1.00 95.56 605 ASN A N 1
ATOM 4831 C CA . ASN A 1 605 ? 18.838 -14.632 1.009 1.00 95.56 605 ASN A CA 1
ATOM 4832 C C . ASN A 1 605 ? 20.240 -15.272 0.911 1.00 95.56 605 ASN A C 1
ATOM 4834 O O . ASN A 1 605 ? 20.554 -16.177 1.679 1.00 95.56 605 ASN A O 1
ATOM 4838 N N . CYS A 1 606 ? 21.083 -14.812 -0.019 1.00 96.31 606 CYS A N 1
ATOM 4839 C CA . CYS A 1 606 ? 22.463 -15.269 -0.199 1.00 96.31 606 CYS A CA 1
ATOM 4840 C C . CYS A 1 606 ? 23.504 -14.344 0.461 1.00 96.31 606 CYS A C 1
ATOM 4842 O O . CYS A 1 606 ? 24.702 -14.636 0.393 1.00 96.31 606 CYS A O 1
ATOM 4844 N N . LEU A 1 607 ? 23.078 -13.237 1.080 1.00 95.94 607 LEU A N 1
ATOM 4845 C CA . LEU A 1 607 ? 23.972 -12.253 1.681 1.00 95.94 607 LEU A CA 1
ATOM 4846 C C . LEU A 1 607 ? 24.446 -12.732 3.057 1.00 95.94 607 LEU A C 1
ATOM 4848 O O . LEU A 1 607 ? 23.713 -12.679 4.039 1.00 95.94 607 LEU A O 1
ATOM 4852 N N . ALA A 1 608 ? 25.695 -13.193 3.129 1.00 91.19 608 ALA A N 1
ATOM 4853 C CA . ALA A 1 608 ? 26.256 -13.759 4.359 1.00 91.19 608 ALA A CA 1
ATOM 4854 C C . ALA A 1 608 ? 27.010 -12.744 5.233 1.00 91.19 608 ALA A C 1
ATOM 4856 O O . ALA A 1 608 ? 27.170 -12.975 6.429 1.00 91.19 608 ALA A O 1
ATOM 4857 N N . ARG A 1 609 ? 27.546 -11.667 4.639 1.00 90.56 609 ARG A N 1
ATOM 4858 C CA . ARG A 1 609 ? 28.375 -10.657 5.323 1.00 90.56 609 ARG A CA 1
ATOM 4859 C C . ARG A 1 609 ? 28.236 -9.288 4.668 1.00 90.56 609 ARG A C 1
ATOM 4861 O O . ARG A 1 609 ? 28.075 -9.201 3.450 1.00 90.56 609 ARG A O 1
ATOM 4868 N N . LEU A 1 610 ? 28.417 -8.241 5.468 1.00 92.38 610 LEU A N 1
ATOM 4869 C CA . LEU A 1 610 ? 28.476 -6.853 5.012 1.00 92.38 610 LEU A CA 1
ATOM 4870 C C . LEU A 1 610 ? 29.919 -6.317 5.023 1.00 92.38 610 LEU A C 1
ATOM 4872 O O . LEU A 1 610 ? 30.708 -6.699 5.891 1.00 92.38 610 LEU A O 1
ATOM 4876 N N . PRO A 1 611 ? 30.292 -5.441 4.072 1.00 91.75 611 PRO A N 1
ATOM 4877 C CA . PRO A 1 611 ? 31.482 -4.606 4.206 1.00 91.75 611 PRO A CA 1
ATOM 4878 C C . PRO A 1 611 ? 31.269 -3.563 5.316 1.00 91.75 611 PRO A C 1
ATOM 4880 O O . PRO A 1 611 ? 30.146 -3.354 5.772 1.00 91.75 611 PRO A O 1
ATOM 4883 N N . SER A 1 612 ? 32.335 -2.866 5.726 1.00 89.19 612 SER A N 1
ATOM 4884 C CA . SER A 1 612 ? 32.195 -1.746 6.668 1.00 89.19 612 SER A CA 1
ATOM 4885 C C . SER A 1 612 ? 31.249 -0.681 6.103 1.00 89.19 612 SER A C 1
ATOM 4887 O O . SER A 1 612 ? 31.459 -0.184 4.991 1.00 89.19 612 SER A O 1
ATOM 4889 N N . LEU A 1 613 ? 30.217 -0.333 6.878 1.00 91.69 613 LEU A N 1
ATOM 4890 C CA . LEU A 1 613 ? 29.239 0.700 6.521 1.00 91.69 613 LEU A CA 1
ATOM 4891 C C . LEU A 1 613 ? 29.582 2.082 7.098 1.00 91.69 613 LEU A C 1
ATOM 4893 O O . LEU A 1 613 ? 28.893 3.051 6.769 1.00 91.69 613 LEU A O 1
ATOM 4897 N N . LYS A 1 614 ? 30.659 2.197 7.886 1.00 88.94 614 LYS A N 1
ATOM 4898 C CA . LYS A 1 614 ? 31.192 3.453 8.447 1.00 88.94 614 LYS A CA 1
ATOM 4899 C C . LYS A 1 614 ? 31.327 4.607 7.432 1.00 88.94 614 LYS A C 1
ATOM 4901 O O . LYS A 1 614 ? 31.039 5.745 7.796 1.00 88.94 614 LYS A O 1
ATOM 4906 N N . PRO A 1 615 ? 31.697 4.378 6.153 1.00 90.94 615 PRO A N 1
ATOM 4907 C CA . PRO A 1 615 ? 31.808 5.460 5.167 1.00 90.94 615 PRO A CA 1
ATOM 4908 C C . PRO A 1 615 ? 30.466 6.097 4.775 1.00 90.94 615 PRO A C 1
ATOM 4910 O O . PRO A 1 615 ? 30.449 7.217 4.263 1.00 90.94 615 PRO A O 1
ATOM 4913 N N . LEU A 1 616 ? 29.342 5.401 4.979 1.00 93.06 616 LEU A N 1
ATOM 4914 C CA . LEU A 1 616 ? 28.013 5.816 4.515 1.00 93.06 616 LEU A CA 1
ATOM 4915 C C . LEU A 1 616 ? 27.338 6.755 5.536 1.00 93.06 616 LEU A C 1
ATOM 4917 O O . LEU A 1 616 ? 26.307 6.406 6.108 1.00 93.06 616 LEU A O 1
ATOM 4921 N N . SER A 1 617 ? 27.940 7.905 5.845 1.00 89.38 617 SER A N 1
ATOM 4922 C CA . SER A 1 617 ? 27.494 8.751 6.971 1.00 89.38 617 SER A CA 1
ATOM 4923 C C . SER A 1 617 ? 26.105 9.380 6.789 1.00 89.38 617 SER A C 1
ATOM 4925 O O . SER A 1 617 ? 25.461 9.680 7.782 1.00 89.38 617 SER A O 1
ATOM 4927 N N . GLY A 1 618 ? 25.640 9.562 5.547 1.00 90.94 618 GLY A N 1
ATOM 4928 C CA . GLY A 1 618 ? 24.306 10.108 5.245 1.00 90.94 618 GLY A CA 1
ATOM 4929 C C . GLY A 1 618 ? 23.208 9.054 5.074 1.00 90.94 618 GLY A C 1
ATOM 4930 O O . GLY A 1 618 ? 22.150 9.358 4.524 1.00 90.94 618 GLY A O 1
ATOM 4931 N N . LEU A 1 619 ? 23.465 7.803 5.481 1.00 92.38 619 LEU A N 1
ATOM 4932 C CA . LEU A 1 619 ? 22.514 6.700 5.350 1.00 92.38 619 LEU A CA 1
ATOM 4933 C C . LEU A 1 619 ? 21.311 6.921 6.271 1.00 92.38 619 LEU A C 1
ATOM 4935 O O . LEU A 1 619 ? 21.477 6.988 7.482 1.00 92.38 619 LEU A O 1
ATOM 4939 N N . GLN A 1 620 ? 20.115 6.974 5.688 1.00 91.06 620 GLN A N 1
ATOM 4940 C CA . GLN A 1 620 ? 18.832 7.176 6.365 1.00 91.06 620 GLN A CA 1
ATOM 4941 C C . GLN A 1 620 ? 18.055 5.868 6.547 1.00 91.06 620 GLN A C 1
ATOM 4943 O O . GLN A 1 620 ? 17.394 5.689 7.569 1.00 91.06 620 GLN A O 1
ATOM 4948 N N . ILE A 1 621 ? 18.146 4.945 5.583 1.00 92.50 621 ILE A N 1
ATOM 4949 C CA . ILE A 1 621 ? 17.468 3.643 5.626 1.00 92.50 621 ILE A CA 1
ATOM 4950 C C . ILE A 1 621 ? 18.456 2.527 5.305 1.00 92.50 621 ILE A C 1
ATOM 4952 O O . ILE A 1 621 ? 19.103 2.539 4.252 1.00 92.50 621 ILE A O 1
ATOM 4956 N N . LEU A 1 622 ? 18.514 1.546 6.202 1.00 94.62 622 LEU A N 1
ATOM 4957 C CA . LEU A 1 622 ? 19.166 0.263 5.988 1.00 94.62 622 LEU A CA 1
ATOM 4958 C C . LEU A 1 622 ? 18.131 -0.851 6.145 1.00 94.62 622 LEU A C 1
ATOM 4960 O O . LEU A 1 622 ? 17.674 -1.116 7.255 1.00 94.62 622 LEU A O 1
ATOM 4964 N N . ASP A 1 623 ? 17.787 -1.502 5.037 1.00 95.69 623 ASP A N 1
ATOM 4965 C CA . ASP A 1 623 ? 16.866 -2.639 5.022 1.00 95.69 623 ASP A CA 1
ATOM 4966 C C . ASP A 1 623 ? 17.629 -3.908 4.648 1.00 95.69 623 ASP A C 1
ATOM 4968 O O . ASP A 1 623 ? 18.051 -4.072 3.508 1.00 95.69 623 ASP A O 1
ATOM 4972 N N . LEU A 1 624 ? 17.824 -4.793 5.617 1.00 96.50 624 LEU A N 1
ATOM 4973 C CA . LEU A 1 624 ? 18.434 -6.118 5.492 1.00 96.50 624 LEU A CA 1
ATOM 4974 C C . LEU A 1 624 ? 17.407 -7.228 5.742 1.00 96.50 624 LEU A C 1
ATOM 4976 O O . LEU A 1 624 ? 17.790 -8.377 5.984 1.00 96.50 624 LEU A O 1
ATOM 4980 N N . SER A 1 625 ? 16.113 -6.898 5.723 1.00 96.44 625 SER A N 1
ATOM 4981 C CA . SER A 1 625 ? 15.064 -7.864 6.020 1.00 96.44 625 SER A CA 1
ATOM 4982 C C . SER A 1 625 ? 15.141 -9.071 5.077 1.00 96.44 625 SER A C 1
ATOM 4984 O O . SER A 1 625 ? 15.554 -8.968 3.930 1.00 96.44 625 SER A O 1
ATOM 4986 N N . GLY A 1 626 ? 14.852 -10.281 5.546 1.00 95.69 626 GLY A N 1
ATOM 4987 C CA . GLY A 1 626 ? 14.951 -11.496 4.734 1.00 95.69 626 GLY A CA 1
ATOM 4988 C C . GLY A 1 626 ? 16.371 -11.876 4.278 1.00 95.69 626 GLY A C 1
ATOM 4989 O O . GLY A 1 626 ? 16.514 -12.800 3.472 1.00 95.69 626 GLY A O 1
ATOM 4990 N N . ALA A 1 627 ? 17.436 -11.239 4.784 1.00 96.06 627 ALA A N 1
ATOM 4991 C CA . ALA A 1 627 ? 18.806 -11.739 4.638 1.00 96.06 627 ALA A CA 1
ATOM 4992 C C . ALA A 1 627 ? 19.046 -12.925 5.597 1.00 96.06 627 ALA A C 1
ATOM 4994 O O . ALA A 1 627 ? 19.814 -12.855 6.556 1.00 96.06 627 ALA A O 1
ATOM 4995 N N . VAL A 1 628 ? 18.364 -14.040 5.319 1.00 95.25 628 VAL A N 1
ATOM 4996 C CA . VAL A 1 628 ? 18.194 -15.213 6.204 1.00 95.25 628 VAL A CA 1
ATOM 4997 C C . VAL A 1 628 ? 19.474 -15.952 6.597 1.00 95.25 628 VAL A C 1
ATOM 4999 O O . VAL A 1 628 ? 19.417 -16.868 7.405 1.00 95.25 628 VAL A O 1
ATOM 5002 N N . ILE A 1 629 ? 20.633 -15.616 6.028 1.00 95.06 629 ILE A N 1
ATOM 5003 C CA . ILE A 1 629 ? 21.921 -16.222 6.404 1.00 95.06 629 ILE A CA 1
ATOM 5004 C C . ILE A 1 629 ? 22.896 -15.223 7.040 1.00 95.06 629 ILE A C 1
ATOM 5006 O O . ILE A 1 629 ? 24.001 -15.619 7.421 1.00 95.06 629 ILE A O 1
ATOM 5010 N N . LEU A 1 630 ? 22.513 -13.948 7.157 1.00 94.25 630 LEU A N 1
ATOM 5011 C CA . LEU A 1 630 ? 23.312 -12.913 7.803 1.00 94.25 630 LEU A CA 1
ATOM 5012 C C . LEU A 1 630 ? 23.284 -13.124 9.322 1.00 94.25 630 LEU A C 1
ATOM 5014 O O . LEU A 1 630 ? 22.218 -13.083 9.933 1.00 94.25 630 LEU A O 1
ATOM 5018 N N . LYS A 1 631 ? 24.456 -13.368 9.919 1.00 91.25 631 LYS A N 1
ATOM 5019 C CA . LYS A 1 631 ? 24.597 -13.718 11.347 1.00 91.25 631 LYS A CA 1
ATOM 5020 C C . LYS A 1 631 ? 25.151 -12.602 12.227 1.00 91.25 631 LYS A C 1
ATOM 5022 O O . LYS A 1 631 ? 24.971 -12.637 13.438 1.00 91.25 631 LYS A O 1
ATOM 5027 N N . GLU A 1 632 ? 25.861 -11.649 11.639 1.00 89.31 632 GLU A N 1
ATOM 5028 C CA . GLU A 1 632 ? 26.562 -10.600 12.374 1.00 89.31 632 GLU A CA 1
ATOM 5029 C C . GLU A 1 632 ? 26.658 -9.326 11.534 1.00 89.31 632 GLU A C 1
ATOM 5031 O O . GLU A 1 632 ? 26.730 -9.373 10.300 1.00 89.31 632 GLU A O 1
ATOM 5036 N N . ILE A 1 633 ? 26.686 -8.189 12.224 1.00 88.19 633 ILE A N 1
ATOM 5037 C CA . ILE A 1 633 ? 27.011 -6.877 11.670 1.00 88.19 633 ILE A CA 1
ATOM 5038 C C . ILE A 1 633 ? 28.142 -6.329 12.536 1.00 88.19 633 ILE A C 1
ATOM 5040 O O . ILE A 1 633 ? 28.044 -6.359 13.756 1.00 88.19 633 ILE A O 1
ATOM 5044 N N . ASN A 1 634 ? 29.228 -5.867 11.914 1.00 84.12 634 ASN A N 1
ATOM 5045 C CA . ASN A 1 634 ? 30.348 -5.278 12.650 1.00 84.12 634 ASN A CA 1
ATOM 5046 C C . ASN A 1 634 ? 29.882 -4.001 13.372 1.00 84.12 634 ASN A C 1
ATOM 5048 O O . ASN A 1 634 ? 29.303 -3.140 12.708 1.00 84.12 634 ASN A O 1
ATOM 5052 N N . ASP A 1 635 ? 30.188 -3.858 14.663 1.00 74.88 635 ASP A N 1
ATOM 5053 C CA . ASP A 1 635 ? 29.831 -2.703 15.501 1.00 74.88 635 ASP A CA 1
ATOM 5054 C C . ASP A 1 635 ? 30.261 -1.360 14.883 1.00 74.88 635 ASP A C 1
ATOM 5056 O O . ASP A 1 635 ? 29.493 -0.398 14.875 1.00 74.88 635 ASP A O 1
ATOM 5060 N N . GLU A 1 636 ? 31.435 -1.307 14.238 1.00 81.75 636 GLU A N 1
ATOM 5061 C CA . GLU A 1 636 ? 31.922 -0.092 13.561 1.00 81.75 636 GLU A CA 1
ATOM 5062 C C . GLU A 1 636 ? 31.010 0.369 12.404 1.00 81.75 636 GLU A C 1
ATOM 5064 O O . GLU A 1 636 ? 31.124 1.496 11.921 1.00 81.75 636 GLU A O 1
ATOM 5069 N N . SER A 1 637 ? 30.099 -0.489 11.926 1.00 84.00 637 SER A N 1
ATOM 5070 C CA . SER A 1 637 ? 29.153 -0.172 10.845 1.00 84.00 637 SER A CA 1
ATOM 5071 C C . SER A 1 637 ? 28.160 0.922 11.229 1.00 84.00 637 SER A C 1
ATOM 5073 O O . SER A 1 637 ? 27.631 1.587 10.334 1.00 84.00 637 SER A O 1
ATOM 5075 N N . PHE A 1 638 ? 27.915 1.103 12.528 1.00 85.12 638 PHE A N 1
ATOM 5076 C CA . PHE A 1 638 ? 26.971 2.078 13.069 1.00 85.12 638 PHE A CA 1
ATOM 5077 C C . PHE A 1 638 ? 27.639 3.360 13.586 1.00 85.12 638 PHE A C 1
ATOM 5079 O O . PHE A 1 638 ? 26.950 4.313 13.946 1.00 85.12 638 PHE A O 1
ATOM 5086 N N . GLU A 1 639 ? 28.972 3.450 13.544 1.00 82.94 639 GLU A N 1
ATOM 5087 C CA . GLU A 1 639 ? 29.675 4.687 13.884 1.00 82.94 639 GLU A CA 1
ATOM 5088 C C . GLU A 1 639 ? 29.319 5.832 12.920 1.00 82.94 639 GLU A C 1
ATOM 5090 O O . GLU A 1 639 ? 29.362 5.669 11.697 1.00 82.94 639 GLU A O 1
ATOM 5095 N N . LYS A 1 640 ? 29.060 7.027 13.477 1.00 80.25 640 LYS A N 1
ATOM 5096 C CA . LYS A 1 640 ? 28.757 8.269 12.733 1.00 80.25 640 LYS A CA 1
ATOM 5097 C C . LYS A 1 640 ? 27.537 8.148 11.804 1.00 80.25 640 LYS A C 1
ATOM 5099 O O . LYS A 1 640 ? 27.583 8.578 10.649 1.00 80.25 640 LYS A O 1
ATOM 5104 N N . LYS A 1 641 ? 26.456 7.543 12.306 1.00 87.12 641 LYS A N 1
ATOM 5105 C CA . LYS A 1 641 ? 25.173 7.350 11.607 1.00 87.12 641 LYS A CA 1
ATOM 5106 C C . LYS A 1 641 ? 24.074 8.275 12.128 1.00 87.12 641 LYS A C 1
ATOM 5108 O O . LYS A 1 641 ? 22.967 7.829 12.417 1.00 87.12 641 LYS A O 1
ATOM 5113 N N . ASP A 1 642 ? 24.377 9.567 12.212 1.00 83.62 642 ASP A N 1
ATOM 5114 C CA . ASP A 1 642 ? 23.471 10.576 12.783 1.00 83.62 642 ASP A CA 1
ATOM 5115 C C . ASP A 1 642 ? 22.151 10.714 11.990 1.00 83.62 642 ASP A C 1
ATOM 5117 O O . ASP A 1 642 ? 21.099 11.039 12.552 1.00 83.62 642 ASP A O 1
ATOM 5121 N N . ASP A 1 643 ? 22.201 10.410 10.688 1.00 88.06 643 ASP A N 1
ATOM 5122 C CA . ASP A 1 643 ? 21.069 1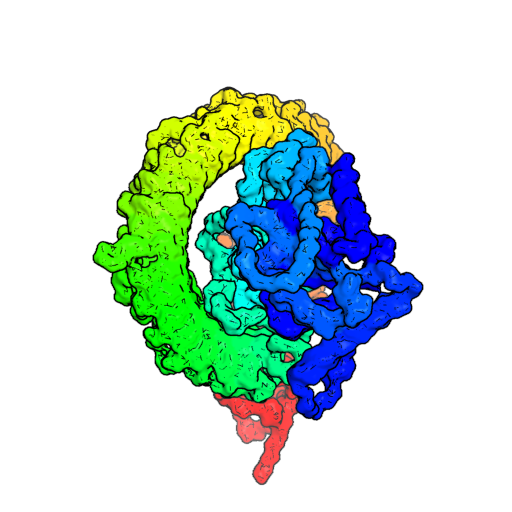0.512 9.764 1.00 88.06 643 ASP A CA 1
ATOM 5123 C C . ASP A 1 643 ? 20.204 9.243 9.688 1.00 88.06 643 ASP A C 1
ATOM 5125 O O . ASP A 1 643 ? 19.116 9.301 9.110 1.00 88.06 643 ASP A O 1
ATOM 5129 N N . LEU A 1 644 ? 20.634 8.112 10.267 1.00 91.00 644 LEU A N 1
ATOM 5130 C CA . LEU A 1 644 ? 19.908 6.841 10.161 1.00 91.00 644 LEU A CA 1
ATOM 5131 C C . LEU A 1 644 ? 18.571 6.932 10.902 1.00 91.00 644 LEU A C 1
ATOM 5133 O O . LEU A 1 644 ? 18.536 7.238 12.091 1.00 91.00 644 LEU A O 1
ATOM 5137 N N . LYS A 1 645 ? 17.468 6.654 10.197 1.00 89.88 645 LYS A N 1
ATOM 5138 C CA . LYS A 1 645 ? 16.092 6.696 10.719 1.00 89.88 645 LYS A CA 1
ATOM 5139 C C . LYS A 1 645 ? 15.436 5.329 10.781 1.00 89.88 645 LYS A C 1
ATOM 5141 O O . LYS A 1 645 ? 14.679 5.088 11.713 1.00 89.88 645 LYS A O 1
ATOM 5146 N N . VAL A 1 646 ? 15.731 4.448 9.828 1.00 92.31 646 VAL A N 1
ATOM 5147 C CA . VAL A 1 646 ? 15.122 3.115 9.753 1.00 92.31 646 VAL A CA 1
ATOM 5148 C C . VAL A 1 646 ? 16.211 2.056 9.668 1.00 92.31 646 VAL A C 1
ATOM 5150 O O . VAL A 1 646 ? 17.070 2.107 8.782 1.00 92.31 646 VAL A O 1
ATOM 5153 N N . LEU A 1 647 ? 16.144 1.089 10.581 1.00 94.81 647 LEU A N 1
ATOM 5154 C CA . LEU A 1 647 ? 16.956 -0.119 10.568 1.00 94.81 647 LEU A CA 1
ATOM 5155 C C . LEU A 1 647 ? 16.033 -1.340 10.595 1.00 94.81 647 LEU A C 1
ATOM 5157 O O . LEU A 1 647 ? 15.419 -1.636 11.622 1.00 94.81 647 LEU A O 1
ATOM 5161 N N . ASP A 1 648 ? 15.952 -2.048 9.470 1.00 96.12 648 ASP A N 1
ATOM 5162 C CA . ASP A 1 648 ? 15.195 -3.295 9.356 1.00 96.12 648 ASP A CA 1
ATOM 5163 C C . ASP A 1 648 ? 16.148 -4.481 9.191 1.00 96.12 648 ASP A C 1
ATOM 5165 O O . ASP A 1 648 ? 16.865 -4.593 8.200 1.00 96.12 648 ASP A O 1
ATOM 5169 N N . LEU A 1 649 ? 16.177 -5.362 10.187 1.00 96.38 649 LEU A N 1
ATOM 5170 C CA . LEU A 1 649 ? 16.947 -6.607 10.206 1.00 96.38 649 LEU A CA 1
ATOM 5171 C C . LEU A 1 649 ? 16.021 -7.829 10.281 1.00 96.38 649 LEU A C 1
ATOM 5173 O O . LEU A 1 649 ? 16.456 -8.913 10.674 1.00 96.38 649 LEU A O 1
ATOM 5177 N N . SER A 1 650 ? 14.739 -7.667 9.953 1.00 96.88 650 SER A N 1
ATOM 5178 C CA . SER A 1 650 ? 13.729 -8.704 10.157 1.00 96.88 650 SER A CA 1
ATOM 5179 C C . SER A 1 650 ? 14.065 -9.992 9.397 1.00 96.88 650 SER A C 1
ATOM 5181 O O . SER A 1 650 ? 14.439 -9.958 8.233 1.00 96.88 650 SER A O 1
ATOM 5183 N N . GLY A 1 651 ? 13.927 -11.160 10.017 1.00 95.75 651 GLY A N 1
ATOM 5184 C CA . GLY A 1 651 ? 14.188 -12.460 9.397 1.00 95.75 651 GLY A CA 1
ATOM 5185 C C . GLY A 1 651 ? 15.669 -12.745 9.137 1.00 95.75 651 GLY A C 1
ATOM 5186 O O . GLY A 1 651 ? 15.987 -13.649 8.364 1.00 95.75 651 GLY A O 1
ATOM 5187 N N . THR A 1 652 ? 16.580 -11.980 9.743 1.00 96.44 652 THR A N 1
ATOM 5188 C CA . THR A 1 652 ? 18.014 -12.300 9.760 1.00 96.44 652 THR A CA 1
ATOM 5189 C C . THR A 1 652 ? 18.342 -13.297 10.877 1.00 96.44 652 THR A C 1
ATOM 5191 O O . THR A 1 652 ? 17.550 -13.537 11.787 1.00 96.44 652 THR A O 1
ATOM 5194 N N . LEU A 1 653 ? 19.540 -13.883 10.838 1.00 94.19 653 LEU A N 1
ATOM 5195 C CA . LEU A 1 653 ? 20.044 -14.799 11.870 1.00 94.19 653 LEU A CA 1
ATOM 5196 C C . LEU A 1 653 ? 20.993 -14.104 12.852 1.00 94.19 653 LEU A C 1
ATOM 5198 O O . LEU A 1 653 ? 21.877 -14.755 13.421 1.00 94.19 653 LEU A O 1
ATOM 5202 N N . ILE A 1 654 ? 20.827 -12.794 13.033 1.00 92.62 654 ILE A N 1
ATOM 5203 C CA . ILE A 1 654 ? 21.691 -11.989 13.891 1.00 92.62 654 ILE A CA 1
ATOM 5204 C C . ILE A 1 654 ? 21.518 -12.402 15.353 1.00 92.62 654 ILE A C 1
ATOM 5206 O O . ILE A 1 654 ? 20.401 -12.462 15.864 1.00 92.62 654 ILE A O 1
ATOM 5210 N N . SER A 1 655 ? 22.639 -12.682 16.021 1.00 90.81 655 SER A N 1
ATOM 5211 C CA . SER A 1 655 ? 22.672 -13.051 17.443 1.00 90.81 655 SER A CA 1
ATOM 5212 C C . SER A 1 655 ? 23.124 -11.920 18.368 1.00 90.81 655 SER A C 1
ATOM 5214 O O . SER A 1 655 ? 22.855 -11.975 19.564 1.00 90.81 655 SER A O 1
ATOM 5216 N N . GLN A 1 656 ? 23.840 -10.918 17.846 1.00 86.06 656 GLN A N 1
ATOM 5217 C CA . GLN A 1 656 ? 24.398 -9.799 18.614 1.00 86.06 656 GLN A CA 1
ATOM 5218 C C . GLN A 1 656 ? 24.292 -8.489 17.829 1.00 86.06 656 GLN A C 1
ATOM 5220 O O . GLN A 1 656 ? 24.438 -8.484 16.606 1.00 86.06 656 GLN A O 1
ATOM 5225 N N . LEU A 1 657 ? 24.040 -7.392 18.546 1.00 86.94 657 LEU A N 1
ATOM 5226 C CA . LEU A 1 657 ? 23.896 -6.035 18.015 1.00 86.94 657 LEU A CA 1
ATOM 5227 C C . LEU A 1 657 ? 24.485 -5.014 19.003 1.00 86.94 657 LEU A C 1
ATOM 5229 O O . LEU A 1 657 ? 24.440 -5.233 20.215 1.00 86.94 657 LEU A O 1
ATOM 5233 N N . SER A 1 658 ? 24.961 -3.880 18.484 1.00 86.69 658 SER A N 1
ATOM 5234 C CA . SER A 1 658 ? 25.246 -2.662 19.253 1.00 86.69 658 SER A CA 1
ATOM 5235 C C . SER A 1 658 ? 24.461 -1.482 18.674 1.00 86.69 658 SER A C 1
ATOM 5237 O O . SER A 1 658 ? 24.289 -1.378 17.458 1.00 86.69 658 SER A O 1
ATOM 5239 N N . PHE A 1 659 ? 23.976 -0.602 19.552 1.00 86.62 659 PHE A N 1
ATOM 5240 C CA . PHE A 1 659 ? 23.234 0.614 19.198 1.00 86.62 659 PHE A CA 1
ATOM 5241 C C . PHE A 1 659 ? 24.012 1.899 19.522 1.00 86.62 659 PHE A C 1
ATOM 5243 O O . PHE A 1 659 ? 23.433 2.990 19.556 1.00 86.62 659 PHE A O 1
ATOM 5250 N N . ASP A 1 660 ? 25.316 1.792 19.780 1.00 80.12 660 ASP A N 1
ATOM 5251 C CA . ASP A 1 660 ? 26.146 2.936 20.149 1.00 80.12 660 ASP A CA 1
ATOM 5252 C C . ASP A 1 660 ? 26.084 4.034 19.073 1.00 80.12 660 ASP A C 1
ATOM 5254 O O . ASP A 1 660 ? 26.335 3.796 17.893 1.00 80.12 660 ASP A O 1
ATOM 5258 N N . ASN A 1 661 ? 25.763 5.263 19.493 1.00 75.88 661 ASN A N 1
ATOM 5259 C CA . ASN A 1 661 ? 25.636 6.447 18.632 1.00 75.88 661 ASN A CA 1
ATOM 5260 C C . ASN A 1 661 ? 24.554 6.369 17.530 1.00 75.88 661 ASN A C 1
ATOM 5262 O O . ASN A 1 661 ? 24.639 7.104 16.547 1.00 75.88 661 ASN A O 1
ATOM 5266 N N . LEU A 1 662 ? 23.530 5.518 17.676 1.00 85.38 662 LEU A N 1
ATOM 5267 C CA . LEU A 1 662 ? 22.379 5.494 16.766 1.00 85.38 662 LEU A CA 1
ATOM 5268 C C . LEU A 1 662 ? 21.253 6.430 17.212 1.00 85.38 662 LEU A C 1
ATOM 5270 O O . LEU A 1 662 ? 20.952 6.543 18.398 1.00 85.38 662 LEU A O 1
ATOM 5274 N N . ASN A 1 663 ? 20.588 7.046 16.231 1.00 84.00 663 ASN A N 1
ATOM 5275 C CA . ASN A 1 663 ? 19.474 7.971 16.439 1.00 84.00 663 ASN A CA 1
ATOM 5276 C C . ASN A 1 663 ? 18.264 7.640 15.536 1.00 84.00 663 ASN A C 1
ATOM 5278 O O . ASN A 1 663 ? 17.736 8.507 14.833 1.00 84.00 663 ASN A O 1
ATOM 5282 N N . ILE A 1 664 ? 17.875 6.359 15.536 1.00 91.31 664 ILE A N 1
ATOM 5283 C CA . ILE A 1 664 ? 16.824 5.785 14.678 1.00 91.31 664 ILE A CA 1
ATOM 5284 C C . ILE A 1 664 ? 15.409 6.007 15.231 1.00 91.31 664 ILE A C 1
ATOM 5286 O O . ILE A 1 664 ? 15.211 6.074 16.443 1.00 91.31 664 ILE A O 1
ATOM 5290 N N . CYS A 1 665 ? 14.434 6.083 14.321 1.00 89.38 665 CYS A N 1
ATOM 5291 C CA . CYS A 1 665 ? 12.998 6.159 14.603 1.00 89.38 665 CYS A CA 1
ATOM 5292 C C . CYS A 1 665 ? 12.342 4.773 14.588 1.00 89.38 665 CYS A C 1
ATOM 5294 O O . CYS A 1 665 ? 11.527 4.471 15.458 1.00 89.38 665 CYS A O 1
ATOM 5296 N N . ASP A 1 666 ? 12.750 3.912 13.654 1.00 91.31 666 ASP A N 1
ATOM 5297 C CA . ASP A 1 666 ? 12.160 2.590 13.467 1.00 91.31 666 ASP A CA 1
ATOM 5298 C C . ASP A 1 666 ? 13.242 1.514 13.574 1.00 91.31 666 ASP A C 1
ATOM 5300 O O . ASP A 1 666 ? 14.186 1.482 12.776 1.00 91.31 666 ASP A O 1
ATOM 5304 N N . LEU A 1 667 ? 13.077 0.606 14.538 1.00 95.62 667 LEU A N 1
ATOM 5305 C CA . LEU A 1 667 ? 13.904 -0.586 14.698 1.00 95.62 667 LEU A CA 1
ATOM 5306 C C . LEU A 1 667 ? 13.046 -1.836 14.518 1.00 95.62 667 LEU A C 1
ATOM 5308 O O . LEU A 1 667 ? 12.167 -2.122 15.335 1.00 95.62 667 LEU A O 1
ATOM 5312 N N . LYS A 1 668 ? 13.328 -2.599 13.461 1.00 96.44 668 LYS A N 1
ATOM 5313 C CA . LYS A 1 668 ? 12.620 -3.842 13.149 1.00 96.44 668 LYS A CA 1
ATOM 5314 C C . LYS A 1 668 ? 13.579 -5.023 13.203 1.00 96.44 668 LYS A C 1
ATOM 5316 O O . LYS A 1 668 ? 14.551 -5.104 12.462 1.00 96.44 668 LYS A O 1
ATOM 5321 N N . LEU A 1 669 ? 13.287 -5.932 14.115 1.00 96.94 669 LEU A N 1
ATOM 5322 C CA . LEU A 1 669 ? 14.016 -7.153 14.447 1.00 96.94 669 LEU A CA 1
ATOM 5323 C C . LEU A 1 669 ? 13.063 -8.360 14.400 1.00 96.94 669 LEU A C 1
ATOM 5325 O O . LEU A 1 669 ? 13.266 -9.359 15.095 1.00 96.94 669 LEU A O 1
ATOM 5329 N N . LYS A 1 670 ? 11.987 -8.259 13.609 1.00 96.88 670 LYS A N 1
ATOM 5330 C CA . LYS A 1 670 ? 10.950 -9.285 13.538 1.00 96.88 670 LYS A CA 1
ATOM 5331 C C . LYS A 1 670 ? 11.532 -10.587 12.996 1.00 96.88 670 LYS A C 1
ATOM 5333 O O . LYS A 1 670 ? 12.180 -10.567 11.963 1.00 96.88 670 LYS A O 1
ATOM 5338 N N . GLY A 1 671 ? 11.288 -11.735 13.617 1.00 96.06 671 GLY A N 1
ATOM 5339 C CA . GLY A 1 671 ? 11.779 -13.021 13.109 1.00 96.06 671 GLY A CA 1
ATOM 5340 C C . GLY A 1 671 ? 13.294 -13.217 13.246 1.00 96.06 671 GLY A C 1
ATOM 5341 O O . GLY A 1 671 ? 13.841 -14.123 12.621 1.00 96.06 671 GLY A O 1
ATOM 5342 N N . CYS A 1 672 ? 13.993 -12.387 14.034 1.00 95.88 672 CYS A N 1
ATOM 5343 C CA . CYS A 1 672 ? 15.412 -12.575 14.349 1.00 95.88 672 CYS A CA 1
ATOM 5344 C C . CYS A 1 672 ? 15.596 -13.761 15.308 1.00 95.88 672 CYS A C 1
ATOM 5346 O O . CYS A 1 672 ? 15.762 -13.596 16.517 1.00 95.88 672 CYS A O 1
ATOM 5348 N N . SER A 1 673 ? 15.538 -14.982 14.777 1.00 93.69 673 SER A N 1
ATOM 5349 C CA . SER A 1 673 ? 15.420 -16.204 15.579 1.00 93.69 673 SER A CA 1
ATOM 5350 C C . SER A 1 673 ? 16.642 -16.520 16.446 1.00 93.69 673 SER A C 1
ATOM 5352 O O . SER A 1 673 ? 16.515 -17.308 17.373 1.00 93.69 673 SER A O 1
ATOM 5354 N N . ASN A 1 674 ? 17.818 -15.948 16.177 1.00 95.19 674 ASN A N 1
ATOM 5355 C CA . ASN A 1 674 ? 19.032 -16.173 16.979 1.00 95.19 674 ASN A CA 1
ATOM 5356 C C . ASN A 1 674 ? 19.278 -15.097 18.045 1.00 95.19 674 ASN A C 1
ATOM 5358 O O . ASN A 1 674 ? 20.243 -15.204 18.801 1.00 95.19 674 ASN A O 1
ATOM 5362 N N . LEU A 1 675 ? 18.445 -14.057 18.100 1.00 95.25 675 LEU A N 1
ATOM 5363 C CA . LEU A 1 675 ? 18.592 -12.985 19.072 1.00 95.25 675 LEU A CA 1
ATOM 5364 C C . LEU A 1 675 ? 18.082 -13.464 20.436 1.00 95.25 675 LEU A C 1
ATOM 5366 O O . LEU A 1 675 ? 16.879 -13.615 20.628 1.00 95.25 675 LEU A O 1
ATOM 5370 N N . GLU A 1 676 ? 18.991 -13.709 21.380 1.00 95.25 676 GLU A N 1
ATOM 5371 C CA . GLU A 1 676 ? 18.640 -14.167 22.736 1.00 95.25 676 GLU A CA 1
ATOM 5372 C C . GLU A 1 676 ? 18.395 -13.014 23.723 1.00 95.25 676 GLU A C 1
ATOM 5374 O O . GLU A 1 676 ? 17.586 -13.136 24.652 1.00 95.25 676 GLU A O 1
ATOM 5379 N N . GLU A 1 677 ? 19.071 -11.882 23.511 1.00 94.94 677 GLU A N 1
ATOM 5380 C CA . GLU A 1 677 ? 19.009 -10.692 24.358 1.00 94.94 677 GLU A CA 1
ATOM 5381 C C . GLU A 1 677 ? 18.992 -9.408 23.513 1.00 94.94 677 GLU A C 1
ATOM 5383 O O . GLU A 1 677 ? 19.799 -9.254 22.597 1.00 94.94 677 GLU A O 1
ATOM 5388 N N . LEU A 1 678 ? 18.098 -8.467 23.841 1.00 95.00 678 LEU A N 1
ATOM 5389 C CA . LEU A 1 678 ? 18.128 -7.112 23.280 1.00 95.00 678 LEU A CA 1
ATOM 5390 C C . LEU A 1 678 ? 19.205 -6.280 24.010 1.00 95.00 678 LEU A C 1
ATOM 5392 O O . LEU A 1 678 ? 19.127 -6.175 25.241 1.00 95.00 678 LEU A O 1
ATOM 5396 N N . PRO A 1 679 ? 20.182 -5.677 23.301 1.00 92.31 679 PRO A N 1
ATOM 5397 C CA . PRO A 1 679 ? 21.229 -4.861 23.916 1.00 92.31 679 PRO A CA 1
ATOM 5398 C C . PRO A 1 679 ? 20.680 -3.515 24.424 1.00 92.31 679 PRO A C 1
ATOM 5400 O O . PRO A 1 679 ? 19.499 -3.210 24.275 1.00 92.31 679 PRO A O 1
ATOM 5403 N N . CYS A 1 680 ? 21.547 -2.718 25.057 1.00 91.38 680 CYS A N 1
ATOM 5404 C CA . CYS A 1 680 ? 21.170 -1.455 25.700 1.00 91.38 680 CYS A CA 1
ATOM 5405 C C . CYS A 1 680 ? 20.610 -0.447 24.686 1.00 91.38 680 CYS A C 1
ATOM 5407 O O . CYS A 1 680 ? 21.267 -0.188 23.678 1.00 91.38 680 CYS A O 1
ATOM 5409 N N . THR A 1 681 ? 19.441 0.145 24.956 1.00 93.25 681 THR A N 1
ATOM 5410 C CA . THR A 1 681 ? 18.777 1.090 24.036 1.00 93.25 681 THR A CA 1
ATOM 5411 C C . THR A 1 681 ? 18.897 2.563 24.450 1.00 93.25 681 THR A C 1
ATOM 5413 O O . THR A 1 681 ? 18.230 3.412 23.863 1.00 93.25 681 THR A O 1
ATOM 5416 N N . GLU A 1 682 ? 19.751 2.910 25.424 1.00 89.56 682 GLU A N 1
ATOM 5417 C CA . GLU A 1 682 ? 19.891 4.277 25.982 1.00 89.56 682 GLU A CA 1
ATOM 5418 C C . GLU A 1 682 ? 20.154 5.385 24.939 1.00 89.56 682 GLU A C 1
ATOM 5420 O O . GLU A 1 682 ? 19.805 6.555 25.148 1.00 89.56 682 GLU A O 1
ATOM 5425 N N . THR A 1 683 ? 20.764 5.035 23.805 1.00 88.88 683 THR A N 1
ATOM 5426 C CA . THR A 1 683 ? 21.056 5.947 22.690 1.00 88.88 683 THR A CA 1
ATOM 5427 C C . THR A 1 683 ? 19.837 6.223 21.802 1.00 88.88 683 THR A C 1
ATOM 5429 O O . THR A 1 683 ? 19.749 7.306 21.225 1.00 88.88 683 THR A O 1
ATOM 5432 N N . LEU A 1 684 ? 18.853 5.315 21.753 1.00 91.56 684 LEU A N 1
ATOM 5433 C CA . LEU A 1 684 ? 17.723 5.311 20.812 1.00 91.56 684 LEU A CA 1
ATOM 5434 C C . LEU A 1 684 ? 16.586 6.278 21.197 1.00 91.56 684 LEU A C 1
ATOM 5436 O O . LEU A 1 684 ? 15.407 5.940 21.172 1.00 91.56 684 LEU A O 1
ATOM 5440 N N . LYS A 1 685 ? 16.913 7.521 21.554 1.00 90.00 685 LYS A N 1
ATOM 5441 C CA . LYS A 1 685 ? 15.951 8.505 22.094 1.00 90.00 685 LYS A CA 1
ATOM 5442 C C . LYS A 1 685 ? 14.861 8.941 21.107 1.00 90.00 685 LYS A C 1
ATOM 5444 O O . LYS A 1 685 ? 13.862 9.513 21.535 1.00 90.00 685 LYS A O 1
ATOM 5449 N N . GLN A 1 686 ? 15.068 8.709 19.810 1.00 88.19 686 GLN A N 1
ATOM 5450 C CA . GLN A 1 686 ? 14.130 9.057 18.735 1.00 88.19 686 GLN A CA 1
ATOM 5451 C C . GLN A 1 686 ? 13.224 7.897 18.316 1.00 88.19 686 GLN A C 1
ATOM 5453 O O . GLN A 1 686 ? 12.442 8.058 17.383 1.00 88.19 686 GLN A O 1
ATOM 5458 N N . LEU A 1 687 ? 13.326 6.745 18.986 1.00 91.00 687 LEU A N 1
ATOM 5459 C CA . LEU A 1 687 ? 12.605 5.539 18.605 1.00 91.00 687 LEU A CA 1
ATOM 5460 C C . LEU A 1 687 ? 11.095 5.717 18.799 1.00 91.00 687 LEU A C 1
ATOM 5462 O O . LEU A 1 687 ? 10.636 6.009 19.900 1.00 91.00 687 LEU A O 1
ATOM 5466 N N . GLU A 1 688 ? 10.337 5.502 17.728 1.00 87.06 688 GLU A N 1
ATOM 5467 C CA . GLU A 1 688 ? 8.874 5.529 17.667 1.00 87.06 688 GLU A CA 1
ATOM 5468 C C . GLU A 1 688 ? 8.290 4.116 17.492 1.00 87.06 688 GLU A C 1
ATOM 5470 O O . GLU A 1 688 ? 7.214 3.821 18.023 1.00 87.06 688 GLU A O 1
ATOM 5475 N N . LEU A 1 689 ? 9.018 3.220 16.815 1.00 89.50 689 LEU A N 1
ATOM 5476 C CA . LEU A 1 689 ? 8.643 1.823 16.588 1.00 89.50 689 LEU A CA 1
ATOM 5477 C C . LEU A 1 689 ? 9.773 0.874 17.004 1.00 89.50 689 LEU A C 1
ATOM 5479 O O . LEU A 1 689 ? 10.879 0.942 16.466 1.00 89.50 689 LEU A O 1
ATOM 5483 N N . LEU A 1 690 ? 9.453 -0.076 17.886 1.00 96.50 690 LEU A N 1
ATOM 5484 C CA . LEU A 1 690 ? 10.294 -1.233 18.194 1.00 96.50 690 LEU A CA 1
ATOM 5485 C C . LEU A 1 690 ? 9.522 -2.525 17.909 1.00 96.50 690 LEU A C 1
ATOM 5487 O O . LEU A 1 690 ? 8.606 -2.877 18.654 1.00 96.50 690 LEU A O 1
ATOM 5491 N N . ASP A 1 691 ? 9.898 -3.235 16.844 1.00 97.25 691 ASP A N 1
ATOM 5492 C CA . ASP A 1 691 ? 9.300 -4.522 16.472 1.00 97.25 691 ASP A CA 1
ATOM 5493 C C . ASP A 1 691 ? 10.294 -5.671 16.654 1.00 97.25 691 ASP A C 1
ATOM 5495 O O . ASP A 1 691 ? 11.249 -5.813 15.901 1.00 97.25 691 ASP A O 1
ATOM 5499 N N . LEU A 1 692 ? 10.053 -6.504 17.657 1.00 97.50 692 LEU A N 1
ATOM 5500 C CA . LEU A 1 692 ? 10.783 -7.726 17.995 1.00 97.50 692 LEU A CA 1
ATOM 5501 C C . LEU A 1 692 ? 9.910 -8.970 17.780 1.00 97.50 692 LEU A C 1
ATOM 5503 O O . LEU A 1 692 ? 10.225 -10.044 18.298 1.00 97.50 692 LEU A O 1
ATOM 5507 N N . SER A 1 693 ? 8.785 -8.836 17.070 1.00 97.19 693 SER A N 1
ATOM 5508 C CA . SER A 1 693 ? 7.837 -9.936 16.939 1.00 97.19 693 SER A CA 1
ATOM 5509 C C . SER A 1 693 ? 8.474 -11.159 16.290 1.00 97.19 693 SER A C 1
ATOM 5511 O O . SER A 1 693 ? 9.293 -11.038 15.393 1.00 97.19 693 SER A O 1
ATOM 5513 N N . ASP A 1 694 ? 8.131 -12.365 16.726 1.00 96.62 694 ASP A N 1
ATOM 5514 C CA . ASP A 1 694 ? 8.681 -13.613 16.175 1.00 96.62 694 ASP A CA 1
ATOM 5515 C C . ASP A 1 694 ? 10.206 -13.787 16.364 1.00 96.62 694 ASP A C 1
ATOM 5517 O O . ASP A 1 694 ? 10.800 -14.719 15.825 1.00 96.62 694 ASP A O 1
ATOM 5521 N N . ALA A 1 695 ? 10.869 -12.945 17.174 1.00 96.19 695 ALA A N 1
ATOM 5522 C CA . ALA A 1 695 ? 12.214 -13.216 17.687 1.00 96.19 695 ALA A CA 1
ATOM 5523 C C . ALA A 1 695 ? 12.142 -14.349 18.730 1.00 96.19 695 ALA A C 1
ATOM 5525 O O . ALA A 1 695 ? 12.228 -14.150 19.943 1.00 96.19 695 ALA A O 1
ATOM 5526 N N . CYS A 1 696 ? 11.922 -15.570 18.245 1.00 94.06 696 CYS A N 1
ATOM 5527 C CA . CYS A 1 696 ? 11.449 -16.711 19.027 1.00 94.06 696 CYS A CA 1
ATOM 5528 C C . CYS A 1 696 ? 12.416 -17.210 20.113 1.00 94.06 696 CYS A C 1
ATOM 5530 O O . CYS A 1 696 ? 12.021 -18.030 20.940 1.00 94.06 696 CYS A O 1
ATOM 5532 N N . ASN A 1 697 ? 13.677 -16.770 20.118 1.00 95.25 697 ASN A N 1
ATOM 5533 C CA . ASN A 1 697 ? 14.653 -17.091 21.164 1.00 95.25 697 ASN A CA 1
ATOM 5534 C C . ASN A 1 697 ? 14.999 -15.900 22.059 1.00 95.25 697 ASN A C 1
ATOM 5536 O O . ASN A 1 697 ? 15.810 -16.061 22.963 1.00 95.25 697 ASN A O 1
ATOM 5540 N N . LEU A 1 698 ? 14.345 -14.750 21.880 1.00 96.12 698 LEU A N 1
ATOM 5541 C CA . LEU A 1 698 ? 14.533 -13.594 22.746 1.00 96.12 698 LEU A CA 1
ATOM 5542 C C . LEU A 1 698 ? 13.964 -13.899 24.133 1.00 96.12 698 LEU A C 1
ATOM 5544 O O . LEU A 1 698 ? 12.749 -14.034 24.296 1.00 96.12 698 LEU A O 1
ATOM 5548 N N . VAL A 1 699 ? 14.841 -14.011 25.131 1.00 95.19 699 VAL A N 1
ATOM 5549 C CA . VAL A 1 699 ? 14.471 -14.300 26.530 1.00 95.19 699 VAL A CA 1
ATOM 5550 C C . VAL A 1 699 ? 14.704 -13.086 27.431 1.00 95.19 699 VAL A C 1
ATOM 5552 O O . VAL A 1 699 ? 14.053 -12.964 28.471 1.00 95.19 699 VAL A O 1
ATOM 5555 N N . ARG A 1 700 ? 15.627 -12.187 27.061 1.00 92.81 700 ARG A N 1
ATOM 5556 C CA . ARG A 1 700 ? 16.063 -11.072 27.915 1.00 92.81 700 ARG A CA 1
ATOM 5557 C C . ARG A 1 700 ? 16.083 -9.737 27.176 1.00 92.81 700 ARG A C 1
ATOM 5559 O O . ARG A 1 700 ? 16.327 -9.668 25.976 1.00 92.81 700 ARG A O 1
ATOM 5566 N N . ILE A 1 701 ? 15.859 -8.671 27.933 1.00 94.00 701 ILE A N 1
ATOM 5567 C CA . ILE A 1 701 ? 16.082 -7.285 27.525 1.00 94.00 701 ILE A CA 1
ATOM 5568 C C . ILE A 1 701 ? 17.071 -6.709 28.538 1.00 94.00 701 ILE A C 1
ATOM 5570 O O . ILE A 1 701 ? 16.833 -6.817 29.743 1.00 94.00 701 ILE A O 1
ATOM 5574 N N . LYS A 1 702 ? 18.196 -6.162 28.063 1.00 93.94 702 LYS A N 1
ATOM 5575 C CA . LYS A 1 702 ? 19.275 -5.667 28.932 1.00 93.94 702 LYS A CA 1
ATOM 5576 C C . LYS A 1 702 ? 18.851 -4.446 29.750 1.00 93.94 702 LYS A C 1
ATOM 5578 O O . LYS A 1 702 ? 19.267 -4.295 30.901 1.00 93.94 702 LYS A O 1
ATOM 5583 N N . ASP A 1 703 ? 18.023 -3.590 29.162 1.00 92.31 703 ASP A N 1
ATOM 5584 C CA . ASP A 1 703 ? 17.498 -2.405 29.829 1.00 92.31 703 ASP A CA 1
ATOM 5585 C C . ASP A 1 703 ? 16.555 -2.789 30.964 1.00 92.31 703 ASP A C 1
ATOM 5587 O O . ASP A 1 703 ? 15.646 -3.603 30.809 1.00 92.31 703 ASP A O 1
ATOM 5591 N N . LYS A 1 704 ? 16.740 -2.154 32.121 1.00 91.25 704 LYS A N 1
ATOM 5592 C CA . LYS A 1 704 ? 15.822 -2.314 33.257 1.00 91.25 704 LYS A CA 1
ATOM 5593 C C . LYS A 1 704 ? 14.568 -1.445 33.113 1.00 91.25 704 LYS A C 1
ATOM 5595 O O . LYS A 1 704 ? 13.540 -1.764 33.705 1.00 91.25 704 LYS A O 1
ATOM 5600 N N . SER A 1 705 ? 14.659 -0.352 32.355 1.00 91.69 705 SER A N 1
ATOM 5601 C CA . SER A 1 705 ? 13.593 0.626 32.113 1.00 91.69 705 SER A CA 1
ATOM 5602 C C . SER A 1 705 ? 13.736 1.210 30.707 1.00 91.69 705 SER A C 1
ATOM 5604 O O . SER A 1 705 ? 14.856 1.359 30.225 1.00 91.69 705 SER A O 1
ATOM 5606 N N . PHE A 1 706 ? 12.616 1.554 30.072 1.00 94.00 706 PHE A N 1
ATOM 5607 C CA . PHE A 1 706 ? 12.559 2.258 28.785 1.00 94.00 706 PHE A CA 1
ATOM 5608 C C . PHE A 1 706 ? 12.240 3.757 28.922 1.00 94.00 706 PHE A C 1
ATOM 5610 O O . PHE A 1 706 ? 11.880 4.402 27.946 1.00 94.00 706 PHE A O 1
ATOM 5617 N N . GLU A 1 707 ? 12.408 4.352 30.105 1.00 90.69 707 GLU A N 1
ATOM 5618 C CA . GLU A 1 707 ? 12.172 5.786 30.374 1.00 90.69 707 GLU A CA 1
ATOM 5619 C C . GLU A 1 707 ? 12.834 6.776 29.393 1.00 90.69 707 GLU A C 1
ATOM 5621 O O . GLU A 1 707 ? 12.365 7.907 29.221 1.00 90.69 707 GLU A O 1
ATOM 5626 N N . HIS A 1 708 ? 13.934 6.385 28.749 1.00 91.38 708 HIS A N 1
ATOM 5627 C CA . HIS A 1 708 ? 14.614 7.185 27.730 1.00 91.38 708 HIS A CA 1
ATOM 5628 C C . HIS A 1 708 ? 13.907 7.178 26.365 1.00 91.38 708 HIS A C 1
ATOM 5630 O O . HIS A 1 708 ? 14.079 8.136 25.610 1.00 91.38 708 HIS A O 1
ATOM 5636 N N . LEU A 1 709 ? 13.081 6.171 26.057 1.00 92.38 709 LEU A N 1
ATOM 5637 C CA . LEU A 1 709 ? 12.349 6.015 24.790 1.00 92.38 709 LEU A CA 1
ATOM 5638 C C . LEU A 1 709 ? 11.050 6.840 24.771 1.00 92.38 709 LEU A C 1
ATOM 5640 O O . LEU A 1 709 ? 9.964 6.340 24.486 1.00 92.38 709 LEU A O 1
ATOM 5644 N N . LYS A 1 710 ? 11.141 8.136 25.085 1.00 87.56 710 LYS A N 1
ATOM 5645 C CA . LYS A 1 710 ? 9.972 9.013 25.290 1.00 87.56 710 LYS A CA 1
ATOM 5646 C C . LYS A 1 710 ? 9.071 9.162 24.065 1.00 87.56 710 LYS A C 1
ATOM 5648 O O . LYS A 1 710 ? 7.911 9.532 24.226 1.00 87.56 710 LYS A O 1
ATOM 5653 N N . LEU A 1 711 ? 9.597 8.920 22.866 1.00 83.44 711 LEU A N 1
ATOM 5654 C CA . LEU A 1 711 ? 8.867 9.018 21.601 1.00 83.44 711 LEU A CA 1
ATOM 5655 C C . LEU A 1 711 ? 8.248 7.682 21.156 1.00 83.44 711 LEU A C 1
ATOM 5657 O O . LEU A 1 711 ? 7.525 7.673 20.165 1.00 83.44 711 LEU A O 1
ATOM 5661 N N . LEU A 1 712 ? 8.462 6.582 21.893 1.00 88.31 712 LEU A N 1
ATOM 5662 C CA . LEU A 1 712 ? 7.996 5.252 21.502 1.00 88.31 712 LEU A CA 1
ATOM 5663 C C . LEU A 1 712 ? 6.467 5.195 21.460 1.00 88.31 712 LEU A C 1
ATOM 5665 O O . LEU A 1 712 ? 5.804 5.478 22.455 1.00 88.31 712 LEU A O 1
ATOM 5669 N N . ARG A 1 713 ? 5.922 4.793 20.308 1.00 85.69 713 ARG A N 1
ATOM 5670 C CA . ARG A 1 713 ? 4.481 4.681 20.027 1.00 85.69 713 ARG A CA 1
ATOM 5671 C C . ARG A 1 713 ? 4.021 3.238 19.936 1.00 85.69 713 ARG A C 1
ATOM 5673 O O . ARG A 1 713 ? 2.907 2.925 20.353 1.00 85.69 713 ARG A O 1
ATOM 5680 N N . CYS A 1 714 ? 4.869 2.363 19.406 1.00 90.56 714 CYS A N 1
ATOM 5681 C CA . CYS A 1 714 ? 4.562 0.953 19.227 1.00 90.56 714 CYS A CA 1
ATOM 5682 C C . CYS A 1 714 ? 5.711 0.085 19.743 1.00 90.56 714 CYS A C 1
ATOM 5684 O O . CYS A 1 714 ? 6.846 0.201 19.277 1.00 90.56 714 CYS A O 1
ATOM 5686 N N . LEU A 1 715 ? 5.387 -0.799 20.686 1.00 96.69 715 LEU A N 1
ATOM 5687 C CA . LEU A 1 715 ? 6.267 -1.851 21.177 1.00 96.69 715 LEU A CA 1
ATOM 5688 C C . LEU A 1 715 ? 5.636 -3.205 20.855 1.00 96.69 715 LEU A C 1
ATOM 5690 O O . LEU A 1 715 ? 4.615 -3.574 21.440 1.00 96.69 715 LEU A O 1
ATOM 5694 N N . ASN A 1 716 ? 6.247 -3.946 19.934 1.00 97.31 716 ASN A N 1
ATOM 5695 C CA . ASN A 1 716 ? 5.802 -5.279 19.555 1.00 97.31 716 ASN A CA 1
ATOM 5696 C C . ASN A 1 716 ? 6.830 -6.328 19.972 1.00 97.31 716 ASN A C 1
ATOM 5698 O O . ASN A 1 716 ? 7.930 -6.390 19.440 1.00 97.31 716 ASN A O 1
ATOM 5702 N N . LEU A 1 717 ? 6.449 -7.166 20.925 1.00 97.00 717 LEU A N 1
ATOM 5703 C CA . LEU A 1 717 ? 7.239 -8.261 21.482 1.00 97.00 717 LEU A CA 1
ATOM 5704 C C . LEU A 1 717 ? 6.557 -9.614 21.230 1.00 97.00 717 LEU A C 1
ATOM 5706 O O . LEU A 1 717 ? 6.920 -10.604 21.857 1.00 97.00 717 LEU A O 1
ATOM 5710 N N . SER A 1 718 ? 5.559 -9.668 20.345 1.00 97.38 718 SER A N 1
ATOM 5711 C CA . SER A 1 718 ? 4.752 -10.868 20.099 1.00 97.38 718 SER A CA 1
ATOM 5712 C C . SER A 1 718 ? 5.613 -12.081 19.714 1.00 97.38 718 SER A C 1
ATOM 5714 O O . SER A 1 718 ? 6.605 -11.934 19.013 1.00 97.38 718 SER A O 1
ATOM 5716 N N . LYS A 1 719 ? 5.240 -13.300 20.110 1.00 96.62 719 LYS A N 1
ATOM 5717 C CA . LYS A 1 719 ? 5.945 -14.561 19.812 1.00 96.62 719 LYS A CA 1
ATOM 5718 C C . LYS A 1 719 ? 7.398 -14.595 20.310 1.00 96.62 719 LYS A C 1
ATOM 5720 O O . LYS A 1 719 ? 8.223 -15.337 19.780 1.00 96.62 719 LYS A O 1
ATOM 5725 N N . THR A 1 720 ? 7.725 -13.810 21.336 1.00 96.88 720 THR A N 1
ATOM 5726 C CA . THR A 1 720 ? 9.019 -13.889 22.031 1.00 96.88 720 THR A CA 1
ATOM 5727 C C . THR A 1 720 ? 8.927 -14.791 23.267 1.00 96.88 720 THR A C 1
ATOM 5729 O O . THR A 1 720 ? 7.844 -15.155 23.731 1.00 96.88 720 THR A O 1
ATOM 5732 N N . LYS A 1 721 ? 10.081 -15.171 23.828 1.00 95.31 721 LYS A N 1
ATOM 5733 C CA . LYS A 1 721 ? 10.182 -15.999 25.044 1.00 95.31 721 LYS A CA 1
ATOM 5734 C C . LYS A 1 721 ? 10.522 -15.180 26.291 1.00 95.31 721 LYS A C 1
ATOM 5736 O O . LYS A 1 721 ? 10.941 -15.762 27.295 1.00 95.31 721 LYS A O 1
ATOM 5741 N N . ILE A 1 722 ? 10.338 -13.860 26.253 1.00 93.94 722 ILE A N 1
ATOM 5742 C CA . ILE A 1 722 ? 10.623 -12.989 27.393 1.00 93.94 722 ILE A CA 1
ATOM 5743 C C . ILE A 1 722 ? 9.790 -13.406 28.609 1.00 93.94 722 ILE A C 1
ATOM 5745 O O . ILE A 1 722 ? 8.618 -13.767 28.502 1.00 93.94 722 ILE A O 1
ATOM 5749 N N . THR A 1 723 ? 10.403 -13.386 29.789 1.00 90.75 723 THR A N 1
ATOM 5750 C CA . THR A 1 723 ? 9.727 -13.782 31.037 1.00 90.75 723 THR A CA 1
ATOM 5751 C C . THR A 1 723 ? 9.097 -12.604 31.777 1.00 90.75 723 THR A C 1
ATOM 5753 O O . THR A 1 723 ? 8.207 -12.801 32.606 1.00 90.75 723 THR A O 1
ATOM 5756 N N . SER A 1 724 ? 9.574 -11.391 31.500 1.00 88.44 724 SER A N 1
ATOM 5757 C CA . SER A 1 724 ? 9.157 -10.133 32.123 1.00 88.44 724 SER A CA 1
ATOM 5758 C C . SER A 1 724 ? 9.475 -8.954 31.205 1.00 88.44 724 SER A C 1
ATOM 5760 O O . SER A 1 724 ? 10.431 -9.020 30.433 1.00 88.44 724 SER A O 1
ATOM 5762 N N . LEU A 1 725 ? 8.707 -7.873 31.330 1.00 89.88 725 LEU A N 1
ATOM 5763 C CA . LEU A 1 725 ? 8.962 -6.609 30.637 1.00 89.88 725 LEU A CA 1
ATOM 5764 C C . LEU A 1 725 ? 9.968 -5.741 31.415 1.00 89.88 725 LEU A C 1
ATOM 5766 O O . LEU A 1 725 ? 9.999 -5.824 32.649 1.00 89.88 725 LEU A O 1
ATOM 5770 N N . PRO A 1 726 ? 10.757 -4.888 30.732 1.00 90.50 726 PRO A N 1
ATOM 5771 C CA . PRO A 1 726 ? 11.407 -3.754 31.384 1.00 90.50 726 PRO A CA 1
ATOM 5772 C C . PRO A 1 726 ? 10.346 -2.802 31.952 1.00 90.50 726 PRO A C 1
ATOM 5774 O O . PRO A 1 726 ? 9.176 -2.866 31.573 1.00 90.50 726 PRO A O 1
ATOM 5777 N N . SER A 1 727 ? 10.737 -1.906 32.861 1.00 90.62 727 SER A N 1
ATOM 5778 C CA . SER A 1 727 ? 9.822 -0.852 33.306 1.00 90.62 727 SER A CA 1
ATOM 5779 C C . SER A 1 727 ? 9.415 0.019 32.114 1.00 90.62 727 SER A C 1
ATOM 5781 O O . SER A 1 727 ? 10.271 0.620 31.463 1.00 90.62 727 SER A O 1
ATOM 5783 N N . ILE A 1 728 ? 8.114 0.069 31.824 1.00 92.25 728 ILE A N 1
ATOM 5784 C CA . ILE A 1 728 ? 7.541 0.886 30.747 1.00 92.25 728 ILE A CA 1
ATOM 5785 C C . ILE A 1 728 ? 6.528 1.908 31.270 1.00 92.25 728 ILE A C 1
ATOM 5787 O O . ILE A 1 728 ? 5.940 2.636 30.477 1.00 92.25 728 ILE A O 1
ATOM 5791 N N . SER A 1 729 ? 6.364 2.032 32.593 1.00 86.75 729 SER A N 1
ATOM 5792 C CA . SER A 1 729 ? 5.375 2.913 33.227 1.00 86.75 729 SER A CA 1
ATOM 5793 C C . SER A 1 729 ? 5.495 4.384 32.811 1.00 86.75 729 SER A C 1
ATOM 5795 O O . SER A 1 729 ? 4.523 5.116 32.918 1.00 86.75 729 SER A O 1
ATOM 5797 N N . ASN A 1 730 ? 6.657 4.838 32.337 1.00 86.06 730 ASN A N 1
ATOM 5798 C CA . ASN A 1 730 ? 6.908 6.236 31.980 1.00 86.06 730 ASN A CA 1
ATOM 5799 C C . ASN A 1 730 ? 7.166 6.423 30.471 1.00 86.06 730 ASN A C 1
ATOM 5801 O O . ASN A 1 730 ? 8.101 7.115 30.066 1.00 86.06 730 ASN A O 1
ATOM 5805 N N . LEU A 1 731 ? 6.351 5.775 29.634 1.00 89.88 731 LEU A N 1
ATOM 5806 C CA . LEU A 1 731 ? 6.327 5.982 28.184 1.00 89.88 731 LEU A CA 1
ATOM 5807 C C . LEU A 1 731 ? 5.111 6.842 27.791 1.00 89.88 731 LEU A C 1
ATOM 5809 O O . LEU A 1 731 ? 4.035 6.302 27.531 1.00 89.88 731 LEU A O 1
ATOM 5813 N N . PRO A 1 732 ? 5.250 8.182 27.725 1.00 81.44 732 PRO A N 1
ATOM 5814 C CA . PRO A 1 732 ? 4.108 9.092 27.596 1.00 81.44 732 PRO A CA 1
ATOM 5815 C C . PRO A 1 732 ? 3.414 9.024 26.232 1.00 81.44 732 PRO A C 1
ATOM 5817 O O . PRO A 1 732 ? 2.301 9.521 26.100 1.00 81.44 732 PRO A O 1
ATOM 5820 N N . ASN A 1 733 ? 4.065 8.441 25.220 1.00 80.12 733 ASN A N 1
ATOM 5821 C CA . ASN A 1 733 ? 3.574 8.368 23.844 1.00 80.12 733 ASN A CA 1
ATOM 5822 C C . ASN A 1 733 ? 3.214 6.948 23.386 1.00 80.12 733 ASN A C 1
ATOM 5824 O O . ASN A 1 733 ? 2.811 6.788 22.233 1.00 80.12 733 ASN A O 1
ATOM 5828 N N . LEU A 1 734 ? 3.337 5.933 24.253 1.00 88.62 734 LEU A N 1
ATOM 5829 C CA . LEU A 1 734 ? 3.069 4.551 23.860 1.00 88.62 734 LEU A CA 1
ATOM 5830 C C . LEU A 1 734 ? 1.570 4.350 23.628 1.00 88.62 734 LEU A C 1
ATOM 5832 O O . LEU A 1 734 ? 0.764 4.565 24.529 1.00 88.62 734 LEU A O 1
ATOM 5836 N N . ARG A 1 735 ? 1.222 3.905 22.419 1.00 85.88 735 ARG A N 1
ATOM 5837 C CA . ARG A 1 735 ? -0.153 3.675 21.951 1.00 85.88 735 ARG A CA 1
ATOM 5838 C C . ARG A 1 735 ? -0.460 2.195 21.784 1.00 85.88 735 ARG A C 1
ATOM 5840 O O . ARG A 1 735 ? -1.562 1.758 22.098 1.00 85.88 735 ARG A O 1
ATOM 5847 N N . LYS A 1 736 ? 0.517 1.412 21.319 1.00 90.19 736 LYS A N 1
ATOM 5848 C CA . LYS A 1 736 ? 0.364 -0.026 21.077 1.00 90.19 736 LYS A CA 1
ATOM 5849 C C . LYS A 1 736 ? 1.406 -0.822 21.848 1.00 90.19 736 LYS A C 1
ATOM 5851 O O . LYS A 1 736 ? 2.606 -0.633 21.644 1.00 90.19 736 LYS A O 1
ATOM 5856 N N . LEU A 1 737 ? 0.933 -1.743 22.681 1.00 95.88 737 LEU A N 1
ATOM 5857 C CA . LEU A 1 737 ? 1.745 -2.765 23.331 1.00 95.88 737 LEU A CA 1
ATOM 5858 C C . LEU A 1 737 ? 1.248 -4.143 22.888 1.00 95.88 737 LEU A C 1
ATOM 5860 O O . LEU A 1 737 ? 0.165 -4.578 23.278 1.00 95.88 737 LEU A O 1
ATOM 5864 N N . LEU A 1 738 ? 2.042 -4.812 22.052 1.00 96.81 738 LEU A N 1
ATOM 5865 C CA . LEU A 1 738 ? 1.698 -6.101 21.455 1.00 96.81 738 LEU A CA 1
ATOM 5866 C C . LEU A 1 738 ? 2.600 -7.196 22.029 1.00 96.81 738 LEU A C 1
ATOM 5868 O O . LEU A 1 738 ? 3.817 -7.172 21.865 1.00 96.81 738 LEU A O 1
ATOM 5872 N N . LEU A 1 739 ? 1.988 -8.154 22.709 1.00 96.50 739 LEU A N 1
ATOM 5873 C CA . LEU A 1 739 ? 2.605 -9.268 23.431 1.00 96.50 739 LEU A CA 1
ATOM 5874 C C . LEU A 1 739 ? 1.944 -10.598 23.047 1.00 96.50 739 LEU A C 1
ATOM 5876 O O . LEU A 1 739 ? 1.944 -11.551 23.827 1.00 96.50 739 LEU A O 1
ATOM 5880 N N . ARG A 1 740 ? 1.367 -10.672 21.844 1.00 95.69 740 ARG A N 1
ATOM 5881 C CA . ARG A 1 740 ? 0.661 -11.861 21.371 1.00 95.69 740 ARG A CA 1
ATOM 5882 C C . ARG A 1 740 ? 1.588 -13.074 21.371 1.00 95.69 740 ARG A C 1
ATOM 5884 O O . ARG A 1 740 ? 2.719 -12.969 20.927 1.00 95.69 740 ARG A O 1
ATOM 5891 N N . ASP A 1 741 ? 1.130 -14.231 21.826 1.00 95.88 741 ASP A N 1
ATOM 5892 C CA . ASP A 1 741 ? 1.881 -15.487 21.897 1.00 95.88 741 ASP A CA 1
ATOM 5893 C C . ASP A 1 741 ? 3.188 -15.400 22.721 1.00 95.88 741 ASP A C 1
ATOM 5895 O O . ASP A 1 741 ? 4.096 -16.215 22.548 1.00 95.88 741 ASP A O 1
ATOM 5899 N N . CYS A 1 742 ? 3.301 -14.449 23.659 1.00 95.38 742 CYS A N 1
ATOM 5900 C CA . CYS A 1 742 ? 4.392 -14.401 24.639 1.00 95.38 742 CYS A CA 1
ATOM 5901 C C . CYS A 1 742 ? 4.191 -15.449 25.745 1.00 95.38 742 CYS A C 1
ATOM 5903 O O . CYS A 1 742 ? 3.903 -15.142 26.905 1.00 95.38 742 CYS A O 1
ATOM 5905 N N . SER A 1 743 ? 4.351 -16.726 25.396 1.00 92.06 743 SER A N 1
ATOM 5906 C CA . SER A 1 743 ? 3.982 -17.858 26.254 1.00 92.06 743 SER A CA 1
ATOM 5907 C C . SER A 1 743 ? 4.761 -17.960 27.572 1.00 92.06 743 SER A C 1
ATOM 5909 O O . SER A 1 743 ? 4.358 -18.727 28.443 1.00 92.06 743 SER A O 1
ATOM 5911 N N . SER A 1 744 ? 5.870 -17.230 27.729 1.00 93.81 744 SER A N 1
ATOM 5912 C CA . SER A 1 744 ? 6.745 -17.263 28.913 1.00 93.81 744 SER A CA 1
ATOM 5913 C C . SER A 1 744 ? 6.448 -16.171 29.949 1.00 93.81 744 SER A C 1
ATOM 5915 O O . SER A 1 744 ? 6.925 -16.275 31.084 1.00 93.81 744 SER A O 1
ATOM 5917 N N . ILE A 1 745 ? 5.667 -15.142 29.599 1.00 92.81 745 ILE A N 1
ATOM 5918 C CA . ILE A 1 745 ? 5.336 -14.047 30.518 1.00 92.81 745 ILE A CA 1
ATOM 5919 C C . ILE A 1 745 ? 4.390 -14.574 31.595 1.00 92.81 745 ILE A C 1
ATOM 5921 O O . ILE A 1 745 ? 3.294 -15.044 31.303 1.00 92.81 745 ILE A O 1
ATOM 5925 N N . LYS A 1 746 ? 4.817 -14.497 32.861 1.00 91.88 746 LYS A N 1
ATOM 5926 C CA . LYS A 1 746 ? 4.027 -14.991 34.005 1.00 91.88 746 LYS A CA 1
ATOM 5927 C C . LYS A 1 746 ? 3.180 -13.916 34.674 1.00 91.88 746 LYS A C 1
ATOM 5929 O O . LYS A 1 746 ? 2.119 -14.221 35.224 1.00 91.88 746 LYS A O 1
ATOM 5934 N N . LYS A 1 747 ? 3.678 -12.680 34.674 1.00 90.50 747 LYS A N 1
ATOM 5935 C CA . LYS A 1 747 ? 3.075 -11.528 35.346 1.00 90.50 747 LYS A CA 1
ATOM 5936 C C . LYS A 1 747 ? 3.196 -10.293 34.465 1.00 90.50 747 LYS A C 1
ATOM 5938 O O . LYS A 1 747 ? 4.237 -10.107 33.838 1.00 90.50 747 LYS A O 1
ATOM 5943 N N . LEU A 1 748 ? 2.175 -9.445 34.494 1.00 89.25 748 LEU A N 1
ATOM 5944 C CA . LEU A 1 748 ? 2.200 -8.115 33.892 1.00 89.25 748 LEU A CA 1
ATOM 5945 C C . LEU A 1 748 ? 2.365 -7.067 35.003 1.00 89.25 748 LEU A C 1
ATOM 5947 O O . LEU A 1 748 ? 1.545 -7.011 35.920 1.00 89.25 748 LEU A O 1
ATOM 5951 N N . GLN A 1 749 ? 3.460 -6.306 34.963 1.00 84.44 749 GLN A N 1
ATOM 5952 C CA . GLN A 1 749 ? 3.836 -5.289 35.958 1.00 84.44 749 GLN A CA 1
ATOM 5953 C C . GLN A 1 749 ? 4.440 -4.067 35.253 1.00 84.44 749 GLN A C 1
ATOM 5955 O O . GLN A 1 749 ? 4.919 -4.209 34.128 1.00 84.44 749 GLN A O 1
ATOM 5960 N N . ASN A 1 750 ? 4.482 -2.916 35.934 1.00 80.62 750 ASN A N 1
ATOM 5961 C CA . ASN A 1 750 ? 5.117 -1.677 35.456 1.00 80.62 750 ASN A CA 1
ATOM 5962 C C . ASN A 1 750 ? 4.489 -1.124 34.161 1.00 80.62 750 ASN A C 1
ATOM 5964 O O . ASN A 1 750 ? 5.196 -0.784 33.208 1.00 80.62 750 ASN A O 1
ATOM 5968 N N . ILE A 1 751 ? 3.155 -1.086 34.112 1.00 88.19 751 ILE A N 1
ATOM 5969 C CA . ILE A 1 751 ? 2.373 -0.541 32.985 1.00 88.19 751 ILE A CA 1
ATOM 5970 C C . ILE A 1 751 ? 1.383 0.551 33.418 1.00 88.19 751 ILE A C 1
ATOM 5972 O O . ILE A 1 751 ? 0.709 1.146 32.584 1.00 88.19 751 ILE A O 1
ATOM 5976 N N . GLU A 1 752 ? 1.316 0.844 34.715 1.00 85.25 752 GLU A N 1
ATOM 5977 C CA . GLU A 1 752 ? 0.323 1.712 35.351 1.00 85.25 752 GLU A CA 1
ATOM 5978 C C . GLU A 1 752 ? 0.357 3.180 34.899 1.00 85.25 752 GLU A C 1
ATOM 5980 O O . GLU A 1 752 ? -0.617 3.891 35.122 1.00 85.25 752 GLU A O 1
ATOM 5985 N N . GLY A 1 753 ? 1.439 3.648 34.268 1.00 84.06 753 GLY A N 1
ATOM 5986 C CA . GLY A 1 753 ? 1.573 5.033 33.791 1.00 84.06 753 GLY A CA 1
ATOM 5987 C C . GLY A 1 753 ? 1.404 5.228 32.277 1.00 84.06 753 GLY A C 1
ATOM 5988 O O . GLY A 1 753 ? 1.651 6.326 31.775 1.00 84.06 753 GLY A O 1
ATOM 5989 N N . LEU A 1 754 ? 0.962 4.204 31.533 1.00 89.19 754 LEU A N 1
ATOM 5990 C CA . LEU A 1 754 ? 0.745 4.280 30.079 1.00 89.19 754 LEU A CA 1
ATOM 5991 C C . LEU A 1 754 ? -0.555 5.030 29.716 1.00 89.19 754 LEU A C 1
ATOM 5993 O O . LEU A 1 754 ? -1.521 4.454 29.220 1.00 89.19 754 LEU A O 1
ATOM 5997 N N . VAL A 1 755 ? -0.571 6.343 29.951 1.00 84.25 755 VAL A N 1
ATOM 5998 C CA . VAL A 1 755 ? -1.752 7.220 29.807 1.00 84.25 755 VAL A CA 1
ATOM 5999 C C . VAL A 1 755 ? -2.319 7.330 28.385 1.00 84.25 755 VAL A C 1
ATOM 6001 O O . VAL A 1 755 ? -3.492 7.655 28.218 1.00 84.25 755 VAL A O 1
ATOM 6004 N N . ARG A 1 756 ? -1.503 7.071 27.354 1.00 84.56 756 ARG A N 1
ATOM 6005 C CA . ARG A 1 756 ? -1.898 7.151 25.934 1.00 84.56 756 ARG A CA 1
ATOM 6006 C C . ARG A 1 756 ? -2.106 5.789 25.268 1.00 84.56 756 ARG A C 1
ATOM 6008 O O . ARG A 1 756 ? -2.257 5.741 24.051 1.00 84.56 756 ARG A O 1
ATOM 6015 N N . LEU A 1 757 ? -2.110 4.696 26.034 1.00 87.62 757 LEU A N 1
ATOM 6016 C CA . LEU A 1 757 ? -2.250 3.360 25.463 1.00 87.62 757 LEU A CA 1
ATOM 6017 C C . LEU A 1 757 ? -3.652 3.168 24.875 1.00 87.62 757 LEU A C 1
ATOM 6019 O O . LEU A 1 757 ? -4.645 3.354 25.571 1.00 87.62 757 LEU A O 1
ATOM 6023 N N . GLU A 1 758 ? -3.711 2.776 23.606 1.00 86.31 758 GLU A N 1
ATOM 6024 C CA . GLU A 1 758 ? -4.936 2.543 22.832 1.00 86.31 758 GLU A CA 1
ATOM 6025 C C . GLU A 1 758 ? -5.173 1.033 22.644 1.00 86.31 758 GLU A C 1
ATOM 6027 O O . GLU A 1 758 ? -6.306 0.558 22.747 1.00 86.31 758 GLU A O 1
ATOM 6032 N N . VAL A 1 759 ? -4.099 0.259 22.431 1.00 89.31 759 VAL A N 1
ATOM 6033 C CA . VAL A 1 759 ? -4.152 -1.191 22.189 1.00 89.31 759 VAL A CA 1
ATOM 6034 C C . VAL A 1 759 ? -3.195 -1.938 23.114 1.00 89.31 759 VAL A C 1
ATOM 6036 O O . VAL A 1 759 ? -1.980 -1.719 23.077 1.00 89.31 759 VAL A O 1
ATOM 6039 N N . LEU A 1 760 ? -3.747 -2.884 23.875 1.00 94.44 760 LEU A N 1
ATOM 6040 C CA . LEU A 1 760 ? -3.002 -3.878 24.641 1.00 94.44 760 LEU A CA 1
ATOM 6041 C C . LEU A 1 760 ? -3.410 -5.287 24.198 1.00 94.44 760 LEU A C 1
ATOM 6043 O O . LEU A 1 760 ? -4.517 -5.740 24.493 1.00 94.44 760 LEU A O 1
ATOM 6047 N N . ASP A 1 761 ? -2.506 -5.982 23.507 1.00 95.81 761 ASP A N 1
ATOM 6048 C CA . ASP A 1 761 ? -2.724 -7.359 23.052 1.00 95.81 761 ASP A CA 1
ATOM 6049 C C . ASP A 1 761 ? -1.794 -8.326 23.788 1.00 95.81 761 ASP A C 1
ATOM 6051 O O . ASP A 1 761 ? -0.582 -8.310 23.602 1.00 95.81 761 ASP A O 1
ATOM 6055 N N . LEU A 1 762 ? -2.377 -9.172 24.628 1.00 96.19 762 LEU A N 1
ATOM 6056 C CA . LEU A 1 762 ? -1.747 -10.236 25.408 1.00 96.19 762 LEU A CA 1
ATOM 6057 C C . LEU A 1 762 ? -2.297 -11.615 25.000 1.00 96.19 762 LEU A C 1
ATOM 6059 O O . LEU A 1 762 ? -2.149 -12.583 25.750 1.00 96.19 762 LEU A O 1
ATOM 6063 N N . SER A 1 763 ? -2.948 -11.723 23.835 1.00 95.12 763 SER A N 1
ATOM 6064 C CA . SER A 1 763 ? -3.497 -12.993 23.349 1.00 95.12 763 SER A CA 1
ATOM 6065 C C . SER A 1 763 ? -2.417 -14.077 23.279 1.00 95.12 763 SER A C 1
ATOM 6067 O O . SER A 1 763 ? -1.266 -13.787 22.988 1.00 95.12 763 SER A O 1
ATOM 6069 N N . GLY A 1 764 ? -2.716 -15.333 23.602 1.00 95.12 764 GLY A N 1
ATOM 6070 C CA . GLY A 1 764 ? -1.720 -16.413 23.578 1.00 95.12 764 GLY A CA 1
ATOM 6071 C C . GLY A 1 764 ? -0.664 -16.355 24.699 1.00 95.12 764 GLY A C 1
ATOM 6072 O O . GLY A 1 764 ? 0.241 -17.196 24.733 1.00 95.12 764 GLY A O 1
ATOM 6073 N N . CYS A 1 765 ? -0.761 -15.427 25.664 1.00 95.69 765 CYS A N 1
ATOM 6074 C CA . CYS A 1 765 ? 0.100 -15.389 26.857 1.00 95.69 765 CYS A CA 1
ATOM 6075 C C . CYS A 1 765 ? -0.263 -16.496 27.869 1.00 95.69 765 CYS A C 1
ATOM 6077 O O . CYS A 1 765 ? -0.664 -16.242 29.004 1.00 95.69 765 CYS A O 1
ATOM 6079 N N . ARG A 1 766 ? -0.082 -17.762 27.482 1.00 94.00 766 ARG A N 1
ATOM 6080 C CA . ARG A 1 766 ? -0.559 -18.957 28.210 1.00 94.00 766 ARG A CA 1
ATOM 6081 C C . ARG A 1 766 ? 0.058 -19.196 29.597 1.00 94.00 766 ARG A C 1
ATOM 6083 O O . ARG A 1 766 ? -0.400 -20.091 30.310 1.00 94.00 766 ARG A O 1
ATOM 6090 N N . SER A 1 767 ? 1.093 -18.448 29.987 1.00 94.62 767 SER A N 1
ATOM 6091 C CA . SER A 1 767 ? 1.673 -18.478 31.345 1.00 94.62 767 SER A CA 1
ATOM 6092 C C . SER A 1 767 ? 1.253 -17.293 32.214 1.00 94.62 767 SER A C 1
ATOM 6094 O O . SER A 1 767 ? 1.568 -17.283 33.408 1.00 94.62 767 SER A O 1
ATOM 6096 N N . LEU A 1 768 ? 0.552 -16.306 31.647 1.00 95.06 768 LEU A N 1
ATOM 6097 C CA . LEU A 1 768 ? 0.135 -15.111 32.363 1.00 95.06 768 LEU A CA 1
ATOM 6098 C C . LEU A 1 768 ? -0.949 -15.487 33.369 1.00 95.06 768 LEU A C 1
ATOM 6100 O O . LEU A 1 768 ? -2.027 -15.938 32.994 1.00 95.06 768 LEU A O 1
ATOM 6104 N N . THR A 1 769 ? -0.640 -15.314 34.651 1.00 92.56 769 THR A N 1
ATOM 6105 C CA . THR A 1 769 ? -1.528 -15.694 35.766 1.00 92.56 769 THR A CA 1
ATOM 6106 C C . THR A 1 769 ? -1.897 -14.519 36.661 1.00 92.56 769 THR A C 1
ATOM 6108 O O . THR A 1 769 ? -2.883 -14.600 37.389 1.00 92.56 769 THR A O 1
ATOM 6111 N N . VAL A 1 770 ? -1.121 -13.431 36.616 1.00 89.56 770 VAL A N 1
ATOM 6112 C CA . VAL A 1 770 ? -1.300 -12.257 37.478 1.00 89.56 770 VAL A CA 1
ATOM 6113 C C . VAL A 1 770 ? -1.136 -10.972 36.668 1.00 89.56 770 VAL A C 1
ATOM 6115 O O . VAL A 1 770 ? -0.116 -10.784 36.001 1.00 89.56 770 VAL A O 1
ATOM 6118 N N . ILE A 1 771 ? -2.108 -10.071 36.801 1.00 90.06 771 ILE A N 1
ATOM 6119 C CA . ILE A 1 771 ? -2.044 -8.662 36.391 1.00 90.06 771 ILE A CA 1
ATOM 6120 C C . ILE A 1 771 ? -2.200 -7.831 37.675 1.00 90.06 771 ILE A C 1
ATOM 6122 O O . ILE A 1 771 ? -2.974 -8.218 38.550 1.00 90.06 771 ILE A O 1
ATOM 6126 N N . GLN A 1 772 ? -1.422 -6.760 37.853 1.00 85.38 772 GLN A N 1
ATOM 6127 C CA . GLN A 1 772 ? -1.494 -5.939 39.070 1.00 85.38 772 GLN A CA 1
ATOM 6128 C C . GLN A 1 772 ? -2.792 -5.118 39.120 1.00 85.38 772 GLN A C 1
ATOM 6130 O O . GLN A 1 772 ? -3.249 -4.621 38.096 1.00 85.38 772 GLN A O 1
ATOM 6135 N N . GLU A 1 773 ? -3.344 -4.922 40.322 1.00 81.62 773 GLU A N 1
ATOM 6136 C CA . GLU A 1 773 ? -4.635 -4.239 40.522 1.00 81.62 773 GLU A CA 1
ATOM 6137 C C . GLU A 1 773 ? -4.660 -2.815 39.933 1.00 81.62 773 GLU A C 1
ATOM 6139 O O . GLU A 1 773 ? -5.645 -2.375 39.355 1.00 81.62 773 GLU A O 1
ATOM 6144 N N . GLU A 1 774 ? -3.533 -2.107 40.019 1.00 81.94 774 GLU A N 1
ATOM 6145 C CA . GLU A 1 774 ? -3.397 -0.719 39.563 1.00 81.94 774 GLU A CA 1
ATOM 6146 C C . GLU A 1 774 ? -2.979 -0.607 38.081 1.00 81.94 774 GLU A C 1
ATOM 6148 O O . GLU A 1 774 ? -2.819 0.504 37.577 1.00 81.94 774 GLU A O 1
ATOM 6153 N N . SER A 1 775 ? -2.807 -1.728 37.360 1.00 85.12 775 SER A N 1
ATOM 6154 C CA . SER A 1 775 ? -2.268 -1.739 35.990 1.00 85.12 775 SER A CA 1
ATOM 6155 C C . SER A 1 775 ? -3.073 -0.885 35.009 1.00 85.12 775 SER A C 1
ATOM 6157 O O . SER A 1 775 ? -2.477 -0.210 34.177 1.00 85.12 775 SER A O 1
ATOM 6159 N N . PHE A 1 776 ? -4.404 -0.882 35.104 1.00 85.75 776 PHE A N 1
ATOM 6160 C CA . PHE A 1 776 ? -5.276 -0.181 34.151 1.00 85.75 776 PHE A CA 1
ATOM 6161 C C . PHE A 1 776 ? -5.739 1.199 34.632 1.00 85.75 776 PHE A C 1
ATOM 6163 O O . PHE A 1 776 ? -6.484 1.879 33.928 1.00 85.75 776 PHE A O 1
ATOM 6170 N N . LYS A 1 777 ? -5.300 1.646 35.815 1.00 79.94 777 LYS A N 1
ATOM 6171 C CA . LYS A 1 777 ? -5.898 2.801 36.498 1.00 79.94 777 LYS A CA 1
ATOM 6172 C C . LYS A 1 777 ? -5.789 4.122 35.736 1.00 79.94 777 LYS A C 1
ATOM 6174 O O . LYS A 1 777 ? -6.705 4.935 35.811 1.00 79.94 777 LYS A O 1
ATOM 6179 N N . GLN A 1 778 ? -4.683 4.333 35.020 1.00 80.31 778 GLN A N 1
ATOM 6180 C CA . GLN A 1 778 ? -4.409 5.567 34.268 1.00 80.31 778 GLN A CA 1
ATOM 6181 C C . GLN A 1 778 ? -4.642 5.424 32.752 1.00 80.31 778 GLN A C 1
ATOM 6183 O O . GLN A 1 778 ? -4.427 6.383 32.014 1.00 80.31 778 GLN A O 1
ATOM 6188 N N . MET A 1 779 ? -5.071 4.252 32.263 1.00 84.81 779 MET A N 1
ATOM 6189 C CA . MET A 1 779 ? -5.219 3.965 30.827 1.00 84.81 779 MET A CA 1
ATOM 6190 C C . MET A 1 779 ? -6.566 4.462 30.270 1.00 84.81 779 MET A C 1
ATOM 6192 O O . MET A 1 779 ? -7.372 3.686 29.762 1.00 84.81 779 MET A O 1
ATOM 6196 N N . SER A 1 780 ? -6.832 5.767 30.358 1.00 79.12 780 SER A N 1
ATOM 6197 C CA . SER A 1 780 ? -8.116 6.372 29.949 1.00 79.12 780 SER A CA 1
ATOM 6198 C C . SER A 1 780 ? -8.423 6.284 28.444 1.00 79.12 780 SER A C 1
ATOM 6200 O O . SER A 1 780 ? -9.550 6.551 28.022 1.00 79.12 780 SER A O 1
ATOM 6202 N N . ARG A 1 781 ? -7.436 5.905 27.624 1.00 80.69 781 ARG A N 1
ATOM 6203 C CA . ARG A 1 781 ? -7.555 5.786 26.159 1.00 80.69 781 ARG A CA 1
ATOM 6204 C C . ARG A 1 781 ? -7.627 4.371 25.634 1.00 80.69 781 ARG A C 1
ATOM 6206 O O . ARG A 1 781 ? -7.720 4.196 24.423 1.00 80.69 781 ARG A O 1
ATOM 6213 N N . LEU A 1 782 ? -7.561 3.382 26.517 1.00 86.75 782 LEU A N 1
ATOM 6214 C CA . LEU A 1 782 ? -7.539 1.995 26.094 1.00 86.75 782 LEU A CA 1
ATOM 6215 C C . LEU A 1 782 ? -8.840 1.680 25.354 1.00 86.75 782 LEU A C 1
ATOM 6217 O O . LEU A 1 782 ? -9.917 1.789 25.931 1.00 86.75 782 LEU A O 1
ATOM 6221 N N . GLN A 1 783 ? -8.717 1.305 24.082 1.00 87.50 783 GLN A N 1
ATOM 6222 C CA . GLN A 1 783 ? -9.829 0.960 23.195 1.00 87.50 783 GLN A CA 1
ATOM 6223 C C . GLN A 1 783 ? -9.927 -0.541 22.996 1.00 87.50 783 GLN A C 1
ATOM 6225 O O . GLN A 1 783 ? -11.027 -1.077 22.930 1.00 87.50 783 GLN A O 1
ATOM 6230 N N . THR A 1 784 ? -8.784 -1.223 22.909 1.00 90.62 784 THR A N 1
ATOM 6231 C CA . THR A 1 784 ? -8.727 -2.674 22.731 1.00 90.62 784 THR A CA 1
ATOM 6232 C C . THR A 1 784 ? -7.887 -3.314 23.824 1.00 90.62 784 THR A C 1
ATOM 6234 O O . THR A 1 784 ? -6.690 -3.038 23.943 1.00 90.62 784 THR A O 1
ATOM 6237 N N . LEU A 1 785 ? -8.514 -4.220 24.574 1.00 93.69 785 LEU A N 1
ATOM 6238 C CA . LEU A 1 785 ? -7.858 -5.122 25.512 1.00 93.69 785 LEU A CA 1
ATOM 6239 C C . LEU A 1 785 ? -8.103 -6.567 25.075 1.00 93.69 785 LEU A C 1
ATOM 6241 O O . LEU A 1 785 ? -9.223 -7.067 25.167 1.00 93.69 785 LEU A O 1
ATOM 6245 N N . ASN A 1 786 ? -7.047 -7.245 24.623 1.00 95.31 786 ASN A N 1
ATOM 6246 C CA . ASN A 1 786 ? -7.100 -8.663 24.280 1.00 95.31 786 ASN A CA 1
ATOM 6247 C C . ASN A 1 786 ? -6.249 -9.476 25.257 1.00 95.31 786 ASN A C 1
ATOM 6249 O O . ASN A 1 786 ? -5.040 -9.295 25.346 1.00 95.31 786 ASN A O 1
ATOM 6253 N N . LEU A 1 787 ? -6.888 -10.381 25.987 1.00 95.56 787 LEU A N 1
ATOM 6254 C CA . LEU A 1 787 ? -6.294 -11.259 26.994 1.00 95.56 787 LEU A CA 1
ATOM 6255 C C . LEU A 1 787 ? -6.525 -12.739 26.657 1.00 95.56 787 LEU A C 1
ATOM 6257 O O . LEU A 1 787 ? -6.373 -13.596 27.524 1.00 95.56 787 LEU A O 1
ATOM 6261 N N . SER A 1 788 ? -6.892 -13.046 25.410 1.00 95.38 788 SER A N 1
ATOM 6262 C CA . SER A 1 788 ? -7.251 -14.401 24.982 1.00 95.38 788 SER A CA 1
ATOM 6263 C C . SER A 1 788 ? -6.179 -15.437 25.341 1.00 95.38 788 SER A C 1
ATOM 6265 O O . SER A 1 788 ? -4.985 -15.186 25.210 1.00 95.38 788 SER A O 1
ATOM 6267 N N . GLU A 1 789 ? -6.588 -16.627 25.770 1.00 95.12 789 GLU A N 1
ATOM 6268 C CA . GLU A 1 789 ? -5.730 -17.742 26.190 1.00 95.12 789 GLU A CA 1
ATOM 6269 C C . GLU A 1 789 ? -4.826 -17.448 27.406 1.00 95.12 789 GLU A C 1
ATOM 6271 O O . GLU A 1 789 ? -3.967 -18.270 27.751 1.00 95.12 789 GLU A O 1
ATOM 6276 N N . ALA A 1 790 ? -5.004 -16.312 28.091 1.00 95.25 790 ALA A N 1
ATOM 6277 C CA . ALA A 1 790 ? -4.333 -16.050 29.357 1.00 95.25 790 ALA A CA 1
ATOM 6278 C C . ALA A 1 790 ? -4.919 -16.923 30.481 1.00 95.25 790 ALA A C 1
ATOM 6280 O O . ALA A 1 790 ? -6.108 -17.237 30.523 1.00 95.25 790 ALA A O 1
ATOM 6281 N N . LYS A 1 791 ? -4.079 -17.291 31.452 1.00 93.62 791 LYS A N 1
ATOM 6282 C CA . LYS A 1 791 ? -4.463 -18.108 32.619 1.00 93.62 791 LYS A CA 1
ATOM 6283 C C . LYS A 1 791 ? -4.749 -17.261 33.862 1.00 93.62 791 LYS A C 1
ATOM 6285 O O . LYS A 1 791 ? -4.521 -17.712 34.988 1.00 93.62 791 LYS A O 1
ATOM 6290 N N . ILE A 1 792 ? -5.215 -16.032 33.658 1.00 92.94 792 ILE A N 1
ATOM 6291 C CA . ILE A 1 792 ? -5.586 -15.103 34.728 1.00 92.94 792 ILE A CA 1
ATOM 6292 C C . ILE A 1 792 ? -6.847 -15.589 35.448 1.00 92.94 792 ILE A C 1
ATOM 6294 O O . ILE A 1 792 ? -7.742 -16.143 34.820 1.00 92.94 792 ILE A O 1
ATOM 6298 N N . LYS A 1 793 ? -6.909 -15.384 36.769 1.00 91.19 793 LYS A N 1
ATOM 6299 C CA . LYS A 1 793 ? -8.096 -15.717 37.581 1.00 91.19 793 LYS A CA 1
ATOM 6300 C C . LYS A 1 793 ? -9.143 -14.607 37.591 1.00 91.19 793 LYS A C 1
ATOM 6302 O O . LYS A 1 793 ? -10.336 -14.879 37.644 1.00 91.19 793 LYS A O 1
ATOM 6307 N N . CYS A 1 794 ? -8.692 -13.363 37.556 1.00 87.69 794 CYS A N 1
ATOM 6308 C CA . CYS A 1 794 ? -9.524 -12.171 37.515 1.00 87.69 794 CYS A CA 1
ATOM 6309 C C . CYS A 1 794 ? -8.806 -11.088 36.709 1.00 87.69 794 CYS A C 1
ATOM 6311 O O . CYS A 1 794 ? -7.580 -11.120 36.554 1.00 87.69 794 CYS A O 1
ATOM 6313 N N . ILE A 1 795 ? -9.583 -10.137 36.205 1.00 87.25 795 ILE A N 1
ATOM 6314 C CA . ILE A 1 795 ? -9.070 -8.922 35.575 1.00 87.25 795 ILE A CA 1
ATOM 6315 C C . ILE A 1 795 ? -9.144 -7.815 36.636 1.00 87.25 795 ILE A C 1
ATOM 6317 O O . ILE A 1 795 ? -10.192 -7.691 37.277 1.00 87.25 795 ILE A O 1
ATOM 6321 N N . PRO A 1 796 ? -8.065 -7.043 36.847 1.00 84.25 796 PRO A N 1
ATOM 6322 C CA . PRO A 1 796 ? -8.082 -5.852 37.691 1.00 84.25 796 PRO A CA 1
ATOM 6323 C C . PRO A 1 796 ? -9.208 -4.880 37.355 1.00 84.25 796 PRO A C 1
ATOM 6325 O O . PRO A 1 796 ? -9.706 -4.860 36.226 1.00 84.25 796 PRO A O 1
ATOM 6328 N N . TYR A 1 797 ? -9.560 -4.027 38.318 1.00 77.25 797 TYR A N 1
ATOM 6329 C CA . TYR A 1 797 ? -10.563 -2.993 38.094 1.00 77.25 797 TYR A CA 1
ATOM 6330 C C . TYR A 1 797 ? -10.189 -2.095 36.901 1.00 77.25 797 TYR A C 1
ATOM 6332 O O . TYR A 1 797 ? -9.107 -1.506 36.832 1.00 77.25 797 TYR A O 1
ATOM 6340 N N . LEU A 1 798 ? -11.107 -1.983 35.942 1.00 75.00 798 LEU A N 1
ATOM 6341 C CA . LEU A 1 798 ? -10.967 -1.123 34.771 1.00 75.00 798 LEU A CA 1
ATOM 6342 C C . LEU A 1 798 ? -11.388 0.298 35.184 1.00 75.00 798 LEU A C 1
ATOM 6344 O O . LEU A 1 798 ? -12.519 0.719 34.958 1.00 75.00 798 LEU A O 1
ATOM 6348 N N . CYS A 1 799 ? -10.491 1.012 35.881 1.00 55.53 799 CYS A N 1
ATOM 6349 C CA . CYS A 1 799 ? -10.848 2.192 36.683 1.00 55.53 799 CYS A CA 1
ATOM 6350 C C . CYS A 1 799 ? -11.416 3.398 35.927 1.00 55.53 799 CYS A C 1
ATOM 6352 O O . CYS A 1 799 ? -11.944 4.283 36.597 1.00 55.53 799 CYS A O 1
ATOM 6354 N N . ASN A 1 800 ? -11.252 3.520 34.604 1.00 54.88 800 ASN A N 1
ATOM 6355 C CA . ASN A 1 800 ? -11.740 4.692 33.866 1.00 54.88 800 ASN A CA 1
ATOM 6356 C C . ASN A 1 800 ? -11.703 4.624 32.317 1.00 54.88 800 ASN A C 1
ATOM 6358 O O . ASN A 1 800 ? -11.487 5.669 31.698 1.00 54.88 800 ASN A O 1
ATOM 6362 N N . PRO A 1 801 ? -11.876 3.482 31.618 1.00 55.97 801 PRO A N 1
ATOM 6363 C CA . PRO A 1 801 ? -11.894 3.517 30.165 1.00 55.97 801 PRO A CA 1
ATOM 6364 C C . PRO A 1 801 ? -13.338 3.688 29.685 1.00 55.97 801 PRO A C 1
ATOM 6366 O O . PRO A 1 801 ? -13.947 2.765 29.151 1.00 55.97 801 PRO A O 1
ATOM 6369 N N . SER A 1 802 ? -13.872 4.908 29.792 1.00 61.34 802 SER A N 1
ATOM 6370 C CA . SER A 1 802 ? -15.091 5.291 29.059 1.00 61.34 802 SER A CA 1
ATOM 6371 C C . SER A 1 802 ? -14.940 5.123 27.540 1.00 61.34 802 SER A C 1
ATOM 6373 O O . SER A 1 802 ? -15.908 5.308 26.816 1.00 61.34 802 SER A O 1
ATOM 6375 N N . ASN A 1 803 ? -13.736 4.795 27.058 1.00 74.56 803 ASN A N 1
ATOM 6376 C CA . ASN A 1 803 ? -13.373 4.609 25.661 1.00 74.56 803 ASN A CA 1
ATOM 6377 C C . ASN A 1 803 ? -13.056 3.151 25.281 1.00 74.56 803 ASN A C 1
ATOM 6379 O O . ASN A 1 803 ? -12.649 2.933 24.143 1.00 74.56 803 ASN A O 1
ATOM 6383 N N . LEU A 1 804 ? -13.204 2.164 26.182 1.00 86.81 804 LEU A N 1
ATOM 6384 C CA . LEU A 1 804 ? -12.981 0.764 25.799 1.00 86.81 804 LEU A CA 1
ATOM 6385 C C . LEU A 1 804 ? -14.070 0.330 24.815 1.00 86.81 804 LEU A C 1
ATOM 6387 O O . LEU A 1 804 ? -15.250 0.364 25.154 1.00 86.81 804 LEU A O 1
ATOM 6391 N N . LEU A 1 805 ? -13.657 -0.089 23.620 1.00 88.38 805 LEU A N 1
ATOM 6392 C CA . LEU A 1 805 ? -14.544 -0.556 22.553 1.00 88.38 805 LEU A CA 1
ATOM 6393 C C . LEU A 1 805 ? -14.527 -2.082 22.459 1.00 88.38 805 LEU A C 1
ATOM 6395 O O . LEU A 1 805 ? -15.571 -2.698 22.272 1.00 88.38 805 LEU A O 1
ATOM 6399 N N . HIS A 1 806 ? -13.358 -2.705 22.633 1.00 92.75 806 HIS A N 1
ATOM 6400 C CA . HIS A 1 806 ? -13.174 -4.145 22.479 1.00 92.75 806 HIS A CA 1
ATOM 6401 C C . HIS A 1 806 ? -12.538 -4.774 23.723 1.00 92.75 806 HIS A C 1
ATOM 6403 O O . HIS A 1 806 ? -11.397 -4.463 24.084 1.00 92.75 806 HIS A O 1
ATOM 6409 N N . LEU A 1 807 ? -13.250 -5.727 24.324 1.00 93.62 807 LEU A N 1
ATOM 6410 C CA . LEU A 1 807 ? -12.753 -6.592 25.388 1.00 93.62 807 LEU A CA 1
ATOM 6411 C C . LEU A 1 807 ? -12.817 -8.053 24.930 1.00 93.62 807 LEU A C 1
ATOM 6413 O O . LEU A 1 807 ? -13.895 -8.631 24.806 1.00 93.62 807 LEU A O 1
ATOM 6417 N N . VAL A 1 808 ? -11.647 -8.646 24.680 1.00 95.25 808 VAL A N 1
ATOM 6418 C CA . VAL A 1 808 ? -11.519 -10.001 24.121 1.00 95.25 808 VAL A CA 1
ATOM 6419 C C . VAL A 1 808 ? -10.795 -10.910 25.115 1.00 95.25 808 VAL A C 1
ATOM 6421 O O . VAL A 1 808 ? -9.630 -10.697 25.447 1.00 95.25 808 VAL A O 1
ATOM 6424 N N . LEU A 1 809 ? -11.490 -11.936 25.592 1.00 94.44 809 LEU A N 1
ATOM 6425 C CA . LEU A 1 809 ? -11.086 -12.874 26.646 1.00 94.44 809 LEU A CA 1
ATOM 6426 C C . LEU A 1 809 ? -11.310 -14.329 26.201 1.00 94.44 809 LEU A C 1
ATOM 6428 O O . LEU A 1 809 ? -11.660 -15.199 27.001 1.00 94.44 809 LEU A O 1
ATOM 6432 N N . ARG A 1 810 ? -11.103 -14.610 24.914 1.00 93.12 810 ARG A N 1
ATOM 6433 C CA . ARG A 1 810 ? -11.331 -15.932 24.334 1.00 93.12 810 ARG A CA 1
ATOM 6434 C C . ARG A 1 810 ? -10.408 -16.986 24.945 1.00 93.12 810 ARG A C 1
ATOM 6436 O O . ARG A 1 810 ? -9.208 -16.782 25.058 1.00 93.12 810 ARG A O 1
ATOM 6443 N N . ASN A 1 811 ? -10.934 -18.155 25.285 1.00 93.50 811 ASN A N 1
ATOM 6444 C CA . ASN A 1 811 ? -10.233 -19.292 25.877 1.00 93.50 811 ASN A CA 1
ATOM 6445 C C . ASN A 1 811 ? -9.464 -18.943 27.168 1.00 93.50 811 ASN A C 1
ATOM 6447 O O . ASN A 1 811 ? -8.447 -19.569 27.473 1.00 93.50 811 ASN A O 1
ATOM 6451 N N . CYS A 1 812 ? -9.942 -17.974 27.954 1.00 93.62 812 CYS A N 1
ATOM 6452 C CA . CYS A 1 812 ? -9.424 -17.684 29.292 1.00 93.62 812 CYS A CA 1
ATOM 6453 C C . CYS A 1 812 ? -9.907 -18.743 30.298 1.00 93.62 812 CYS A C 1
ATOM 6455 O O . CYS A 1 812 ? -10.729 -18.487 31.175 1.00 93.62 812 CYS A O 1
ATOM 6457 N N . THR A 1 813 ? -9.401 -19.973 30.180 1.00 91.81 813 THR A N 1
ATOM 6458 C CA . THR A 1 813 ? -9.943 -21.149 30.885 1.00 91.81 813 THR A CA 1
ATOM 6459 C C . THR A 1 813 ? -9.823 -21.104 32.406 1.00 91.81 813 THR A C 1
ATOM 6461 O O . THR A 1 813 ? -10.411 -21.957 33.053 1.00 91.81 813 THR A O 1
ATOM 6464 N N . ASN A 1 814 ? -9.057 -20.176 32.985 1.00 93.25 814 ASN A N 1
ATOM 6465 C CA . ASN A 1 814 ? -8.895 -20.014 34.436 1.00 93.25 814 ASN A CA 1
ATOM 6466 C C . ASN A 1 814 ? -9.608 -18.773 34.984 1.00 93.25 814 ASN A C 1
ATOM 6468 O O . ASN A 1 814 ? -9.521 -18.525 36.185 1.00 93.25 814 ASN A O 1
ATOM 6472 N N . LEU A 1 815 ? -10.255 -17.984 34.125 1.00 92.38 815 LEU A N 1
ATOM 6473 C CA . LEU A 1 815 ? -10.950 -16.776 34.541 1.00 92.38 815 LEU A CA 1
ATOM 6474 C C . LEU A 1 815 ? -12.139 -17.186 35.406 1.00 92.38 815 LEU A C 1
ATOM 6476 O O . LEU A 1 815 ? -13.023 -17.872 34.920 1.00 92.38 815 LEU A O 1
ATOM 6480 N N . GLU A 1 816 ? -12.135 -16.811 36.683 1.00 90.19 816 GLU A N 1
ATOM 6481 C CA . GLU A 1 816 ? -13.167 -17.179 37.658 1.00 90.19 816 GLU A CA 1
ATOM 6482 C C . GLU A 1 816 ? -14.225 -16.072 37.787 1.00 90.19 816 GLU A C 1
ATOM 6484 O O . GLU A 1 816 ? -15.394 -16.376 38.017 1.00 90.19 816 GLU A O 1
ATOM 6489 N N . LYS A 1 817 ? -13.840 -14.792 37.642 1.00 86.25 817 LYS A N 1
ATOM 6490 C CA . LYS A 1 817 ? -14.728 -13.619 37.784 1.00 86.25 817 LYS A CA 1
ATOM 6491 C C . LYS A 1 817 ? -14.341 -12.475 36.842 1.00 86.25 817 LYS A C 1
ATOM 6493 O O . LYS A 1 817 ? -13.157 -12.282 36.560 1.00 86.25 817 LYS A O 1
ATOM 6498 N N . LEU A 1 818 ? -15.336 -11.682 36.437 1.00 85.69 818 LEU A N 1
ATOM 6499 C CA . LEU A 1 818 ? -15.161 -10.418 35.710 1.00 85.69 818 LEU A CA 1
ATOM 6500 C C . LEU A 1 818 ? -15.098 -9.215 36.672 1.00 85.69 818 LEU A C 1
ATOM 6502 O O . LEU A 1 818 ? -15.655 -9.287 37.772 1.00 85.69 818 LEU A O 1
ATOM 6506 N N . PRO A 1 819 ? -14.428 -8.114 36.283 1.00 83.75 819 PRO A N 1
ATOM 6507 C CA . PRO A 1 819 ? -14.525 -6.846 36.994 1.00 83.75 819 PRO A CA 1
ATOM 6508 C C . PRO A 1 819 ? -15.921 -6.232 36.767 1.00 83.75 819 PRO A C 1
ATOM 6510 O O . PRO A 1 819 ? -16.591 -6.606 35.803 1.00 83.75 819 PRO A O 1
ATOM 6513 N N . PRO A 1 820 ? -16.370 -5.284 37.610 1.00 82.50 820 PRO A N 1
ATOM 6514 C CA . PRO A 1 820 ? -17.576 -4.505 37.333 1.00 82.50 820 PRO A CA 1
ATOM 6515 C C . PRO A 1 820 ? -17.496 -3.856 35.945 1.00 82.50 820 PRO A C 1
ATOM 6517 O O . PRO A 1 820 ? -16.503 -3.197 35.632 1.00 82.50 820 PRO A O 1
ATOM 6520 N N . LEU A 1 821 ? -18.526 -4.062 35.120 1.00 85.12 821 LEU A N 1
ATOM 6521 C CA . LEU A 1 821 ? -18.580 -3.574 33.735 1.00 85.12 821 LEU A CA 1
ATOM 6522 C C . LEU A 1 821 ? -19.429 -2.298 33.588 1.00 85.12 821 LEU A C 1
ATOM 6524 O O . LEU A 1 821 ? -19.520 -1.749 32.494 1.00 85.12 821 LEU A O 1
ATOM 6528 N N . ASP A 1 822 ? -19.990 -1.789 34.691 1.00 79.25 822 ASP A N 1
ATOM 6529 C CA . ASP A 1 822 ? -20.935 -0.658 34.738 1.00 79.25 822 ASP A CA 1
ATOM 6530 C C . ASP A 1 822 ? -20.400 0.637 34.110 1.00 79.25 822 ASP A C 1
ATOM 6532 O O . ASP A 1 822 ? -21.165 1.488 33.659 1.00 79.25 822 ASP A O 1
ATOM 6536 N N . SER A 1 823 ? -19.076 0.794 34.069 1.00 77.50 823 SER A N 1
ATOM 6537 C CA . SER A 1 823 ? -18.388 1.952 33.497 1.00 77.50 823 SER A CA 1
ATOM 6538 C C . SER A 1 823 ? -18.103 1.840 31.990 1.00 77.50 823 SER A C 1
ATOM 6540 O O . SER A 1 823 ? -17.663 2.823 31.392 1.00 77.50 823 SER A O 1
ATOM 6542 N N . LEU A 1 824 ? -18.355 0.687 31.356 1.00 85.31 824 LEU A N 1
ATOM 6543 C CA . LEU A 1 824 ? -17.971 0.379 29.969 1.00 85.31 824 LEU A CA 1
ATOM 6544 C C . LEU A 1 824 ? -19.115 0.604 28.962 1.00 85.31 824 LEU A C 1
ATOM 6546 O O . LEU A 1 824 ? -19.338 -0.197 28.058 1.00 85.31 824 LEU A O 1
ATOM 6550 N N . SER A 1 825 ? -19.856 1.705 29.085 1.00 83.88 825 SER A N 1
ATOM 6551 C CA . SER A 1 825 ? -21.057 1.959 28.268 1.00 83.88 825 SER A CA 1
ATOM 6552 C C . SER A 1 825 ? -20.802 2.121 26.760 1.00 83.88 825 SER A C 1
ATOM 6554 O O . SER A 1 825 ? -21.741 1.972 25.977 1.00 83.88 825 SER A O 1
ATOM 6556 N N . LYS A 1 826 ? -19.557 2.404 26.340 1.00 87.00 826 LYS A N 1
ATOM 6557 C CA . LYS A 1 826 ? -19.133 2.464 24.926 1.00 87.00 826 LYS A CA 1
ATOM 6558 C C . LYS A 1 826 ? -18.651 1.123 24.355 1.00 87.00 826 LYS A C 1
ATOM 6560 O O . LYS A 1 826 ? -18.267 1.089 23.193 1.00 87.00 826 LYS A O 1
ATOM 6565 N N . LEU A 1 827 ? -18.635 0.044 25.141 1.00 90.50 827 LEU A N 1
ATOM 6566 C CA . LEU A 1 827 ? -18.129 -1.247 24.677 1.00 90.50 827 LEU A CA 1
ATOM 6567 C C . LEU A 1 827 ? -18.972 -1.760 23.503 1.00 90.50 827 LEU A C 1
ATOM 6569 O O . LEU A 1 827 ? -20.186 -1.890 23.630 1.00 90.50 827 LEU A O 1
ATOM 6573 N N . GLU A 1 828 ? -18.316 -2.063 22.386 1.00 92.62 828 GLU A N 1
ATOM 6574 C CA . GLU A 1 828 ? -18.925 -2.576 21.155 1.00 92.62 828 GLU A CA 1
ATOM 6575 C C . GLU A 1 828 ? -18.763 -4.098 21.046 1.00 92.62 828 GLU A C 1
ATOM 6577 O O . GLU A 1 828 ? -19.660 -4.784 20.558 1.00 92.62 828 GLU A O 1
ATOM 6582 N N . VAL A 1 829 ? -17.640 -4.643 21.529 1.00 94.69 829 VAL A N 1
ATOM 6583 C CA . VAL A 1 829 ? -17.307 -6.073 21.440 1.00 94.69 829 VAL A CA 1
ATOM 6584 C C . VAL A 1 829 ? -16.940 -6.634 22.810 1.00 94.69 829 VAL A C 1
ATOM 6586 O O . VAL A 1 829 ? -15.976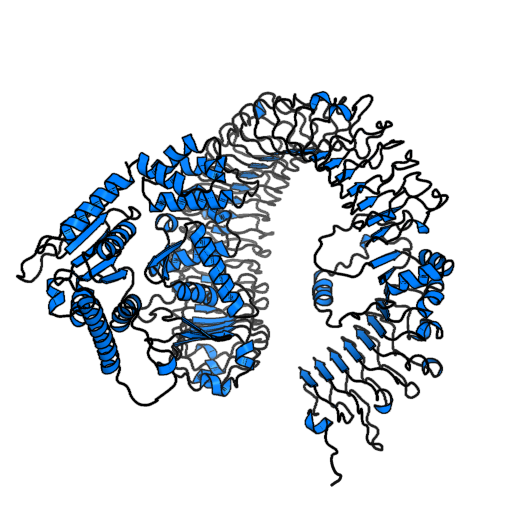 -6.184 23.437 1.00 94.69 829 VAL A O 1
ATOM 6589 N N . LEU A 1 830 ? -17.664 -7.675 23.224 1.00 94.81 830 LEU A N 1
ATOM 6590 C CA . LEU A 1 830 ? -17.351 -8.512 24.379 1.00 94.81 830 LEU A CA 1
ATOM 6591 C C . LEU A 1 830 ? -17.281 -9.982 23.946 1.00 94.81 830 LEU A C 1
ATOM 6593 O O . LEU A 1 830 ? -18.305 -10.606 23.672 1.00 94.81 830 LEU A O 1
ATOM 6597 N N . ASP A 1 831 ? -16.072 -10.541 23.911 1.00 94.31 831 ASP A N 1
ATOM 6598 C CA . ASP A 1 831 ? -15.835 -11.955 23.592 1.00 94.31 831 ASP A CA 1
ATOM 6599 C C . ASP A 1 831 ? -15.284 -12.680 24.824 1.00 94.31 831 ASP A C 1
ATOM 6601 O O . ASP A 1 831 ? -14.163 -12.429 25.261 1.00 94.31 831 ASP A O 1
ATOM 6605 N N . LEU A 1 832 ? -16.086 -13.579 25.390 1.00 92.81 832 LEU A N 1
ATOM 6606 C CA . LEU A 1 832 ? -15.752 -14.446 26.520 1.00 92.81 832 LEU A CA 1
ATOM 6607 C C . LEU A 1 832 ? -15.674 -15.922 26.104 1.00 92.81 832 LEU A C 1
ATOM 6609 O O . LEU A 1 832 ? -15.588 -16.796 26.974 1.00 92.81 832 LEU A O 1
ATOM 6613 N N . SER A 1 833 ? -15.701 -16.213 24.800 1.00 91.44 833 SER A N 1
ATOM 6614 C CA . SER A 1 833 ? -15.818 -17.570 24.268 1.00 91.44 833 SER A CA 1
ATOM 6615 C C . SER A 1 833 ? -14.757 -18.505 24.855 1.00 91.44 833 SER A C 1
ATOM 6617 O O . SER A 1 833 ? -13.591 -18.154 24.948 1.00 91.44 833 SER A O 1
ATOM 6619 N N . GLY A 1 834 ? -15.110 -19.708 25.304 1.00 89.50 834 GLY A N 1
ATOM 6620 C CA . GLY A 1 834 ? -14.170 -20.673 25.889 1.00 89.50 834 GLY A CA 1
ATOM 6621 C C . GLY A 1 834 ? -13.716 -20.380 27.327 1.00 89.50 834 GLY A C 1
ATOM 6622 O O . GLY A 1 834 ? -12.902 -21.142 27.861 1.00 89.50 834 GLY A O 1
ATOM 6623 N N . SER A 1 835 ? -14.233 -19.337 27.988 1.00 90.19 835 SER A N 1
ATOM 6624 C CA . SER A 1 835 ? -13.957 -19.024 29.406 1.00 90.19 835 SER A CA 1
ATOM 6625 C C . SER A 1 835 ? -14.716 -19.950 30.369 1.00 90.19 835 SER A C 1
ATOM 6627 O O . SER A 1 835 ? -15.536 -19.531 31.178 1.00 90.19 835 SER A O 1
ATOM 6629 N N . SER A 1 836 ? -14.439 -21.249 30.281 1.00 85.75 836 SER A N 1
ATOM 6630 C CA . SER A 1 836 ? -15.209 -22.325 30.930 1.00 85.75 836 SER A CA 1
ATOM 6631 C C . SER A 1 836 ? -15.161 -22.370 32.469 1.00 85.75 836 SER A C 1
ATOM 6633 O O . SER A 1 836 ? -16.019 -23.020 33.074 1.00 85.75 836 SER A O 1
ATOM 6635 N N . SER A 1 837 ? -14.193 -21.701 33.111 1.00 86.94 837 SER A N 1
ATOM 6636 C CA . SER A 1 837 ? -14.109 -21.586 34.583 1.00 86.94 837 SER A CA 1
ATOM 6637 C C . SER A 1 837 ? -14.824 -20.364 35.150 1.00 86.94 837 SER A C 1
ATOM 6639 O O . SER A 1 837 ? -14.875 -20.221 36.374 1.00 86.94 837 SER A O 1
ATOM 6641 N N . LEU A 1 838 ? -15.355 -19.488 34.293 1.00 84.44 838 LEU A N 1
ATOM 6642 C CA . LEU A 1 838 ? -16.012 -18.272 34.742 1.00 84.44 838 LEU A CA 1
ATOM 6643 C C . LEU A 1 838 ? -17.242 -18.661 35.559 1.00 84.44 838 LEU A C 1
ATOM 6645 O O . LEU A 1 838 ? -18.129 -19.364 35.072 1.00 84.44 838 LEU A O 1
ATOM 6649 N N . SER A 1 839 ? -17.247 -18.254 36.832 1.00 67.25 839 SER A N 1
ATOM 6650 C CA . SER A 1 839 ? -18.429 -18.385 37.678 1.00 67.25 839 SER A CA 1
ATOM 6651 C C . SER A 1 839 ? -19.536 -17.499 37.106 1.00 67.25 839 SER A C 1
ATOM 6653 O O . SER A 1 839 ? -19.243 -16.401 36.645 1.00 67.25 839 SER A O 1
ATOM 6655 N N . GLU A 1 840 ? -20.757 -18.041 37.077 1.00 69.38 840 GLU A N 1
ATOM 6656 C CA . GLU A 1 840 ? -22.020 -17.456 36.593 1.00 69.38 840 GLU A CA 1
ATOM 6657 C C . GLU A 1 840 ? -21.941 -15.997 36.088 1.00 69.38 840 GLU A C 1
ATOM 6659 O O . GLU A 1 840 ? -21.769 -15.063 36.874 1.00 69.38 840 GLU A O 1
ATOM 6664 N N . ILE A 1 841 ? -22.145 -15.782 34.782 1.00 74.50 841 ILE A N 1
ATOM 6665 C CA . ILE A 1 841 ? -22.461 -14.445 34.257 1.00 74.50 841 ILE A CA 1
ATOM 6666 C C . ILE A 1 841 ? -23.945 -14.182 34.491 1.00 74.50 841 ILE A C 1
ATOM 6668 O O . ILE A 1 841 ? -24.793 -14.890 33.948 1.00 74.50 841 ILE A O 1
ATOM 6672 N N . LYS A 1 842 ? -24.257 -13.125 35.240 1.00 74.06 842 LYS A N 1
ATOM 6673 C CA . LYS A 1 842 ? -25.627 -12.632 35.417 1.00 74.06 842 LYS A CA 1
ATOM 6674 C C . LYS A 1 842 ? -25.941 -11.552 34.391 1.00 74.06 842 LYS A C 1
ATOM 6676 O O . LYS A 1 842 ? -25.065 -10.770 34.030 1.00 74.06 842 LYS A O 1
ATOM 6681 N N . ALA A 1 843 ? -27.202 -11.464 33.969 1.00 73.25 843 ALA A N 1
ATOM 6682 C CA . ALA A 1 843 ? -27.652 -10.418 33.046 1.00 73.25 843 ALA A CA 1
ATOM 6683 C C . ALA A 1 843 ? -27.387 -9.000 33.596 1.00 73.25 843 ALA A C 1
ATOM 6685 O O . ALA A 1 843 ? -26.905 -8.140 32.865 1.00 73.25 843 ALA A O 1
ATOM 6686 N N . GLU A 1 844 ? -27.579 -8.810 34.907 1.00 75.44 844 GLU A N 1
ATOM 6687 C CA . GLU A 1 844 ? -27.280 -7.569 35.644 1.00 75.44 844 GLU A CA 1
ATOM 6688 C C . GLU A 1 844 ? -25.824 -7.098 35.465 1.00 75.44 844 GLU A C 1
ATOM 6690 O O . GLU A 1 844 ? -25.537 -5.915 35.571 1.00 75.44 844 GLU A O 1
ATOM 6695 N N . SER A 1 845 ? -24.880 -8.005 35.175 1.00 76.88 845 SER A N 1
ATOM 6696 C CA . SER A 1 845 ? -23.465 -7.651 34.982 1.00 76.88 845 SER A CA 1
ATOM 6697 C C . SER A 1 845 ? -23.156 -7.060 33.604 1.00 76.88 845 SER A C 1
ATOM 6699 O O . SER A 1 845 ? -22.071 -6.516 33.422 1.00 76.88 845 SER A O 1
ATOM 6701 N N . ILE A 1 846 ? -24.060 -7.200 32.628 1.00 84.38 846 ILE A N 1
ATOM 6702 C CA . ILE A 1 846 ? -23.863 -6.735 31.245 1.00 84.38 846 ILE A CA 1
ATOM 6703 C C . ILE A 1 846 ? -24.993 -5.833 30.735 1.00 84.38 846 ILE A C 1
ATOM 6705 O O . ILE A 1 846 ? -24.848 -5.238 29.673 1.00 84.38 846 ILE A O 1
ATOM 6709 N N . GLU A 1 847 ? -26.090 -5.663 31.480 1.00 81.94 847 GLU A N 1
ATOM 6710 C CA . GLU A 1 847 ? -27.236 -4.826 31.082 1.00 81.94 847 GLU A CA 1
ATOM 6711 C C . GLU A 1 847 ? -26.886 -3.345 30.840 1.00 81.94 847 GLU A C 1
ATOM 6713 O O . GLU A 1 847 ? -27.598 -2.641 30.124 1.00 81.94 847 GLU A O 1
ATOM 6718 N N . CYS A 1 848 ? -25.783 -2.877 31.427 1.00 82.94 848 CYS A N 1
ATOM 6719 C CA . CYS A 1 848 ? -25.251 -1.521 31.320 1.00 82.94 848 CYS A CA 1
ATOM 6720 C C . CYS A 1 848 ? -24.496 -1.248 30.000 1.00 82.94 848 CYS A C 1
ATOM 6722 O O . CYS A 1 848 ? -24.244 -0.086 29.668 1.00 82.94 848 CYS A O 1
ATOM 6724 N N . LEU A 1 849 ? -24.171 -2.284 29.214 1.00 88.62 849 LEU A N 1
ATOM 6725 C CA . LEU A 1 849 ? -23.381 -2.205 27.975 1.00 88.62 849 LEU A CA 1
ATOM 6726 C C . LEU A 1 849 ? -24.237 -1.812 26.757 1.00 88.62 849 LEU A C 1
ATOM 6728 O O . LEU A 1 849 ? -24.326 -2.528 25.764 1.00 88.62 849 LEU A O 1
ATOM 6732 N N . THR A 1 850 ? -24.902 -0.662 26.813 1.00 87.25 850 THR A N 1
ATOM 6733 C CA . THR A 1 850 ? -25.921 -0.268 25.820 1.00 87.25 850 THR A CA 1
ATOM 6734 C C . THR A 1 850 ? -25.399 -0.066 24.388 1.00 87.25 850 THR A C 1
ATOM 6736 O O . THR A 1 850 ? -26.196 -0.105 23.447 1.00 87.25 850 THR A O 1
ATOM 6739 N N . SER A 1 851 ? -24.087 0.115 24.193 1.00 90.25 851 SER A N 1
ATOM 6740 C CA . SER A 1 851 ? -23.450 0.234 22.866 1.00 90.25 851 SER A CA 1
ATOM 6741 C C . SER A 1 851 ? -23.018 -1.105 22.252 1.00 90.25 851 SER A C 1
ATOM 6743 O O . SER A 1 851 ? -22.517 -1.112 21.131 1.00 90.25 851 SER A O 1
ATOM 6745 N N . LEU A 1 852 ? -23.218 -2.229 22.949 1.00 92.88 852 LEU A N 1
ATOM 6746 C CA . LEU A 1 852 ? -22.690 -3.528 22.536 1.00 92.88 852 LEU A CA 1
ATOM 6747 C C . LEU A 1 852 ? -23.283 -3.991 21.199 1.00 92.88 852 LEU A C 1
ATOM 6749 O O . LEU A 1 852 ? -24.503 -4.093 21.050 1.00 92.88 852 LEU A O 1
ATOM 6753 N N . GLU A 1 853 ? -22.410 -4.311 20.245 1.00 93.62 853 GLU A N 1
ATOM 6754 C CA . GLU A 1 853 ? -22.763 -4.845 18.928 1.00 93.62 853 GLU A CA 1
ATOM 6755 C C . GLU A 1 853 ? -22.474 -6.350 18.820 1.00 93.62 853 GLU A C 1
ATOM 6757 O O . GLU A 1 853 ? -23.233 -7.069 18.167 1.00 93.62 853 GLU A O 1
ATOM 6762 N N . ILE A 1 854 ? -21.412 -6.843 19.467 1.00 94.50 854 ILE A N 1
ATOM 6763 C CA . ILE A 1 854 ? -20.999 -8.251 19.431 1.00 94.50 854 ILE A CA 1
ATOM 6764 C C . ILE A 1 854 ? -20.854 -8.790 20.854 1.00 94.50 854 ILE A C 1
ATOM 6766 O O . ILE A 1 854 ? -20.057 -8.281 21.644 1.00 94.50 854 ILE A O 1
ATOM 6770 N N . LEU A 1 855 ? -21.589 -9.864 21.145 1.00 93.12 855 LEU A N 1
ATOM 6771 C CA . LEU A 1 855 ? -21.491 -10.628 22.384 1.00 93.12 855 LEU A CA 1
ATOM 6772 C C . LEU A 1 855 ? -21.250 -12.107 22.069 1.00 93.12 855 LEU A C 1
ATOM 6774 O O . LEU A 1 855 ? -22.114 -12.772 21.496 1.00 93.12 855 LEU A O 1
ATOM 6778 N N . ASP A 1 856 ? -20.097 -12.631 22.479 1.00 91.94 856 ASP A N 1
ATOM 6779 C CA . ASP A 1 856 ? -19.773 -14.054 22.367 1.00 91.94 856 ASP A CA 1
ATOM 6780 C C . ASP A 1 856 ? -19.557 -14.666 23.757 1.00 91.94 856 ASP A C 1
ATOM 6782 O O . ASP A 1 856 ? -18.603 -14.336 24.460 1.00 91.94 856 ASP A O 1
ATOM 6786 N N . LEU A 1 857 ? -20.463 -15.558 24.161 1.00 89.62 857 LEU A N 1
ATOM 6787 C CA . LEU A 1 857 ? -20.406 -16.323 25.410 1.00 89.62 857 LEU A CA 1
ATOM 6788 C C . LEU A 1 857 ? -20.236 -17.825 25.149 1.00 89.62 857 LEU A C 1
ATOM 6790 O O . LEU A 1 857 ? -20.546 -18.638 26.019 1.00 89.62 857 LEU A O 1
ATOM 6794 N N . SER A 1 858 ? -19.774 -18.215 23.960 1.00 89.56 858 SER A N 1
ATOM 6795 C CA . SER A 1 858 ? -19.669 -19.624 23.573 1.00 89.56 858 SER A CA 1
ATOM 6796 C C . SER A 1 858 ? -18.854 -20.424 24.594 1.00 89.56 858 SER A C 1
ATOM 6798 O O . SER A 1 858 ? -17.819 -19.956 25.060 1.00 89.56 858 SER A O 1
ATOM 6800 N N . LYS A 1 859 ? -19.253 -21.652 24.941 1.00 86.19 859 LYS A N 1
ATOM 6801 C CA . LYS A 1 859 ? -18.547 -22.540 25.891 1.00 86.19 859 LYS A CA 1
ATOM 6802 C C . LYS A 1 859 ? -18.371 -21.948 27.300 1.00 86.19 859 LYS A C 1
ATOM 6804 O O . LYS A 1 859 ? -17.476 -22.375 28.038 1.00 86.19 859 LYS A O 1
ATOM 6809 N N . VAL A 1 860 ? -19.198 -20.978 27.689 1.00 84.44 860 VAL A N 1
ATOM 6810 C CA . VAL A 1 860 ? -19.289 -20.468 29.065 1.00 84.44 860 VAL A CA 1
ATOM 6811 C C . VAL A 1 860 ? -20.424 -21.194 29.794 1.00 84.44 860 VAL A C 1
ATOM 6813 O O . VAL A 1 860 ? -21.436 -21.560 29.198 1.00 84.44 860 VAL A O 1
ATOM 6816 N N . LYS A 1 861 ? -20.265 -21.440 31.100 1.00 74.19 861 LYS A N 1
ATOM 6817 C CA . LYS A 1 861 ? -21.341 -22.016 31.917 1.00 74.19 861 LYS A CA 1
ATOM 6818 C C . LYS A 1 861 ? -22.402 -20.959 32.202 1.00 74.19 861 LYS A C 1
ATOM 6820 O O . LYS A 1 861 ? -22.116 -19.937 32.820 1.00 74.19 861 LYS A O 1
ATOM 6825 N N . VAL A 1 862 ? -23.630 -21.246 31.790 1.00 67.31 862 VAL A N 1
ATOM 6826 C CA . VAL A 1 862 ? -24.793 -20.369 31.940 1.00 67.31 862 VAL A CA 1
ATOM 6827 C C . VAL A 1 862 ? -25.904 -21.161 32.642 1.00 67.31 862 VAL A C 1
ATOM 6829 O O . VAL A 1 862 ? -26.843 -21.623 31.997 1.00 67.31 862 VAL A O 1
ATOM 6832 N N . GLU A 1 863 ? -25.765 -21.462 33.936 1.00 54.59 863 GLU A N 1
ATOM 6833 C CA . GLU A 1 863 ? -26.799 -22.197 34.691 1.00 54.59 863 GLU A CA 1
ATOM 6834 C C . GLU A 1 863 ? -27.779 -21.227 35.345 1.00 54.59 863 GLU A C 1
ATOM 6836 O O . GLU A 1 863 ? -27.351 -20.284 35.995 1.00 54.59 863 GLU A O 1
ATOM 6841 N N . GLY A 1 864 ? -29.083 -21.490 35.194 1.00 51.41 864 GLY A N 1
ATOM 6842 C CA . GLY A 1 864 ? -30.153 -20.847 35.959 1.00 51.41 864 GLY A CA 1
ATOM 6843 C C . GLY A 1 864 ? -30.156 -19.317 35.897 1.00 51.41 864 GLY A C 1
ATOM 6844 O O . GLY A 1 864 ? -29.597 -18.669 36.766 1.00 51.41 864 GLY A O 1
ATOM 6845 N N . THR A 1 865 ? -30.905 -18.738 34.953 1.00 43.81 865 THR A N 1
ATOM 6846 C CA . THR A 1 865 ? -31.238 -17.295 34.878 1.00 43.81 865 THR A CA 1
ATOM 6847 C C . THR A 1 865 ? -30.211 -16.321 34.272 1.00 43.81 865 THR A C 1
ATOM 6849 O O . THR A 1 865 ? -30.237 -15.136 34.592 1.00 43.81 865 THR A O 1
ATOM 6852 N N . LEU A 1 866 ? -29.501 -16.686 33.197 1.00 53.09 866 LEU A N 1
ATOM 6853 C CA . LEU A 1 866 ? -29.458 -15.726 32.072 1.00 53.09 866 LEU A CA 1
ATOM 6854 C C . LEU A 1 866 ? -30.851 -15.738 31.438 1.00 53.09 866 LEU A C 1
ATOM 6856 O O . LEU A 1 866 ? -31.074 -16.284 30.361 1.00 53.09 866 LEU A O 1
ATOM 6860 N N . SER A 1 867 ? -31.834 -15.193 32.161 1.00 57.56 867 SER A N 1
ATOM 6861 C CA . SER A 1 867 ? -33.089 -14.833 31.529 1.00 57.56 867 SER A CA 1
ATOM 6862 C C . SER A 1 867 ? -32.694 -13.767 30.530 1.00 57.56 867 SER A C 1
ATOM 6864 O O . SER A 1 867 ? -32.330 -12.663 30.923 1.00 57.56 867 SER A O 1
ATOM 6866 N N . ILE A 1 868 ? -32.691 -14.100 29.243 1.00 57.56 868 ILE A N 1
ATOM 6867 C CA . ILE A 1 868 ? -32.329 -13.165 28.173 1.00 57.56 868 ILE A CA 1
ATOM 6868 C C . ILE A 1 868 ? -33.220 -11.901 28.244 1.00 57.56 868 ILE A C 1
ATOM 6870 O O . ILE A 1 868 ? -32.829 -10.846 27.759 1.00 57.56 868 ILE A O 1
ATOM 6874 N N . SER 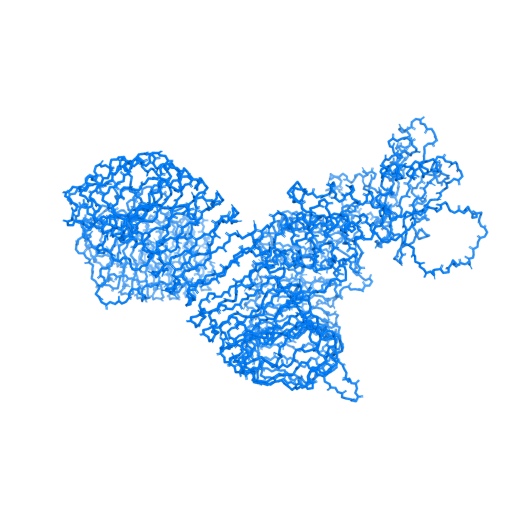A 1 869 ? -34.343 -11.938 28.984 1.00 58.00 869 SER A N 1
ATOM 6875 C CA . SER A 1 869 ? -35.095 -10.741 29.388 1.00 58.00 869 SER A CA 1
ATOM 6876 C C . SER A 1 869 ? -34.249 -9.670 30.089 1.00 58.00 869 SER A C 1
ATOM 6878 O O . SER A 1 869 ? -34.517 -8.495 29.897 1.00 58.00 869 SER A O 1
ATOM 6880 N N . GLY A 1 870 ? -33.241 -10.039 30.886 1.00 62.91 870 GLY A N 1
ATOM 6881 C CA . GLY A 1 870 ? -32.321 -9.095 31.532 1.00 62.91 870 GLY A CA 1
ATOM 6882 C C . GLY A 1 870 ? -31.298 -8.477 30.571 1.00 62.91 870 GLY A C 1
ATOM 6883 O O . GLY A 1 870 ? -30.614 -7.529 30.927 1.00 62.91 870 GLY A O 1
ATOM 6884 N N . LEU A 1 871 ? -31.205 -8.980 29.336 1.00 71.88 871 LEU A N 1
ATOM 6885 C CA . LEU A 1 871 ? -30.368 -8.420 28.271 1.00 71.88 871 LEU A CA 1
ATOM 6886 C C . LEU A 1 871 ? -31.150 -7.467 27.357 1.00 71.88 871 LEU A C 1
ATOM 6888 O O . LEU A 1 871 ? -30.615 -7.006 26.351 1.00 71.88 871 LEU A O 1
ATOM 6892 N N . SER A 1 872 ? -32.402 -7.138 27.696 1.00 72.50 872 SER A N 1
ATOM 6893 C CA . SER A 1 872 ? -33.284 -6.310 26.864 1.00 72.50 872 SER A CA 1
ATOM 6894 C C . SER A 1 872 ? -32.732 -4.917 26.550 1.00 72.50 872 SER A C 1
ATOM 6896 O O . SER A 1 872 ? -33.164 -4.287 25.588 1.00 72.50 872 SER A O 1
ATOM 6898 N N . ASN A 1 873 ? -31.781 -4.433 27.350 1.00 78.19 873 ASN A N 1
ATOM 6899 C CA . ASN A 1 873 ? -31.145 -3.129 27.171 1.00 78.19 873 ASN A CA 1
ATOM 6900 C C . ASN A 1 873 ? -30.077 -3.119 26.060 1.00 78.19 873 ASN A C 1
ATOM 6902 O O . ASN A 1 873 ? -29.701 -2.042 25.595 1.00 78.19 873 ASN A O 1
ATOM 6906 N N . LEU A 1 874 ? -29.620 -4.285 25.581 1.00 86.50 874 LEU A N 1
ATOM 6907 C CA . LEU A 1 874 ? -28.608 -4.415 24.521 1.00 86.50 874 LEU A CA 1
ATOM 6908 C C . LEU A 1 874 ? -29.229 -4.263 23.120 1.00 86.50 874 LEU A C 1
ATOM 6910 O O . LEU A 1 874 ? -29.091 -5.111 22.241 1.00 86.50 874 LEU A O 1
ATOM 6914 N N . ILE A 1 875 ? -29.946 -3.162 22.898 1.00 86.38 875 ILE A N 1
ATOM 6915 C CA . ILE A 1 875 ? -30.726 -2.903 21.674 1.00 86.38 875 ILE A CA 1
ATOM 6916 C C . ILE A 1 875 ? -29.869 -2.722 20.408 1.00 86.38 875 ILE A C 1
ATOM 6918 O O . ILE A 1 875 ? -30.398 -2.736 19.294 1.00 86.38 875 ILE A O 1
ATOM 6922 N N . ASN A 1 876 ? -28.559 -2.511 20.571 1.00 90.69 876 ASN A N 1
ATOM 6923 C CA . ASN A 1 876 ? -27.602 -2.342 19.477 1.00 90.69 876 ASN A CA 1
ATOM 6924 C C . ASN A 1 876 ? -26.960 -3.655 19.008 1.00 90.69 876 ASN A C 1
ATOM 6926 O O . ASN A 1 876 ? -26.234 -3.640 18.016 1.00 90.69 876 ASN A O 1
ATOM 6930 N N . LEU A 1 877 ? -27.276 -4.782 19.655 1.00 91.88 877 LEU A N 1
ATOM 6931 C CA . LEU A 1 877 ? -26.639 -6.064 19.386 1.00 91.88 877 LEU A CA 1
ATOM 6932 C C . LEU A 1 877 ? -26.906 -6.545 17.951 1.00 91.88 877 LEU A C 1
ATOM 6934 O O . LEU A 1 877 ? -28.052 -6.667 17.514 1.00 91.88 877 LEU A O 1
ATOM 6938 N N . ARG A 1 878 ? -25.823 -6.839 17.229 1.00 93.44 878 ARG A N 1
ATOM 6939 C CA . ARG A 1 878 ? -25.803 -7.350 15.851 1.00 93.44 878 ARG A CA 1
ATOM 6940 C C . ARG A 1 878 ? -25.410 -8.818 15.793 1.00 93.44 878 ARG A C 1
ATOM 6942 O O . ARG A 1 878 ? -25.889 -9.521 14.903 1.00 93.44 878 ARG A O 1
ATOM 6949 N N . GLN A 1 879 ? -24.570 -9.274 16.716 1.00 94.19 879 GLN A N 1
ATOM 6950 C CA . GLN A 1 879 ? -24.126 -10.659 16.804 1.00 94.19 879 GLN A CA 1
ATOM 6951 C C . GLN A 1 879 ? -24.207 -11.167 18.242 1.00 94.19 879 GLN A C 1
ATOM 6953 O O . GLN A 1 879 ? -23.646 -10.564 19.156 1.00 94.19 879 GLN A O 1
ATOM 6958 N N . LEU A 1 880 ? -24.874 -12.308 18.408 1.00 91.56 880 LEU A N 1
ATOM 6959 C CA . LEU A 1 880 ? -24.945 -13.053 19.658 1.00 91.56 880 LEU A CA 1
ATOM 6960 C C . LEU A 1 880 ? -24.532 -14.503 19.406 1.00 91.56 880 LEU A C 1
ATOM 6962 O O . LEU A 1 880 ? -25.182 -15.192 18.620 1.00 91.56 880 LEU A O 1
ATOM 6966 N N . SER A 1 881 ? -23.489 -14.965 20.093 1.00 90.69 881 SER A N 1
ATOM 6967 C CA . SER A 1 881 ? -23.097 -16.376 20.099 1.00 90.69 881 SER A CA 1
ATOM 6968 C C . SER A 1 881 ? -23.165 -16.959 21.506 1.00 90.69 881 SER A C 1
ATOM 6970 O O . SER A 1 881 ? -22.544 -16.439 22.433 1.00 90.69 881 SER A O 1
ATOM 6972 N N . LEU A 1 882 ? -23.910 -18.052 21.655 1.00 87.75 882 LEU A N 1
ATOM 6973 C CA . LEU A 1 882 ? -23.989 -18.891 22.854 1.00 87.75 882 LEU A CA 1
ATOM 6974 C C . LEU A 1 882 ? -23.625 -20.347 22.511 1.00 87.75 882 LEU A C 1
ATOM 6976 O O . LEU A 1 882 ? -24.160 -21.279 23.113 1.00 87.75 882 LEU A O 1
ATOM 6980 N N . GLN A 1 883 ? -22.762 -20.556 21.511 1.00 88.38 883 GLN A N 1
ATOM 6981 C CA . GLN A 1 883 ? -22.400 -21.893 21.046 1.00 88.38 883 GLN A CA 1
ATOM 6982 C C . GLN A 1 883 ? -21.864 -22.763 22.197 1.00 88.38 883 GLN A C 1
ATOM 6984 O O . GLN A 1 883 ? -21.066 -22.307 23.010 1.00 88.38 883 GLN A O 1
ATOM 6989 N N . ASP A 1 884 ? -22.271 -24.031 22.268 1.00 85.75 884 ASP A N 1
ATOM 6990 C CA . ASP A 1 884 ? -21.883 -25.009 23.293 1.00 85.75 884 ASP A CA 1
ATOM 6991 C C . ASP A 1 884 ? -22.192 -24.569 24.746 1.00 85.75 884 ASP A C 1
ATOM 6993 O O . ASP A 1 884 ? -21.600 -25.075 25.706 1.00 85.75 884 ASP A O 1
ATOM 6997 N N . CYS A 1 885 ? -23.140 -23.647 24.950 1.00 82.25 885 CYS A N 1
ATOM 6998 C CA . CYS A 1 885 ? -23.703 -23.343 26.270 1.00 82.25 885 CYS A CA 1
ATOM 6999 C C . CYS A 1 885 ? -24.710 -24.434 26.681 1.00 82.25 885 CYS A C 1
ATOM 7001 O O . CYS A 1 885 ? -25.926 -24.250 26.614 1.00 82.25 885 CYS A O 1
ATOM 7003 N N . LEU A 1 886 ? -24.197 -25.594 27.105 1.00 74.88 886 LEU A N 1
ATOM 7004 C CA . LEU A 1 886 ? -24.971 -26.824 27.372 1.00 74.88 886 LEU A CA 1
ATOM 7005 C C . LEU A 1 886 ? -26.092 -26.678 28.415 1.00 74.88 886 LEU A C 1
ATOM 7007 O O . LEU A 1 886 ? -27.007 -27.492 28.461 1.00 74.88 886 LEU A O 1
ATOM 7011 N N . THR A 1 887 ? -26.013 -25.661 29.265 1.00 70.75 887 THR A N 1
ATOM 7012 C CA . THR A 1 887 ? -26.931 -25.408 30.382 1.00 70.75 887 THR A CA 1
ATOM 7013 C C . THR A 1 887 ? -28.164 -24.593 29.967 1.00 70.75 887 THR A C 1
ATOM 7015 O O . THR A 1 887 ? -29.091 -24.420 30.759 1.00 70.75 887 THR A O 1
ATOM 7018 N N . LEU A 1 888 ? -28.194 -24.097 28.724 1.00 73.88 888 LEU A N 1
ATOM 7019 C CA . LEU A 1 888 ? -29.313 -23.349 28.159 1.00 73.88 888 LEU A CA 1
ATOM 7020 C C . LEU A 1 888 ? -30.405 -24.310 27.655 1.00 73.88 888 LEU A C 1
ATOM 7022 O O . LEU A 1 888 ? -30.372 -24.752 26.508 1.00 73.88 888 LEU A O 1
ATOM 7026 N N . GLU A 1 889 ? -31.372 -24.637 28.517 1.00 73.69 889 GLU A N 1
ATOM 7027 C CA . GLU A 1 889 ? -32.521 -25.496 28.166 1.00 73.69 889 GLU A CA 1
ATOM 7028 C C . GLU A 1 889 ? -33.812 -24.717 27.854 1.00 73.69 889 GLU A C 1
ATOM 7030 O O . GLU A 1 889 ? -34.701 -25.232 27.168 1.00 73.69 889 GLU A O 1
ATOM 7035 N N . SER A 1 890 ? -33.943 -23.495 28.383 1.00 70.31 890 SER A N 1
ATOM 7036 C CA . SER A 1 890 ? -35.149 -22.666 28.278 1.00 70.31 890 SER A CA 1
ATOM 7037 C C . SER A 1 890 ? -35.230 -21.885 26.966 1.00 70.31 890 SER A C 1
ATOM 7039 O O . SER A 1 890 ? -34.220 -21.600 26.328 1.00 70.31 890 SER A O 1
ATOM 7041 N N . GLU A 1 891 ? -36.446 -21.480 26.609 1.00 71.94 891 GLU A N 1
ATOM 7042 C CA . GLU A 1 891 ? -36.738 -20.647 25.443 1.00 71.94 891 GLU A CA 1
ATOM 7043 C C . GLU A 1 891 ? -36.052 -19.267 25.535 1.00 71.94 891 GLU A C 1
ATOM 7045 O O . GLU A 1 891 ? -36.234 -18.562 26.535 1.00 71.94 891 GLU A O 1
ATOM 7050 N N . PRO A 1 892 ? -35.253 -18.853 24.533 1.00 70.31 892 PRO A N 1
ATOM 7051 C CA . PRO A 1 892 ? -34.508 -17.603 24.610 1.00 70.31 892 PRO A CA 1
ATOM 7052 C C . PRO A 1 892 ? -35.408 -16.386 24.355 1.00 70.31 892 PRO A C 1
ATOM 7054 O O . PRO A 1 892 ? -36.056 -16.312 23.322 1.00 70.31 892 PRO A O 1
ATOM 7057 N N . HIS A 1 893 ? -35.432 -15.385 25.240 1.00 72.56 893 HIS A N 1
ATOM 7058 C CA . HIS A 1 893 ? -36.220 -14.154 25.044 1.00 72.56 893 HIS A CA 1
ATOM 7059 C C . HIS A 1 893 ? -35.539 -13.150 24.096 1.00 72.56 893 HIS A C 1
ATOM 7061 O O . HIS A 1 893 ? -34.838 -12.248 24.535 1.00 72.56 893 HIS A O 1
ATOM 7067 N N . LEU A 1 894 ? -35.761 -13.283 22.788 1.00 77.94 894 LEU A N 1
ATOM 7068 C CA . LEU A 1 894 ? -35.026 -12.526 21.759 1.00 77.94 894 LEU A CA 1
ATOM 7069 C C . LEU A 1 894 ? -35.701 -11.221 21.289 1.00 77.94 894 LEU A C 1
ATOM 7071 O O . LEU A 1 894 ? -35.132 -10.503 20.470 1.00 77.94 894 LEU A O 1
ATOM 7075 N N . GLU A 1 895 ? -36.900 -10.889 21.782 1.00 76.69 895 GLU A N 1
ATOM 7076 C CA . GLU A 1 895 ? -37.743 -9.805 21.237 1.00 76.69 895 GLU A CA 1
ATOM 7077 C C . GLU A 1 895 ? -37.089 -8.411 21.250 1.00 76.69 895 GLU A C 1
ATOM 7079 O O . GLU A 1 895 ? -37.435 -7.559 20.427 1.00 76.69 895 GLU A O 1
ATOM 7084 N N . ALA A 1 896 ? -36.139 -8.176 22.160 1.00 78.00 896 ALA A N 1
ATOM 7085 C CA . ALA A 1 896 ? -35.443 -6.900 22.302 1.00 78.00 896 ALA A CA 1
ATOM 7086 C C . ALA A 1 896 ? -34.360 -6.654 21.229 1.00 78.00 896 ALA A C 1
ATOM 7088 O O . ALA A 1 896 ? -34.061 -5.501 20.911 1.00 78.00 896 ALA A O 1
ATOM 7089 N N . PHE A 1 897 ? -33.793 -7.703 20.619 1.00 86.00 897 PHE A N 1
ATOM 7090 C CA . PHE A 1 897 ? -32.633 -7.597 19.718 1.00 86.00 897 PHE A CA 1
ATOM 7091 C C . PHE A 1 897 ? -33.033 -7.329 18.262 1.00 86.00 897 PHE A C 1
ATOM 7093 O O . PHE A 1 897 ? -32.679 -8.055 17.338 1.00 86.00 897 PHE A O 1
ATOM 7100 N N . THR A 1 898 ? -33.787 -6.258 18.031 1.00 88.06 898 THR A N 1
ATOM 7101 C CA . THR A 1 898 ? -34.342 -5.931 16.700 1.00 88.06 898 THR A CA 1
ATOM 7102 C C . THR A 1 898 ? -33.292 -5.681 15.604 1.00 88.06 898 THR A C 1
ATOM 7104 O O . THR A 1 898 ? -33.621 -5.768 14.420 1.00 88.06 898 THR A O 1
ATOM 7107 N N . LYS A 1 899 ? -32.036 -5.391 15.981 1.00 92.25 899 LYS A N 1
ATOM 7108 C CA . LYS A 1 899 ? -30.892 -5.188 15.072 1.00 92.25 899 LYS A CA 1
ATOM 7109 C C . LYS A 1 899 ? -30.032 -6.441 14.854 1.00 92.25 899 LYS A C 1
ATOM 7111 O O . LYS A 1 899 ? -29.030 -6.355 14.142 1.00 92.25 899 LYS A O 1
ATOM 7116 N N . LEU A 1 900 ? -30.394 -7.578 15.450 1.00 92.00 900 LEU A N 1
ATOM 7117 C CA . LEU A 1 900 ? -29.593 -8.796 15.390 1.00 92.00 900 LEU A CA 1
ATOM 7118 C C . LEU A 1 900 ? -29.498 -9.312 13.950 1.00 92.00 900 LEU A C 1
ATOM 7120 O O . LEU A 1 900 ? -30.510 -9.499 13.281 1.00 92.00 900 LEU A O 1
ATOM 7124 N N . THR A 1 901 ? -28.270 -9.555 13.500 1.00 93.75 901 THR A N 1
ATOM 7125 C CA . THR A 1 901 ? -27.934 -10.078 12.167 1.00 93.75 901 THR A CA 1
ATOM 7126 C C . THR A 1 901 ? -27.399 -11.506 12.228 1.00 93.75 901 THR A C 1
ATOM 7128 O O . THR A 1 901 ? -27.607 -12.272 11.291 1.00 93.75 901 THR A O 1
ATOM 7131 N N . VAL A 1 902 ? -26.754 -11.891 13.334 1.00 93.69 902 VAL A N 1
ATOM 7132 C CA . VAL A 1 902 ? -26.198 -13.230 13.549 1.00 93.69 902 VAL A CA 1
ATOM 7133 C C . VAL A 1 902 ? -26.622 -13.742 14.921 1.00 93.69 902 VAL A C 1
ATOM 7135 O O . VAL A 1 902 ? -26.367 -13.091 15.935 1.00 93.69 902 VAL A O 1
ATOM 7138 N N . LEU A 1 903 ? -27.240 -14.922 14.939 1.00 92.62 903 LEU A N 1
ATOM 7139 C CA . LEU A 1 903 ? -27.552 -15.673 16.149 1.00 92.62 903 LEU A CA 1
ATOM 7140 C C . LEU A 1 903 ? -26.968 -17.082 16.035 1.00 92.62 903 LEU A C 1
ATOM 7142 O O . LEU A 1 903 ? -27.397 -17.854 15.177 1.00 92.62 903 LEU A O 1
ATOM 7146 N N . ASP A 1 904 ? -26.019 -17.407 16.909 1.00 91.56 904 ASP A N 1
ATOM 7147 C CA . ASP A 1 904 ? -25.437 -18.744 17.017 1.00 91.56 904 ASP A CA 1
ATOM 7148 C C . ASP A 1 904 ? -25.794 -19.377 18.364 1.00 91.56 904 ASP A C 1
ATOM 7150 O O . ASP A 1 904 ? -25.417 -18.887 19.429 1.00 91.56 904 ASP A O 1
ATOM 7154 N N . LEU A 1 905 ? -26.556 -20.466 18.308 1.00 89.88 905 LEU A N 1
ATOM 7155 C CA . LEU A 1 905 ? -26.943 -21.287 19.455 1.00 89.88 905 LEU A CA 1
ATOM 7156 C C . LEU A 1 905 ? -26.479 -22.735 19.270 1.00 89.88 905 LEU A C 1
ATOM 7158 O O . LEU A 1 905 ? -26.991 -23.632 19.938 1.00 89.88 905 LEU A O 1
ATOM 7162 N N . SER A 1 906 ? -25.540 -22.982 18.357 1.00 89.69 906 SER A N 1
ATOM 7163 C CA . SER A 1 906 ? -25.064 -24.321 18.015 1.00 89.69 906 SER A CA 1
ATOM 7164 C C . SER A 1 906 ? -24.582 -25.076 19.257 1.00 89.69 906 SER A C 1
ATOM 7166 O O . SER A 1 906 ? -23.949 -24.499 20.131 1.00 89.69 906 SER A O 1
ATOM 7168 N N . GLY A 1 907 ? -24.881 -26.366 19.372 1.00 86.62 907 GLY A N 1
ATOM 7169 C CA . GLY A 1 907 ? -24.455 -27.209 20.491 1.00 86.62 907 GLY A CA 1
ATOM 7170 C C . GLY A 1 907 ? -25.146 -26.904 21.826 1.00 86.62 907 GLY A C 1
ATOM 7171 O O . GLY A 1 907 ? -24.735 -27.438 22.853 1.00 86.62 907 GLY A O 1
ATOM 7172 N N . THR A 1 908 ? -26.186 -26.064 21.851 1.00 87.19 908 THR A N 1
ATOM 7173 C CA . THR A 1 908 ? -26.993 -25.816 23.061 1.00 87.19 908 THR A CA 1
ATOM 7174 C C . THR A 1 908 ? -28.074 -26.887 23.270 1.00 87.19 908 THR A C 1
ATOM 7176 O O . THR A 1 908 ? -28.383 -27.685 22.382 1.00 87.19 908 THR A O 1
ATOM 7179 N N . ALA A 1 909 ? -28.679 -26.912 24.463 1.00 85.19 909 ALA A N 1
ATOM 7180 C CA . ALA A 1 909 ? -29.758 -27.836 24.826 1.00 85.19 909 ALA A CA 1
ATOM 7181 C C . ALA A 1 909 ? -31.169 -27.228 24.666 1.00 85.19 909 ALA A C 1
ATOM 7183 O O . ALA A 1 909 ? -32.130 -27.739 25.253 1.00 85.19 909 ALA A O 1
ATOM 7184 N N . VAL A 1 910 ? -31.306 -26.156 23.874 1.00 85.69 910 VAL A N 1
ATOM 7185 C CA . VAL A 1 910 ? -32.566 -25.423 23.674 1.00 85.69 910 VAL A CA 1
ATOM 7186 C C . VAL A 1 910 ? -33.643 -26.348 23.103 1.00 85.69 910 VAL A C 1
ATOM 7188 O O . VAL A 1 910 ? -33.420 -27.058 22.121 1.00 85.69 910 VAL A O 1
ATOM 7191 N N . ARG A 1 911 ? -34.828 -26.335 23.727 1.00 85.50 911 ARG A N 1
ATOM 7192 C CA . ARG A 1 911 ? -35.970 -27.189 23.343 1.00 85.50 911 ARG A CA 1
ATOM 7193 C C . ARG A 1 911 ? -36.982 -26.492 22.429 1.00 85.50 911 ARG A C 1
ATOM 7195 O O . ARG A 1 911 ? -37.647 -27.164 21.644 1.00 85.50 911 ARG A O 1
ATOM 7202 N N . SER A 1 912 ? -37.117 -25.169 22.542 1.00 84.31 912 SER A N 1
ATOM 7203 C CA . SER A 1 912 ? -38.079 -24.344 21.795 1.00 84.31 912 SER A CA 1
ATOM 7204 C C . SER A 1 912 ? -37.586 -22.902 21.620 1.00 84.31 912 SER A C 1
ATOM 7206 O O . SER A 1 912 ? -36.658 -22.467 22.300 1.00 84.31 912 SER A O 1
ATOM 7208 N N . PHE A 1 913 ? -38.225 -22.160 20.711 1.00 84.88 913 PHE A N 1
ATOM 7209 C CA . PHE A 1 913 ? -37.972 -20.740 20.432 1.00 84.88 913 PHE A CA 1
ATOM 7210 C C . PHE A 1 913 ? -39.263 -19.918 20.556 1.00 84.88 913 PHE A C 1
ATOM 7212 O O . PHE A 1 913 ? -40.326 -20.450 20.214 1.00 84.88 913 PHE A O 1
ATOM 7219 N N . PRO A 1 914 ? -39.173 -18.629 20.951 1.00 81.62 914 PRO A N 1
ATOM 7220 C CA . PRO A 1 914 ? -40.315 -17.716 20.904 1.00 81.62 914 PRO A CA 1
ATOM 7221 C C . PRO A 1 914 ? -40.617 -17.306 19.463 1.00 81.62 914 PRO A C 1
ATOM 7223 O O . PRO A 1 914 ? -39.921 -17.701 18.529 1.00 81.62 914 PRO A O 1
ATOM 7226 N N . SER A 1 915 ? -41.613 -16.437 19.260 1.00 82.94 915 SER A N 1
ATOM 7227 C CA . SER A 1 915 ? -41.773 -15.790 17.953 1.00 82.94 915 SER A CA 1
ATOM 7228 C C . SER A 1 915 ? -40.502 -15.021 17.562 1.00 82.94 915 SER A C 1
ATOM 7230 O O . SER A 1 915 ? -39.975 -14.223 18.337 1.00 82.94 915 SER A O 1
ATOM 7232 N N . LEU A 1 916 ? -40.041 -15.232 16.326 1.00 87.25 916 LEU A N 1
ATOM 7233 C CA . LEU A 1 916 ? -38.890 -14.535 15.744 1.00 87.25 916 LEU A CA 1
ATOM 7234 C C . LEU A 1 916 ? -39.300 -13.296 14.926 1.00 87.25 916 LEU A C 1
ATOM 7236 O O . LEU A 1 916 ? -38.453 -12.665 14.298 1.00 87.25 916 LEU A O 1
ATOM 7240 N N . ASP A 1 917 ? -40.576 -12.888 14.973 1.00 84.88 917 ASP A N 1
ATOM 7241 C CA . ASP A 1 917 ? -41.136 -11.814 14.135 1.00 84.88 917 ASP A CA 1
ATOM 7242 C C . ASP A 1 917 ? -40.463 -10.445 14.303 1.00 84.88 917 ASP A C 1
ATOM 7244 O O . ASP A 1 917 ? -40.519 -9.602 13.404 1.00 84.88 917 ASP A O 1
ATOM 7248 N N . LYS A 1 918 ? -39.822 -10.207 15.451 1.00 85.25 918 LYS A N 1
ATOM 7249 C CA . LYS A 1 918 ? -39.091 -8.966 15.743 1.00 85.25 918 LYS A CA 1
ATOM 7250 C C . LYS A 1 918 ? -37.664 -8.951 15.186 1.00 85.25 918 LYS A C 1
ATOM 7252 O O . LYS A 1 918 ? -37.126 -7.864 14.979 1.00 85.25 918 LYS A O 1
ATOM 7257 N N . LEU A 1 919 ? -37.076 -10.107 14.871 1.00 88.25 919 LEU A N 1
ATOM 7258 C CA . LEU A 1 919 ? -35.704 -10.246 14.361 1.00 88.25 919 LEU A CA 1
ATOM 7259 C C . LEU A 1 919 ? -35.639 -10.068 12.838 1.00 88.25 919 LEU A C 1
ATOM 7261 O O . LEU A 1 919 ? -34.984 -10.821 12.126 1.00 88.25 919 LEU A O 1
ATOM 7265 N N . SER A 1 920 ? -36.336 -9.058 12.317 1.00 87.19 920 SER A N 1
ATOM 7266 C CA . SER A 1 920 ? -36.486 -8.860 10.870 1.00 87.19 920 SER A CA 1
ATOM 7267 C C . SER A 1 920 ? -35.162 -8.673 10.121 1.00 87.19 920 SER A C 1
ATOM 7269 O O . SER A 1 920 ? -35.139 -8.921 8.924 1.00 87.19 920 SER A O 1
ATOM 7271 N N . GLN A 1 921 ? -34.086 -8.258 10.808 1.00 91.06 921 GLN A N 1
ATOM 7272 C CA . GLN A 1 921 ? -32.741 -8.025 10.260 1.00 91.06 921 GLN A CA 1
ATOM 7273 C C . GLN A 1 921 ? -31.823 -9.263 10.303 1.00 91.06 921 GLN A C 1
ATOM 7275 O O . GLN A 1 921 ? -30.658 -9.160 9.921 1.00 91.06 921 GLN A O 1
ATOM 7280 N N . LEU A 1 922 ? -32.310 -10.415 10.782 1.00 93.00 922 LEU A N 1
ATOM 7281 C CA . LEU A 1 922 ? -31.481 -11.606 10.955 1.00 93.00 922 LEU A CA 1
ATOM 7282 C C . LEU A 1 922 ? -31.012 -12.145 9.599 1.00 93.00 922 LEU A C 1
ATOM 7284 O O . LEU A 1 922 ? -31.829 -12.466 8.739 1.00 93.00 922 LEU A O 1
ATOM 7288 N N . CYS A 1 923 ? -29.696 -12.273 9.438 1.00 92.94 923 CYS A N 1
ATOM 7289 C CA . CYS A 1 923 ? -29.039 -12.803 8.245 1.00 92.94 923 CYS A CA 1
ATOM 7290 C C . CYS A 1 923 ? -28.554 -14.242 8.451 1.00 92.94 923 CYS A C 1
ATOM 7292 O O . CYS A 1 923 ? -28.567 -15.024 7.504 1.00 92.94 923 CYS A O 1
ATOM 7294 N N . LYS A 1 924 ? -28.125 -14.608 9.666 1.00 93.19 924 LYS A N 1
ATOM 7295 C CA . LYS A 1 924 ? -27.618 -15.950 9.986 1.00 93.19 924 LYS A CA 1
ATOM 7296 C C . LYS A 1 924 ? -28.258 -16.496 11.257 1.00 93.19 924 LYS A C 1
ATOM 7298 O O . LYS A 1 924 ? -28.184 -15.853 12.305 1.00 93.19 924 LYS A O 1
ATOM 7303 N N . LEU A 1 925 ? -28.835 -17.691 11.158 1.00 93.94 925 LEU A N 1
ATOM 7304 C CA . LEU A 1 925 ? -29.359 -18.465 12.279 1.00 93.94 925 LEU A CA 1
ATOM 7305 C C . LEU A 1 925 ? -28.661 -19.828 12.311 1.00 93.94 925 LEU A C 1
ATOM 7307 O O . LEU A 1 925 ? -28.910 -20.668 11.448 1.00 93.94 925 LEU A O 1
ATOM 7311 N N . LEU A 1 926 ? -27.781 -20.027 13.292 1.00 92.31 926 LEU A N 1
ATOM 7312 C CA . LEU A 1 926 ? -26.961 -21.231 13.424 1.00 92.31 926 LEU A CA 1
ATOM 7313 C C . LEU A 1 926 ? -27.429 -22.056 14.626 1.00 92.31 926 LEU A C 1
ATOM 7315 O O . LEU A 1 926 ? -27.362 -21.596 15.766 1.00 92.31 926 LEU A O 1
ATOM 7319 N N . LEU A 1 927 ? -27.935 -23.262 14.361 1.00 91.25 927 LEU A N 1
ATOM 7320 C CA . LEU A 1 927 ? -28.523 -24.176 15.349 1.00 91.25 927 LEU A CA 1
ATOM 7321 C C . LEU A 1 927 ? -27.882 -25.568 15.293 1.00 91.25 927 LEU A C 1
ATOM 7323 O O . LEU A 1 927 ? -28.482 -26.560 15.722 1.00 91.25 927 LEU A O 1
ATOM 7327 N N . ARG A 1 928 ? -26.661 -25.653 14.760 1.00 87.38 928 ARG A N 1
ATOM 7328 C CA . ARG A 1 928 ? -25.965 -26.916 14.548 1.00 87.38 928 ARG A CA 1
ATOM 7329 C C . ARG A 1 928 ? -25.828 -27.701 15.841 1.00 87.38 928 ARG A C 1
ATOM 7331 O O . ARG A 1 928 ? -25.320 -27.185 16.827 1.00 87.38 928 ARG A O 1
ATOM 7338 N N . GLY A 1 929 ? -26.222 -28.967 15.854 1.00 84.69 929 GLY A N 1
ATOM 7339 C CA . GLY A 1 929 ? -26.071 -29.836 17.020 1.00 84.69 929 GLY A CA 1
ATOM 7340 C C . GLY A 1 929 ? -26.987 -29.491 18.200 1.00 84.69 929 GLY A C 1
ATOM 7341 O O . GLY A 1 929 ? -26.764 -30.018 19.292 1.00 84.69 929 GLY A O 1
ATOM 7342 N N . CYS A 1 930 ? -28.024 -28.658 18.017 1.00 88.69 930 CYS A N 1
ATOM 7343 C CA . CYS A 1 930 ? -29.088 -28.454 19.011 1.00 88.69 930 CYS A CA 1
ATOM 7344 C C . CYS A 1 930 ? -29.961 -29.713 19.132 1.00 88.69 930 CYS A C 1
ATOM 7346 O O . CYS A 1 930 ? -31.094 -29.784 18.652 1.00 88.69 930 CYS A O 1
ATOM 7348 N N . SER A 1 931 ? -29.411 -30.745 19.767 1.00 86.81 931 SER A N 1
ATOM 7349 C CA . SER A 1 931 ? -29.956 -32.108 19.761 1.00 86.81 931 SER A CA 1
ATOM 7350 C C . SER A 1 931 ? -31.281 -32.279 20.517 1.00 86.81 931 SER A C 1
ATOM 7352 O O . SER A 1 931 ? -31.930 -33.313 20.374 1.00 86.81 931 SER A O 1
ATOM 7354 N N . SER A 1 932 ? -31.700 -31.283 21.299 1.00 87.62 932 SER A N 1
ATOM 7355 C CA . SER A 1 932 ? -32.992 -31.262 22.003 1.00 87.62 932 SER A CA 1
ATOM 7356 C C . SER A 1 932 ? -34.083 -30.491 21.251 1.00 87.62 932 SER A C 1
ATOM 7358 O O . SER A 1 932 ? -35.236 -30.502 21.682 1.00 87.62 932 SER A O 1
ATOM 7360 N N . LEU A 1 933 ? -33.740 -29.817 20.149 1.00 89.81 933 LEU A N 1
ATOM 7361 C CA . LEU A 1 933 ? -34.661 -28.976 19.393 1.00 89.81 933 LEU A CA 1
ATOM 7362 C C . LEU A 1 933 ? -35.478 -29.824 18.413 1.00 89.81 933 LEU A C 1
ATOM 7364 O O . LEU A 1 933 ? -34.938 -30.356 17.443 1.00 89.81 933 LEU A O 1
ATOM 7368 N N . GLU A 1 934 ? -36.785 -29.932 18.656 1.00 87.94 934 GLU A N 1
ATOM 7369 C CA . GLU A 1 934 ? -37.691 -30.746 17.829 1.00 87.94 934 GLU A CA 1
ATOM 7370 C C . GLU A 1 934 ? -38.511 -29.932 16.818 1.00 87.94 934 GLU A C 1
ATOM 7372 O O . GLU A 1 934 ? -39.040 -30.493 15.854 1.00 87.94 934 GLU A O 1
ATOM 7377 N N . LYS A 1 935 ? -38.678 -28.622 17.051 1.00 87.75 935 LYS A N 1
ATOM 7378 C CA . LYS A 1 935 ? -39.547 -27.734 16.260 1.00 87.75 935 LYS A CA 1
ATOM 7379 C C . LYS A 1 935 ? -39.019 -26.300 16.271 1.00 87.75 935 LYS A C 1
ATOM 7381 O O . LYS A 1 935 ? -38.473 -25.859 17.280 1.00 87.75 935 LYS A O 1
ATOM 7386 N N . LEU A 1 936 ? -39.262 -25.564 15.187 1.00 88.31 936 LEU A N 1
ATOM 7387 C CA . LEU A 1 936 ? -39.027 -24.121 15.093 1.00 88.31 936 LEU A CA 1
ATOM 7388 C C . LEU A 1 936 ? -40.350 -23.361 14.871 1.00 88.31 936 LEU A C 1
ATOM 7390 O O . LEU A 1 936 ? -41.264 -23.910 14.251 1.00 88.31 936 LEU A O 1
ATOM 7394 N N . PRO A 1 937 ? -40.472 -22.118 15.373 1.00 88.62 937 PRO A N 1
ATOM 7395 C CA . PRO A 1 937 ? -41.589 -21.226 15.073 1.00 88.62 937 PRO A CA 1
ATOM 7396 C C . PRO A 1 937 ? -41.598 -20.844 13.581 1.00 88.62 937 PRO A C 1
ATOM 7398 O O . PRO A 1 937 ? -40.588 -21.022 12.894 1.00 88.62 937 PRO A O 1
ATOM 7401 N N . PRO A 1 938 ? -42.708 -20.284 13.065 1.00 87.56 938 PRO A N 1
ATOM 7402 C CA . PRO A 1 938 ? -42.773 -19.824 11.683 1.00 87.56 938 PRO A CA 1
ATOM 7403 C C . PRO A 1 938 ? -41.685 -18.789 11.364 1.00 87.56 938 PRO A C 1
ATOM 7405 O O . PRO A 1 938 ? -41.504 -17.829 12.112 1.00 87.56 938 PRO A O 1
ATOM 7408 N N . LEU A 1 939 ? -40.995 -18.953 10.231 1.00 89.19 939 LEU A N 1
ATOM 7409 C CA . LEU A 1 939 ? -39.849 -18.112 9.839 1.00 89.19 939 LEU A CA 1
ATOM 7410 C C . LEU A 1 939 ? -40.200 -17.008 8.829 1.00 89.19 939 LEU A C 1
ATOM 7412 O O . LEU A 1 939 ? -39.329 -16.245 8.420 1.00 89.19 939 LEU A O 1
ATOM 7416 N N . LYS A 1 940 ? -41.477 -16.880 8.447 1.00 84.31 940 LYS A N 1
ATOM 7417 C CA . LYS A 1 940 ? -41.978 -15.948 7.413 1.00 84.31 940 LYS A CA 1
ATOM 7418 C C . LYS A 1 940 ? -41.532 -14.482 7.539 1.00 84.31 940 LYS A C 1
ATOM 7420 O O . LYS A 1 940 ? -41.524 -13.724 6.569 1.00 84.31 940 LYS A O 1
ATOM 7425 N N . SER A 1 941 ? -41.215 -14.045 8.750 1.00 85.81 941 SER A N 1
ATOM 7426 C CA . SER A 1 941 ? -40.804 -12.680 9.076 1.00 85.81 941 SER A CA 1
ATOM 7427 C C . SER A 1 941 ? -39.317 -12.402 8.819 1.00 85.81 941 SER A C 1
ATOM 7429 O O . SER A 1 941 ? -38.947 -11.238 8.657 1.00 85.81 941 SER A O 1
ATOM 7431 N N . LEU A 1 942 ? -38.471 -13.433 8.705 1.00 89.94 942 LEU A N 1
ATOM 7432 C CA . LEU A 1 942 ? -37.013 -13.327 8.551 1.00 89.94 942 LEU A CA 1
ATOM 7433 C C . LEU A 1 942 ? -36.590 -13.133 7.085 1.00 89.94 942 LEU A C 1
ATOM 7435 O O . LEU A 1 942 ? -35.824 -13.906 6.515 1.00 89.94 942 LEU A O 1
ATOM 7439 N N . ARG A 1 943 ? -37.099 -12.084 6.436 1.00 84.69 943 ARG A N 1
ATOM 7440 C CA . ARG A 1 943 ? -36.952 -11.883 4.980 1.00 84.69 943 ARG A CA 1
ATOM 7441 C C . ARG A 1 943 ? -35.513 -11.693 4.494 1.00 84.69 943 ARG A C 1
ATOM 7443 O O . ARG A 1 943 ? -35.265 -11.910 3.310 1.00 84.69 943 ARG A O 1
ATOM 7450 N N . TYR A 1 944 ? -34.593 -11.282 5.368 1.00 88.62 944 TYR A N 1
ATOM 7451 C CA . TYR A 1 944 ? -33.170 -11.107 5.053 1.00 88.62 944 TYR A CA 1
ATOM 7452 C C . TYR A 1 944 ? -32.304 -12.312 5.445 1.00 88.62 944 TYR A C 1
ATOM 7454 O O . TYR A 1 944 ? -31.088 -12.242 5.274 1.00 88.62 944 TYR A O 1
ATOM 7462 N N . LEU A 1 945 ? -32.897 -13.409 5.935 1.00 90.75 945 LEU A N 1
ATOM 7463 C CA . LEU A 1 945 ? -32.139 -14.594 6.327 1.00 90.75 945 LEU A CA 1
ATOM 7464 C C . LEU A 1 945 ? -31.433 -15.184 5.107 1.00 90.75 945 LEU A C 1
ATOM 7466 O O . LEU A 1 945 ? -32.082 -15.527 4.124 1.00 90.75 945 LEU A O 1
ATOM 7470 N N . GLN A 1 946 ? -30.110 -15.278 5.195 1.00 88.62 946 GLN A N 1
ATOM 7471 C CA . GLN A 1 946 ? -29.218 -15.817 4.172 1.00 88.62 946 GLN A CA 1
ATOM 7472 C C . GLN A 1 946 ? -28.726 -17.209 4.553 1.00 88.62 946 GLN A C 1
ATOM 7474 O O . GLN A 1 946 ? -28.673 -18.072 3.688 1.00 88.62 946 GLN A O 1
ATOM 7479 N N . VAL A 1 947 ? -28.418 -17.445 5.833 1.00 88.75 947 VAL A N 1
ATOM 7480 C CA . VAL A 1 947 ? -27.886 -18.721 6.329 1.00 88.75 947 VAL A CA 1
ATOM 7481 C C . VAL A 1 947 ? -28.801 -19.292 7.407 1.00 88.75 947 VAL A C 1
ATOM 7483 O O . VAL A 1 947 ? -29.058 -18.627 8.415 1.00 88.75 947 VAL A O 1
ATOM 7486 N N . LEU A 1 948 ? -29.252 -20.529 7.211 1.00 91.19 948 LEU A N 1
ATOM 7487 C CA . LEU A 1 948 ? -29.988 -21.312 8.200 1.00 91.19 948 LEU A CA 1
ATOM 7488 C C . LEU A 1 948 ? -29.320 -22.679 8.375 1.00 91.19 948 LEU A C 1
ATOM 7490 O O . LEU A 1 948 ? -29.391 -23.511 7.476 1.00 91.19 948 LEU A O 1
ATOM 7494 N N . ASP A 1 949 ? -28.705 -22.921 9.530 1.00 88.06 949 ASP A N 1
ATOM 7495 C CA . ASP A 1 949 ? -28.064 -24.204 9.840 1.00 88.06 949 ASP A CA 1
ATOM 7496 C C . ASP A 1 949 ? -28.882 -24.976 10.883 1.00 88.06 949 ASP A C 1
ATOM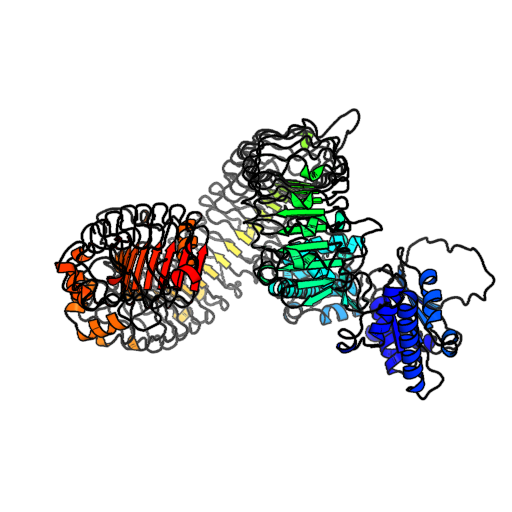 7498 O O . ASP A 1 949 ? -28.963 -24.574 12.044 1.00 88.06 949 ASP A O 1
ATOM 7502 N N . LEU A 1 950 ? -29.509 -26.074 10.451 1.00 87.94 950 LEU A N 1
ATOM 7503 C CA . LEU A 1 950 ? -30.297 -27.007 11.264 1.00 87.94 950 LEU A CA 1
ATOM 7504 C C . LEU A 1 950 ? -29.612 -28.375 11.416 1.00 87.94 950 LEU A C 1
ATOM 7506 O O . LEU A 1 950 ? -30.249 -29.335 11.873 1.00 87.94 950 LEU A O 1
ATOM 7510 N N . SER A 1 951 ? -28.347 -28.501 11.010 1.00 82.56 951 SER A N 1
ATOM 7511 C CA . SER A 1 951 ? -27.614 -29.768 11.047 1.00 82.56 951 SER A CA 1
ATOM 7512 C C . SER A 1 951 ? -27.527 -30.317 12.477 1.00 82.56 951 SER A C 1
ATOM 7514 O O . SER A 1 951 ? -27.469 -29.568 13.450 1.00 82.56 951 SER A O 1
ATOM 7516 N N . GLY A 1 952 ? -27.589 -31.638 12.664 1.00 79.38 952 GLY A N 1
ATOM 7517 C CA . GLY A 1 952 ? -27.559 -32.248 14.003 1.00 79.38 952 GLY A CA 1
ATOM 7518 C C . GLY A 1 952 ? -28.709 -31.877 14.967 1.00 79.38 952 GLY A C 1
ATOM 7519 O O . GLY A 1 952 ? -28.602 -32.166 16.163 1.00 79.38 952 GLY A O 1
ATOM 7520 N N . THR A 1 953 ? -29.796 -31.248 14.500 1.00 87.94 953 THR A N 1
ATOM 7521 C CA . THR A 1 953 ? -31.026 -31.031 15.296 1.00 87.94 953 THR A CA 1
ATOM 7522 C C . THR A 1 953 ? -31.966 -32.245 15.242 1.00 87.94 953 THR A C 1
ATOM 7524 O O . THR A 1 953 ? -31.757 -33.172 14.459 1.00 87.94 953 THR A O 1
ATOM 7527 N N . ARG A 1 954 ? -33.029 -32.261 16.066 1.00 85.19 954 ARG A N 1
ATOM 7528 C CA . ARG A 1 954 ? -34.103 -33.278 16.013 1.00 85.19 954 ARG A CA 1
ATOM 7529 C C . ARG A 1 954 ? -35.385 -32.763 15.363 1.00 85.19 954 ARG A C 1
ATOM 7531 O O . ARG A 1 954 ? -36.479 -33.246 15.659 1.00 85.19 954 ARG A O 1
ATOM 7538 N N . ILE A 1 955 ? -35.257 -31.769 14.487 1.00 85.06 955 ILE A N 1
ATOM 7539 C CA . ILE A 1 955 ? -36.393 -31.172 13.796 1.00 85.06 955 ILE A CA 1
ATOM 7540 C C . ILE A 1 955 ? -37.029 -32.213 12.870 1.00 85.06 955 ILE A C 1
ATOM 7542 O O . ILE A 1 955 ? -36.406 -32.694 11.927 1.00 85.06 955 ILE A O 1
ATOM 7546 N N . LYS A 1 956 ? -38.289 -32.558 13.155 1.00 80.44 956 LYS A N 1
ATOM 7547 C CA . LYS A 1 956 ? -39.029 -33.607 12.428 1.00 80.44 956 LYS A CA 1
ATOM 7548 C C . LYS A 1 956 ? -39.686 -33.123 11.135 1.00 80.44 956 LYS A C 1
ATOM 7550 O O . LYS A 1 956 ? -39.987 -33.945 10.273 1.00 80.44 956 LYS A O 1
ATOM 7555 N N . LYS A 1 957 ? -39.949 -31.815 11.043 1.00 79.81 957 LYS A N 1
ATOM 7556 C CA . LYS A 1 957 ? -40.599 -31.120 9.921 1.00 79.81 957 LYS A CA 1
ATOM 7557 C C . LYS A 1 957 ? -39.978 -29.738 9.748 1.00 79.81 957 LYS A C 1
ATOM 7559 O O . LYS A 1 957 ? -39.719 -29.075 10.752 1.00 79.81 957 LYS A O 1
ATOM 7564 N N . LEU A 1 958 ? -39.771 -29.296 8.507 1.00 78.00 958 LEU A N 1
ATOM 7565 C CA . LEU A 1 958 ? -39.310 -27.930 8.238 1.00 78.00 958 LEU A CA 1
ATOM 7566 C C . LEU A 1 958 ? -40.309 -26.888 8.778 1.00 78.00 958 LEU A C 1
ATOM 7568 O O . LEU A 1 958 ? -41.514 -27.144 8.765 1.00 78.00 958 LEU A O 1
ATOM 7572 N N . PRO A 1 959 ? -39.835 -25.728 9.267 1.00 81.12 959 PRO A N 1
ATOM 7573 C CA . PRO A 1 959 ? -40.703 -24.698 9.827 1.00 81.12 959 PRO A CA 1
ATOM 7574 C C . PRO A 1 959 ? -41.595 -24.030 8.775 1.00 81.12 959 PRO A C 1
ATOM 7576 O O . PRO A 1 959 ? -41.186 -23.795 7.635 1.00 81.12 959 PRO A O 1
ATOM 7579 N N . ASP A 1 960 ? -42.801 -23.646 9.194 1.00 79.75 960 ASP A N 1
ATOM 7580 C CA . ASP A 1 960 ? -43.750 -22.916 8.352 1.00 79.75 960 ASP A CA 1
ATOM 7581 C C . ASP A 1 960 ? -43.165 -21.573 7.879 1.00 79.75 960 ASP A C 1
ATOM 7583 O O . ASP A 1 960 ? -42.489 -20.854 8.622 1.00 79.75 960 ASP A O 1
ATOM 7587 N N . GLY A 1 961 ? -43.449 -21.201 6.629 1.00 76.31 961 GLY A N 1
ATOM 7588 C CA . GLY A 1 961 ? -42.944 -19.961 6.036 1.00 76.31 961 GLY A CA 1
ATOM 7589 C C . GLY A 1 961 ? -41.486 -20.026 5.567 1.00 76.31 961 GLY A C 1
ATOM 7590 O O . GLY A 1 961 ? -40.964 -18.999 5.142 1.00 76.31 961 GLY A O 1
ATOM 7591 N N . ILE A 1 962 ? -40.831 -21.199 5.572 1.00 81.50 962 ILE A N 1
ATOM 7592 C CA . ILE A 1 962 ? -39.498 -21.374 4.961 1.00 81.50 962 ILE A CA 1
ATOM 7593 C C . ILE A 1 962 ? -39.499 -20.996 3.467 1.00 81.50 962 ILE A C 1
ATOM 7595 O O . ILE A 1 962 ? -38.555 -20.378 2.982 1.00 81.50 962 ILE A O 1
ATOM 7599 N N . SER A 1 963 ? -40.609 -21.245 2.760 1.00 75.44 963 SER A N 1
ATOM 7600 C CA . SER A 1 963 ? -40.859 -20.781 1.387 1.00 75.44 963 SER A CA 1
ATOM 7601 C C . SER A 1 963 ? -40.810 -19.263 1.208 1.00 75.44 963 SER A C 1
ATOM 7603 O O . SER A 1 963 ? -40.651 -18.788 0.085 1.00 75.44 963 SER A O 1
ATOM 7605 N N . GLU A 1 964 ? -41.033 -18.497 2.277 1.00 79.25 964 GLU A N 1
ATOM 7606 C CA . GLU A 1 964 ? -41.092 -17.032 2.255 1.00 79.25 964 GLU A CA 1
ATOM 7607 C C . GLU A 1 964 ? -39.705 -16.395 2.479 1.00 79.25 964 GLU A C 1
ATOM 7609 O O . GLU A 1 964 ? -39.554 -15.181 2.325 1.00 79.25 964 GLU A O 1
ATOM 7614 N N . LEU A 1 965 ? -38.675 -17.200 2.782 1.00 84.25 965 LEU A N 1
ATOM 7615 C CA . LEU A 1 965 ? -37.284 -16.770 2.965 1.00 84.25 965 LEU A CA 1
ATOM 7616 C C . LEU A 1 965 ? -36.598 -16.514 1.617 1.00 84.25 965 LEU A C 1
ATOM 7618 O O . LEU A 1 965 ? -35.711 -17.242 1.175 1.00 84.25 965 LEU A O 1
ATOM 7622 N N . THR A 1 966 ? -37.008 -15.451 0.930 1.00 80.62 966 THR A N 1
ATOM 7623 C CA . THR A 1 966 ? -36.541 -15.157 -0.433 1.00 80.62 966 THR A CA 1
ATOM 7624 C C . THR A 1 966 ? -35.043 -14.871 -0.541 1.00 80.62 966 THR A C 1
ATOM 7626 O O . THR A 1 966 ? -34.517 -14.956 -1.648 1.00 80.62 966 THR A O 1
ATOM 7629 N N . CYS A 1 967 ? -34.373 -14.508 0.555 1.00 83.44 967 CYS A N 1
ATOM 7630 C CA . CYS A 1 967 ? -32.936 -14.213 0.592 1.00 83.44 967 CYS A CA 1
ATOM 7631 C C . CYS A 1 967 ? -32.072 -15.400 1.041 1.00 83.44 967 CYS A C 1
ATOM 7633 O O . CYS A 1 967 ? -30.860 -15.229 1.128 1.00 83.44 967 CYS A O 1
ATOM 7635 N N . LEU A 1 968 ? -32.665 -16.569 1.321 1.00 83.50 968 LEU A N 1
ATOM 7636 C CA . LEU A 1 968 ? -31.930 -17.728 1.821 1.00 83.50 968 LEU A CA 1
ATOM 7637 C C . LEU A 1 968 ? -30.969 -18.231 0.741 1.00 83.50 968 LEU A C 1
ATOM 7639 O O . LEU A 1 968 ? -31.400 -18.700 -0.313 1.00 83.50 968 LEU A O 1
ATOM 7643 N N . THR A 1 969 ? -29.671 -18.104 1.002 1.00 77.12 969 THR A N 1
ATOM 7644 C CA . THR A 1 969 ? -28.598 -18.559 0.115 1.00 77.12 969 THR A CA 1
ATOM 7645 C C . THR A 1 969 ? -27.945 -19.830 0.627 1.00 77.12 969 THR A C 1
ATOM 7647 O O . THR A 1 969 ? -27.388 -20.545 -0.187 1.00 77.12 969 THR A O 1
ATOM 7650 N N . HIS A 1 970 ? -28.023 -20.145 1.920 1.00 78.44 970 HIS A N 1
ATOM 7651 C CA . HIS A 1 970 ? -27.467 -21.354 2.525 1.00 78.44 970 HIS A CA 1
ATOM 7652 C C . HIS A 1 970 ? -28.464 -22.015 3.471 1.00 78.44 970 HIS A C 1
ATOM 7654 O O . HIS A 1 970 ? -29.022 -21.359 4.357 1.00 78.44 970 HIS A O 1
ATOM 7660 N N . LEU A 1 971 ? -28.646 -23.323 3.312 1.00 83.50 971 LEU A N 1
ATOM 7661 C CA . LEU A 1 971 ? -29.489 -24.137 4.180 1.00 83.50 971 LEU A CA 1
ATOM 7662 C C . LEU A 1 971 ? -28.813 -25.470 4.494 1.00 83.50 971 LEU A C 1
ATOM 7664 O O . LEU A 1 971 ? -28.654 -26.303 3.602 1.00 83.50 971 LEU A O 1
ATOM 7668 N N . ASP A 1 972 ? -28.513 -25.702 5.768 1.00 77.31 972 ASP A N 1
ATOM 7669 C CA . ASP A 1 972 ? -28.056 -27.006 6.248 1.00 77.31 972 ASP A CA 1
ATOM 7670 C C . ASP A 1 972 ? -29.224 -27.705 6.948 1.00 77.31 972 ASP A C 1
ATOM 7672 O O . ASP A 1 972 ? -29.828 -27.155 7.871 1.00 77.31 972 ASP A O 1
ATOM 7676 N N . LEU A 1 973 ? -29.583 -28.910 6.498 1.00 77.69 973 LEU A N 1
ATOM 7677 C CA . LEU A 1 973 ? -30.737 -29.647 7.029 1.00 77.69 973 LEU A CA 1
ATOM 7678 C C . LEU A 1 973 ? -30.356 -30.696 8.094 1.00 77.69 973 LEU A C 1
ATOM 7680 O O . LEU A 1 973 ? -29.218 -31.174 8.108 1.00 77.69 973 LEU A O 1
ATOM 7684 N N . PRO A 1 974 ? -31.311 -31.099 8.965 1.00 74.94 974 PRO A N 1
ATOM 7685 C CA . PRO A 1 974 ? -31.116 -32.188 9.927 1.00 74.94 974 PRO A CA 1
ATOM 7686 C C . PRO A 1 974 ? -30.873 -33.547 9.241 1.00 74.94 974 PRO A C 1
ATOM 7688 O O . PRO A 1 974 ? -31.151 -33.711 8.051 1.00 74.94 974 PRO A O 1
ATOM 7691 N N . ASP A 1 975 ? -30.415 -34.555 9.999 1.00 68.62 975 ASP A N 1
ATOM 7692 C CA . ASP A 1 975 ? -30.244 -35.931 9.496 1.00 68.62 975 ASP A CA 1
ATOM 7693 C C . ASP A 1 975 ? -31.559 -36.465 8.892 1.00 68.62 975 ASP A C 1
ATOM 7695 O O . ASP A 1 975 ? -32.607 -36.481 9.545 1.00 68.62 975 ASP A O 1
ATOM 7699 N N . LEU A 1 976 ? -31.491 -36.960 7.649 1.00 59.59 976 LEU A N 1
ATOM 7700 C CA . LEU A 1 976 ? -32.623 -37.546 6.922 1.00 59.59 976 LEU A CA 1
ATOM 7701 C C . LEU A 1 976 ? -33.238 -38.759 7.636 1.00 59.59 976 LEU A C 1
ATOM 7703 O O . LEU A 1 976 ? -34.377 -39.116 7.358 1.00 59.59 976 LEU A O 1
ATOM 7707 N N . LYS A 1 977 ? -32.514 -39.401 8.561 1.00 61.31 977 LYS A N 1
ATOM 7708 C CA . LYS A 1 977 ? -33.076 -40.459 9.418 1.00 61.31 977 LYS A CA 1
ATOM 7709 C C . LYS A 1 977 ? -34.052 -39.929 10.472 1.00 61.31 977 LYS A C 1
ATOM 7711 O O . LYS A 1 977 ? -34.822 -40.712 11.021 1.00 61.31 977 LYS A O 1
ATOM 7716 N N . VAL A 1 978 ? -33.963 -38.642 10.804 1.00 62.31 978 VAL A N 1
ATOM 7717 C CA . VAL A 1 978 ? -34.726 -37.990 11.878 1.00 62.31 978 VAL A CA 1
ATOM 7718 C C . VAL A 1 978 ? -35.919 -37.212 11.328 1.00 62.31 978 VAL A C 1
ATOM 7720 O O . VAL A 1 978 ? -36.949 -37.123 11.996 1.00 62.31 978 VAL A O 1
ATOM 7723 N N . ILE A 1 979 ? -35.801 -36.669 10.115 1.00 66.12 979 ILE A N 1
ATOM 7724 C CA . ILE A 1 979 ? -36.886 -35.934 9.470 1.00 66.12 979 ILE A CA 1
ATOM 7725 C C . ILE A 1 979 ? -37.955 -36.929 8.975 1.00 66.12 979 ILE A C 1
ATOM 7727 O O . ILE A 1 979 ? -37.710 -37.768 8.111 1.00 66.12 979 ILE A O 1
ATOM 7731 N N . GLU A 1 980 ? -39.144 -36.891 9.579 1.00 60.78 980 GLU A N 1
ATOM 7732 C CA . GLU A 1 980 ? -40.239 -37.824 9.256 1.00 60.78 980 GLU A CA 1
ATOM 7733 C C . GLU A 1 980 ? -40.934 -37.410 7.946 1.00 60.78 980 GLU A C 1
ATOM 7735 O O . GLU A 1 980 ? -41.327 -38.256 7.146 1.00 60.78 980 GLU A O 1
ATOM 7740 N N . GLU A 1 981 ? -41.027 -36.099 7.704 1.00 57.19 981 GLU A N 1
ATOM 7741 C CA . GLU A 1 981 ? -41.509 -35.484 6.468 1.00 57.19 981 GLU A CA 1
ATOM 7742 C C . GLU A 1 981 ? -40.659 -34.236 6.203 1.00 57.19 981 GLU A C 1
ATOM 7744 O O . GLU A 1 981 ? -40.716 -33.268 6.963 1.00 57.19 981 GLU A O 1
ATOM 7749 N N . VAL A 1 982 ? -39.868 -34.233 5.124 1.00 53.75 982 VAL A N 1
ATOM 7750 C CA . VAL A 1 982 ? -39.069 -33.045 4.768 1.00 53.75 982 VAL A CA 1
ATOM 7751 C C . VAL A 1 982 ? -39.976 -31.875 4.379 1.00 53.75 982 VAL A C 1
ATOM 7753 O O . VAL A 1 982 ? -39.617 -30.725 4.592 1.00 53.75 982 VAL A O 1
ATOM 7756 N N . GLY A 1 983 ? -41.172 -32.151 3.848 1.00 57.16 983 GLY A N 1
ATOM 7757 C CA . GLY A 1 983 ? -42.089 -31.117 3.376 1.00 57.16 983 GLY A CA 1
ATOM 7758 C C . GLY A 1 983 ? -41.496 -30.322 2.213 1.00 57.16 983 GLY A C 1
ATOM 7759 O O . GLY A 1 983 ? -41.508 -29.093 2.244 1.00 57.16 983 GLY A O 1
ATOM 7760 N N . TRP A 1 984 ? -40.924 -31.009 1.214 1.00 56.50 984 TRP A N 1
ATOM 7761 C CA . TRP A 1 984 ? -40.286 -30.394 0.039 1.00 56.50 984 TRP A CA 1
ATOM 7762 C C . TRP A 1 984 ? -41.228 -29.456 -0.726 1.00 56.50 984 TRP A C 1
ATOM 7764 O O . TRP A 1 984 ? -40.779 -28.474 -1.309 1.00 56.50 984 TRP A O 1
ATOM 7774 N N . GLU A 1 985 ? -42.534 -29.718 -0.680 1.00 54.97 985 GLU A N 1
ATOM 7775 C CA . GLU A 1 985 ? -43.595 -28.848 -1.190 1.00 54.97 985 GLU A CA 1
ATOM 7776 C C . GLU A 1 985 ? -43.621 -27.451 -0.547 1.00 54.97 985 GLU A C 1
ATOM 7778 O O . GLU A 1 985 ? -44.178 -26.525 -1.131 1.00 54.97 985 GLU A O 1
ATOM 7783 N N . ASN A 1 986 ? -42.989 -27.282 0.618 1.00 57.25 986 ASN A N 1
ATOM 7784 C CA . ASN A 1 986 ? -42.885 -26.016 1.340 1.00 57.25 986 ASN A CA 1
ATOM 7785 C C . ASN A 1 986 ? -41.590 -25.247 1.019 1.00 57.25 986 ASN A C 1
ATOM 7787 O O . ASN A 1 986 ? -41.389 -24.157 1.550 1.00 57.25 986 ASN A O 1
ATOM 7791 N N . ILE A 1 987 ? -40.703 -25.772 0.163 1.00 62.53 987 ILE A N 1
ATOM 7792 C CA . ILE A 1 987 ? -39.527 -25.051 -0.345 1.00 62.53 987 ILE A CA 1
ATOM 7793 C C . ILE A 1 987 ? -39.838 -24.558 -1.763 1.00 62.53 987 ILE A C 1
ATOM 7795 O O . ILE A 1 987 ? -39.636 -25.256 -2.751 1.00 62.53 987 ILE A O 1
ATOM 7799 N N . ASN A 1 988 ? -40.312 -23.314 -1.874 1.00 59.31 988 ASN A N 1
ATOM 7800 C CA . ASN A 1 988 ? -40.620 -22.699 -3.175 1.00 59.31 988 ASN A CA 1
ATOM 7801 C C . ASN A 1 988 ? -39.365 -22.261 -3.958 1.00 59.31 988 ASN A C 1
ATOM 7803 O O . ASN A 1 988 ? -39.448 -22.004 -5.159 1.00 59.31 988 ASN A O 1
ATOM 7807 N N . ARG A 1 989 ? -38.214 -22.133 -3.283 1.00 58.16 989 ARG A N 1
ATOM 7808 C CA . ARG A 1 989 ? -36.930 -21.705 -3.854 1.00 58.16 989 ARG A CA 1
ATOM 7809 C C . ARG A 1 989 ? -35.793 -22.468 -3.177 1.00 58.16 989 ARG A C 1
ATOM 7811 O O . ARG A 1 989 ? -35.706 -22.445 -1.954 1.00 58.16 989 ARG A O 1
ATOM 7818 N N . ILE A 1 990 ? -34.923 -23.106 -3.962 1.00 58.59 990 ILE A N 1
ATOM 7819 C CA . ILE A 1 990 ? -33.705 -23.733 -3.431 1.00 58.59 990 ILE A CA 1
ATOM 7820 C C . ILE A 1 990 ? -32.643 -22.640 -3.188 1.00 58.59 990 ILE A C 1
ATOM 7822 O O . ILE A 1 990 ? -32.461 -21.792 -4.072 1.00 58.59 990 ILE A O 1
ATOM 7826 N N . PRO A 1 991 ? -31.976 -22.631 -2.019 1.00 64.19 991 PRO A N 1
ATOM 7827 C CA . PRO A 1 991 ? -30.838 -21.754 -1.737 1.00 64.19 991 PRO A CA 1
ATOM 7828 C C . PRO A 1 991 ? -29.658 -22.002 -2.687 1.00 64.19 991 PRO A C 1
ATOM 7830 O O . PRO A 1 991 ? -29.607 -23.014 -3.380 1.00 64.19 991 PRO A O 1
ATOM 7833 N N . GLU A 1 992 ? -28.705 -21.076 -2.737 1.00 60.62 992 GLU A N 1
ATOM 7834 C CA . GLU A 1 992 ? -27.489 -21.239 -3.548 1.00 60.62 992 GLU A CA 1
ATOM 7835 C C . GLU A 1 992 ? -26.652 -22.434 -3.077 1.00 60.62 992 GLU A C 1
ATOM 7837 O O . GLU A 1 992 ? -26.139 -23.166 -3.910 1.00 60.62 992 GLU A O 1
ATOM 7842 N N . GLU A 1 993 ? -26.601 -22.679 -1.768 1.00 56.75 993 GLU A N 1
ATOM 7843 C CA . GLU A 1 993 ? -25.951 -23.822 -1.136 1.00 56.75 993 GLU A CA 1
ATOM 7844 C C . GLU A 1 993 ? -26.961 -24.576 -0.256 1.00 56.75 993 GLU A C 1
ATOM 7846 O O . GLU A 1 993 ? -27.636 -24.002 0.601 1.00 56.75 993 GLU A O 1
ATOM 7851 N N . LEU A 1 994 ? -27.087 -25.884 -0.475 1.00 66.69 994 LEU A N 1
ATOM 7852 C CA . LEU A 1 994 ? -27.957 -26.773 0.294 1.00 66.69 994 LEU A CA 1
ATOM 7853 C C . LEU A 1 994 ? -27.123 -27.967 0.760 1.00 66.69 994 LEU A C 1
ATOM 7855 O O . LEU A 1 994 ? -26.689 -28.765 -0.070 1.00 66.69 994 LEU A O 1
ATOM 7859 N N . ASN A 1 995 ? -26.911 -28.097 2.069 1.00 60.72 995 ASN A N 1
ATOM 7860 C CA . ASN A 1 995 ? -26.082 -29.153 2.647 1.00 60.72 995 ASN A CA 1
ATOM 7861 C C . ASN A 1 995 ? -26.913 -30.150 3.461 1.00 60.72 995 ASN A C 1
ATOM 7863 O O . ASN A 1 995 ? -27.857 -29.785 4.168 1.00 60.72 995 ASN A O 1
ATOM 7867 N N . TRP A 1 996 ? -26.508 -31.418 3.411 1.00 66.75 996 TRP A N 1
ATOM 7868 C CA . TRP A 1 996 ? -27.069 -32.512 4.199 1.00 66.75 996 TRP A CA 1
ATOM 7869 C C . TRP A 1 996 ? -25.956 -33.151 5.028 1.00 66.75 996 TRP A C 1
ATOM 7871 O O . TRP A 1 996 ? -24.904 -33.479 4.494 1.00 66.75 996 TRP A O 1
ATOM 7881 N N . ASP A 1 997 ? -26.196 -33.368 6.323 1.00 48.50 997 ASP A N 1
ATOM 7882 C CA . ASP A 1 997 ? -25.213 -33.791 7.345 1.00 48.50 997 ASP A CA 1
ATOM 7883 C C . ASP A 1 997 ? -24.362 -35.037 6.966 1.00 48.50 997 ASP A C 1
ATOM 7885 O O . ASP A 1 997 ? -23.242 -35.210 7.435 1.00 48.50 997 ASP A O 1
ATOM 7889 N N . GLN A 1 998 ? -24.825 -35.892 6.039 1.00 46.94 998 GLN A N 1
ATOM 7890 C CA . GLN A 1 998 ? -24.049 -37.037 5.519 1.00 46.94 998 GLN A CA 1
ATOM 7891 C C . GLN A 1 998 ? -23.168 -36.735 4.284 1.00 46.94 998 GLN A C 1
ATOM 7893 O O . GLN A 1 998 ? -22.544 -37.652 3.752 1.00 46.94 998 GLN A O 1
ATOM 7898 N N . CYS A 1 999 ? -23.084 -35.479 3.834 1.00 45.81 999 CYS A N 1
ATOM 7899 C CA . CYS A 1 999 ? -22.237 -35.027 2.719 1.00 45.81 999 CYS A CA 1
ATOM 7900 C C . CYS A 1 999 ? -20.876 -34.441 3.160 1.00 45.81 999 CYS A C 1
ATOM 7902 O O . CYS A 1 999 ? -20.116 -34.002 2.297 1.00 45.81 999 CYS A O 1
ATOM 7904 N N . SER A 1 1000 ? -20.553 -34.467 4.465 1.00 37.75 1000 SER A N 1
ATOM 7905 C CA . SER A 1 1000 ? -19.248 -34.138 5.076 1.00 37.75 1000 SER A CA 1
ATOM 7906 C C . SER A 1 1000 ? -18.488 -32.972 4.427 1.00 37.75 1000 SER A C 1
ATOM 7908 O O . SER A 1 1000 ? -17.455 -33.177 3.793 1.00 37.75 1000 SER A O 1
ATOM 7910 N N . ILE A 1 1001 ? -18.924 -31.733 4.661 1.00 37.62 1001 ILE A N 1
ATOM 7911 C CA . ILE A 1 1001 ? -18.027 -30.578 4.514 1.00 37.62 1001 ILE A CA 1
ATOM 7912 C C . ILE A 1 1001 ? -17.303 -30.381 5.849 1.00 37.62 1001 ILE A C 1
ATOM 7914 O O . ILE A 1 1001 ? -17.861 -29.874 6.825 1.00 37.62 1001 ILE A O 1
ATOM 7918 N N . SER A 1 1002 ? -16.039 -30.797 5.920 1.00 33.44 1002 SER A N 1
ATOM 7919 C CA . SER A 1 1002 ? -15.147 -30.365 6.993 1.00 33.44 1002 SER A CA 1
ATOM 7920 C C . SER A 1 1002 ? -14.566 -28.989 6.644 1.00 33.44 1002 SER A C 1
ATOM 7922 O O . SER A 1 1002 ? -13.597 -28.905 5.894 1.00 33.44 1002 SER A O 1
ATOM 7924 N N . GLN A 1 1003 ? -15.151 -27.961 7.271 1.00 31.28 1003 GLN A N 1
ATOM 7925 C CA . GLN A 1 1003 ? -14.840 -26.517 7.284 1.00 31.28 1003 GLN A CA 1
ATOM 7926 C C . GLN A 1 1003 ? -15.624 -25.631 6.294 1.00 31.28 1003 GLN A C 1
ATOM 7928 O O . GLN A 1 1003 ? -15.755 -25.996 5.131 1.00 31.28 1003 GLN A O 1
ATOM 7933 N N . PRO A 1 1004 ? -16.118 -24.454 6.743 1.00 30.42 1004 PRO A N 1
ATOM 7934 C CA . PRO A 1 1004 ? -16.828 -23.515 5.880 1.00 30.42 1004 PRO A CA 1
ATOM 7935 C C . PRO A 1 1004 ? -15.889 -23.001 4.789 1.00 30.42 1004 PRO A C 1
ATOM 7937 O O . PRO A 1 1004 ? -14.741 -22.652 5.074 1.00 30.42 1004 PRO A O 1
ATOM 7940 N N . VAL A 1 1005 ? -16.387 -22.899 3.560 1.00 28.09 1005 VAL A N 1
ATOM 7941 C CA . VAL A 1 1005 ? -15.775 -22.027 2.557 1.00 28.09 1005 VAL A CA 1
ATOM 7942 C C . VAL A 1 1005 ? -16.002 -20.590 3.035 1.00 28.09 1005 VAL A C 1
ATOM 7944 O O . VAL A 1 1005 ? -17.134 -20.176 3.275 1.00 28.09 1005 VAL A O 1
ATOM 7947 N N . GLU A 1 1006 ? -14.930 -19.827 3.245 1.00 23.80 1006 GLU A N 1
ATOM 7948 C CA . GLU A 1 1006 ? -15.037 -18.381 3.443 1.00 23.80 1006 GLU A CA 1
ATOM 7949 C C . GLU A 1 1006 ? -15.503 -17.753 2.123 1.00 23.80 1006 GLU A C 1
ATOM 7951 O O . GLU A 1 1006 ? -14.755 -17.682 1.149 1.00 23.80 1006 GLU A O 1
ATOM 7956 N N . ILE A 1 1007 ? -16.766 -17.327 2.070 1.00 29.30 1007 ILE A N 1
ATOM 7957 C CA . ILE A 1 1007 ? -17.343 -16.693 0.883 1.00 29.30 1007 ILE A CA 1
ATOM 7958 C C . ILE A 1 1007 ? -16.944 -15.219 0.861 1.00 29.30 1007 ILE A C 1
ATOM 7960 O O . ILE A 1 1007 ? -17.539 -14.376 1.536 1.00 29.30 1007 ILE A O 1
ATOM 7964 N N . HIS A 1 1008 ? -15.957 -14.902 0.027 1.00 25.70 1008 HIS A N 1
ATOM 7965 C CA . HIS A 1 1008 ? -15.832 -13.580 -0.572 1.00 25.70 1008 HIS A CA 1
ATOM 7966 C C . HIS A 1 1008 ? -16.804 -13.504 -1.754 1.00 25.70 1008 HIS A C 1
ATOM 7968 O O . HIS A 1 1008 ? -16.646 -14.206 -2.749 1.00 25.70 1008 HIS A O 1
ATOM 7974 N N . SER A 1 1009 ? -17.842 -12.678 -1.627 1.00 26.61 1009 SER A N 1
ATOM 7975 C CA . SER A 1 1009 ? -18.799 -12.444 -2.705 1.00 26.61 1009 SER A CA 1
ATOM 7976 C C . SER A 1 1009 ? -18.245 -11.409 -3.679 1.00 26.61 1009 SER A C 1
ATOM 7978 O O . SER A 1 1009 ? -18.112 -10.240 -3.336 1.00 26.61 1009 SER A O 1
ATOM 7980 N N . ASP A 1 1010 ? -17.974 -11.836 -4.912 1.00 25.12 1010 ASP A N 1
ATOM 7981 C CA . ASP A 1 1010 ? -18.012 -10.940 -6.062 1.00 25.12 1010 ASP A CA 1
ATOM 7982 C C . ASP A 1 1010 ? -18.544 -11.669 -7.311 1.00 25.12 1010 ASP A C 1
ATOM 7984 O O . ASP A 1 1010 ? -17.983 -12.650 -7.790 1.00 25.12 1010 ASP A O 1
ATOM 7988 N N . ASN A 1 1011 ? -19.630 -11.105 -7.849 1.00 31.45 1011 ASN A N 1
ATOM 7989 C CA . ASN A 1 1011 ? -20.236 -11.292 -9.174 1.00 31.45 1011 ASN A CA 1
ATOM 7990 C C . ASN A 1 1011 ? -21.034 -12.572 -9.530 1.00 31.45 1011 ASN A C 1
ATOM 7992 O O . ASN A 1 1011 ? -20.516 -13.561 -10.035 1.00 31.45 1011 ASN A O 1
ATOM 7996 N N . LYS A 1 1012 ? -22.370 -12.403 -9.484 1.00 40.09 1012 LYS A N 1
ATOM 7997 C CA . LYS A 1 1012 ? -23.394 -12.881 -10.449 1.00 40.09 1012 LYS A CA 1
ATOM 7998 C C . LYS A 1 1012 ? -23.135 -14.247 -11.118 1.00 40.09 1012 LYS A C 1
ATOM 8000 O O . LYS A 1 1012 ? -22.976 -14.310 -12.340 1.00 40.09 1012 LYS A O 1
ATOM 8005 N N . GLN A 1 1013 ? -23.211 -15.341 -10.364 1.00 47.19 1013 GLN A N 1
ATOM 8006 C CA . GLN A 1 1013 ? -23.314 -16.692 -10.933 1.00 47.19 1013 GLN A CA 1
ATOM 8007 C C . GLN A 1 1013 ? -24.675 -17.347 -10.649 1.00 47.19 1013 GLN A C 1
ATOM 8009 O O . GLN A 1 1013 ? -25.428 -16.903 -9.786 1.00 47.19 1013 GLN A O 1
ATOM 8014 N N . LYS A 1 1014 ? -25.026 -18.344 -11.480 1.00 50.59 1014 LYS A N 1
ATOM 8015 C CA . LYS A 1 1014 ? -26.231 -19.187 -11.350 1.00 50.59 1014 LYS A CA 1
ATOM 8016 C C . LYS A 1 1014 ? -26.226 -19.886 -9.973 1.00 50.59 1014 LYS A C 1
ATOM 8018 O O . LYS A 1 1014 ? -25.137 -20.200 -9.504 1.00 50.59 1014 LYS A O 1
ATOM 8023 N N . PRO A 1 1015 ? -27.386 -20.207 -9.369 1.00 49.22 1015 PRO A N 1
ATOM 8024 C CA . PRO A 1 1015 ? -27.417 -21.086 -8.200 1.00 49.22 1015 PRO A CA 1
ATOM 8025 C C . PRO A 1 1015 ? -26.848 -22.464 -8.579 1.00 49.22 1015 PRO A C 1
ATOM 8027 O O . PRO A 1 1015 ? -27.268 -23.055 -9.584 1.00 49.22 1015 PRO A O 1
ATOM 8030 N N . SER A 1 1016 ? -25.870 -22.942 -7.809 1.00 52.66 1016 SER A N 1
ATOM 8031 C CA . SER A 1 1016 ? -25.122 -24.175 -8.064 1.00 52.66 1016 SER A CA 1
ATOM 8032 C C . SER A 1 1016 ? -25.280 -25.153 -6.906 1.00 52.66 1016 SER A C 1
ATOM 8034 O O . SER A 1 1016 ? -24.874 -24.843 -5.796 1.00 52.66 1016 SER A O 1
ATOM 8036 N N . ILE A 1 1017 ? -25.798 -26.353 -7.155 1.00 55.56 1017 ILE A N 1
ATOM 8037 C CA . ILE A 1 1017 ? -25.848 -27.401 -6.131 1.00 55.56 1017 ILE A CA 1
ATOM 8038 C C . ILE A 1 1017 ? -24.615 -28.288 -6.284 1.00 55.56 1017 ILE A C 1
ATOM 8040 O O . ILE A 1 1017 ? -24.432 -28.942 -7.315 1.00 55.56 1017 ILE A O 1
ATOM 8044 N N . LEU A 1 1018 ? -23.796 -28.331 -5.235 1.00 55.38 1018 LEU A N 1
ATOM 8045 C CA . LEU A 1 1018 ? -22.689 -29.271 -5.122 1.00 55.38 1018 LEU A CA 1
ATOM 8046 C C . LEU A 1 1018 ? -23.200 -30.586 -4.524 1.00 55.38 1018 LEU A C 1
ATOM 8048 O O . LEU A 1 1018 ? -23.759 -30.607 -3.429 1.00 55.38 1018 LEU A O 1
ATOM 8052 N N . VAL A 1 1019 ? -23.030 -31.685 -5.257 1.00 59.88 1019 VAL A N 1
ATOM 8053 C CA . VAL A 1 1019 ? -23.500 -33.014 -4.852 1.00 59.88 1019 VAL A CA 1
ATOM 8054 C C . VAL A 1 1019 ? -22.307 -33.956 -4.712 1.00 59.88 1019 VAL A C 1
ATOM 8056 O O . VAL A 1 1019 ? -21.649 -34.291 -5.695 1.00 59.88 1019 VAL A O 1
ATOM 8059 N N . ASN A 1 1020 ? -22.059 -34.426 -3.488 1.00 55.69 1020 ASN A N 1
ATOM 8060 C CA . ASN A 1 1020 ? -21.106 -35.504 -3.222 1.00 55.69 1020 ASN A CA 1
ATOM 8061 C C . ASN A 1 1020 ? -21.817 -36.865 -3.328 1.00 55.69 1020 ASN A C 1
ATOM 8063 O O . ASN A 1 1020 ? -22.696 -37.194 -2.527 1.00 55.69 1020 ASN A O 1
ATOM 8067 N N . GLY A 1 1021 ? -21.425 -37.673 -4.314 1.00 63.88 1021 GLY A N 1
ATOM 8068 C CA . GLY A 1 1021 ? -22.053 -38.953 -4.647 1.00 63.88 1021 GLY A CA 1
ATOM 8069 C C . GLY A 1 1021 ? -23.324 -38.820 -5.495 1.00 63.88 1021 GLY A C 1
ATOM 8070 O O . GLY A 1 1021 ? -23.619 -37.772 -6.059 1.00 63.88 1021 GLY A O 1
ATOM 8071 N N . THR A 1 1022 ? -24.093 -39.908 -5.608 1.00 66.56 1022 THR A N 1
ATOM 8072 C CA . THR A 1 1022 ? -25.215 -40.002 -6.564 1.00 66.56 1022 THR A CA 1
ATOM 8073 C C . THR A 1 1022 ? -26.609 -40.122 -5.945 1.00 66.56 1022 THR A C 1
ATOM 8075 O O . THR A 1 1022 ? -27.610 -40.037 -6.652 1.00 66.56 1022 THR A O 1
ATOM 8078 N N . LYS A 1 1023 ? -26.723 -40.260 -4.618 1.00 63.56 1023 LYS A N 1
ATOM 8079 C CA . LYS A 1 1023 ? -28.011 -40.526 -3.941 1.00 63.56 1023 LYS A CA 1
ATOM 8080 C C . LYS A 1 1023 ? -29.061 -39.424 -4.130 1.00 63.56 1023 LYS A C 1
ATOM 8082 O O . LYS A 1 1023 ? -30.246 -39.724 -4.224 1.00 63.56 1023 LYS A O 1
ATOM 8087 N N . PHE A 1 1024 ? -28.641 -38.161 -4.219 1.00 67.19 1024 PHE A N 1
ATOM 8088 C CA . PHE A 1 1024 ? -29.534 -37.030 -4.512 1.00 67.19 1024 PHE A CA 1
ATOM 8089 C C . PHE A 1 1024 ? -30.292 -37.220 -5.837 1.00 67.19 1024 PHE A C 1
ATOM 8091 O O . PHE A 1 1024 ? -31.485 -36.935 -5.952 1.00 67.19 1024 PHE A O 1
ATOM 8098 N N . PHE A 1 1025 ? -29.604 -37.768 -6.834 1.00 70.38 1025 PHE A N 1
ATOM 8099 C CA . PHE A 1 1025 ? -30.142 -37.996 -8.167 1.00 70.38 1025 PHE A CA 1
ATOM 8100 C C . PHE A 1 1025 ? -31.148 -39.159 -8.199 1.00 70.38 1025 PHE A C 1
ATOM 8102 O O . PHE A 1 1025 ? -32.110 -39.117 -8.964 1.00 70.38 1025 PHE A O 1
ATOM 8109 N N . GLN A 1 1026 ? -31.034 -40.127 -7.283 1.00 66.94 1026 GLN A N 1
ATOM 8110 C CA . GLN A 1 1026 ? -32.054 -41.163 -7.088 1.00 66.94 1026 GLN A CA 1
ATOM 8111 C C . GLN A 1 1026 ? -33.406 -40.569 -6.640 1.00 66.94 1026 GLN A C 1
ATOM 8113 O O . GLN A 1 1026 ? -34.453 -40.976 -7.136 1.00 66.94 1026 GLN A O 1
ATOM 8118 N N . PHE A 1 1027 ? -33.399 -39.545 -5.782 1.00 63.81 1027 PHE A N 1
ATOM 8119 C CA . PHE A 1 1027 ? -34.620 -38.835 -5.378 1.00 63.81 1027 PHE A CA 1
ATOM 8120 C C . PHE A 1 1027 ? -35.235 -38.015 -6.522 1.00 63.81 1027 PHE A C 1
ATOM 8122 O O . PHE A 1 1027 ? -36.455 -38.044 -6.714 1.00 63.81 1027 PHE A O 1
ATOM 8129 N N . LEU A 1 1028 ? -34.409 -37.296 -7.298 1.00 66.62 1028 LEU A N 1
ATOM 8130 C CA . LEU A 1 1028 ? -34.899 -36.562 -8.473 1.00 66.62 1028 LEU A CA 1
ATOM 8131 C C . LEU A 1 1028 ? -35.560 -37.506 -9.484 1.00 66.62 1028 LEU A C 1
ATOM 8133 O O . LEU A 1 1028 ? -36.579 -37.151 -10.077 1.00 66.62 1028 LEU A O 1
ATOM 8137 N N . LYS A 1 1029 ? -35.024 -38.724 -9.626 1.00 67.06 1029 LYS A N 1
ATOM 8138 C CA . LYS A 1 1029 ? -35.613 -39.792 -10.439 1.00 67.06 1029 LYS A CA 1
ATOM 8139 C C . LYS A 1 1029 ? -36.977 -40.247 -9.911 1.00 67.06 1029 LYS A C 1
ATOM 8141 O O . LYS A 1 1029 ? -37.898 -40.440 -10.700 1.00 67.06 1029 LYS A O 1
ATOM 8146 N N . GLU A 1 1030 ? -37.137 -40.384 -8.597 1.00 65.00 1030 GLU A N 1
ATOM 8147 C CA . GLU A 1 1030 ? -38.421 -40.739 -7.972 1.00 65.00 1030 GLU A CA 1
ATOM 8148 C C . GLU A 1 1030 ? -39.468 -39.605 -8.063 1.00 65.00 1030 GLU A C 1
ATOM 8150 O O . GLU A 1 1030 ? -40.667 -39.870 -7.985 1.00 65.00 1030 GLU A O 1
ATOM 8155 N N . ASN A 1 1031 ? -39.043 -38.354 -8.310 1.00 60.19 1031 ASN A N 1
ATOM 8156 C CA . ASN A 1 1031 ? -39.893 -37.156 -8.366 1.00 60.19 1031 ASN A CA 1
ATOM 8157 C C . ASN A 1 1031 ? -39.729 -36.361 -9.676 1.00 60.19 1031 ASN A C 1
ATOM 8159 O O . ASN A 1 1031 ? -39.306 -35.201 -9.681 1.00 60.19 1031 ASN A O 1
ATOM 8163 N N . SER A 1 1032 ? -40.130 -36.961 -10.800 1.00 61.88 1032 SER A N 1
ATOM 8164 C CA . SER A 1 1032 ? -39.877 -36.448 -12.161 1.00 61.88 1032 SER A CA 1
ATOM 8165 C C . SER A 1 1032 ? -40.292 -34.989 -12.421 1.00 61.88 1032 SER A C 1
ATOM 8167 O O . SER A 1 1032 ? -39.556 -34.263 -13.082 1.00 61.88 1032 SER A O 1
ATOM 8169 N N . LYS A 1 1033 ? -41.414 -34.500 -11.866 1.00 62.00 1033 LYS A N 1
ATOM 8170 C CA . LYS A 1 1033 ? -41.834 -33.084 -12.007 1.00 62.00 1033 LYS A CA 1
ATOM 8171 C C . LYS A 1 1033 ? -40.875 -32.093 -11.334 1.00 62.00 1033 LYS A C 1
ATOM 8173 O O . LYS A 1 1033 ? -40.635 -31.008 -11.867 1.00 62.00 1033 LYS A O 1
ATOM 8178 N N . LEU A 1 1034 ? -40.353 -32.448 -10.160 1.00 60.38 1034 LEU A N 1
ATOM 8179 C CA . LEU A 1 1034 ? -39.365 -31.648 -9.433 1.00 60.38 1034 LEU A CA 1
ATOM 8180 C C . LEU A 1 1034 ? -38.005 -31.754 -10.128 1.00 60.38 1034 LEU A C 1
ATOM 8182 O O . LEU A 1 1034 ? -37.390 -30.727 -10.395 1.00 60.38 1034 LEU A O 1
ATOM 8186 N N . GLY A 1 1035 ? -37.608 -32.966 -10.530 1.00 63.12 1035 GLY A N 1
ATOM 8187 C CA . GLY A 1 1035 ? -36.428 -33.214 -11.362 1.00 63.12 1035 GLY A CA 1
ATOM 8188 C C . GLY A 1 1035 ? -36.395 -32.346 -12.620 1.00 63.12 1035 GLY A C 1
ATOM 8189 O O . GLY A 1 1035 ? -35.427 -31.624 -12.836 1.00 63.12 1035 GLY A O 1
ATOM 8190 N N . GLU A 1 1036 ? -37.480 -32.311 -13.397 1.00 63.56 1036 GLU A N 1
ATOM 8191 C CA . GLU A 1 1036 ? -37.579 -31.456 -14.586 1.00 63.56 1036 GLU A CA 1
ATOM 8192 C C . GLU A 1 1036 ? -37.462 -29.960 -14.269 1.00 63.56 1036 GLU A C 1
ATOM 8194 O O . GLU A 1 1036 ? -36.878 -29.206 -15.049 1.00 63.56 1036 GLU A O 1
ATOM 8199 N N . THR A 1 1037 ? -38.037 -29.515 -13.151 1.00 61.75 1037 THR A N 1
ATOM 8200 C CA . THR A 1 1037 ? -38.009 -28.105 -12.743 1.00 61.75 1037 THR A CA 1
ATOM 8201 C C . THR A 1 1037 ? -36.601 -27.699 -12.305 1.00 61.75 1037 THR A C 1
ATOM 8203 O O . THR A 1 1037 ? -36.108 -26.658 -12.738 1.00 61.75 1037 THR A O 1
ATOM 8206 N N . TYR A 1 1038 ? -35.928 -28.539 -11.515 1.00 63.34 1038 TYR A N 1
ATOM 8207 C CA . TYR A 1 1038 ? -34.592 -28.272 -10.986 1.00 63.34 1038 TYR A CA 1
ATOM 8208 C C . TYR A 1 1038 ? -33.502 -28.394 -12.045 1.00 63.34 1038 TYR A C 1
ATOM 8210 O O . TYR A 1 1038 ? -32.673 -27.495 -12.152 1.00 63.34 1038 TYR A O 1
ATOM 8218 N N . LEU A 1 1039 ? -33.558 -29.415 -12.907 1.00 65.06 1039 LEU A N 1
ATOM 8219 C CA . LEU A 1 1039 ? -32.620 -29.554 -14.024 1.00 65.06 1039 LEU A CA 1
ATOM 8220 C C . LEU A 1 1039 ? -32.686 -28.352 -14.973 1.00 65.06 1039 LEU A C 1
ATOM 8222 O O . LEU A 1 1039 ? -31.665 -27.952 -15.511 1.00 65.06 1039 LEU A O 1
ATOM 8226 N N . LYS A 1 1040 ? -33.859 -27.731 -15.170 1.00 63.47 1040 LYS A N 1
ATOM 8227 C CA . LYS A 1 1040 ? -34.010 -26.545 -16.040 1.00 63.47 1040 LYS A CA 1
ATOM 8228 C C . LYS A 1 1040 ? -33.493 -25.240 -15.418 1.00 63.47 1040 LYS A C 1
ATOM 8230 O O . LYS A 1 1040 ? -33.280 -24.276 -16.154 1.00 63.47 1040 LYS A O 1
ATOM 8235 N N . GLN A 1 1041 ? -33.357 -25.169 -14.093 1.00 57.12 1041 GLN A N 1
ATOM 8236 C CA . GLN A 1 1041 ? -33.131 -23.909 -13.368 1.00 57.12 1041 GLN A CA 1
ATOM 8237 C C . GLN A 1 1041 ? -31.791 -23.839 -12.624 1.00 57.12 1041 GLN A C 1
ATOM 8239 O O . GLN A 1 1041 ? -31.358 -22.733 -12.299 1.00 57.12 1041 GLN A O 1
ATOM 8244 N N . ILE A 1 1042 ? -31.143 -24.978 -12.363 1.00 62.06 1042 ILE A N 1
ATOM 8245 C CA . ILE A 1 1042 ? -30.008 -25.093 -11.439 1.00 62.06 1042 ILE A CA 1
ATOM 8246 C C . ILE A 1 1042 ? -28.837 -25.808 -12.117 1.00 62.06 1042 ILE A C 1
ATOM 8248 O O . ILE A 1 1042 ? -29.028 -26.730 -12.908 1.00 62.06 1042 ILE A O 1
ATOM 8252 N N . PHE A 1 1043 ? -27.621 -25.361 -11.808 1.00 64.81 1043 PHE A N 1
ATOM 8253 C CA . PHE A 1 1043 ? -26.384 -26.017 -12.221 1.00 64.81 1043 PHE A CA 1
ATOM 8254 C C . PHE A 1 1043 ? -25.964 -27.057 -11.173 1.00 64.81 1043 PHE A C 1
ATOM 8256 O O . PHE A 1 1043 ? -25.933 -26.744 -9.985 1.00 64.81 1043 PHE A O 1
ATOM 8263 N N . PHE A 1 1044 ? -25.643 -28.279 -11.598 1.00 69.69 1044 PHE A N 1
ATOM 8264 C CA . PHE A 1 1044 ? -25.161 -29.339 -10.707 1.00 69.69 1044 PHE A CA 1
ATOM 8265 C C . PHE A 1 1044 ? -23.662 -29.563 -10.894 1.00 69.69 1044 PHE A C 1
ATOM 8267 O O . PHE A 1 1044 ? -23.250 -29.813 -12.024 1.00 69.69 1044 PHE A O 1
ATOM 8274 N N . SER A 1 1045 ? -22.888 -29.564 -9.805 1.00 64.88 1045 SER A N 1
ATOM 8275 C CA . SER A 1 1045 ? -21.500 -30.054 -9.794 1.00 64.88 1045 SER A CA 1
ATOM 8276 C C . SER A 1 1045 ? -21.425 -31.333 -8.966 1.00 64.88 1045 SER A C 1
ATOM 8278 O O . SER A 1 1045 ? -21.719 -31.323 -7.771 1.00 64.88 1045 SER A O 1
ATOM 8280 N N . VAL A 1 1046 ? -21.058 -32.442 -9.607 1.00 71.75 1046 VAL A N 1
ATOM 8281 C CA . VAL A 1 1046 ? -21.054 -33.784 -9.013 1.00 71.75 1046 VAL A CA 1
ATOM 8282 C C . VAL A 1 1046 ? -19.627 -34.264 -8.780 1.00 71.75 1046 VAL A C 1
ATOM 8284 O O . VAL A 1 1046 ? -18.821 -34.289 -9.712 1.00 71.75 1046 VAL A O 1
ATOM 8287 N N . TYR A 1 1047 ? -19.347 -34.702 -7.554 1.00 66.31 1047 TYR A N 1
ATOM 8288 C CA . TYR A 1 1047 ? -18.053 -35.242 -7.130 1.00 66.31 1047 TYR A CA 1
ATOM 8289 C C . TYR A 1 1047 ? -18.212 -36.660 -6.547 1.00 66.31 1047 TYR A C 1
ATOM 8291 O O . TYR A 1 1047 ? -19.273 -36.990 -6.004 1.00 66.31 1047 TYR A O 1
ATOM 8299 N N . PRO A 1 1048 ? -17.191 -37.532 -6.637 1.00 65.12 1048 PRO A N 1
ATOM 8300 C CA . PRO A 1 1048 ? -17.228 -38.871 -6.053 1.00 65.12 1048 PRO A CA 1
ATOM 8301 C C . PRO A 1 1048 ? -17.265 -38.834 -4.514 1.00 65.12 1048 PRO A C 1
ATOM 8303 O O . PRO A 1 1048 ? -16.719 -37.936 -3.879 1.00 65.12 1048 PRO A O 1
ATOM 8306 N N . MET A 1 1049 ? -17.883 -39.845 -3.892 1.00 58.09 1049 MET A N 1
ATOM 8307 C CA . MET A 1 1049 ? -17.762 -40.067 -2.444 1.00 58.09 1049 MET A CA 1
ATOM 8308 C C . MET A 1 1049 ? -16.366 -40.629 -2.139 1.00 58.09 1049 MET A C 1
ATOM 8310 O O . MET A 1 1049 ? -16.046 -41.730 -2.587 1.00 58.09 1049 MET A O 1
ATOM 8314 N N . ASN A 1 1050 ? -15.535 -39.892 -1.394 1.00 53.31 1050 ASN A N 1
ATOM 8315 C CA . ASN A 1 1050 ? -14.167 -40.314 -1.076 1.00 53.31 1050 ASN A CA 1
ATOM 8316 C C . ASN A 1 1050 ? -14.124 -41.690 -0.382 1.00 53.31 1050 ASN A C 1
ATOM 8318 O O . ASN A 1 1050 ? -14.751 -41.894 0.657 1.00 53.31 1050 ASN A O 1
ATOM 8322 N N . GLN A 1 1051 ? -13.294 -42.594 -0.911 1.00 42.47 1051 GLN A N 1
ATOM 8323 C CA . GLN A 1 1051 ? -12.622 -43.620 -0.113 1.00 42.47 1051 GLN A CA 1
ATOM 8324 C C . GLN A 1 1051 ? -11.421 -42.950 0.574 1.00 42.47 1051 GLN A C 1
ATOM 8326 O O . GLN A 1 1051 ? -10.499 -42.535 -0.116 1.00 42.47 1051 GLN A O 1
ATOM 8331 N N . ASP A 1 1052 ? -11.466 -42.799 1.901 1.00 37.38 1052 ASP A N 1
ATOM 8332 C CA . ASP A 1 1052 ? -10.339 -42.602 2.837 1.00 37.38 1052 ASP A CA 1
ATOM 8333 C C . ASP A 1 1052 ? -9.083 -41.838 2.353 1.00 37.38 1052 ASP A C 1
ATOM 8335 O O . ASP A 1 1052 ? -7.950 -42.209 2.666 1.00 37.38 1052 ASP A O 1
ATOM 8339 N N . THR A 1 1053 ? -9.252 -40.715 1.658 1.00 32.62 1053 THR A N 1
ATOM 8340 C CA . THR A 1 1053 ? -8.175 -39.739 1.457 1.00 32.62 1053 THR A CA 1
ATOM 8341 C C . THR A 1 1053 ? -8.591 -38.380 1.985 1.00 32.62 1053 THR A C 1
ATOM 8343 O O . THR A 1 1053 ? -9.671 -37.876 1.676 1.00 32.62 1053 THR A O 1
ATOM 8346 N N . ASP A 1 1054 ? -7.704 -37.820 2.803 1.00 32.41 1054 ASP A N 1
ATOM 8347 C CA . ASP A 1 1054 ? -7.767 -36.501 3.419 1.00 32.41 1054 ASP A CA 1
ATOM 8348 C C . ASP A 1 1054 ? -8.318 -35.440 2.434 1.00 32.41 1054 ASP A C 1
ATOM 8350 O O . ASP A 1 1054 ? -7.716 -35.214 1.377 1.00 32.41 1054 ASP A O 1
ATOM 8354 N N . PRO A 1 1055 ? -9.454 -34.780 2.738 1.00 33.72 1055 PRO A N 1
ATOM 8355 C CA . PRO A 1 1055 ? -10.070 -33.785 1.856 1.00 33.72 1055 PRO A CA 1
ATOM 8356 C C . PRO A 1 1055 ? -9.197 -32.534 1.651 1.00 33.72 1055 PRO A C 1
ATOM 8358 O O . PRO A 1 1055 ? -9.519 -31.683 0.826 1.00 33.72 1055 PRO A O 1
ATOM 8361 N N . THR A 1 1056 ? -8.055 -32.421 2.338 1.00 33.50 1056 THR A N 1
ATOM 8362 C CA . THR A 1 1056 ? -7.043 -31.394 2.053 1.00 33.50 1056 THR A CA 1
ATOM 8363 C C . THR A 1 1056 ? -6.238 -31.646 0.770 1.00 33.50 1056 THR A C 1
ATOM 8365 O O . THR A 1 1056 ? -5.590 -30.719 0.281 1.00 33.50 1056 THR A O 1
ATOM 8368 N N . ILE A 1 1057 ? -6.301 -32.849 0.183 1.00 37.06 1057 ILE A N 1
ATOM 8369 C CA . ILE A 1 1057 ? -5.555 -33.204 -1.041 1.00 37.06 1057 ILE A CA 1
ATOM 8370 C C . ILE A 1 1057 ? -6.268 -32.720 -2.317 1.00 37.06 1057 ILE A C 1
ATOM 8372 O O . ILE A 1 1057 ? -5.602 -32.421 -3.303 1.00 37.06 1057 ILE A O 1
ATOM 8376 N N . TYR A 1 1058 ? -7.591 -32.534 -2.276 1.00 33.41 1058 TYR A N 1
ATOM 8377 C CA . TYR A 1 1058 ? -8.382 -31.940 -3.365 1.00 33.41 1058 TYR A CA 1
ATOM 8378 C C . TYR A 1 1058 ? -8.812 -30.498 -3.054 1.00 33.41 1058 TYR A C 1
ATOM 8380 O O . TYR A 1 1058 ? -9.904 -30.060 -3.405 1.00 33.41 1058 TYR A O 1
ATOM 8388 N N . ARG A 1 1059 ? -7.930 -29.709 -2.427 1.00 31.48 1059 ARG A N 1
ATOM 8389 C CA . ARG A 1 1059 ? -7.959 -28.263 -2.677 1.00 31.48 1059 ARG A CA 1
ATOM 8390 C C . ARG A 1 1059 ? -7.346 -28.011 -4.057 1.00 31.48 1059 ARG A C 1
ATOM 8392 O O . ARG A 1 1059 ? -6.309 -28.609 -4.352 1.00 31.48 1059 ARG A O 1
ATOM 8399 N N . PRO A 1 1060 ? -7.904 -27.107 -4.881 1.00 32.72 1060 PRO A N 1
ATOM 8400 C CA . PRO A 1 1060 ? -7.262 -26.628 -6.099 1.00 32.72 1060 PRO A CA 1
ATOM 8401 C C . PRO A 1 1060 ? -6.041 -25.770 -5.721 1.00 32.72 1060 PRO A C 1
ATOM 8403 O O . PRO A 1 1060 ? -6.035 -24.560 -5.896 1.00 32.72 1060 PRO A O 1
ATOM 8406 N N . ASN A 1 1061 ? -4.988 -26.393 -5.189 1.00 28.78 1061 ASN A N 1
ATOM 8407 C CA . ASN A 1 1061 ? -3.767 -25.746 -4.691 1.00 28.78 1061 ASN A CA 1
ATOM 8408 C C . ASN A 1 1061 ? -2.839 -25.220 -5.802 1.00 28.78 1061 ASN A C 1
ATOM 8410 O O . ASN A 1 1061 ? -1.677 -24.919 -5.553 1.00 28.78 1061 ASN A O 1
ATOM 8414 N N . ASP A 1 1062 ? -3.371 -25.029 -7.003 1.00 30.86 1062 ASP A N 1
ATOM 8415 C CA . ASP A 1 1062 ? -2.777 -24.189 -8.034 1.00 30.86 1062 ASP A CA 1
ATOM 8416 C C . ASP A 1 1062 ? -3.622 -22.917 -8.173 1.00 30.86 1062 ASP A C 1
ATOM 8418 O O . ASP A 1 1062 ? -4.142 -22.616 -9.237 1.00 30.86 1062 ASP A O 1
ATOM 8422 N N . GLU A 1 1063 ? -3.801 -22.140 -7.103 1.00 32.97 1063 GLU A N 1
ATOM 8423 C CA . GLU A 1 1063 ? -4.548 -20.873 -7.173 1.00 32.97 1063 GLU A CA 1
ATOM 8424 C C . GLU A 1 1063 ? -3.939 -19.886 -8.177 1.00 32.97 1063 GLU A C 1
ATOM 8426 O O . GLU A 1 1063 ? -4.663 -19.055 -8.708 1.00 32.97 1063 GLU A O 1
ATOM 8431 N N . LEU A 1 1064 ? -2.648 -19.978 -8.513 1.00 32.47 1064 LEU A N 1
ATOM 8432 C CA . LEU A 1 1064 ? -2.055 -19.105 -9.530 1.00 32.47 1064 LEU A CA 1
ATOM 8433 C C . LEU A 1 1064 ? -2.396 -19.557 -10.961 1.00 32.47 1064 LEU A C 1
ATOM 8435 O O . LEU A 1 1064 ? -2.717 -18.717 -11.794 1.00 32.47 1064 LEU A O 1
ATOM 8439 N N . MET A 1 1065 ? -2.373 -20.863 -11.255 1.00 27.83 1065 MET A N 1
ATOM 8440 C CA . MET A 1 1065 ? -2.713 -21.384 -12.590 1.00 27.83 1065 MET A CA 1
ATOM 8441 C C . MET A 1 1065 ? -4.221 -21.543 -12.776 1.00 27.83 1065 MET A C 1
ATOM 8443 O O . MET A 1 1065 ? -4.723 -21.203 -13.840 1.00 27.83 1065 MET A O 1
ATOM 8447 N N . ASN A 1 1066 ? -4.963 -21.955 -11.748 1.00 32.50 1066 ASN A N 1
ATOM 8448 C CA . ASN A 1 1066 ? -6.421 -22.003 -11.770 1.00 32.50 1066 ASN A CA 1
ATOM 8449 C C . ASN A 1 1066 ? -7.031 -20.600 -11.761 1.00 32.50 1066 ASN A C 1
ATOM 8451 O O . ASN A 1 1066 ? -7.974 -20.417 -12.510 1.00 32.50 1066 ASN A O 1
ATOM 8455 N N . ASN A 1 1067 ? -6.511 -19.585 -11.047 1.00 33.41 1067 ASN A N 1
ATOM 8456 C CA . ASN A 1 1067 ? -7.054 -18.223 -11.206 1.00 33.41 1067 ASN A CA 1
ATOM 8457 C C . ASN A 1 1067 ? -6.686 -17.610 -12.554 1.00 33.41 1067 ASN A C 1
ATOM 8459 O O . ASN A 1 1067 ? -7.543 -16.979 -13.158 1.00 33.41 1067 ASN A O 1
ATOM 8463 N N . ILE A 1 1068 ? -5.473 -17.823 -13.077 1.00 33.16 1068 ILE A N 1
ATOM 8464 C CA . ILE A 1 1068 ? -5.138 -17.349 -14.428 1.00 33.16 1068 ILE A CA 1
ATOM 8465 C C . ILE A 1 1068 ? -6.014 -18.069 -15.465 1.00 33.16 1068 ILE A C 1
ATOM 8467 O O . ILE A 1 1068 ? -6.572 -17.419 -16.336 1.00 33.16 1068 ILE A O 1
ATOM 8471 N N . TYR A 1 1069 ? -6.228 -19.379 -15.351 1.00 34.56 1069 TYR A N 1
ATOM 8472 C CA . TYR A 1 1069 ? -7.003 -20.159 -16.319 1.00 34.56 1069 TYR A CA 1
ATOM 8473 C C . TYR A 1 1069 ? -8.533 -19.982 -16.178 1.00 34.56 1069 TYR A C 1
ATOM 8475 O O . TYR A 1 1069 ? -9.216 -19.826 -17.188 1.00 34.56 1069 TYR A O 1
ATOM 8483 N N . PHE A 1 1070 ? -9.088 -19.899 -14.959 1.00 33.91 1070 PHE A N 1
ATOM 8484 C CA . PHE A 1 1070 ? -10.511 -19.598 -14.721 1.00 33.91 1070 PHE A CA 1
ATOM 8485 C C . PHE A 1 1070 ? -10.861 -18.131 -15.001 1.00 33.91 1070 PHE A C 1
ATOM 8487 O O . PHE A 1 1070 ? -11.944 -17.877 -15.528 1.00 33.91 1070 PHE A O 1
ATOM 8494 N N . GLN A 1 1071 ? -9.969 -17.165 -14.734 1.00 34.19 1071 GLN A N 1
ATOM 8495 C CA . GLN A 1 1071 ? -10.173 -15.777 -15.181 1.00 34.19 1071 GLN A CA 1
ATOM 8496 C C . GLN A 1 1071 ? -10.010 -15.634 -16.705 1.00 34.19 1071 GLN A C 1
ATOM 8498 O O . GLN A 1 1071 ? -10.572 -14.714 -17.298 1.00 34.19 1071 GLN A O 1
ATOM 8503 N N . LEU A 1 1072 ? -9.311 -16.572 -17.359 1.00 33.03 1072 LEU A N 1
ATOM 8504 C CA . LEU A 1 1072 ? -9.181 -16.678 -18.816 1.00 33.03 1072 LEU A CA 1
ATOM 8505 C C . LEU A 1 1072 ? -10.188 -17.647 -19.466 1.00 33.03 1072 LEU A C 1
ATOM 8507 O O . LEU A 1 1072 ? -10.001 -17.985 -20.640 1.00 33.03 1072 LEU A O 1
ATOM 8511 N N . LYS A 1 1073 ? -11.277 -18.064 -18.786 1.00 37.75 1073 LYS A N 1
ATOM 8512 C CA . LYS A 1 1073 ? -12.385 -18.809 -19.426 1.00 37.75 1073 LYS A CA 1
ATOM 8513 C C . LYS A 1 1073 ? -12.936 -17.978 -20.597 1.00 37.75 1073 LYS A C 1
ATOM 8515 O O . LYS A 1 1073 ? -13.786 -17.107 -20.441 1.00 37.75 1073 LYS A O 1
ATOM 8520 N N . HIS A 1 1074 ? -12.439 -18.241 -21.803 1.00 39.25 1074 HIS A N 1
ATOM 8521 C CA . HIS A 1 1074 ? -12.877 -17.577 -23.033 1.00 39.25 1074 HIS A CA 1
ATOM 8522 C C . HIS A 1 1074 ? -14.127 -18.218 -23.638 1.00 39.25 1074 HIS A C 1
ATOM 8524 O O . HIS A 1 1074 ? -14.676 -17.691 -24.606 1.00 39.25 1074 HIS A O 1
ATOM 8530 N N . PHE A 1 1075 ? -14.580 -19.341 -23.081 1.00 46.75 1075 PHE A N 1
ATOM 8531 C CA . PHE A 1 1075 ? -15.823 -19.981 -23.478 1.00 46.75 1075 PHE A CA 1
ATOM 8532 C C . PHE A 1 1075 ? -16.943 -19.432 -22.603 1.00 46.75 1075 PHE A C 1
ATOM 8534 O O . PHE A 1 1075 ? -17.023 -19.699 -21.403 1.00 46.75 1075 PHE A O 1
ATOM 8541 N N . SER A 1 1076 ? -17.791 -18.604 -23.207 1.00 42.41 1076 SER A N 1
ATOM 8542 C CA . SER A 1 1076 ? -19.018 -18.150 -22.571 1.00 42.41 1076 SER A CA 1
ATOM 8543 C C . SER A 1 1076 ? -19.885 -19.362 -22.252 1.00 42.41 1076 SER A C 1
ATOM 8545 O O . SER A 1 1076 ? -20.202 -20.138 -23.152 1.00 42.41 1076 SER A O 1
ATOM 8547 N N . HIS A 1 1077 ? -20.296 -19.501 -20.991 1.00 50.00 1077 HIS A N 1
ATOM 8548 C CA . HIS A 1 1077 ? -21.347 -20.453 -20.644 1.00 50.00 1077 HIS A CA 1
ATOM 8549 C C . HIS A 1 1077 ? -22.603 -20.090 -21.449 1.00 50.00 1077 HIS A C 1
ATOM 8551 O O . HIS A 1 1077 ? -22.823 -18.897 -21.712 1.00 50.00 1077 HIS A O 1
ATOM 8557 N N . PRO A 1 1078 ? -23.441 -21.069 -21.826 1.00 50.22 1078 PRO A N 1
ATOM 8558 C CA . PRO A 1 1078 ? -24.725 -20.770 -22.437 1.00 50.22 1078 PRO A CA 1
ATOM 8559 C C . PRO A 1 1078 ? -25.490 -19.780 -21.542 1.00 50.22 1078 PRO A C 1
ATOM 8561 O O . PRO A 1 1078 ? -25.737 -20.032 -20.356 1.00 50.22 1078 PRO A O 1
ATOM 8564 N N . LYS A 1 1079 ? -25.787 -18.604 -22.116 1.00 45.53 1079 LYS A N 1
ATOM 8565 C CA . LYS A 1 1079 ? -26.434 -17.468 -21.435 1.00 45.53 1079 LYS A CA 1
ATOM 8566 C C . LYS A 1 1079 ? -27.910 -17.738 -21.120 1.00 45.53 1079 LYS A C 1
ATOM 8568 O O . LYS A 1 1079 ? -28.498 -17.025 -20.311 1.00 45.53 1079 LYS A O 1
ATOM 8573 N N . GLU A 1 1080 ? -28.503 -18.748 -21.753 1.00 53.59 1080 GLU A N 1
ATOM 8574 C CA . GLU A 1 1080 ? -29.915 -19.104 -21.616 1.00 53.59 1080 GLU A CA 1
ATOM 8575 C C . GLU A 1 1080 ? -30.170 -20.141 -20.504 1.00 53.59 1080 GLU A C 1
ATOM 8577 O O . GLU A 1 1080 ? -29.254 -20.774 -19.969 1.00 53.59 1080 GLU A O 1
ATOM 8582 N N . ARG A 1 1081 ? -31.446 -20.269 -20.114 1.00 51.03 1081 ARG A N 1
ATOM 8583 C CA . ARG A 1 1081 ? -31.948 -21.174 -19.067 1.00 51.03 1081 ARG A CA 1
ATOM 8584 C C . ARG A 1 1081 ? -31.903 -22.627 -19.555 1.00 51.03 1081 ARG A C 1
ATOM 8586 O O . ARG A 1 1081 ? -32.905 -23.109 -20.077 1.00 51.03 1081 ARG A O 1
ATOM 8593 N N . VAL A 1 1082 ? -30.754 -23.298 -19.435 1.00 62.72 1082 VAL A N 1
ATOM 8594 C CA . VAL A 1 1082 ? -30.574 -24.648 -19.996 1.00 62.72 1082 VAL A CA 1
ATOM 8595 C C . VAL A 1 1082 ? -30.043 -25.667 -18.984 1.00 62.72 1082 VAL A C 1
ATOM 8597 O O . VAL A 1 1082 ? -29.230 -25.332 -18.121 1.00 62.72 1082 VAL A O 1
ATOM 8600 N N . GLN A 1 1083 ? -30.502 -26.915 -19.130 1.00 73.75 1083 GLN A N 1
ATOM 8601 C CA . GLN A 1 1083 ? -30.130 -28.096 -18.347 1.00 73.75 1083 GLN A CA 1
ATOM 8602 C C . GLN A 1 1083 ? -28.627 -28.371 -18.458 1.00 73.75 1083 GLN A C 1
ATOM 8604 O O . GLN A 1 1083 ? -28.168 -28.870 -19.486 1.00 73.75 1083 GLN A O 1
ATOM 8609 N N . THR A 1 1084 ? -27.868 -27.992 -17.421 1.00 74.75 1084 THR A N 1
ATOM 8610 C CA . THR A 1 1084 ? -26.397 -28.052 -17.399 1.00 74.75 1084 THR A CA 1
ATOM 8611 C C . THR A 1 1084 ? -25.896 -28.858 -16.204 1.00 74.75 1084 THR A C 1
ATOM 8613 O O . THR A 1 1084 ? -26.336 -28.616 -15.080 1.00 74.75 1084 THR A O 1
ATOM 8616 N N . MET A 1 1085 ? -24.942 -29.761 -16.428 1.00 81.38 1085 MET A N 1
ATOM 8617 C CA . MET A 1 1085 ? -24.321 -30.571 -15.376 1.00 81.38 1085 MET A CA 1
ATOM 8618 C C . MET A 1 1085 ? -22.800 -30.619 -15.542 1.00 81.38 1085 MET A C 1
ATOM 8620 O O . MET A 1 1085 ? -22.295 -30.715 -16.659 1.00 81.38 1085 MET A O 1
ATOM 8624 N N . GLU A 1 1086 ? -22.082 -30.574 -14.427 1.00 80.94 1086 GLU A N 1
ATOM 8625 C CA . GLU A 1 1086 ? -20.636 -30.735 -14.337 1.00 80.94 1086 GLU A CA 1
ATOM 8626 C C . GLU A 1 1086 ? -20.291 -31.956 -13.480 1.00 80.94 1086 GLU A C 1
ATOM 8628 O O . GLU A 1 1086 ? -20.847 -32.151 -12.400 1.00 80.94 1086 GLU A O 1
ATOM 8633 N N . ILE A 1 1087 ? -19.389 -32.802 -13.976 1.00 81.12 1087 ILE A N 1
ATOM 8634 C CA . ILE A 1 1087 ? -18.990 -34.059 -13.339 1.00 81.12 1087 ILE A CA 1
ATOM 8635 C C . ILE A 1 1087 ? -17.466 -34.083 -13.230 1.00 81.12 1087 ILE A C 1
ATOM 8637 O O . ILE A 1 1087 ? -16.764 -33.977 -14.241 1.00 81.12 1087 ILE A O 1
ATOM 8641 N N . HIS A 1 1088 ? -16.962 -34.262 -12.010 1.00 76.62 1088 HIS A N 1
ATOM 8642 C CA . HIS A 1 1088 ? -15.535 -34.202 -11.694 1.00 76.62 1088 HIS A CA 1
ATOM 8643 C C . HIS A 1 1088 ? -14.981 -35.551 -11.237 1.00 76.62 1088 HIS A C 1
ATOM 8645 O O . HIS A 1 1088 ? -15.551 -36.183 -10.352 1.00 76.62 1088 HIS A O 1
ATOM 8651 N N . GLY A 1 1089 ? -13.819 -35.941 -11.765 1.00 69.25 1089 GLY A N 1
ATOM 8652 C CA . GLY A 1 1089 ? -12.887 -36.842 -11.071 1.00 69.25 1089 GLY A CA 1
ATOM 8653 C C . GLY A 1 1089 ? -13.341 -38.287 -10.827 1.00 69.25 1089 GLY A C 1
ATOM 8654 O O . GLY A 1 1089 ? -12.824 -38.932 -9.916 1.00 69.25 1089 GLY A O 1
ATOM 8655 N N . PHE A 1 1090 ? -14.288 -38.829 -11.599 1.00 73.25 1090 PHE A N 1
ATOM 8656 C CA . PHE A 1 1090 ? -14.700 -40.227 -11.440 1.00 73.25 1090 PHE A CA 1
ATOM 8657 C C . PHE A 1 1090 ? -13.699 -41.204 -12.087 1.00 73.25 1090 PHE A C 1
ATOM 8659 O O . PHE A 1 1090 ? -13.345 -41.084 -13.264 1.00 73.25 1090 PHE A O 1
ATOM 8666 N N . ASN A 1 1091 ? -13.286 -42.218 -11.314 1.00 69.62 1091 ASN A N 1
ATOM 8667 C CA . ASN A 1 1091 ? -12.461 -43.345 -11.781 1.00 69.62 1091 ASN A CA 1
ATOM 8668 C C . ASN A 1 1091 ? -13.281 -44.452 -12.468 1.00 69.62 1091 ASN A C 1
ATOM 8670 O O . ASN A 1 1091 ? -12.719 -45.254 -13.206 1.00 69.62 1091 ASN A O 1
ATOM 8674 N N . GLU A 1 1092 ? -14.593 -44.485 -12.235 1.00 72.00 1092 GLU A N 1
ATOM 8675 C CA . GLU A 1 1092 ? -15.591 -45.278 -12.960 1.00 72.00 1092 GLU A CA 1
ATOM 8676 C C . GLU A 1 1092 ? -16.853 -44.418 -13.087 1.00 72.00 1092 GLU A C 1
ATOM 8678 O O . GLU A 1 1092 ? -17.239 -43.753 -12.121 1.00 72.00 1092 GLU A O 1
ATOM 8683 N N . PHE A 1 1093 ? -17.482 -44.390 -14.265 1.00 75.38 1093 PHE A N 1
ATOM 8684 C CA . PHE A 1 1093 ? -18.663 -43.557 -14.486 1.00 75.38 1093 PHE A CA 1
ATOM 8685 C C . PHE A 1 1093 ? -19.883 -44.131 -13.733 1.00 75.38 1093 PHE A C 1
ATOM 8687 O O . PHE A 1 1093 ? -20.194 -45.311 -13.906 1.00 75.38 1093 PHE A O 1
ATOM 8694 N N . PRO A 1 1094 ? -20.576 -43.357 -12.877 1.00 71.38 1094 PRO A N 1
ATOM 8695 C CA . PRO A 1 1094 ? -21.594 -43.909 -11.987 1.00 71.38 1094 PRO A CA 1
ATOM 8696 C C . PRO A 1 1094 ? -22.948 -44.120 -12.687 1.00 71.38 1094 PRO A C 1
ATOM 8698 O O . PRO A 1 1094 ? -23.534 -43.187 -13.240 1.00 71.38 1094 PRO A O 1
ATOM 8701 N N . SER A 1 1095 ? -23.502 -45.332 -12.566 1.00 70.75 1095 SER A N 1
ATOM 8702 C CA . SER A 1 1095 ? -24.759 -45.736 -13.224 1.00 70.75 1095 SER A CA 1
ATOM 8703 C C . SER A 1 1095 ? -25.980 -44.908 -12.809 1.00 70.75 1095 SER A C 1
ATOM 8705 O O . SER A 1 1095 ? -26.912 -44.730 -13.587 1.00 70.75 1095 SER A O 1
ATOM 8707 N N . ASP A 1 1096 ? -25.990 -44.369 -11.588 1.00 71.75 1096 ASP A N 1
ATOM 8708 C CA . ASP A 1 1096 ? -27.105 -43.565 -11.068 1.00 71.75 1096 ASP A CA 1
ATOM 8709 C C . ASP A 1 1096 ? -27.263 -42.207 -11.783 1.00 71.75 1096 ASP A C 1
ATOM 8711 O O . ASP A 1 1096 ? -28.338 -41.608 -11.726 1.00 71.75 1096 ASP A O 1
ATOM 8715 N N . LEU A 1 1097 ? -26.213 -41.712 -12.457 1.00 75.75 1097 LEU A N 1
ATOM 8716 C CA . LEU A 1 1097 ? -26.270 -40.477 -13.252 1.00 75.75 1097 LEU A CA 1
ATOM 8717 C C . LEU A 1 1097 ? -26.826 -40.706 -14.663 1.00 75.75 1097 LEU A C 1
ATOM 8719 O O . LEU A 1 1097 ? -27.289 -39.753 -15.293 1.00 75.75 1097 LEU A O 1
ATOM 8723 N N . GLU A 1 1098 ? -26.818 -41.949 -15.157 1.00 72.75 1098 GLU A N 1
ATOM 8724 C CA . GLU A 1 1098 ? -27.212 -42.274 -16.533 1.00 72.75 1098 GLU A CA 1
ATOM 8725 C C . GLU A 1 1098 ? -28.641 -41.823 -16.854 1.00 72.75 1098 GLU A C 1
ATOM 8727 O O . GLU A 1 1098 ? -28.899 -41.262 -17.916 1.00 72.75 1098 GLU A O 1
ATOM 8732 N N . ASP A 1 1099 ? -29.582 -42.025 -15.929 1.00 69.69 1099 ASP A N 1
ATOM 8733 C CA . ASP A 1 1099 ? -30.987 -41.687 -16.165 1.00 69.69 1099 ASP A CA 1
ATOM 8734 C C . ASP A 1 1099 ? -31.245 -40.182 -16.243 1.00 69.69 1099 ASP A C 1
ATOM 8736 O O . ASP A 1 1099 ? -32.146 -39.764 -16.966 1.00 69.69 1099 ASP A O 1
ATOM 8740 N N . ILE A 1 1100 ? -30.451 -39.374 -15.540 1.00 74.69 1100 ILE A N 1
ATOM 8741 C CA . ILE A 1 1100 ? -30.613 -37.917 -15.522 1.00 74.69 1100 ILE A CA 1
ATOM 8742 C C . ILE A 1 1100 ? -29.901 -37.267 -16.698 1.00 74.69 1100 ILE A C 1
ATOM 8744 O O . ILE A 1 1100 ? -30.422 -36.309 -17.265 1.00 74.69 1100 ILE A O 1
ATOM 8748 N N . LEU A 1 1101 ? -28.751 -37.804 -17.111 1.00 76.56 1101 LEU A N 1
ATOM 8749 C CA . LEU A 1 1101 ? -28.003 -37.280 -18.253 1.00 76.56 1101 LEU A CA 1
ATOM 8750 C C . LEU A 1 1101 ? -28.810 -37.279 -19.557 1.00 76.56 1101 LEU A C 1
ATOM 8752 O O . LEU A 1 1101 ? -28.624 -36.380 -20.372 1.00 76.56 1101 LEU A O 1
ATOM 8756 N N . LYS A 1 1102 ? -29.774 -38.200 -19.712 1.00 73.88 1102 LYS A N 1
ATOM 8757 C CA . LYS A 1 1102 ? -30.739 -38.222 -20.835 1.00 73.88 1102 LYS A CA 1
ATOM 8758 C C . LYS A 1 1102 ? -31.489 -36.902 -21.015 1.00 73.88 1102 LYS A C 1
ATOM 8760 O O . LYS A 1 1102 ? -31.918 -36.590 -22.127 1.00 73.88 1102 LYS A O 1
ATOM 8765 N N . ASP A 1 1103 ? -31.657 -36.153 -19.930 1.00 74.25 1103 ASP A N 1
ATOM 8766 C CA . ASP A 1 1103 ? -32.380 -34.891 -19.857 1.00 74.25 1103 ASP A CA 1
ATOM 8767 C C . ASP A 1 1103 ? -31.450 -33.684 -19.652 1.00 74.25 1103 ASP A C 1
ATOM 8769 O O . ASP A 1 1103 ? -31.917 -32.628 -19.237 1.00 74.25 1103 ASP A O 1
ATOM 8773 N N . VAL A 1 1104 ? -30.148 -33.806 -19.934 1.00 78.88 1104 VAL A N 1
ATOM 8774 C CA . VAL A 1 1104 ? -29.178 -32.702 -19.852 1.00 78.88 1104 VAL A CA 1
ATOM 8775 C C . VAL A 1 1104 ? -28.765 -32.266 -21.260 1.00 78.88 1104 VAL A C 1
ATOM 8777 O O . VAL A 1 1104 ? -28.397 -33.089 -22.096 1.00 78.88 1104 VAL A O 1
ATOM 8780 N N . GLU A 1 1105 ? -28.817 -30.960 -21.543 1.00 81.88 1105 GLU A N 1
ATOM 8781 C CA . GLU A 1 1105 ? -28.412 -30.430 -22.855 1.00 81.88 1105 GLU A CA 1
ATOM 8782 C C . GLU A 1 1105 ? -26.927 -30.037 -22.889 1.00 81.88 1105 GLU A C 1
ATOM 8784 O O . GLU A 1 1105 ? -26.304 -30.117 -23.948 1.00 81.88 1105 GLU A O 1
ATOM 8789 N N . TYR A 1 1106 ? -26.348 -29.629 -21.754 1.00 82.19 1106 TYR A N 1
ATOM 8790 C CA . TYR A 1 1106 ? -24.951 -29.195 -21.663 1.00 82.19 1106 TYR A CA 1
ATOM 8791 C C . TYR A 1 1106 ? -24.188 -29.925 -20.557 1.00 82.19 1106 TYR A C 1
ATOM 8793 O O . TYR A 1 1106 ? -24.561 -29.855 -19.387 1.00 82.19 1106 TYR A O 1
ATOM 8801 N N . VAL A 1 1107 ? -23.090 -30.591 -20.914 1.00 85.12 1107 VAL A N 1
ATOM 8802 C CA . VAL A 1 1107 ? -22.305 -31.407 -19.975 1.00 85.12 1107 VAL A CA 1
ATOM 8803 C C . VAL A 1 1107 ? -20.855 -30.930 -19.918 1.00 85.12 1107 VAL A C 1
ATOM 8805 O O . VAL A 1 1107 ? -20.214 -30.744 -20.952 1.00 85.12 1107 VAL A O 1
ATOM 8808 N N . PHE A 1 1108 ? -20.334 -30.761 -18.704 1.00 83.31 1108 PHE A N 1
ATOM 8809 C CA . PHE A 1 1108 ? -18.930 -30.479 -18.416 1.00 83.31 1108 PHE A CA 1
ATOM 8810 C C . PHE A 1 1108 ? -18.307 -31.700 -17.740 1.00 83.31 1108 PHE A C 1
ATOM 8812 O O . PHE A 1 1108 ? -18.775 -32.140 -16.693 1.00 83.31 1108 PHE A O 1
ATOM 8819 N N . LEU A 1 1109 ? -17.255 -32.254 -18.334 1.00 83.75 1109 LEU A N 1
ATOM 8820 C CA . LEU A 1 1109 ? -16.515 -33.387 -17.790 1.00 83.75 1109 LEU A CA 1
ATOM 8821 C C . LEU A 1 1109 ? -15.081 -32.946 -17.531 1.00 83.75 1109 LEU A C 1
ATOM 8823 O O . LEU A 1 1109 ? -14.348 -32.608 -18.463 1.00 83.75 1109 LEU A O 1
ATOM 8827 N N . VAL A 1 1110 ? -14.690 -32.972 -16.260 1.00 79.00 1110 VAL A N 1
ATOM 8828 C CA . VAL A 1 1110 ? -13.388 -32.485 -15.801 1.00 79.00 1110 VAL A CA 1
ATOM 8829 C C . VAL A 1 1110 ? -12.669 -33.607 -15.057 1.00 79.00 1110 VAL A C 1
ATOM 8831 O O . VAL A 1 1110 ? -13.232 -34.226 -14.159 1.00 79.00 1110 VAL A O 1
ATOM 8834 N N . GLU A 1 1111 ? -11.437 -33.917 -15.462 1.00 76.19 1111 GLU A N 1
ATOM 8835 C CA . GLU A 1 1111 ? -10.575 -34.916 -14.794 1.00 76.19 1111 GLU A CA 1
ATOM 8836 C C . GLU A 1 1111 ? -11.169 -36.343 -14.713 1.00 76.19 1111 GLU A C 1
ATOM 8838 O O . GLU A 1 1111 ? -10.735 -37.172 -13.916 1.00 76.19 1111 GLU A O 1
ATOM 8843 N N . ASN A 1 1112 ? -12.134 -36.680 -15.575 1.00 78.06 1112 ASN A N 1
ATOM 8844 C CA . ASN A 1 1112 ? -12.674 -38.041 -15.675 1.00 78.06 1112 ASN A CA 1
ATOM 8845 C C . ASN A 1 1112 ? -11.693 -38.945 -16.439 1.00 78.06 1112 ASN A C 1
ATOM 8847 O O . ASN A 1 1112 ? -11.740 -39.051 -17.667 1.00 78.06 1112 ASN A O 1
ATOM 8851 N N . VAL A 1 1113 ? -10.778 -39.573 -15.700 1.00 74.75 1113 VAL A N 1
ATOM 8852 C CA . VAL A 1 1113 ? -9.702 -40.430 -16.234 1.00 74.75 1113 VAL A CA 1
ATOM 8853 C C . VAL A 1 1113 ? -10.194 -41.772 -16.780 1.00 74.75 1113 VAL A C 1
ATOM 8855 O O . VAL A 1 1113 ? -9.475 -42.425 -17.529 1.00 74.75 1113 VAL A O 1
ATOM 8858 N N . CYS A 1 1114 ? -11.413 -42.183 -16.430 1.00 73.81 1114 CYS A N 1
ATOM 8859 C CA . CYS A 1 1114 ? -12.010 -43.437 -16.887 1.00 73.81 1114 CYS A CA 1
ATOM 8860 C C . CYS A 1 1114 ? -12.492 -43.411 -18.340 1.00 73.81 1114 CYS A C 1
ATOM 8862 O O . CYS A 1 1114 ? -12.675 -44.470 -18.939 1.00 73.81 1114 CYS A O 1
ATOM 8864 N N . MET A 1 1115 ? -12.692 -42.221 -18.910 1.00 77.94 1115 MET A N 1
ATOM 8865 C CA . MET A 1 1115 ? -13.291 -42.091 -20.231 1.00 77.94 1115 MET A CA 1
ATOM 8866 C C . MET A 1 1115 ? -12.259 -42.224 -21.348 1.00 77.94 1115 MET A C 1
ATOM 8868 O O . MET A 1 1115 ? -11.263 -41.499 -21.404 1.00 77.94 1115 MET A O 1
ATOM 8872 N N . THR A 1 1116 ? -12.555 -43.108 -22.294 1.00 76.31 1116 THR A N 1
ATOM 8873 C CA . THR A 1 1116 ? -11.781 -43.320 -23.521 1.00 76.31 1116 THR A CA 1
ATOM 8874 C C . THR A 1 1116 ? -12.461 -42.724 -24.754 1.00 76.31 1116 THR A C 1
ATOM 8876 O O . THR A 1 1116 ? -11.768 -42.359 -25.708 1.00 76.31 1116 THR A O 1
ATOM 8879 N N . SER A 1 1117 ? -13.790 -42.574 -24.714 1.00 78.19 1117 SER A N 1
ATOM 8880 C CA . SER A 1 1117 ? -14.634 -41.898 -25.708 1.00 78.19 1117 SER A CA 1
ATOM 8881 C C . SER A 1 1117 ? -15.928 -41.398 -25.049 1.00 78.19 1117 SER A C 1
ATOM 8883 O O . SER A 1 1117 ? -16.298 -41.860 -23.973 1.00 78.19 1117 SER A O 1
ATOM 8885 N N . LEU A 1 1118 ? -16.658 -40.474 -25.688 1.00 78.25 1118 LEU A N 1
ATOM 8886 C CA . LEU A 1 1118 ? -17.979 -40.044 -25.202 1.00 78.25 1118 LEU A CA 1
ATOM 8887 C C . LEU A 1 1118 ? -19.014 -41.181 -25.171 1.00 78.25 1118 LEU A C 1
ATOM 8889 O O . LEU A 1 1118 ? -19.983 -41.092 -24.422 1.00 78.25 1118 LEU A O 1
ATOM 8893 N N . SER A 1 1119 ? -18.804 -42.263 -25.931 1.00 74.06 1119 SER A N 1
ATOM 8894 C CA . SER A 1 1119 ? -19.658 -43.458 -25.879 1.00 74.06 1119 SER A CA 1
ATOM 8895 C C . SER A 1 1119 ? -19.757 -44.068 -24.477 1.00 74.06 1119 SER A C 1
ATOM 8897 O O . SER A 1 1119 ? -20.751 -44.729 -24.171 1.00 74.06 1119 SER A O 1
ATOM 8899 N N . ASP A 1 1120 ? -18.756 -43.821 -23.627 1.00 75.19 1120 ASP A N 1
ATOM 8900 C CA . ASP A 1 1120 ? -18.670 -44.345 -22.261 1.00 75.19 1120 ASP A CA 1
ATOM 8901 C C . ASP A 1 1120 ? -19.743 -43.736 -21.331 1.00 75.19 1120 ASP A C 1
ATOM 8903 O O . ASP A 1 1120 ? -20.037 -44.302 -20.283 1.00 75.19 1120 ASP A O 1
ATOM 8907 N N . LEU A 1 1121 ? -20.406 -42.643 -21.743 1.00 74.00 1121 LEU A N 1
ATOM 8908 C CA . LEU A 1 1121 ? -21.570 -42.062 -21.055 1.00 74.00 1121 LEU A CA 1
ATOM 8909 C C . LEU A 1 1121 ? -22.882 -42.827 -21.316 1.00 74.00 1121 LEU A C 1
ATOM 8911 O O . LEU A 1 1121 ? -23.903 -42.504 -20.710 1.00 74.00 1121 LEU A O 1
ATOM 8915 N N . GLY A 1 1122 ? -22.882 -43.800 -22.236 1.00 68.75 1122 GLY A N 1
ATOM 8916 C CA . GLY A 1 1122 ? -24.056 -44.564 -22.663 1.00 68.75 1122 GLY A CA 1
ATOM 8917 C C . GLY A 1 1122 ? -24.837 -43.887 -23.798 1.00 68.75 1122 GLY A C 1
ATOM 8918 O O . GLY A 1 1122 ? -25.363 -42.784 -23.655 1.00 68.75 1122 GLY A O 1
ATOM 8919 N N . GLY A 1 1123 ? -24.985 -44.572 -24.940 1.00 60.22 1123 GLY A N 1
ATOM 8920 C CA . GLY A 1 1123 ? -25.525 -43.977 -26.178 1.00 60.22 1123 GLY A CA 1
ATOM 8921 C C . GLY A 1 1123 ? -26.965 -43.435 -26.110 1.00 60.22 1123 GLY A C 1
ATOM 8922 O O . GLY A 1 1123 ? -27.363 -42.625 -26.944 1.00 60.22 1123 GLY A O 1
ATOM 8923 N N . GLY A 1 1124 ? -27.759 -43.831 -25.108 1.00 63.47 1124 GLY A N 1
ATOM 8924 C CA . GLY A 1 1124 ? -29.090 -43.264 -24.859 1.00 63.47 1124 GLY A CA 1
ATOM 8925 C C . GLY A 1 1124 ? -29.074 -41.896 -24.164 1.00 63.47 1124 GLY A C 1
ATOM 8926 O O . GLY A 1 1124 ? -30.027 -41.134 -24.316 1.00 63.47 1124 GLY A O 1
ATOM 8927 N N . ASN A 1 1125 ? -27.995 -41.574 -23.447 1.00 66.12 1125 ASN A N 1
ATOM 8928 C CA . ASN A 1 1125 ? -27.902 -40.422 -22.544 1.00 66.12 1125 ASN A CA 1
ATOM 8929 C C . ASN A 1 1125 ? -27.491 -39.133 -23.265 1.00 66.12 1125 ASN A C 1
ATOM 8931 O O . ASN A 1 1125 ? -27.608 -38.048 -22.716 1.00 66.12 1125 ASN A O 1
ATOM 8935 N N . MET A 1 1126 ? -27.063 -39.239 -24.523 1.00 64.56 1126 MET A N 1
ATOM 8936 C CA . MET A 1 1126 ? -26.544 -38.117 -25.307 1.00 64.56 1126 MET A CA 1
ATOM 8937 C C . MET A 1 1126 ? -27.528 -37.580 -26.355 1.00 64.56 1126 MET A C 1
ATOM 8939 O O . MET A 1 1126 ? -27.190 -36.673 -27.110 1.00 64.56 1126 MET A O 1
ATOM 8943 N N . LYS A 1 1127 ? -28.762 -38.098 -26.417 1.00 70.19 1127 LYS A N 1
ATOM 8944 C CA . LYS A 1 1127 ? -29.731 -37.719 -27.464 1.00 70.19 1127 LYS A CA 1
ATOM 8945 C C . LYS A 1 1127 ? -30.202 -36.262 -27.391 1.00 70.19 1127 LYS A C 1
ATOM 8947 O O . LYS A 1 1127 ? -30.567 -35.704 -28.418 1.00 70.19 1127 LYS A O 1
ATOM 8952 N N . LYS A 1 1128 ? -30.212 -35.650 -26.202 1.00 76.81 1128 LYS A N 1
ATOM 8953 C CA . LYS A 1 1128 ? -30.549 -34.226 -26.003 1.00 76.81 1128 LYS A CA 1
ATOM 8954 C C . LYS A 1 1128 ? -29.326 -33.314 -25.898 1.00 76.81 1128 LYS A C 1
ATOM 8956 O O . LYS A 1 1128 ? -29.496 -32.097 -25.839 1.00 76.81 1128 LYS A O 1
ATOM 8961 N N . MET A 1 1129 ? -28.119 -33.876 -25.856 1.00 82.81 1129 MET A N 1
ATOM 8962 C CA . MET A 1 1129 ? -26.909 -33.108 -25.592 1.00 82.81 1129 MET A CA 1
ATOM 8963 C C . MET A 1 1129 ? -26.575 -32.215 -26.790 1.00 82.81 1129 MET A C 1
ATOM 8965 O O . MET A 1 1129 ? -26.245 -32.702 -27.869 1.00 82.81 1129 MET A O 1
ATOM 8969 N N . LYS A 1 1130 ? -26.641 -30.900 -26.578 1.00 84.69 1130 LYS A N 1
ATOM 8970 C CA . LYS A 1 1130 ? -26.290 -29.865 -27.555 1.00 84.69 1130 LYS A CA 1
ATOM 8971 C C . LYS A 1 1130 ? -24.894 -29.313 -27.337 1.00 84.69 1130 LYS A C 1
ATOM 8973 O O . LYS A 1 1130 ? -24.300 -28.809 -28.286 1.00 84.69 1130 LYS A O 1
ATOM 8978 N N . GLY A 1 1131 ? -24.338 -29.391 -26.128 1.00 85.44 1131 GLY A N 1
ATOM 8979 C CA . GLY A 1 1131 ? -22.946 -29.004 -25.944 1.00 85.44 1131 GLY A CA 1
ATOM 8980 C C . GLY A 1 1131 ? -22.180 -29.780 -24.890 1.00 85.44 1131 GLY A C 1
ATOM 8981 O O . GLY A 1 1131 ? -22.734 -30.247 -23.898 1.00 85.44 1131 GLY A O 1
ATOM 8982 N N . CYS A 1 1132 ? -20.882 -29.919 -25.134 1.00 86.69 1132 CYS A N 1
ATOM 8983 C CA . CYS A 1 1132 ? -19.994 -30.733 -24.318 1.00 86.69 1132 CYS A CA 1
ATOM 8984 C C . CYS A 1 1132 ? -18.645 -30.035 -24.112 1.00 86.69 1132 CYS A C 1
ATOM 8986 O O . CYS A 1 1132 ? -18.035 -29.552 -25.071 1.00 86.69 1132 CYS A O 1
ATOM 8988 N N . TRP A 1 1133 ? -18.183 -30.003 -22.862 1.00 87.00 1133 TRP A N 1
ATOM 8989 C CA . TRP A 1 1133 ? -16.859 -29.529 -22.468 1.00 87.00 1133 TRP A CA 1
ATOM 8990 C C . TRP A 1 1133 ? -16.064 -30.684 -21.876 1.00 87.00 1133 TRP A C 1
ATOM 8992 O O . TRP A 1 1133 ? -16.486 -31.289 -20.894 1.00 87.00 1133 TRP A O 1
ATOM 9002 N N . LEU A 1 1134 ? -14.907 -30.965 -22.467 1.00 86.56 1134 LEU A N 1
ATOM 9003 C CA . LEU A 1 1134 ? -13.969 -31.983 -22.009 1.00 86.56 1134 LEU A CA 1
ATOM 9004 C C . LEU A 1 1134 ? -12.680 -31.303 -21.563 1.00 86.56 1134 LEU A C 1
ATOM 9006 O O . LEU A 1 1134 ? -12.000 -30.680 -22.380 1.00 86.56 1134 LEU A O 1
ATOM 9010 N N . GLU A 1 1135 ? -12.324 -31.442 -20.291 1.00 80.31 1135 GLU A N 1
ATOM 9011 C CA . GLU A 1 1135 ? -11.113 -30.852 -19.725 1.00 80.31 1135 GLU A CA 1
ATOM 9012 C C . GLU A 1 1135 ? -10.325 -31.896 -18.931 1.00 80.31 1135 GLU A C 1
ATOM 9014 O O . GLU A 1 1135 ? -10.872 -32.584 -18.070 1.00 80.31 1135 GLU A O 1
ATOM 9019 N N . ARG A 1 1136 ? -9.017 -32.021 -19.197 1.00 72.69 1136 ARG A N 1
ATOM 9020 C CA . ARG A 1 1136 ? -8.116 -32.919 -18.442 1.00 72.69 1136 ARG A CA 1
ATOM 9021 C C . ARG A 1 1136 ? -8.539 -34.403 -18.418 1.00 72.69 1136 ARG A C 1
ATOM 9023 O O . ARG A 1 1136 ? -8.062 -35.167 -17.583 1.00 72.69 1136 ARG A O 1
ATOM 9030 N N . CYS A 1 1137 ? -9.373 -34.855 -19.357 1.00 79.31 1137 CYS A N 1
ATOM 9031 C CA . CYS A 1 1137 ? -9.695 -36.274 -19.558 1.00 79.31 1137 CYS A CA 1
ATOM 9032 C C . CYS A 1 1137 ? -8.510 -36.992 -20.234 1.00 79.31 1137 CYS A C 1
ATOM 9034 O O . CYS A 1 1137 ? -8.460 -37.167 -21.452 1.00 79.31 1137 CYS A O 1
ATOM 9036 N N . SER A 1 1138 ? -7.503 -37.351 -19.440 1.00 77.62 1138 SER A N 1
ATOM 9037 C CA . SER A 1 1138 ? -6.164 -37.726 -19.915 1.00 77.62 1138 SER A CA 1
ATOM 9038 C C . SER A 1 1138 ? -6.092 -38.999 -20.768 1.00 77.62 1138 SER A C 1
ATOM 9040 O O . SER A 1 1138 ? -5.153 -39.128 -21.557 1.00 77.62 1138 SER A O 1
ATOM 9042 N N . GLU A 1 1139 ? -7.060 -39.913 -20.658 1.00 81.19 1139 GLU A N 1
ATOM 9043 C CA . GLU A 1 1139 ? -7.093 -41.190 -21.392 1.00 81.19 1139 GLU A CA 1
ATOM 9044 C C . GLU A 1 1139 ? -7.801 -41.124 -22.757 1.00 81.19 1139 GLU A C 1
ATOM 9046 O O . GLU A 1 1139 ? -7.751 -42.079 -23.539 1.00 81.19 1139 GLU A O 1
ATOM 9051 N N . LEU A 1 1140 ? -8.389 -39.975 -23.093 1.00 83.38 1140 LEU A N 1
ATOM 9052 C CA . LEU A 1 1140 ? -9.225 -39.796 -24.273 1.00 83.38 1140 LEU A CA 1
ATOM 9053 C C . LEU A 1 1140 ? -8.367 -39.679 -25.550 1.00 83.38 1140 LEU A C 1
ATOM 9055 O O . LEU A 1 1140 ? -7.626 -38.713 -25.741 1.00 83.38 1140 LEU A O 1
ATOM 9059 N N . LYS A 1 1141 ? -8.443 -40.691 -26.430 1.00 78.50 1141 LYS A N 1
ATOM 9060 C CA . LYS A 1 1141 ? -7.655 -40.763 -27.685 1.00 78.50 1141 LYS A CA 1
ATOM 9061 C C . LYS A 1 1141 ? -8.394 -40.204 -28.897 1.00 78.50 1141 LYS A C 1
ATOM 9063 O O . LYS A 1 1141 ? -7.768 -39.611 -29.776 1.00 78.50 1141 LYS A O 1
ATOM 9068 N N . SER A 1 1142 ? -9.707 -40.400 -28.934 1.00 79.25 1142 SER A N 1
ATOM 9069 C CA . SER A 1 1142 ? -10.619 -39.809 -29.909 1.00 79.25 1142 SER A CA 1
ATOM 9070 C C . SER A 1 1142 ? -11.973 -39.569 -29.248 1.00 79.25 1142 SER A C 1
ATOM 9072 O O . SER A 1 1142 ? -12.359 -40.315 -28.351 1.00 79.25 1142 SER A O 1
ATOM 9074 N N . ILE A 1 1143 ? -12.676 -38.508 -29.650 1.00 80.69 1143 ILE A N 1
ATOM 9075 C CA . ILE A 1 1143 ? -13.941 -38.112 -29.016 1.00 80.69 1143 ILE A CA 1
ATOM 9076 C C . ILE A 1 1143 ? -15.047 -39.097 -29.396 1.00 80.69 1143 ILE A C 1
ATOM 9078 O O . ILE A 1 1143 ? -15.742 -39.589 -28.506 1.00 80.69 1143 ILE A O 1
ATOM 9082 N N . LEU A 1 1144 ? -15.145 -39.449 -30.684 1.00 75.94 1144 LEU A N 1
ATOM 9083 C CA . LEU A 1 1144 ? -16.105 -40.416 -31.232 1.00 75.94 1144 LEU A CA 1
ATOM 9084 C C . LEU A 1 1144 ? -15.375 -41.478 -32.077 1.00 75.94 1144 LEU A C 1
ATOM 9086 O O . LEU A 1 1144 ? -14.631 -41.135 -32.999 1.00 75.94 1144 LEU A O 1
ATOM 9090 N N . CYS A 1 1145 ? -15.595 -42.765 -31.794 1.00 64.50 1145 CYS A N 1
ATOM 9091 C CA . CYS A 1 1145 ? -14.760 -43.865 -32.293 1.00 64.50 1145 CYS A CA 1
ATOM 9092 C C . CYS A 1 1145 ? -15.477 -44.819 -33.276 1.00 64.50 1145 CYS A C 1
ATOM 9094 O O . CYS A 1 1145 ? -14.829 -45.320 -34.199 1.00 64.50 1145 CYS A O 1
ATOM 9096 N N . ASN A 1 1146 ? -16.789 -45.058 -33.135 1.00 62.56 1146 ASN A N 1
ATOM 9097 C CA . ASN A 1 1146 ? -17.504 -46.198 -33.737 1.00 62.56 1146 ASN A CA 1
ATOM 9098 C C . ASN A 1 1146 ? -18.785 -45.827 -34.519 1.00 62.56 1146 ASN A C 1
ATOM 9100 O O . ASN A 1 1146 ? -19.292 -44.717 -34.459 1.00 62.56 1146 ASN A O 1
ATOM 9104 N N . GLY A 1 1147 ? -19.356 -46.794 -35.255 1.00 55.69 1147 GLY A N 1
ATOM 9105 C CA . GLY A 1 1147 ? -20.597 -46.608 -36.031 1.00 55.69 1147 GLY A CA 1
ATOM 9106 C C . GLY A 1 1147 ? -21.871 -46.405 -35.193 1.00 55.69 1147 GLY A C 1
ATOM 9107 O O . GLY A 1 1147 ? -22.863 -45.910 -35.713 1.00 55.69 1147 GLY A O 1
ATOM 9108 N N . THR A 1 1148 ? -21.844 -46.747 -33.901 1.00 57.03 1148 THR A N 1
ATOM 9109 C CA . THR A 1 1148 ? -22.884 -46.381 -32.920 1.00 57.03 1148 THR A CA 1
ATOM 9110 C C . THR A 1 1148 ? -22.849 -44.897 -32.561 1.00 57.03 1148 THR A C 1
ATOM 9112 O O . THR A 1 1148 ? -23.839 -44.369 -32.068 1.00 57.03 1148 THR A O 1
ATOM 9115 N N . ASP A 1 1149 ? -21.732 -44.222 -32.848 1.00 59.88 1149 ASP A N 1
ATOM 9116 C CA . ASP A 1 1149 ? -21.489 -42.828 -32.475 1.00 59.88 1149 ASP A CA 1
ATOM 9117 C C . ASP A 1 1149 ? -21.994 -41.841 -33.536 1.00 59.88 1149 ASP A C 1
ATOM 9119 O O . ASP A 1 1149 ? -21.883 -40.626 -33.380 1.00 59.88 1149 ASP A O 1
ATOM 9123 N N . VAL A 1 1150 ? -22.575 -42.363 -34.621 1.00 58.38 1150 VAL A N 1
ATOM 9124 C CA . VAL A 1 1150 ? -23.154 -41.563 -35.704 1.00 58.38 1150 VAL A CA 1
ATOM 9125 C C . VAL A 1 1150 ? -24.332 -40.741 -35.182 1.00 58.38 1150 VAL A C 1
ATOM 9127 O O . VAL A 1 1150 ? -24.338 -39.535 -35.380 1.00 58.38 1150 VAL A O 1
ATOM 9130 N N . GLU A 1 1151 ? -25.250 -41.337 -34.409 1.00 59.16 1151 GLU A N 1
ATOM 9131 C CA . GLU A 1 1151 ? -26.346 -40.589 -33.759 1.00 59.16 1151 GLU A CA 1
ATOM 9132 C C . GLU A 1 1151 ? -25.838 -39.618 -32.666 1.00 59.16 1151 GLU A C 1
ATOM 9134 O O . GLU A 1 1151 ? -26.534 -38.666 -32.312 1.00 59.16 1151 GLU A O 1
ATOM 9139 N N . LEU A 1 1152 ? -24.628 -39.836 -32.123 1.00 64.31 1152 LEU A N 1
ATOM 9140 C CA . LEU A 1 1152 ? -24.053 -39.043 -31.023 1.00 64.31 1152 LEU A CA 1
ATOM 9141 C C . LEU A 1 1152 ? -23.516 -37.685 -31.494 1.00 64.31 1152 LEU A C 1
ATOM 9143 O O . LEU A 1 1152 ? -23.679 -36.683 -30.800 1.00 64.31 1152 LEU A O 1
ATOM 9147 N N . GLY A 1 1153 ? -22.871 -37.647 -32.664 1.00 63.38 1153 GLY A N 1
ATOM 9148 C CA . GLY A 1 1153 ? -22.339 -36.415 -33.257 1.00 63.38 1153 GLY A CA 1
ATOM 9149 C C . GLY A 1 1153 ? -23.410 -35.528 -33.898 1.00 63.38 1153 GLY A C 1
ATOM 9150 O O . GLY A 1 1153 ? -23.190 -34.330 -34.071 1.00 63.38 1153 GLY A O 1
ATOM 9151 N N . GLU A 1 1154 ? -24.576 -36.091 -34.226 1.00 72.00 1154 GLU A N 1
ATOM 9152 C CA . GLU A 1 1154 ? -25.628 -35.388 -34.960 1.00 72.00 1154 GLU A CA 1
ATOM 9153 C C . GLU A 1 1154 ? -26.291 -34.264 -34.164 1.00 72.00 1154 GLU A C 1
ATOM 9155 O O . GLU A 1 1154 ? -26.634 -33.257 -34.769 1.00 72.00 1154 GLU A O 1
ATOM 9160 N N . ASN A 1 1155 ? -26.450 -34.382 -32.841 1.00 78.44 1155 ASN A N 1
ATOM 9161 C CA . ASN A 1 1155 ? -27.163 -33.383 -32.023 1.00 78.44 1155 ASN A CA 1
ATOM 9162 C C . ASN A 1 1155 ? -26.261 -32.305 -31.402 1.00 78.44 1155 ASN A C 1
ATOM 9164 O O . ASN A 1 1155 ? -26.766 -31.286 -30.933 1.00 78.44 1155 ASN A O 1
ATOM 9168 N N . LEU A 1 1156 ? -24.942 -32.511 -31.402 1.00 83.31 1156 LEU A N 1
ATOM 9169 C CA . LEU A 1 1156 ? -23.990 -31.572 -30.816 1.00 83.31 1156 LEU A CA 1
ATOM 9170 C C . LEU A 1 1156 ? -23.903 -30.290 -31.646 1.00 83.31 1156 LEU A C 1
ATOM 9172 O O . LEU A 1 1156 ? -23.561 -30.331 -32.821 1.00 83.31 1156 LEU A O 1
ATOM 9176 N N . GLU A 1 1157 ? -24.152 -29.151 -31.006 1.00 87.62 1157 GLU A N 1
ATOM 9177 C CA . GLU A 1 1157 ? -24.021 -27.801 -31.559 1.00 87.62 1157 GLU A CA 1
ATOM 9178 C C . GLU A 1 1157 ? -22.710 -27.130 -31.122 1.00 87.62 1157 GLU A C 1
ATOM 9180 O O . GLU A 1 1157 ? -22.112 -26.395 -31.909 1.00 87.62 1157 GLU A O 1
ATOM 9185 N N . ILE A 1 1158 ? -22.240 -27.401 -29.895 1.00 85.31 1158 ILE A N 1
ATOM 9186 C CA . ILE A 1 1158 ? -21.023 -26.812 -29.314 1.00 85.31 1158 ILE A CA 1
ATOM 9187 C C . ILE A 1 1158 ? -20.120 -27.903 -28.735 1.00 85.31 1158 ILE A C 1
ATOM 9189 O O . ILE A 1 1158 ? -20.541 -28.696 -27.896 1.00 85.31 1158 ILE A O 1
ATOM 9193 N N . LEU A 1 1159 ? -18.843 -27.909 -29.105 1.00 87.75 1159 LEU A N 1
ATOM 9194 C CA . LEU A 1 1159 ? -17.857 -28.826 -28.539 1.00 87.75 1159 LEU A CA 1
ATOM 9195 C C . LEU A 1 1159 ? -16.601 -28.062 -28.133 1.00 87.75 1159 LEU A C 1
ATOM 9197 O O . LEU A 1 1159 ? -15.967 -27.398 -28.953 1.00 87.75 1159 LEU A O 1
ATOM 9201 N N . CYS A 1 1160 ? -16.235 -28.169 -26.861 1.00 85.62 1160 CYS A N 1
ATOM 9202 C CA . CYS A 1 1160 ? -15.025 -27.577 -26.311 1.00 85.62 1160 CYS A CA 1
ATOM 9203 C C . CYS A 1 1160 ? -14.135 -28.673 -25.737 1.00 85.62 1160 CYS A C 1
ATOM 9205 O O . CYS A 1 1160 ? -14.556 -29.427 -24.863 1.00 85.62 1160 CYS A O 1
ATOM 9207 N N . VAL A 1 1161 ? -12.890 -28.743 -26.195 1.00 87.31 1161 VAL A N 1
ATOM 9208 C CA . VAL A 1 1161 ? -11.907 -29.698 -25.685 1.00 87.31 1161 VAL A CA 1
ATOM 9209 C C . VAL A 1 1161 ? -10.645 -28.981 -25.247 1.00 87.31 1161 VAL A C 1
ATOM 9211 O O . VAL A 1 1161 ? -10.097 -28.161 -25.989 1.00 87.31 1161 VAL A O 1
ATOM 9214 N N . SER A 1 1162 ? -10.184 -29.276 -24.032 1.00 80.31 1162 SER A N 1
ATOM 9215 C CA . SER A 1 1162 ? -8.970 -28.681 -23.498 1.00 80.31 1162 SER A CA 1
ATOM 9216 C C . SER A 1 1162 ? -8.096 -29.639 -22.701 1.00 80.31 1162 SER A C 1
ATOM 9218 O O . SER A 1 1162 ? -8.582 -30.464 -21.927 1.00 80.31 1162 SER A O 1
ATOM 9220 N N . ASN A 1 1163 ? -6.780 -29.492 -22.872 1.00 71.69 1163 ASN A N 1
ATOM 9221 C CA . ASN A 1 1163 ? -5.765 -30.212 -22.106 1.00 71.69 1163 ASN A CA 1
ATOM 9222 C C . ASN A 1 1163 ? -5.961 -31.741 -22.155 1.00 71.69 1163 ASN A C 1
ATOM 9224 O O . ASN A 1 1163 ? -5.952 -32.426 -21.132 1.00 71.69 1163 ASN A O 1
ATOM 9228 N N . LEU A 1 1164 ? -6.185 -32.267 -23.365 1.00 80.62 1164 LEU A N 1
ATOM 9229 C CA . LEU A 1 1164 ? -6.323 -33.698 -23.641 1.00 80.62 1164 LEU A CA 1
ATOM 9230 C C . LEU A 1 1164 ? -5.019 -34.216 -24.279 1.00 80.62 1164 LEU A C 1
ATOM 9232 O O . LEU A 1 1164 ? -4.873 -34.192 -25.504 1.00 80.62 1164 LEU A O 1
ATOM 9236 N N . PRO A 1 1165 ? -4.031 -34.666 -23.480 1.00 73.50 1165 PRO A N 1
ATOM 9237 C CA . PRO A 1 1165 ? -2.680 -34.958 -23.963 1.00 73.50 1165 PRO A CA 1
ATOM 9238 C C . PRO A 1 1165 ? -2.591 -36.188 -24.875 1.00 73.50 1165 PRO A C 1
ATOM 9240 O O . PRO A 1 1165 ? -1.595 -36.339 -25.577 1.00 73.50 1165 PRO A O 1
ATOM 9243 N N . LYS A 1 1166 ? -3.592 -37.080 -24.875 1.00 81.75 1166 LYS A N 1
ATOM 9244 C CA . LYS A 1 1166 ? -3.629 -38.286 -25.723 1.00 81.75 1166 LYS A CA 1
ATOM 9245 C C . LYS A 1 1166 ? -4.526 -38.151 -26.957 1.00 81.75 1166 LYS A C 1
ATOM 9247 O O . LYS A 1 1166 ? -4.554 -39.086 -27.757 1.00 81.75 1166 LYS A O 1
ATOM 9252 N N . LEU A 1 1167 ? -5.211 -37.018 -27.137 1.00 87.06 1167 LEU A N 1
ATOM 9253 C CA . LEU A 1 1167 ? -6.148 -36.821 -28.241 1.00 87.06 1167 LEU A CA 1
ATOM 9254 C C . LEU A 1 1167 ? -5.397 -36.747 -29.580 1.00 87.06 1167 LEU A C 1
ATOM 9256 O O . LEU A 1 1167 ? -4.573 -35.856 -29.774 1.00 87.06 1167 LEU A O 1
ATOM 9260 N N . GLN A 1 1168 ? -5.688 -37.675 -30.496 1.00 82.69 1168 GLN A N 1
ATOM 9261 C CA . GLN A 1 1168 ? -5.040 -37.765 -31.816 1.00 82.69 1168 GLN A CA 1
ATOM 9262 C C . GLN A 1 1168 ? -5.924 -37.240 -32.956 1.00 82.69 1168 GLN A C 1
ATOM 9264 O O . GLN A 1 1168 ? -5.406 -36.657 -33.910 1.00 82.69 1168 GLN A O 1
ATOM 9269 N N . SER A 1 1169 ? -7.243 -37.428 -32.851 1.00 80.25 1169 SER A N 1
ATOM 9270 C CA . SER A 1 1169 ? -8.261 -36.931 -33.789 1.00 80.25 1169 SER A CA 1
ATOM 9271 C C . SER A 1 1169 ? -9.605 -36.740 -33.078 1.00 80.25 1169 SER A C 1
ATOM 9273 O O . SER A 1 1169 ? -9.864 -37.400 -32.069 1.00 80.25 1169 SER A O 1
ATOM 9275 N N . LEU A 1 1170 ? -10.493 -35.881 -33.598 1.00 79.00 1170 LEU A N 1
ATOM 9276 C CA . LEU A 1 1170 ? -11.837 -35.734 -33.018 1.00 79.00 1170 LEU A CA 1
ATOM 9277 C C . LEU A 1 1170 ? -12.762 -36.913 -33.352 1.00 79.00 1170 LEU A C 1
ATOM 9279 O O . LEU A 1 1170 ? -13.505 -37.354 -32.479 1.00 79.00 1170 LEU A O 1
ATOM 9283 N N . CYS A 1 1171 ? -12.713 -37.438 -34.578 1.00 73.81 1171 CYS A N 1
ATOM 9284 C CA . CYS A 1 1171 ? -13.579 -38.537 -35.012 1.00 73.81 1171 CYS A CA 1
ATOM 9285 C C . CYS A 1 1171 ? -12.930 -39.444 -36.074 1.00 73.81 1171 CYS A C 1
ATOM 9287 O O . CYS A 1 1171 ? -11.893 -39.108 -36.656 1.00 73.81 1171 CYS A O 1
ATOM 9289 N N . SER A 1 1172 ? -13.551 -40.603 -36.325 1.00 69.50 1172 SER A N 1
ATOM 9290 C CA . SER A 1 1172 ? -13.205 -41.534 -37.411 1.00 69.50 1172 SER A CA 1
ATOM 9291 C C . SER A 1 1172 ? -13.949 -41.213 -38.725 1.00 69.50 1172 SER A C 1
ATOM 9293 O O . SER A 1 1172 ? -14.924 -40.462 -38.739 1.00 69.50 1172 SER A O 1
ATOM 9295 N N . GLU A 1 1173 ? -13.519 -41.795 -39.855 1.00 62.06 1173 GLU A N 1
ATOM 9296 C CA . GLU A 1 1173 ? -14.073 -41.524 -41.205 1.00 62.06 1173 GLU A CA 1
ATOM 9297 C C . GLU A 1 1173 ? -15.585 -41.797 -41.362 1.00 62.06 1173 GLU A C 1
ATOM 9299 O O . GLU A 1 1173 ? -16.186 -41.377 -42.346 1.00 62.06 1173 GLU A O 1
ATOM 9304 N N . LYS A 1 1174 ? -16.212 -42.512 -40.419 1.00 62.66 1174 LYS A N 1
ATOM 9305 C CA . LYS A 1 1174 ? -17.621 -42.936 -40.501 1.00 62.66 1174 LYS A CA 1
ATOM 9306 C C . LYS A 1 1174 ? -18.594 -42.072 -39.693 1.00 62.66 1174 LYS A C 1
ATOM 9308 O O . LYS A 1 1174 ? -19.791 -42.327 -39.762 1.00 62.66 1174 LYS A O 1
ATOM 9313 N N . VAL A 1 1175 ? -18.109 -41.096 -38.924 1.00 67.62 1175 VAL A N 1
ATOM 9314 C CA . VAL A 1 1175 ? -18.926 -40.289 -37.997 1.00 67.62 1175 VAL A CA 1
ATOM 9315 C C . VAL A 1 1175 ? -19.129 -38.882 -38.560 1.00 67.62 1175 VAL A C 1
ATOM 9317 O O . VAL A 1 1175 ? -18.201 -38.321 -39.136 1.00 67.62 1175 VAL A O 1
ATOM 9320 N N . ASN A 1 1176 ? -20.323 -38.300 -38.419 1.00 68.62 1176 ASN A N 1
ATOM 9321 C CA . ASN A 1 1176 ? -20.647 -36.978 -38.963 1.00 68.62 1176 ASN A CA 1
ATOM 9322 C C . ASN A 1 1176 ? -21.170 -36.037 -37.860 1.00 68.62 1176 ASN A C 1
ATOM 9324 O O . ASN A 1 1176 ? -22.035 -36.430 -37.081 1.00 68.62 1176 ASN A O 1
ATOM 9328 N N . PHE A 1 1177 ? -20.658 -34.805 -37.794 1.00 78.50 1177 PHE A N 1
ATOM 9329 C CA . PHE A 1 1177 ? -21.114 -33.766 -36.868 1.00 78.50 1177 PHE A CA 1
ATOM 9330 C C . PHE A 1 1177 ? -22.105 -32.842 -37.580 1.00 78.50 1177 PHE A C 1
ATOM 9332 O O . PHE A 1 1177 ? -21.808 -31.684 -37.884 1.00 78.50 1177 PHE A O 1
ATOM 9339 N N . ASN A 1 1178 ? -23.294 -33.371 -37.871 1.00 73.94 1178 ASN A N 1
ATOM 9340 C CA . ASN A 1 1178 ? -24.261 -32.680 -38.721 1.00 73.94 1178 ASN A CA 1
ATOM 9341 C C . ASN A 1 1178 ? -24.688 -31.317 -38.159 1.00 73.94 1178 ASN A C 1
ATOM 9343 O O . ASN A 1 1178 ? -24.814 -30.390 -38.946 1.00 73.94 1178 ASN A O 1
ATOM 9347 N N . ASN A 1 1179 ? -24.880 -31.142 -36.848 1.00 83.12 1179 ASN A N 1
ATOM 9348 C CA . ASN A 1 1179 ? -25.369 -29.871 -36.285 1.00 83.12 1179 ASN A CA 1
ATOM 9349 C C . ASN A 1 1179 ? -24.298 -29.002 -35.609 1.00 83.12 1179 ASN A C 1
ATOM 9351 O O . ASN A 1 1179 ? -24.636 -27.931 -35.098 1.00 83.12 1179 ASN A O 1
ATOM 9355 N N . LEU A 1 1180 ? -23.024 -29.410 -35.628 1.00 86.94 1180 LEU A N 1
ATOM 9356 C CA . LEU A 1 1180 ? -21.975 -28.704 -34.893 1.00 86.94 1180 LEU A CA 1
ATOM 9357 C C . LEU A 1 1180 ? -21.714 -27.331 -35.511 1.00 86.94 1180 LEU A C 1
ATOM 9359 O O . LEU A 1 1180 ? -21.372 -27.224 -36.687 1.00 86.94 1180 LEU A O 1
ATOM 9363 N N . GLN A 1 1181 ? -21.876 -26.287 -34.702 1.00 88.50 1181 GLN A N 1
ATOM 9364 C CA . GLN A 1 1181 ? -21.716 -24.885 -35.081 1.00 88.50 1181 GLN A CA 1
ATOM 9365 C C . GLN A 1 1181 ? -20.444 -24.289 -34.482 1.00 88.50 1181 GLN A C 1
ATOM 9367 O O . GLN A 1 1181 ? -19.723 -23.595 -35.200 1.00 88.50 1181 GLN A O 1
ATOM 9372 N N . ASP A 1 1182 ? -20.129 -24.608 -33.225 1.00 86.56 1182 ASP A N 1
ATOM 9373 C CA . ASP A 1 1182 ? -18.990 -24.032 -32.514 1.00 86.56 1182 ASP A CA 1
ATOM 9374 C C . ASP A 1 1182 ? -18.039 -25.131 -32.032 1.00 86.56 1182 ASP A C 1
ATOM 9376 O O . ASP A 1 1182 ? -18.399 -25.994 -31.229 1.00 86.56 1182 ASP A O 1
ATOM 9380 N N . LEU A 1 1183 ? -16.799 -25.090 -32.515 1.00 89.38 1183 LEU A N 1
ATOM 9381 C CA . LEU A 1 1183 ? -15.750 -26.028 -32.135 1.00 89.38 1183 LEU A CA 1
ATOM 9382 C C . LEU A 1 1183 ? -14.548 -25.276 -31.572 1.00 89.38 1183 LEU A C 1
ATOM 9384 O O . LEU A 1 1183 ? -13.927 -24.445 -32.244 1.00 89.38 1183 LEU A O 1
ATOM 9388 N N . HIS A 1 1184 ? -14.190 -25.608 -30.338 1.00 86.38 1184 HIS A N 1
ATOM 9389 C CA . HIS A 1 1184 ? -13.081 -25.001 -29.629 1.00 86.38 1184 HIS A CA 1
ATOM 9390 C C . HIS A 1 1184 ? -12.102 -26.058 -29.123 1.00 86.38 1184 HIS A C 1
ATOM 9392 O O . HIS A 1 1184 ? -12.487 -26.999 -28.434 1.00 86.38 1184 HIS A O 1
ATOM 9398 N N . ILE A 1 1185 ? -10.824 -25.884 -29.451 1.00 86.44 1185 ILE A N 1
ATOM 9399 C CA . ILE A 1 1185 ? -9.751 -26.824 -29.128 1.00 86.44 1185 ILE A CA 1
ATOM 9400 C C . ILE A 1 1185 ? -8.595 -26.047 -28.504 1.00 86.44 1185 ILE A C 1
ATOM 9402 O O . ILE A 1 1185 ? -8.125 -25.061 -29.076 1.00 86.44 1185 ILE A O 1
ATOM 9406 N N . ASP A 1 1186 ? -8.133 -26.488 -27.339 1.00 80.38 1186 ASP A N 1
ATOM 9407 C CA . ASP A 1 1186 ? -7.088 -25.803 -26.580 1.00 80.38 1186 ASP A CA 1
ATOM 9408 C C . ASP A 1 1186 ? -6.113 -26.812 -25.933 1.00 80.38 1186 ASP A C 1
ATOM 9410 O O . ASP A 1 1186 ? -6.533 -27.841 -25.410 1.00 80.38 1186 ASP A O 1
ATOM 9414 N N . CYS A 1 1187 ? -4.802 -26.566 -25.980 1.00 75.06 1187 CYS A N 1
ATOM 9415 C CA . CYS A 1 1187 ? -3.770 -27.397 -25.333 1.00 75.06 1187 CYS A CA 1
ATOM 9416 C C . CYS A 1 1187 ? -3.850 -28.919 -25.625 1.00 75.06 1187 CYS A C 1
ATOM 9418 O O . CYS A 1 1187 ? -3.544 -29.745 -24.763 1.00 75.06 1187 CYS A O 1
ATOM 9420 N N . CYS A 1 1188 ? -4.256 -29.327 -26.834 1.00 78.75 1188 CYS A N 1
ATOM 9421 C CA . CYS A 1 1188 ? -4.302 -30.737 -27.253 1.00 78.75 1188 CYS A CA 1
ATOM 9422 C C . CYS A 1 1188 ? -3.022 -31.103 -28.026 1.00 78.75 1188 CYS A C 1
ATOM 9424 O O . CYS A 1 1188 ? -2.950 -30.997 -29.250 1.00 78.75 1188 CYS A O 1
ATOM 9426 N N . THR A 1 1189 ? -1.974 -31.499 -27.302 1.00 76.00 1189 THR A N 1
ATOM 9427 C CA . THR A 1 1189 ? -0.594 -31.560 -27.825 1.00 76.00 1189 THR A CA 1
ATOM 9428 C C . THR A 1 1189 ? -0.321 -32.684 -28.832 1.00 76.00 1189 THR A C 1
ATOM 9430 O O . THR A 1 1189 ? 0.604 -32.556 -29.635 1.00 76.00 1189 THR A O 1
ATOM 9433 N N . MET A 1 1190 ? -1.109 -33.766 -28.831 1.00 82.38 1190 MET A N 1
ATOM 9434 C CA . MET A 1 1190 ? -0.962 -34.904 -29.760 1.00 82.38 1190 MET A CA 1
ATOM 9435 C C . MET A 1 1190 ? -1.871 -34.831 -30.995 1.00 82.38 1190 MET A C 1
ATOM 9437 O O . MET A 1 1190 ? -1.794 -35.711 -31.853 1.00 82.38 1190 MET A O 1
ATOM 9441 N N . LEU A 1 1191 ? -2.700 -33.791 -31.109 1.00 86.56 1191 LEU A N 1
ATOM 9442 C CA . LEU A 1 1191 ? -3.664 -33.649 -32.194 1.00 86.56 1191 LEU A CA 1
ATOM 9443 C C . LEU A 1 1191 ? -2.939 -33.324 -33.509 1.00 86.56 1191 LEU A C 1
ATOM 9445 O O . LEU A 1 1191 ? -2.368 -32.243 -33.650 1.00 86.56 1191 LEU A O 1
ATOM 9449 N N . GLU A 1 1192 ? -2.959 -34.243 -34.480 1.00 83.69 1192 GLU A N 1
ATOM 9450 C CA . GLU A 1 1192 ? -2.306 -34.033 -35.786 1.00 83.69 1192 GLU A CA 1
ATOM 9451 C C . GLU A 1 1192 ? -3.245 -33.428 -36.842 1.00 83.69 1192 GLU A C 1
ATOM 9453 O O . GLU A 1 1192 ? -2.792 -32.681 -37.716 1.00 83.69 1192 GLU A O 1
ATOM 9458 N N . SER A 1 1193 ? -4.549 -33.715 -36.739 1.00 81.06 1193 SER A N 1
ATOM 9459 C CA . SER A 1 1193 ? -5.621 -33.146 -37.569 1.00 81.06 1193 SER A CA 1
ATOM 9460 C C . SER A 1 1193 ? -6.966 -33.167 -36.830 1.00 81.06 1193 SER A C 1
ATOM 9462 O O . SER A 1 1193 ? -7.137 -33.962 -35.905 1.00 81.06 1193 SER A O 1
ATOM 9464 N N . ILE A 1 1194 ? -7.920 -32.312 -37.222 1.00 79.25 1194 ILE A N 1
ATOM 9465 C CA . ILE A 1 1194 ? -9.255 -32.275 -36.597 1.00 79.25 1194 ILE A CA 1
ATOM 9466 C C . ILE A 1 1194 ? -10.143 -33.405 -37.116 1.00 79.25 1194 ILE A C 1
ATOM 9468 O O . ILE A 1 1194 ? -10.604 -34.229 -36.324 1.00 79.25 1194 ILE A O 1
ATOM 9472 N N . CYS A 1 1195 ? -10.370 -33.461 -38.432 1.00 71.19 1195 CYS A N 1
ATOM 9473 C CA . CYS A 1 1195 ? -11.250 -34.444 -39.070 1.00 71.19 1195 CYS A CA 1
ATOM 9474 C C . CYS A 1 1195 ? -10.723 -34.894 -40.452 1.00 71.19 1195 CYS A C 1
ATOM 9476 O O . CYS A 1 1195 ? -10.098 -34.084 -41.151 1.00 71.19 1195 CYS A O 1
ATOM 9478 N N . PRO A 1 1196 ? -11.033 -36.141 -40.874 1.00 61.59 1196 PRO A N 1
ATOM 9479 C CA . PRO A 1 1196 ? -10.671 -36.678 -42.187 1.00 61.59 1196 PRO A CA 1
ATOM 9480 C C . PRO A 1 1196 ? -11.271 -35.919 -43.384 1.00 61.59 1196 PRO A C 1
ATOM 9482 O O . PRO A 1 1196 ? -10.628 -35.796 -44.426 1.00 61.59 1196 PRO A O 1
ATOM 9485 N N . LEU A 1 1197 ? -12.512 -35.425 -43.262 1.00 69.62 1197 LEU A N 1
ATOM 9486 C CA . LEU A 1 1197 ? -13.265 -34.810 -44.362 1.00 69.62 1197 LEU A CA 1
ATOM 9487 C C . LEU A 1 1197 ? -14.017 -33.547 -43.891 1.00 69.62 1197 LEU A C 1
ATOM 9489 O O . LEU A 1 1197 ? -14.785 -33.624 -42.934 1.00 69.62 1197 LEU A O 1
ATOM 9493 N N . PRO A 1 1198 ? -13.898 -32.391 -44.577 1.00 67.75 1198 PRO A N 1
ATOM 9494 C CA . PRO A 1 1198 ? -14.663 -31.179 -44.243 1.00 67.75 1198 PRO A CA 1
ATOM 9495 C C . PRO A 1 1198 ? -16.184 -31.337 -44.324 1.00 67.75 1198 PRO A C 1
ATOM 9497 O O . PRO A 1 1198 ? -16.903 -30.629 -43.624 1.00 67.75 1198 PRO A O 1
ATOM 9500 N N . SER A 1 1199 ? -16.676 -32.282 -45.136 1.00 69.19 1199 SER A N 1
ATOM 9501 C CA . SER A 1 1199 ? -18.103 -32.622 -45.229 1.00 69.19 1199 SER A CA 1
ATOM 9502 C C . SER A 1 1199 ? -18.677 -33.191 -43.924 1.00 69.19 1199 SER A C 1
ATOM 9504 O O . SER A 1 1199 ? -19.886 -33.316 -43.787 1.00 69.19 1199 SER A O 1
ATOM 9506 N N . GLN A 1 1200 ? -17.825 -33.541 -42.953 1.00 74.50 1200 GLN A N 1
ATOM 9507 C CA . GLN A 1 1200 ? -18.263 -33.965 -41.622 1.00 74.50 1200 GLN A CA 1
ATOM 9508 C C . GLN A 1 1200 ? -18.615 -32.781 -40.699 1.00 74.50 1200 GLN A C 1
ATOM 9510 O O . GLN A 1 1200 ? -19.074 -32.996 -39.583 1.00 74.50 1200 GLN A O 1
ATOM 9515 N N . LEU A 1 1201 ? -18.343 -31.542 -41.131 1.00 78.00 1201 LEU A N 1
ATOM 9516 C CA . LEU A 1 1201 ? -18.482 -30.300 -40.360 1.00 78.00 1201 LEU A CA 1
ATOM 9517 C C . LEU A 1 1201 ? -19.122 -29.190 -41.217 1.00 78.00 1201 LEU A C 1
ATOM 9519 O O . LEU A 1 1201 ? -18.742 -28.021 -41.135 1.00 78.00 1201 LEU A O 1
ATOM 9523 N N . GLU A 1 1202 ? -20.078 -29.538 -42.083 1.00 78.69 1202 GLU A N 1
ATOM 9524 C CA . GLU A 1 1202 ? -20.665 -28.598 -43.059 1.00 78.69 1202 GLU A CA 1
ATOM 9525 C C . GLU A 1 1202 ? -21.386 -27.403 -42.417 1.00 78.69 1202 GLU A C 1
ATOM 9527 O O . GLU A 1 1202 ? -21.476 -26.333 -43.027 1.00 78.69 1202 GLU A O 1
ATOM 9532 N N . ASN A 1 1203 ? -21.880 -27.575 -41.187 1.00 85.50 1203 ASN A N 1
ATOM 9533 C CA . ASN A 1 1203 ? -22.638 -26.568 -40.444 1.00 85.50 1203 ASN A CA 1
ATOM 9534 C C . ASN A 1 1203 ? -21.807 -25.737 -39.461 1.00 85.50 1203 ASN A C 1
ATOM 9536 O O . ASN A 1 1203 ? -22.358 -24.838 -38.820 1.00 85.50 1203 ASN A O 1
ATOM 9540 N N . LEU A 1 1204 ? -20.494 -25.975 -39.402 1.00 87.81 1204 LEU A N 1
ATOM 9541 C CA . LEU A 1 1204 ? -19.594 -25.280 -38.493 1.00 87.81 1204 LEU A CA 1
ATOM 9542 C C . LEU A 1 1204 ? -19.517 -23.791 -38.844 1.00 87.81 1204 LEU A C 1
ATOM 9544 O O . LEU A 1 1204 ? -19.235 -23.437 -39.985 1.00 87.81 1204 LEU A O 1
ATOM 9548 N N . LYS A 1 1205 ? -19.755 -22.923 -37.857 1.00 89.81 1205 LYS A N 1
ATOM 9549 C CA . LYS A 1 1205 ? -19.741 -21.455 -37.955 1.00 89.81 1205 LYS A CA 1
ATOM 9550 C C . LYS A 1 1205 ? -18.513 -20.842 -37.295 1.00 89.81 1205 LYS A C 1
ATOM 9552 O O . LYS A 1 1205 ? -17.963 -19.878 -37.833 1.00 89.81 1205 LYS A O 1
ATOM 9557 N N . ILE A 1 1206 ? -18.076 -21.390 -36.161 1.00 86.12 1206 ILE A N 1
ATOM 9558 C CA . ILE A 1 1206 ? -16.923 -20.912 -35.398 1.00 86.12 1206 ILE A CA 1
ATOM 9559 C C . ILE A 1 1206 ? -15.967 -22.074 -35.139 1.00 86.12 1206 ILE A C 1
ATOM 9561 O O . ILE A 1 1206 ? -16.338 -23.097 -34.572 1.00 86.12 1206 ILE A O 1
ATOM 9565 N N . LEU A 1 1207 ? -14.704 -21.884 -35.514 1.00 90.56 1207 LEU A N 1
ATOM 9566 C CA . LEU A 1 1207 ? -13.610 -22.790 -35.197 1.00 90.56 1207 LEU A CA 1
ATOM 9567 C C . LEU A 1 1207 ? -12.486 -22.014 -34.515 1.00 90.56 1207 LEU A C 1
ATOM 9569 O O . LEU A 1 1207 ? -11.933 -21.067 -35.082 1.00 90.56 1207 LEU A O 1
ATOM 9573 N N . GLN A 1 1208 ? -12.130 -22.421 -33.300 1.00 86.25 1208 GLN A N 1
ATOM 9574 C CA . GLN A 1 1208 ? -11.004 -21.856 -32.565 1.00 86.25 1208 GLN A CA 1
ATOM 9575 C C . GLN A 1 1208 ? -10.039 -22.949 -32.128 1.00 86.25 1208 GLN A C 1
ATOM 9577 O O . GLN A 1 1208 ? -10.443 -23.896 -31.461 1.00 86.25 1208 GLN A O 1
ATOM 9582 N N . ILE A 1 1209 ? -8.758 -22.775 -32.442 1.00 88.00 1209 ILE A N 1
ATOM 9583 C CA . ILE A 1 1209 ? -7.706 -23.722 -32.074 1.00 88.00 1209 ILE A CA 1
ATOM 9584 C C . ILE A 1 1209 ? -6.545 -22.953 -31.450 1.00 88.00 1209 ILE A C 1
ATOM 9586 O O . ILE A 1 1209 ? -6.043 -21.995 -32.047 1.00 88.00 1209 ILE A O 1
ATOM 9590 N N . LYS A 1 1210 ? -6.120 -23.367 -30.257 1.00 79.88 1210 LYS A N 1
ATOM 9591 C CA . LYS A 1 1210 ? -5.022 -22.738 -29.519 1.00 79.88 1210 LYS A CA 1
ATOM 9592 C C . LYS A 1 1210 ? -4.025 -23.772 -29.005 1.00 79.88 1210 LYS A C 1
ATOM 9594 O O . LYS A 1 1210 ? -4.425 -24.863 -28.607 1.00 79.88 1210 LYS A O 1
ATOM 9599 N N . PHE A 1 1211 ? -2.738 -23.426 -29.023 1.00 72.94 1211 PHE A N 1
ATOM 9600 C CA . PHE A 1 1211 ? -1.662 -24.167 -28.347 1.00 72.94 1211 PHE A CA 1
ATOM 9601 C C . PHE A 1 1211 ? -1.615 -25.682 -28.674 1.00 72.94 1211 PHE A C 1
ATOM 9603 O O . PHE A 1 1211 ? -1.319 -26.516 -27.820 1.00 72.94 1211 PHE A O 1
ATOM 9610 N N . CYS A 1 1212 ? -1.929 -26.064 -29.919 1.00 78.38 1212 CYS A N 1
ATOM 9611 C CA . CYS A 1 1212 ? -1.858 -27.450 -30.403 1.00 78.38 1212 CYS A CA 1
ATOM 9612 C C . CYS A 1 1212 ? -0.591 -27.641 -31.251 1.00 78.38 1212 CYS A C 1
ATOM 9614 O O . CYS A 1 1212 ? -0.594 -27.423 -32.463 1.00 78.38 1212 CYS A O 1
ATOM 9616 N N . GLU A 1 1213 ? 0.510 -28.028 -30.602 1.00 79.12 1213 GLU A N 1
ATOM 9617 C CA . GLU A 1 1213 ? 1.859 -27.988 -31.187 1.00 79.12 1213 GLU A CA 1
ATOM 9618 C C . GLU A 1 1213 ? 2.063 -28.899 -32.407 1.00 79.12 1213 GLU A C 1
ATOM 9620 O O . GLU A 1 1213 ? 2.824 -28.543 -33.303 1.00 79.12 1213 GLU A O 1
ATOM 9625 N N . ARG A 1 1214 ? 1.393 -30.059 -32.467 1.00 84.75 1214 ARG A N 1
ATOM 9626 C CA . ARG A 1 1214 ? 1.571 -31.064 -33.535 1.00 84.75 1214 ARG A CA 1
ATOM 9627 C C . ARG A 1 1214 ? 0.575 -30.965 -34.687 1.00 84.75 1214 ARG A C 1
ATOM 9629 O O . ARG A 1 1214 ? 0.673 -31.755 -35.627 1.00 84.75 1214 ARG A O 1
ATOM 9636 N N . LEU A 1 1215 ? -0.359 -30.019 -34.637 1.00 88.50 1215 LEU A N 1
ATOM 9637 C CA . LEU A 1 1215 ? -1.403 -29.902 -35.648 1.00 88.50 1215 LEU A CA 1
ATOM 9638 C C . LEU A 1 1215 ? -0.787 -29.477 -36.988 1.00 88.50 1215 LEU A C 1
ATOM 9640 O O . LEU A 1 1215 ? -0.326 -28.346 -37.123 1.00 88.50 1215 LEU A O 1
ATOM 9644 N N . LYS A 1 1216 ? -0.787 -30.373 -37.983 1.00 86.56 1216 LYS A N 1
ATOM 9645 C CA . LYS A 1 1216 ? -0.178 -30.124 -39.307 1.00 86.56 1216 LYS A CA 1
ATOM 9646 C C . LYS A 1 1216 ? -1.166 -29.535 -40.301 1.00 86.56 1216 LYS A C 1
ATOM 9648 O O . LYS A 1 1216 ? -0.794 -28.672 -41.104 1.00 86.56 1216 LYS A O 1
ATOM 9653 N N . THR A 1 1217 ? -2.409 -30.008 -40.251 1.00 84.12 1217 THR A N 1
ATOM 9654 C CA . THR A 1 1217 ? -3.517 -29.557 -41.097 1.00 84.12 1217 THR A CA 1
ATOM 9655 C C . THR A 1 1217 ? -4.809 -29.506 -40.296 1.00 84.12 1217 THR A C 1
ATOM 9657 O O . THR A 1 1217 ? -5.053 -30.403 -39.492 1.00 84.12 1217 THR A O 1
ATOM 9660 N N . VAL A 1 1218 ? -5.662 -28.506 -40.538 1.00 83.31 1218 VAL A N 1
ATOM 9661 C CA . VAL A 1 1218 ? -7.011 -28.472 -39.934 1.00 83.31 1218 VAL A CA 1
ATOM 9662 C C . VAL A 1 1218 ? -7.857 -29.613 -40.512 1.00 83.31 1218 VAL A C 1
ATOM 9664 O O . VAL A 1 1218 ? -8.364 -30.439 -39.758 1.00 83.31 1218 VAL A O 1
ATOM 9667 N N . PHE A 1 1219 ? -7.912 -29.727 -41.841 1.00 82.31 1219 PHE A N 1
ATOM 9668 C CA . PHE A 1 1219 ? -8.592 -30.796 -42.573 1.00 82.31 1219 PHE A CA 1
ATOM 9669 C C . PHE A 1 1219 ? -7.606 -31.575 -43.455 1.00 82.31 1219 PHE A C 1
ATOM 9671 O O . PHE A 1 1219 ? -6.744 -30.980 -44.105 1.00 82.31 1219 PHE A O 1
ATOM 9678 N N . THR A 1 1220 ? -7.730 -32.902 -43.520 1.00 72.31 1220 THR A N 1
ATOM 9679 C CA . THR A 1 1220 ? -6.892 -33.730 -44.405 1.00 72.31 1220 THR A CA 1
ATOM 9680 C C . THR A 1 1220 ? -7.454 -33.732 -45.830 1.00 72.31 1220 THR A C 1
ATOM 9682 O O . THR A 1 1220 ? -8.575 -34.174 -46.064 1.00 72.31 1220 THR A O 1
ATOM 9685 N N . SER A 1 1221 ? -6.701 -33.229 -46.813 1.00 58.28 1221 SER A N 1
ATOM 9686 C CA . SER A 1 1221 ? -7.161 -33.157 -48.206 1.00 58.28 1221 SER A CA 1
ATOM 9687 C C . SER A 1 1221 ? -6.851 -34.443 -48.988 1.00 58.28 1221 SER A C 1
ATOM 9689 O O . SER A 1 1221 ? -5.692 -34.806 -49.190 1.00 58.28 1221 SER A O 1
ATOM 9691 N N . ASN A 1 1222 ? -7.885 -35.123 -49.495 1.00 54.47 1222 ASN A N 1
ATOM 9692 C CA . ASN A 1 1222 ? -7.726 -36.146 -50.532 1.00 54.47 1222 ASN A CA 1
ATOM 9693 C C . ASN A 1 1222 ? -7.791 -35.478 -51.914 1.00 54.47 1222 ASN A C 1
ATOM 9695 O O . ASN A 1 1222 ? -8.717 -34.728 -52.212 1.00 54.47 1222 ASN A O 1
ATOM 9699 N N . LYS A 1 1223 ? -6.799 -35.751 -52.772 1.00 52.19 1223 LYS A N 1
ATOM 9700 C CA . LYS A 1 1223 ? -6.538 -35.081 -54.068 1.00 52.19 1223 LYS A CA 1
ATOM 9701 C C . LYS A 1 1223 ? -7.652 -35.192 -55.136 1.00 52.19 1223 LYS A C 1
ATOM 9703 O O . LYS A 1 1223 ? -7.419 -34.792 -56.272 1.00 52.19 1223 LYS A O 1
ATOM 9708 N N . SER A 1 1224 ? -8.830 -35.734 -54.824 1.00 52.28 1224 SER A N 1
ATOM 9709 C CA . SER A 1 1224 ? -9.872 -36.080 -55.805 1.00 52.28 1224 SER A CA 1
ATOM 9710 C C . SER A 1 1224 ? -11.238 -35.408 -55.607 1.00 52.28 1224 SER A C 1
ATOM 9712 O O . SER A 1 1224 ? -12.121 -35.630 -56.432 1.00 52.28 1224 SER A O 1
ATOM 9714 N N . SER A 1 1225 ? -11.441 -34.559 -54.594 1.00 52.12 1225 SER A N 1
ATOM 9715 C CA . SER A 1 1225 ? -12.714 -33.840 -54.398 1.00 52.12 1225 SER A CA 1
ATOM 9716 C C . SER A 1 1225 ? -12.501 -32.418 -53.874 1.00 52.12 1225 SER A C 1
ATOM 9718 O O . SER A 1 1225 ? -11.701 -32.209 -52.965 1.00 52.12 1225 SER A O 1
ATOM 9720 N N . LYS A 1 1226 ? -13.227 -31.436 -54.431 1.00 57.75 1226 LYS A N 1
ATOM 9721 C CA . LYS A 1 1226 ? -13.279 -30.053 -53.924 1.00 57.75 1226 LYS A CA 1
ATOM 9722 C C . LYS A 1 1226 ? -13.802 -30.066 -52.478 1.00 57.75 1226 LYS A C 1
ATOM 9724 O O . LYS A 1 1226 ? -14.994 -30.233 -52.250 1.00 57.75 1226 LYS A O 1
ATOM 9729 N N . CYS A 1 1227 ? -12.902 -29.930 -51.512 1.00 68.88 1227 CYS A N 1
ATOM 9730 C CA . CYS A 1 1227 ? -13.199 -29.913 -50.082 1.00 68.88 1227 CYS A CA 1
ATOM 9731 C C . CYS A 1 1227 ? -13.664 -28.511 -49.645 1.00 68.88 1227 CYS A C 1
ATOM 9733 O O . CYS A 1 1227 ? -12.841 -27.598 -49.587 1.00 68.88 1227 CYS A O 1
ATOM 9735 N N . VAL A 1 1228 ? -14.954 -28.326 -49.338 1.00 76.38 1228 VAL A N 1
ATOM 9736 C CA . VAL A 1 1228 ? -15.551 -27.025 -48.962 1.00 76.38 1228 VAL A CA 1
ATOM 9737 C C . VAL A 1 1228 ? -16.241 -27.127 -47.595 1.00 76.38 1228 VAL A C 1
ATOM 9739 O O . VAL A 1 1228 ? -17.006 -28.057 -47.376 1.00 76.38 1228 VAL A O 1
ATOM 9742 N N . CYS A 1 1229 ? -16.012 -26.165 -46.695 1.00 81.62 1229 CYS A N 1
ATOM 9743 C CA . CYS A 1 1229 ? -16.784 -25.961 -45.463 1.00 81.62 1229 CYS A CA 1
ATOM 9744 C C . CYS A 1 1229 ? -17.599 -24.659 -45.623 1.00 81.62 1229 CYS A C 1
ATOM 9746 O O . CYS A 1 1229 ? -17.064 -23.555 -45.466 1.00 81.62 1229 CYS A O 1
ATOM 9748 N N . PRO A 1 1230 ? -18.873 -24.754 -46.043 1.00 79.56 1230 PRO A N 1
ATOM 9749 C CA . PRO A 1 1230 ? -19.592 -23.632 -46.639 1.00 79.56 1230 PRO A CA 1
ATOM 9750 C C . PRO A 1 1230 ? -20.098 -22.588 -45.639 1.00 79.56 1230 PRO A C 1
ATOM 9752 O O . PRO A 1 1230 ? -20.424 -21.487 -46.071 1.00 79.56 1230 PRO A O 1
ATOM 9755 N N . ARG A 1 1231 ? -20.187 -22.908 -44.340 1.00 86.38 1231 ARG A N 1
ATOM 9756 C CA . ARG A 1 1231 ? -20.810 -22.051 -43.310 1.00 86.38 1231 ARG A CA 1
ATOM 9757 C C . ARG A 1 1231 ? -19.838 -21.490 -42.267 1.00 86.38 1231 ARG A C 1
ATOM 9759 O O . ARG A 1 1231 ? -20.273 -20.780 -41.364 1.00 86.38 1231 ARG A O 1
ATOM 9766 N N . LEU A 1 1232 ? -18.536 -21.756 -42.394 1.00 87.31 1232 LEU A N 1
ATOM 9767 C CA . LEU A 1 1232 ? -17.552 -21.306 -41.410 1.00 87.31 1232 LEU A CA 1
ATOM 9768 C C . LEU A 1 1232 ? -17.304 -19.803 -41.534 1.00 87.31 1232 LEU A C 1
ATOM 9770 O O . LEU A 1 1232 ? -16.632 -19.358 -42.461 1.00 87.31 1232 LEU A O 1
ATOM 9774 N N . HIS A 1 1233 ? -17.822 -19.037 -40.573 1.00 89.00 1233 HIS A N 1
ATOM 9775 C CA . HIS A 1 1233 ? -17.723 -17.580 -40.517 1.00 89.00 1233 HIS A CA 1
ATOM 9776 C C . HIS A 1 1233 ? -16.501 -17.101 -39.736 1.00 89.00 1233 HIS A C 1
ATOM 9778 O O . HIS A 1 1233 ? -15.925 -16.070 -40.072 1.00 89.00 1233 HIS A O 1
ATOM 9784 N N . THR A 1 1234 ? -16.091 -17.816 -38.687 1.00 86.19 1234 THR A N 1
ATOM 9785 C CA . THR A 1 1234 ? -14.978 -17.406 -37.821 1.00 86.19 1234 THR A CA 1
ATOM 9786 C C . THR A 1 1234 ? -13.967 -18.528 -37.661 1.00 86.19 1234 THR A C 1
ATOM 9788 O O . THR A 1 1234 ? -14.295 -19.596 -37.160 1.00 86.19 1234 THR A O 1
ATOM 9791 N N . LEU A 1 1235 ? -12.715 -18.250 -38.020 1.00 90.75 1235 LEU A N 1
ATOM 9792 C CA . LEU A 1 1235 ? -11.572 -19.128 -37.812 1.00 90.75 1235 LEU A CA 1
ATOM 9793 C C . LEU A 1 1235 ? -10.488 -18.381 -37.027 1.00 90.75 1235 LEU A C 1
ATOM 9795 O O . LEU A 1 1235 ? -9.887 -17.428 -37.531 1.00 90.75 1235 LEU A O 1
ATOM 9799 N N . ARG A 1 1236 ? -10.245 -18.805 -35.785 1.00 85.62 1236 ARG A N 1
ATOM 9800 C CA . ARG A 1 1236 ? -9.235 -18.224 -34.887 1.00 85.62 1236 ARG A CA 1
ATOM 9801 C C . ARG A 1 1236 ? -8.169 -19.257 -34.563 1.00 85.62 1236 ARG A C 1
ATOM 9803 O O . ARG A 1 1236 ? -8.475 -20.308 -34.008 1.00 85.62 1236 ARG A O 1
ATOM 9810 N N . LEU A 1 1237 ? -6.921 -18.942 -34.878 1.00 86.44 1237 LEU A N 1
ATOM 9811 C CA . LEU A 1 1237 ? -5.791 -19.852 -34.716 1.00 86.44 1237 LEU A CA 1
ATOM 9812 C C . LEU A 1 1237 ? -4.718 -19.141 -33.896 1.00 86.44 1237 LEU A C 1
ATOM 9814 O O . LEU A 1 1237 ? -4.333 -18.029 -34.242 1.00 86.44 1237 LEU A O 1
ATOM 9818 N N . LEU A 1 1238 ? -4.251 -19.743 -32.805 1.00 76.00 1238 LEU A N 1
ATOM 9819 C CA . LEU A 1 1238 ? -3.247 -19.135 -31.928 1.00 76.00 1238 LEU A CA 1
ATOM 9820 C C . LEU A 1 1238 ? -2.169 -20.155 -31.560 1.00 76.00 1238 LEU A C 1
ATOM 9822 O O . LEU A 1 1238 ? -2.480 -21.190 -30.982 1.00 76.00 1238 LEU A O 1
ATOM 9826 N N . GLU A 1 1239 ? -0.908 -19.835 -31.850 1.00 69.38 1239 GLU A N 1
ATOM 9827 C CA . GLU A 1 1239 ? 0.257 -20.649 -31.455 1.00 69.38 1239 GLU A CA 1
ATOM 9828 C C . GLU A 1 1239 ? 0.196 -22.098 -31.957 1.00 69.38 1239 GLU A C 1
ATOM 9830 O O . GLU A 1 1239 ? 0.241 -23.057 -31.189 1.00 69.38 1239 GLU A O 1
ATOM 9835 N N . LEU A 1 1240 ? 0.105 -22.252 -33.282 1.00 80.94 1240 LEU A N 1
ATOM 9836 C CA . LEU A 1 1240 ? 0.105 -23.544 -33.977 1.00 80.94 1240 LEU A CA 1
ATOM 9837 C C . LEU A 1 1240 ? 1.373 -23.651 -34.850 1.00 80.94 1240 LEU A C 1
ATOM 9839 O O . LEU A 1 1240 ? 1.340 -23.302 -36.035 1.00 80.94 1240 LEU A O 1
ATOM 9843 N N . PRO A 1 1241 ? 2.523 -24.059 -34.277 1.00 74.62 1241 PRO A N 1
ATOM 9844 C CA . PRO A 1 1241 ? 3.831 -23.992 -34.935 1.00 74.62 1241 PRO A CA 1
ATOM 9845 C C . PRO A 1 1241 ? 3.971 -24.916 -36.152 1.00 74.62 1241 PRO A C 1
ATOM 9847 O O . PRO A 1 1241 ? 4.667 -24.558 -37.104 1.00 74.62 1241 PRO A O 1
ATOM 9850 N N . GLU A 1 1242 ? 3.307 -26.076 -36.144 1.00 87.00 1242 GLU A N 1
ATOM 9851 C CA . GLU A 1 1242 ? 3.377 -27.078 -37.218 1.00 87.00 1242 GLU A CA 1
ATOM 9852 C C . GLU A 1 1242 ? 2.295 -26.928 -38.297 1.00 87.00 1242 GLU A C 1
ATOM 9854 O O . GLU A 1 1242 ? 2.337 -27.637 -39.305 1.00 87.00 1242 GLU A O 1
ATOM 9859 N N . LEU A 1 1243 ? 1.358 -25.989 -38.138 1.00 91.00 1243 LEU A N 1
ATOM 9860 C CA . LEU A 1 1243 ? 0.218 -25.866 -39.040 1.00 91.00 1243 LEU A CA 1
ATOM 9861 C C . LEU A 1 1243 ? 0.657 -25.324 -40.404 1.00 91.00 1243 LEU A C 1
ATOM 9863 O O . LEU A 1 1243 ? 1.091 -24.181 -40.512 1.00 91.00 1243 LEU A O 1
ATOM 9867 N N . THR A 1 1244 ? 0.519 -26.139 -41.451 1.00 86.12 1244 THR A N 1
ATOM 9868 C CA . THR A 1 1244 ? 0.966 -25.808 -42.818 1.00 86.12 1244 THR A CA 1
ATOM 9869 C C . THR A 1 1244 ? -0.163 -25.343 -43.737 1.00 86.12 1244 THR A C 1
ATOM 9871 O O . THR A 1 1244 ? 0.050 -24.463 -44.574 1.00 86.12 1244 THR A O 1
ATOM 9874 N N . SER A 1 1245 ? -1.362 -25.911 -43.580 1.00 84.75 1245 SER A N 1
ATOM 9875 C CA . SER A 1 1245 ? -2.554 -25.561 -44.358 1.00 84.75 1245 SER A CA 1
ATOM 9876 C C . SER A 1 1245 ? -3.842 -25.879 -43.592 1.00 84.75 1245 SER A C 1
ATOM 9878 O O . SER A 1 1245 ? -3.885 -26.789 -42.765 1.00 84.75 1245 SER A O 1
ATOM 9880 N N . ILE A 1 1246 ? -4.911 -25.146 -43.887 1.00 87.25 1246 ILE A N 1
ATOM 9881 C CA . ILE A 1 1246 ? -6.276 -25.430 -43.454 1.00 87.25 1246 ILE A CA 1
ATOM 9882 C C . ILE A 1 1246 ? -6.825 -26.661 -44.184 1.00 87.25 1246 ILE A C 1
ATOM 9884 O O . ILE A 1 1246 ? -7.489 -27.476 -43.559 1.00 87.25 1246 ILE A O 1
ATOM 9888 N N . GLY A 1 1247 ? -6.521 -26.846 -45.473 1.00 80.38 1247 GLY A N 1
ATOM 9889 C CA . GLY A 1 1247 ? -6.939 -28.034 -46.232 1.00 80.38 1247 GLY A CA 1
ATOM 9890 C C . GLY A 1 1247 ? -8.404 -28.052 -46.704 1.00 80.38 1247 GLY A C 1
ATOM 9891 O O . GLY A 1 1247 ? -8.877 -29.099 -47.145 1.00 80.38 1247 GLY A O 1
ATOM 9892 N N . ALA A 1 1248 ? -9.118 -26.919 -46.648 1.00 81.75 1248 ALA A N 1
ATOM 9893 C CA . ALA A 1 1248 ? -10.487 -26.770 -47.156 1.00 81.75 1248 ALA A CA 1
ATOM 9894 C C . ALA A 1 1248 ? -10.770 -25.344 -47.664 1.00 81.75 1248 ALA A C 1
ATOM 9896 O O . ALA A 1 1248 ? -10.155 -24.382 -47.206 1.00 81.75 1248 ALA A O 1
ATOM 9897 N N . MET A 1 1249 ? -11.735 -25.207 -48.575 1.00 80.88 1249 MET A N 1
ATOM 9898 C CA . MET A 1 1249 ? -12.293 -23.919 -48.995 1.00 80.88 1249 MET A CA 1
ATOM 9899 C C . MET A 1 1249 ? -13.353 -23.436 -48.001 1.00 80.88 1249 MET A C 1
ATOM 9901 O O . MET A 1 1249 ? -14.237 -24.199 -47.620 1.00 80.88 1249 MET A O 1
ATOM 9905 N N . LEU A 1 1250 ? -13.300 -22.159 -47.631 1.00 86.69 1250 LEU A N 1
ATOM 9906 C CA . LEU A 1 1250 ? -14.145 -21.509 -46.628 1.00 86.69 1250 LEU A CA 1
ATOM 9907 C C . LEU A 1 1250 ? -14.865 -20.283 -47.236 1.00 86.69 1250 LEU A C 1
ATOM 9909 O O . LEU A 1 1250 ? -14.515 -19.139 -46.929 1.00 86.69 1250 LEU A O 1
ATOM 9913 N N . PRO A 1 1251 ? -15.857 -20.475 -48.127 1.00 82.00 1251 PRO A N 1
ATOM 9914 C CA . PRO A 1 1251 ? -16.473 -19.378 -48.881 1.00 82.00 1251 PRO A CA 1
ATOM 9915 C C . PRO A 1 1251 ? -17.172 -18.333 -47.990 1.00 82.00 1251 PRO A C 1
ATOM 9917 O O . PRO A 1 1251 ? -17.149 -17.144 -48.312 1.00 82.00 1251 PRO A O 1
ATOM 9920 N N . ALA A 1 1252 ? -17.721 -18.740 -46.839 1.00 85.19 1252 ALA A N 1
ATOM 9921 C CA . ALA A 1 1252 ? -18.419 -17.861 -45.893 1.00 85.19 1252 ALA A CA 1
ATOM 9922 C C . ALA A 1 1252 ? -17.515 -17.183 -44.836 1.00 85.19 1252 ALA A C 1
ATOM 9924 O O . ALA A 1 1252 ? -18.025 -16.547 -43.920 1.00 85.19 1252 ALA A O 1
ATOM 9925 N N . LEU A 1 1253 ? -16.182 -17.279 -44.944 1.00 87.19 1253 LEU A N 1
ATOM 9926 C CA . LEU A 1 1253 ? -15.261 -16.855 -43.877 1.00 87.19 1253 LEU A CA 1
ATOM 9927 C C . LEU A 1 1253 ? -15.206 -15.334 -43.640 1.00 87.19 1253 LEU A C 1
ATOM 9929 O O . LEU A 1 1253 ? -14.519 -14.593 -44.345 1.00 87.19 1253 LEU A O 1
ATOM 9933 N N . ASP A 1 1254 ? -15.861 -14.838 -42.601 1.00 85.69 1254 ASP A N 1
ATOM 9934 C CA . ASP A 1 1254 ? -15.882 -13.414 -42.253 1.00 85.69 1254 ASP A CA 1
ATOM 9935 C C . ASP A 1 1254 ? -14.696 -12.990 -41.392 1.00 85.69 1254 ASP A C 1
ATOM 9937 O O . ASP A 1 1254 ? -14.127 -11.920 -41.604 1.00 85.69 1254 ASP A O 1
ATOM 9941 N N . THR A 1 1255 ? -14.263 -13.842 -40.470 1.00 82.50 1255 THR A N 1
ATOM 9942 C CA . THR A 1 1255 ? -13.168 -13.572 -39.537 1.00 82.50 1255 THR A CA 1
ATOM 9943 C C . THR A 1 1255 ? -12.105 -14.652 -39.675 1.00 82.50 1255 THR A C 1
ATOM 9945 O O . THR A 1 1255 ? -12.374 -15.822 -39.423 1.00 82.50 1255 THR A O 1
ATOM 9948 N N . PHE A 1 1256 ? -10.890 -14.257 -40.049 1.00 89.31 1256 PHE A N 1
ATOM 9949 C CA . PHE A 1 1256 ? -9.716 -15.128 -40.071 1.00 89.31 1256 PHE A CA 1
ATOM 9950 C C . PHE A 1 1256 ? -8.616 -14.457 -39.253 1.00 89.31 1256 PHE A C 1
ATOM 9952 O O . PHE A 1 1256 ? -8.126 -13.402 -39.648 1.00 89.31 1256 PHE A O 1
ATOM 9959 N N . ASP A 1 1257 ? -8.282 -15.032 -38.099 1.00 77.81 1257 ASP A N 1
ATOM 9960 C CA . ASP A 1 1257 ? -7.304 -14.477 -37.154 1.00 77.81 1257 ASP A CA 1
ATOM 9961 C C . ASP A 1 1257 ? -6.222 -15.523 -36.828 1.00 77.81 1257 ASP A C 1
ATOM 9963 O O . ASP A 1 1257 ? -6.302 -16.189 -35.789 1.00 77.81 1257 ASP A O 1
ATOM 9967 N N . PRO A 1 1258 ? -5.248 -15.743 -37.735 1.00 83.75 1258 PRO A N 1
ATOM 9968 C CA . PRO A 1 1258 ? -4.093 -16.588 -37.470 1.00 83.75 1258 PRO A CA 1
ATOM 9969 C C . PRO A 1 1258 ? -2.992 -15.801 -36.746 1.00 83.75 1258 PRO A C 1
ATOM 9971 O O . PRO A 1 1258 ? -2.288 -14.978 -37.329 1.00 83.75 1258 PRO A O 1
ATOM 9974 N N . ARG A 1 1259 ? -2.790 -16.087 -35.462 1.00 67.38 1259 ARG A N 1
ATOM 9975 C CA . ARG A 1 1259 ? -1.728 -15.513 -34.629 1.00 67.38 1259 ARG A CA 1
ATOM 9976 C C . ARG A 1 1259 ? -0.693 -16.583 -34.306 1.00 67.38 1259 ARG A C 1
ATOM 9978 O O . ARG A 1 1259 ? -1.036 -17.678 -33.872 1.00 67.38 1259 ARG A O 1
ATOM 9985 N N . ARG A 1 1260 ? 0.594 -16.275 -34.490 1.00 66.38 1260 ARG A N 1
ATOM 9986 C CA . ARG A 1 1260 ? 1.709 -17.188 -34.151 1.00 66.38 1260 ARG A CA 1
ATOM 9987 C C . ARG A 1 1260 ? 1.593 -18.584 -34.819 1.00 66.38 1260 ARG A C 1
ATOM 9989 O O . ARG A 1 1260 ? 1.885 -19.596 -34.195 1.00 66.38 1260 ARG A O 1
ATOM 9996 N N . CYS A 1 1261 ? 1.179 -18.634 -36.092 1.00 77.94 1261 CYS A N 1
ATOM 9997 C CA . CYS A 1 1261 ? 1.101 -19.854 -36.920 1.00 77.94 1261 CYS A CA 1
ATOM 9998 C C . CYS A 1 1261 ? 2.122 -19.781 -38.085 1.00 77.94 1261 CYS A C 1
ATOM 10000 O O . CYS A 1 1261 ? 1.741 -19.496 -39.218 1.00 77.94 1261 CYS A O 1
ATOM 10002 N N . PRO A 1 1262 ? 3.432 -19.960 -37.828 1.00 73.44 1262 PRO A N 1
ATOM 10003 C CA . PRO A 1 1262 ? 4.515 -19.576 -38.745 1.00 73.44 1262 PRO A CA 1
ATOM 10004 C C . PRO A 1 1262 ? 4.588 -20.375 -40.056 1.00 73.44 1262 PRO A C 1
ATOM 10006 O O . PRO A 1 1262 ? 5.168 -19.889 -41.024 1.00 73.44 1262 PRO A O 1
ATOM 10009 N N . LYS A 1 1263 ? 4.045 -21.599 -40.102 1.00 84.62 1263 LYS A N 1
ATOM 10010 C CA . LYS A 1 1263 ? 4.085 -22.466 -41.293 1.00 84.62 1263 LYS A CA 1
ATOM 10011 C C . LYS A 1 1263 ? 2.841 -22.348 -42.183 1.00 84.62 1263 LYS A C 1
ATOM 10013 O O . LYS A 1 1263 ? 2.841 -22.923 -43.274 1.00 84.62 1263 LYS A O 1
ATOM 10018 N N . LEU A 1 1264 ? 1.816 -21.608 -41.749 1.00 87.25 1264 LEU A N 1
ATOM 10019 C CA . LEU A 1 1264 ? 0.528 -21.536 -42.431 1.00 87.25 1264 LEU A CA 1
ATOM 10020 C C . LEU A 1 1264 ? 0.636 -20.642 -43.668 1.00 87.25 1264 LEU A C 1
ATOM 10022 O O . LEU A 1 1264 ? 0.970 -19.464 -43.562 1.00 87.25 1264 LEU A O 1
ATOM 10026 N N . LYS A 1 1265 ? 0.349 -21.207 -44.844 1.00 79.44 1265 LYS A N 1
ATOM 10027 C CA . LYS A 1 1265 ? 0.437 -20.485 -46.129 1.00 79.44 1265 LYS A CA 1
ATOM 10028 C C . LYS A 1 1265 ? -0.892 -19.909 -46.616 1.00 79.44 1265 LYS A C 1
ATOM 10030 O O . LYS A 1 1265 ? -0.899 -19.155 -47.585 1.00 79.44 1265 LYS A O 1
ATOM 10035 N N . ASP A 1 1266 ? -1.994 -20.273 -45.972 1.00 83.12 1266 ASP A N 1
ATOM 10036 C CA . ASP A 1 1266 ? -3.331 -19.873 -46.397 1.00 83.12 1266 ASP A CA 1
ATOM 10037 C C . ASP A 1 1266 ? -3.654 -18.435 -45.964 1.00 83.12 1266 ASP A C 1
ATOM 10039 O O . ASP A 1 1266 ? -3.459 -18.062 -44.806 1.00 83.12 1266 ASP A O 1
ATOM 10043 N N . SER A 1 1267 ? -4.179 -17.631 -46.892 1.00 81.38 1267 SER A N 1
ATOM 10044 C CA . SER A 1 1267 ? -4.753 -16.311 -46.622 1.00 81.38 1267 SER A CA 1
ATOM 10045 C C . SER A 1 1267 ? -6.279 -16.380 -46.605 1.00 81.38 1267 SER A C 1
ATOM 10047 O O . SER A 1 1267 ? -6.895 -17.303 -47.143 1.00 81.38 1267 SER A O 1
ATOM 10049 N N . LYS A 1 1268 ? -6.924 -15.358 -46.035 1.00 82.00 1268 LYS A N 1
ATOM 10050 C CA . LYS A 1 1268 ? -8.389 -15.259 -46.055 1.00 82.00 1268 LYS A CA 1
ATOM 10051 C C . LYS A 1 1268 ? -8.940 -15.297 -47.487 1.00 82.00 1268 LYS A C 1
ATOM 10053 O O . LYS A 1 1268 ? -9.981 -15.904 -47.714 1.00 82.00 1268 LYS A O 1
ATOM 10058 N N . GLU A 1 1269 ? -8.260 -14.676 -48.457 1.00 79.94 1269 GLU A N 1
ATOM 10059 C CA . GLU A 1 1269 ? -8.677 -14.722 -49.863 1.00 79.94 1269 GLU A CA 1
ATOM 10060 C C . GLU A 1 1269 ? -8.409 -16.078 -50.522 1.00 79.94 1269 GLU A C 1
ATOM 10062 O O . GLU A 1 1269 ? -9.256 -16.535 -51.291 1.00 79.94 1269 GLU A O 1
ATOM 10067 N N . SER A 1 1270 ? -7.272 -16.730 -50.237 1.00 80.50 1270 SER A N 1
ATOM 10068 C CA . SER A 1 1270 ? -6.958 -18.047 -50.815 1.00 80.50 1270 SER A CA 1
ATOM 10069 C C . SER A 1 1270 ? -7.930 -19.124 -50.339 1.00 80.50 1270 SER A C 1
ATOM 10071 O O . SER A 1 1270 ? -8.237 -20.046 -51.084 1.00 80.50 1270 SER A O 1
ATOM 10073 N N . LEU A 1 1271 ? -8.472 -18.969 -49.129 1.00 81.75 1271 LEU A N 1
ATOM 10074 C CA . LEU A 1 1271 ? -9.502 -19.844 -48.576 1.00 81.75 1271 LEU A CA 1
ATOM 10075 C C . LEU A 1 1271 ? -10.891 -19.584 -49.187 1.00 81.75 1271 LEU A C 1
ATOM 10077 O O . LEU A 1 1271 ? -11.741 -20.466 -49.130 1.00 81.75 1271 LEU A O 1
ATOM 10081 N N . LYS A 1 1272 ? -11.135 -18.411 -49.794 1.00 79.25 1272 LYS A N 1
ATOM 10082 C CA . LYS A 1 1272 ? -12.435 -18.044 -50.391 1.00 79.25 1272 LYS A CA 1
ATOM 10083 C C . LYS A 1 1272 ? -12.560 -18.298 -51.894 1.00 79.25 1272 LYS A C 1
ATOM 10085 O O . LYS A 1 1272 ? -13.683 -18.437 -52.374 1.00 79.25 1272 LYS A O 1
ATOM 10090 N N . ARG A 1 1273 ? -11.461 -18.292 -52.656 1.00 67.88 1273 ARG A N 1
ATOM 10091 C CA . ARG A 1 1273 ? -11.495 -18.376 -54.130 1.00 67.88 1273 ARG A CA 1
ATOM 10092 C C . ARG A 1 1273 ? -11.472 -19.822 -54.624 1.00 67.88 1273 ARG A C 1
ATOM 10094 O O . ARG A 1 1273 ? -10.674 -20.619 -54.145 1.00 67.88 1273 ARG A O 1
ATOM 10101 N 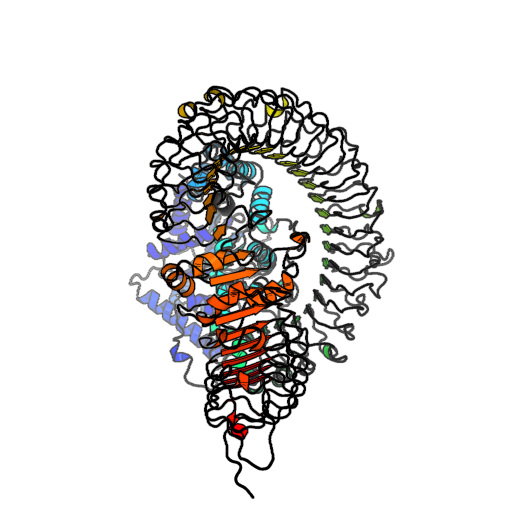N . GLU A 1 1274 ? -12.270 -20.135 -55.647 1.00 53.12 1274 GLU A N 1
ATOM 10102 C CA . GLU A 1 1274 ? -11.948 -21.259 -56.531 1.00 53.12 1274 GLU A CA 1
ATOM 10103 C C . GLU A 1 1274 ? -10.660 -20.891 -57.275 1.00 53.12 1274 GLU A C 1
ATOM 10105 O O . GLU A 1 1274 ? -10.638 -19.926 -58.038 1.00 53.12 1274 GLU A O 1
ATOM 10110 N N . THR A 1 1275 ? -9.561 -21.609 -57.044 1.00 43.94 1275 THR A N 1
ATOM 10111 C CA . THR A 1 1275 ? -8.461 -21.576 -58.009 1.00 43.94 1275 THR A CA 1
ATOM 10112 C C . THR A 1 1275 ? -8.964 -22.247 -59.282 1.00 43.94 1275 THR A C 1
ATOM 10114 O O . THR A 1 1275 ? -9.223 -23.453 -59.281 1.00 43.94 1275 THR A O 1
ATOM 10117 N N . GLU A 1 1276 ? -9.150 -21.467 -60.351 1.00 35.75 1276 GLU A N 1
ATOM 10118 C CA . GLU A 1 1276 ? -9.364 -22.013 -61.693 1.00 35.75 1276 GLU A CA 1
ATOM 10119 C C . GLU A 1 1276 ? -8.212 -22.978 -62.034 1.00 35.75 1276 GLU A C 1
ATOM 10121 O O . GLU A 1 1276 ? -7.058 -22.712 -61.670 1.00 35.75 1276 GLU A O 1
ATOM 10126 N N . PRO A 1 1277 ? -8.486 -24.122 -62.685 1.00 33.81 1277 PRO A N 1
ATOM 10127 C CA . PRO A 1 1277 ? -7.418 -24.921 -63.264 1.00 33.81 1277 PRO A CA 1
ATOM 10128 C C . PRO A 1 1277 ? -6.757 -24.118 -64.396 1.00 33.81 1277 PRO A C 1
ATOM 10130 O O . PRO A 1 1277 ? -7.453 -23.409 -65.118 1.00 33.81 1277 PRO A O 1
ATOM 10133 N N . LEU A 1 1278 ? -5.426 -24.237 -64.492 1.00 32.41 1278 LEU A N 1
ATOM 10134 C CA . LEU A 1 1278 ? -4.548 -23.655 -65.523 1.00 32.41 1278 LEU A CA 1
ATOM 10135 C C . LEU A 1 1278 ? -5.170 -23.525 -66.918 1.00 32.41 1278 LEU A C 1
ATOM 10137 O O . LEU A 1 1278 ? -5.728 -24.541 -67.400 1.00 32.41 1278 LEU A O 1
#

InterPro domains:
  IPR001611 Leucine-rich repeat [PF13855] (472-528)
  IPR001611 Leucine-rich repeat [PF13855] (686-742)
  IPR001611 Leucine-rich repeat [PF13855] (756-812)
  IPR001611 Leucine-rich repeat [PS51450] (497-518)
  IPR001611 Leucine-rich repeat [PS51450] (711-732)
  IPR001611 Leucine-rich repeat [PS51450] (899-920)
  IPR002182 NB-ARC [PF00931] (7-205)
  IPR003591 Leucine-rich repeat, typical subtype [SM00369] (424-447)
  IPR003591 Leucine-rich repeat, typical subtype [SM00369] (470-494)
  IPR003591 Leucine-rich repeat, typical subtype [SM00369] (565-586)
  IPR003591 Leucine-rich repeat, typical subtype [SM00369] (616-640)
  IPR003591 Leucine-rich repeat, typical subtype [SM00369] (684-708)
  IPR003591 Leucine-rich repeat, typical subtype [SM00369] (709-732)
  IPR003591 Leucine-rich repeat, typical subtype [SM00369] (754-778)
  IPR003591 Leucine-rich repeat, typical subtype [SM00369] (779-801)
  IPR003591 Leucine-rich repeat, typical subtype [SM00369] (824-848)
  IPR003591 Leucine-rich repeat, typical subtype [SM00369] (897-922)
  IPR003591 Leucine-rich repeat, typical subtype [SM00369] (942-965)
  IPR027417 P-loop containing nucleoside triphosphate hydrolase [G3DSA:3.40.50.300] (3-170)
  IPR027417 P-loop containing nucleoside triphosphate hydrolase [SSF52540] (7-282)

pLDDT: mean 78.58, std 15.59, range [23.8, 97.69]

Foldseek 3Di:
DQCVVLVVLLVVVLVLLLDLLAQEEEAEEAAQLCSLVSVVVNQVCCCVVQQALEEAEDEQLAADDLQNLLVSLCVRLVVDDPPVVQPDDDDDDDPVNVSVVSLVSLLVSLVVSCVVSPDVNHAYEYEYEAADDRDHCVVRVVSVVSSHPPSRNSRYHYYYYYYPDPDDDPDPDDDPDPDDPHHYDYRDATDLVNLLVLLCVLADPQLNPPPCCVVLSSLLCVQLVSRSLSSNLLRLLLNLCSVCVPLQDDSVNLSVCSSVHPQVSNVVSLVPDPPLLNLLLLLVLLLCVQSVKDALQLSLVVCVLQQSLPDDQAPVVSSVVSVVSVVSCVSSSQWDARPPRIIGGRPVCNPHDPPDQCGNCNSGQWPCSPQVSDPPPSGQADWDDDGFKIWGFPNPDNVGATAEIAGELVVVVVDDQQVPLQRRQQHAAYHYEQNPDQEHHLSLLNNQNHAHDAAYNLCNHQADQSVQNNQNHQTDADELPANPAAYDQSSCVRNLNHQTYGPENYCYQEHHDPLSNQNHAYDHHHLNCNHAAYDDPLSNLNHADDHHANVANYADYPAQEPLSVLNHAEDAPANYCHQEDHANDDVVPRHANANHQHDHHHLNCNHAAYHQLLRHLNHAEDANANVQNHADDDQNSQPNNANHAYDANANYCYQDDDCPQPAYQEDHHHLNCNHQEADDCLNPLNHQYDHNANVQNHAYYPAQAPLSNQNHAEDANANYQHQADRQDLNRARHAYDHHALNCNHQEYDNQLNNLNHAYDANANNQNHAYYDQSNQQNPLRHQEDANENYQYQEDHANNHPCRHAEDHHHLNCNHAEYHQCLSPLNHAYDANANNANHDEDALVSCLNNLNYAEDHCANYAHADDPQVVSNLSNQNYAEYAHHLNARPAEAHPCLSNLNHAYYHHANYCYAEYDDCLSVCNHQEDHHHQNANHADYEAPLSNQNHAYDACENYLHQEDHHNCCNNPNHQYYEHYAPVRHVDDPVVRNVDDHLEYHYNVQDDPDDDPDDDDDDDAREYEEEDQVVLVVCVVVVVVVLVDLQRYEYEYEYHDDDDDVVVPDPVPCVCCVVVVVVPPDDDPPDRFREYEYEQDQADDPSCLVSLLRHQEYEYENHCNDQEPCSSPLNSQQNHQEYEAYNNANHQEHEEDLSCQSNLARHQYYAYEQHANHAEHYDPNHANNRHAYYYEYNHANHQEHDAALRSQLNHAEYAYENHANHQEPYHADPPDQGENERHAEYHAYQHANHQENRHAYQNHNYDHHYNHVNHPDDPVNSNDDPDDD

Radius of gyration: 38.28 Å; chains: 1; bounding box: 87×106×106 Å

Sequence (1278 aa):
MALRKLERQKKDILEELKKENSIKIILEGEAGVGKTWMAREICESAISGGICYASLWLSLNMKFDDWLLYESIARQLSVHFTSEEWEHDENNMNYEQTLESLKRRILTKLKALRSANQDGNKCLILILDDEGKKMKEDLILPKLKTVIPESDQNMLKVVISRRNDNGGQISEDAGAVIKVEPNVFTIESLSEDESLALLRHSVDKRVAEVSDFGQLSVAIAKKSFHLPAAIILVAGALNYIGQHDSKIWTMESALEEAANDLIPLLQCTYDMLPRRLDDCFWHSMQLFSRYGGVHYNELITHWLIEGYLGSFNHLEEAYDHGHQILMELINCGILKIQEDNIIVMEGLLLNLVDRRHRGFFGTASVGLASVLDDEKWRGLGRVTQIDGIIKTLLTGKKGDNISTIVIDGSRLSREVPQTFFQYMPELEVLVLFNPRLNLLPSSLSKMSNLFVLVLRGCDLLEDVSCIKDLKNLTVLEISNAFSLKKIPDNLFEQMSHIRSLNLSGLSIKSLPSISNLKELRWLNLRQCSRLEDLPKLQAFTNLEVLDLCSATSFKRFQDKNFAPLQKLQILDLSHTKIQRLPIFQDAKVFPYLRNLKRLLLNGCNCLARLPSLKPLSGLQILDLSGAVILKEINDESFEKKDDLKVLDLSGTLISQLSFDNLNICDLKLKGCSNLEELPCTETLKQLELLDLSDACNLVRIKDKSFEHLKLLRCLNLSKTKITSLPSISNLPNLRKLLLRDCSSIKKLQNIEGLVRLEVLDLSGCRSLTVIQEESFKQMSRLQTLNLSEAKIKCIPYLCNPSNLLHLVLRNCTNLEKLPPLDSLSKLEVLDLSGSSSLSEIKAESIECLTSLEILDLSKVKVEGTLSISGLSNLINLRQLSLQDCLTLESEPHLEAFTKLTVLDLSGTAVRSFPSLDKLSQLCKLLLRGCSSLEKLPPLKSLRYLQVLDLSGTRIKKLPDGISELTCLTHLDLPDLKVIEEVGWENINRIPEELNWDQCSISQPVEIHSDNKQKPSILVNGTKFFQFLKENSKLGETYLKQIFFSVYPMNQDTDPTIYRPNDELMNNIYFQLKHFSHPKERVQTMEIHGFNEFPSDLEDILKDVEYVFLVENVCMTSLSDLGGGNMKKMKGCWLERCSELKSILCNGTDVELGENLEILCVSNLPKLQSLCSEKVNFNNLQDLHIDCCTMLESICPLPSQLENLKILQIKFCERLKTVFTSNKSSKCVCPRLHTLRLLELPELTSIGAMLPALDTFDPRRCPKLKDSKESLKRETEPL

Secondary structure (DSSP, 8-state):
-HHHHHHHHHHHHHHHTTSTT--EEEEEE-TTSSHHHHHHHHHHHHHHTTSEEEEEEEETTSPP-HHHHHHHHHHHTT-PPPGGGGSS--S---HHHHHHHHHHHHHHHHHHHHHHS--TTPEEEEEEEEE-SS--HHHHHHHHHTTS-HHHHTTEEEEEEEE--TT------S--S--PPPEEEE-PPPPHHHHHHHHHHHS-HHHHTSTTHHHHHHHHHHHTTT-HHHHHHHHHHHHHHHHS--SSS-HHHHHHHHHH-HHHHHHHHHHTS-TTHHHHHHHHHHHHHHHSEEEHHHHHHHHHHHTTT---S-HHHHHHHHHHHHHHHHHTTSEEE-GGGEEEE-GGGGG----SSSGGGSS-SS-HHHH--STT---S-EEEEETTEEEEESS--TTPPEEEEEEEHHHHTTS-HHHHGGG-TT--EEEEES---SB--GGGGG-TT--EEEEES-TT--B-GGGTT-TT-SEEEEES-TT-----TTTTTT-TT--EEE-TT---SB----TT-TT--EEE-TT-TT--B----TT-TT--EEE-TT-TT----S-SB-TT-TT--EEE-TT-----PPB--BTTTB---TT--EEE-TT-TT-------TT-TT--EEE-TT-TT-----GGGGTT-TT--EEE-TT--------TT---SEEE-TT-TT--EE---TT-TT--EEE-TT-TT--EES-SB-TT-TT--EEE-TT---SSPPB-TT-TT--EEE-TT-TT--EE-S-TT-TT--EEE-TT-TT--EE-TTTTTT-TT--EEE-TT---SBPPP--S-TT--EEE-TT-TT--BPPP-TT-TT--EEE-TT-TT-----GGGTTT-TT--EEE-TT----S---GGGGTT-TT--EEE-TT-TT--SPP--TT-TT--EEE-TT---------TT-TT--EEE-TT-TT-------TT-TT--EEE-TT---SSPPTTGGG-TT--EEEEPPTTT-S---GGG-SS--SEEEEGGG---S-------S----EEEEESSHHHHHHHH-HHHHHHHHHH-EEEEE---SS--TTTTS---HHHHHHHHHT--SPPP-SS--EEEEE--SS--GGGHHHHTT-SEEEEES-TT-SSGGGG-TTTTTT--EEEEES-TT-SEEE-SGGGHHHHHS-SEEEEE--TT--EEE-TT---TT--EEEEES-TT---SBS-GGGGTT--EEEEES-TT--BSBPPPTTS--B-TT--EEEEES-TT--B--SB-TT--EEEEES-TT----HHHHHS-----